Protein AF-0000000081667536 (afdb_homodimer)

Organism: Saccoglossus kowalevskii (NCBI:txid10224)

Radius of gyration: 44.02 Å; Cα contacts (8 Å, |Δi|>4): 2238; chains: 2; bounding box: 88×125×94 Å

Solvent-accessible surface area (backbone atoms only — not comparable to full-atom values): 63562 Å² total; per-residue (Å²): 134,80,81,70,77,72,70,76,77,69,68,44,78,45,67,49,85,60,40,32,53,51,50,34,49,43,52,42,49,29,34,76,68,69,47,84,53,66,33,30,41,26,23,58,91,81,54,55,73,44,61,37,42,57,60,62,45,29,66,65,14,62,49,44,28,52,44,48,64,68,76,38,79,58,46,75,41,50,68,45,79,49,79,97,45,54,47,68,55,50,51,53,52,52,48,22,75,40,64,27,43,47,81,41,31,88,85,44,34,63,56,46,33,51,49,20,59,69,35,52,27,64,70,55,34,50,50,37,46,50,51,50,66,74,67,57,44,61,77,42,23,59,53,50,25,52,51,19,58,76,69,68,35,62,70,55,24,54,50,27,47,51,54,43,27,60,42,33,77,59,26,62,73,32,67,50,52,58,65,49,53,68,72,58,45,51,57,57,59,56,45,85,40,33,36,92,47,52,55,59,56,51,52,49,53,51,51,40,29,64,75,41,45,87,77,39,51,80,45,41,58,62,49,57,65,44,45,65,58,53,61,34,54,71,69,53,49,54,48,50,58,68,31,80,83,34,62,49,67,70,41,39,49,54,50,48,50,24,54,51,54,63,69,45,49,73,72,50,54,74,68,46,84,70,73,94,71,75,79,58,56,48,66,59,34,37,35,36,36,22,37,43,77,79,49,104,79,45,75,47,59,42,26,29,41,32,33,79,86,78,65,45,76,41,81,46,62,50,70,91,63,58,91,89,54,39,84,68,32,48,24,29,43,40,59,23,38,37,35,32,31,68,80,38,47,28,37,34,36,34,67,91,73,51,42,78,43,82,51,59,45,60,84,63,62,39,40,75,37,42,43,30,38,50,96,67,28,37,32,38,42,36,3,24,29,76,97,71,36,73,28,34,48,28,32,35,51,37,78,91,72,51,39,54,41,80,74,50,68,50,92,66,54,40,46,50,80,31,41,27,57,37,42,54,93,66,23,39,38,36,41,48,62,36,60,88,69,79,84,70,66,32,52,24,43,32,36,33,63,87,73,69,42,78,46,74,64,55,62,55,92,66,82,52,41,53,30,42,52,45,59,55,96,70,23,36,38,37,41,18,38,48,99,82,37,46,49,38,37,35,35,34,66,87,74,64,43,77,42,84,52,70,54,68,92,65,58,52,40,78,55,27,55,43,60,50,91,84,27,42,35,39,42,36,20,34,26,76,41,82,60,70,39,76,40,79,37,33,42,26,38,33,36,38,76,89,74,56,43,68,42,83,72,43,63,55,82,75,51,47,73,49,47,54,46,31,41,32,44,52,66,70,66,77,70,70,80,56,76,82,77,83,123,135,80,82,72,79,74,70,76,75,68,66,45,79,46,69,48,83,60,42,31,52,50,50,35,48,43,52,40,50,28,34,76,68,67,45,84,52,66,32,29,40,27,21,57,90,82,54,54,73,44,62,36,43,59,59,62,44,30,66,66,13,62,50,45,28,52,45,48,64,69,74,38,78,58,46,74,41,50,67,46,80,50,80,96,46,54,45,66,54,48,52,54,51,52,49,22,75,41,66,29,44,48,80,40,32,89,86,45,33,64,56,46,34,52,48,20,57,69,37,52,27,64,72,54,35,50,51,38,47,50,50,49,65,74,66,56,44,61,77,45,22,56,53,50,25,52,50,20,59,78,68,66,34,61,68,54,22,52,50,27,49,51,54,43,28,61,42,34,78,60,27,62,74,32,68,49,54,59,65,49,53,68,70,59,44,51,58,57,58,54,45,85,39,33,35,92,47,53,55,61,55,51,52,49,52,50,51,41,29,65,77,41,45,86,77,37,52,81,46,40,58,61,50,55,65,45,44,64,58,53,62,34,54,72,70,53,50,53,48,48,59,69,32,79,84,34,62,48,70,70,44,39,51,53,49,47,49,24,54,51,55,65,70,44,48,72,72,51,55,74,70,46,84,69,74,92,72,76,79,58,56,46,67,61,34,36,34,36,37,23,38,42,78,80,50,105,81,45,74,47,60,43,25,28,41,32,32,80,88,78,65,43,76,42,81,47,62,50,69,92,63,58,93,90,52,39,84,68,31,48,24,29,42,40,61,22,38,37,34,32,31,68,81,37,48,30,36,35,36,35,67,91,72,50,44,76,43,82,50,59,46,59,86,65,61,40,42,76,37,42,42,29,39,49,95,67,30,37,33,39,40,37,4,26,30,75,97,70,36,73,27,33,49,28,30,37,50,38,77,92,72,51,40,54,41,80,73,50,68,50,94,67,54,40,46,51,82,32,41,28,55,36,41,53,93,67,23,40,37,35,42,48,58,37,60,88,69,79,85,69,66,30,51,25,42,31,38,33,62,88,72,68,43,79,45,73,64,56,60,54,93,65,82,51,41,53,31,42,51,45,59,53,96,71,25,37,38,35,41,18,41,48,97,82,38,47,50,39,37,33,35,34,66,84,75,65,43,78,42,84,50,69,54,68,90,65,57,54,40,78,56,27,57,44,61,51,90,84,26,42,34,40,40,36,20,34,27,76,40,85,60,70,40,75,39,78,36,32,41,26,39,33,35,38,76,88,72,58,42,70,39,82,72,43,64,55,83,73,50,46,72,48,46,54,43,32,42,34,44,50,66,70,67,77,68,68,80,55,72,81,76,84,124

Secondary structure (DSSP, 8-state):
-----------EEEE-TTHHHHHHHHHHHHHHHT-S--EEEEETTTTEEEEE-HHHHHHH-HHHHHHHHS--GGGT-SEEEE-S--HHHHHHHHHHHHHSEEEE-TTTHHHHHHHHHHTT-HHHHHHHHHHHHHT--TTTHHHHHHHHHHTT-HHHHHHHHHHHHHTHHHHTTSHHHHT--HHHHHHHHTS----S-HHHHHHHHHHHHHHTHHHHGGGHHHHHHHS-GGGS-HHHHHHHHH-GGG-SHHHHHHHHHHHHHHT--HHHHHH--S----------EEEEEEEEEEETTEEEEEEEEEETTTTEEEEEPPP---TT--EEEEEEETTEEEEEETTS-EEEEETTTTEEEEEPPPSS--BS-EEEEETTEEEEE--B-GGGPBP-EEEEEETTTTEEEEEEE-SS---STT-EEEEETTEEEEES---S-TTSPPEEEEEETTTTEEEEEEE-SS--EEEEEEEETTEEEEEEE-SSSEEEEEEETTTTEEEE-PPPSS--BS-EEEEETTEEEEE--EEE-GGG-EEEP--EEEEETTTTEEEEEE--TT--SS-EEEEE-------S-S-S---/-----------EEEE-TTHHHHHHHHHHHHHHHT-S--EEEEETTTTEEEEE-HHHHHHH-HHHHHHHHS--GGGT-SEEEE-S--HHHHHHHHHHHHHSEEEE-TTTHHHHHHHHHHTT-HHHHHHHHHHHHHT--TTTHHHHHHHHHHTT-HHHHHHHHHHHHHTHHHHTTSHHHHT--HHHHHHHHTS----S-HHHHHHHHHHHHHHTHHHHGGGHHHHHHHS-GGGS-HHHHHHHHH-GGG-SHHHHHHHHHHHHHHT--HHHHHH--S----------EEEEEEEEEEETTEEEEEEEEEETTTTEEEEEPPP---TT--EEEEEEETTEEEEEETTS-EEEEETTTTEEEEEPPPSS--BS-EEEEETTEEEEE--B-GGGPBP-EEEEEETTTTEEEEEEE-SS---STT-EEEEETTEEEEES---S-TTSPPEEEEEETTTTEEEEEEE-SS--EEEEEEEETTEEEEEEE-SSSEEEEEEETTTTEEEE-PPPSS--BS-EEEEETTEEEEE--EEE-GGG-EEEP--EEEEETTTTEEEEEE--TT--SS-EEEEE-----------S---

Foldseek 3Di:
DDPPPPPPPPDDDDDDPCVVQVVLLVQVVCQVVVHPFQAWEAEDDVGDTRTHHLVLLLVQFVQSVCQLPVPDPSVRDRYDYDPDADPVLVVQVVVCSSRVDHDDDPVCLLRVLVVCLVRVRVVSVVVSLVVCLVPDDLACLLVQLVSCVVSVVPVSNVSSLVVCQALVLSNLPYCSLLVDDPVVNLVSLLDLHQDLALVSSVVSVVVSCVSPVPVCLVCVLSSLLSRPLLRHDPVVLVVQLVDPSQVDPSSNVLSVLSVVQNVDAPVVVVVDPRDPDDTRYRAKWKKKWFWDDPDPAFIFIWIWIADLVVRDTDTFDGDPDDGPWDWQEWEAQAQWIWTATQVQWIWIAHVSVSDIDTFDGAPFRWGNWYWEDDPNKIKTAWGAGPPRDTAQWMWIADPVVRYIDTQDGHPATAYDLFKEWYDFPQKIWIADHPDPPPPDFDWIWIARPVVRDIDTLGTDPDDFGNWYWDDAPQKIWIWGDDPAFIFIWIARPVVSDIDGFDGDPDGFAQWEWEDGPRKIKIAWHWDQDDPRDTDTFGWMWIADPVVSDIDTSDRDPDDHHNIYMYMRDHPPPPCPVPPDDPD/DDPPPPPPPPDDDDDDPCVVQVVLLVQVVCQVVVHPFQAWEAEDDVGDTRTHHLVLLLVQFVQSVCQLPVPDPSVRDRYYYDPDADPVLVVQVVVCSSNVDHDDDPVCLLRVLVVCLVRVRVVSVVVSLVVCLVPDDLACLLVQLQSCVVSVVPVSNVSSLVVCQALVLSNLVYCSLLVDDPVVNLVSLLDLHQDLALVSVVVSLVVSCVSPVPVCLVCVLSSLLSRPLLRHDPVVLVVQLVDPSQVDPSSNVLSVLSVVQNVDAPVRVVVDPPDPDDTRFRAKWKKKWFWDDPDPAFIFIWIWIADLVVRDTDTFDGDPDDGPWDWQEWEAQAQWIWTATQVQWIWIAHVSVSDIDTFDGAPFRWGNWYWEDAPNKIKTAWGAGPPRDTAFWMWIADPVVRYIDTQDGHPATAYDLFKEWYDFPQKIWIADHPDPPPPDFDWIWIARPVVRDIDTLGTDPDDFGNWYWDDAPQWIWIWGDDPAFIFIWIARPVVSDIDGFDGDPDGFAQWEWDDGPRKIKIAWHWDQDDPRDTDTFGWMWIADPVVSDIDTSDRDPDDHPHIYMYMRDHPPPPCPVPHDDPD

Sequence (1166 aa):
MTNKNMEPIAVFKYKDASHPAFVLRGLNELRHQKKFTDVVLCAGEEEDEIICHRAVLALCSPYFNAMFSNGMQESRVETIMLKGIDPKSLGIIVEFLYTGCIDISEHNAQSILEAASLFQISSLESACSVFMKDHMDASNCLGILQFAYLHNLKELYEKAEMYSTVIFSEVTKYEEFLQLPGELLLKYLSKDLYTDNEEVVYEAAMQWVKYDIENRSKLMFDILNVLRLPFLSPTYLVEAGNNPLTSSEENLRLIEHAQKYQNMSFTELQKTSLFQCHPRNYKEAIIILGAESVDHMEIKHRTFMYDPQSKLKIQRQSPPFQKYEKVQTAASLGSNVMVRTNLGNAWLFLPHENTWTEVASPSQPRWHGKLVSCSNHVYLVGGYGLNRTILDKMEVYRPESDSWEIITTLPTPVVDWHHSVIACREKIFIFGSSSSDCDGIPDIQCYDILANEWSLQGHMRVRTQKIRAEALNGCIYTIGNMPYYNHIECFDVESSTWRTVKNLIESRHDFSTAVCNGKLYVFGGEKEGRYGSKCILNSVECYDPVEDRWNISDSSEHLLNMHTITILHPEFQPSHLTGPKQHMTNKNMEPIAVFKYKDASHPAFVLRGLNELRHQKKFTDVVLCAGEEEDEIICHRAVLALCSPYFNAMFSNGMQESRVETIMLKGIDPKSLGIIVEFLYTGCIDISEHNAQSILEAASLFQISSLESACSVFMKDHMDASNCLGILQFAYLHNLKELYEKAEMYSTVIFSEVTKYEEFLQLPGELLLKYLSKDLYTDNEEVVYEAAMQWVKYDIENRSKLMFDILNVLRLPFLSPTYLVEAGNNPLTSSEENLRLIEHAQKYQNMSFTELQKTSLFQCHPRNYKEAIIILGAESVDHMEIKHRTFMYDPQSKLKIQRQSPPFQKYEKVQTAASLGSNVMVRTNLGNAWLFLPHENTWTEVASPSQPRWHGKLVSCSNHVYLVGGYGLNRTILDKMEVYRPESDSWEIITTLPTPVVDWHHSVIACREKIFIFGSSSSDCDGIPDIQCYDILANEWSLQGHMRVRTQKIRAEALNGCIYTIGNMPYYNHIECFDVESSTWRTVKNLIESRHDFSTAVCNGKLYVFGGEKEGRYGSKCILNSVECYDPVEDRWNISDSSEHLLNMHTITILHPEFQPSHLTGPKQH

Structure (mmCIF, N/CA/C/O backbone):
data_AF-0000000081667536-model_v1
#
loop_
_entity.id
_entity.type
_entity.pdbx_description
1 polymer 'Kelch-like protein 24-like'
#
loop_
_atom_site.group_PDB
_atom_site.id
_atom_site.type_symbol
_atom_site.label_atom_id
_atom_site.label_alt_id
_atom_site.label_comp_id
_atom_site.label_asym_id
_atom_site.label_entity_id
_atom_site.label_seq_id
_atom_site.pdbx_PDB_ins_code
_atom_site.Cartn_x
_atom_site.Cartn_y
_atom_site.Cartn_z
_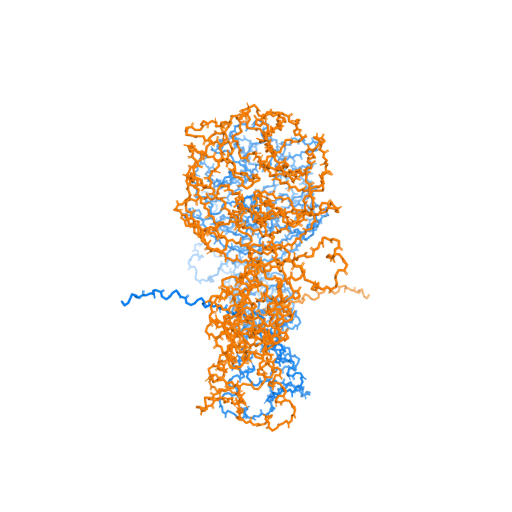atom_site.occupancy
_atom_site.B_iso_or_equiv
_atom_site.auth_seq_id
_atom_site.auth_comp_id
_atom_site.auth_asym_id
_atom_site.auth_atom_id
_atom_site.pdbx_PDB_model_num
ATOM 1 N N . MET A 1 1 ? 6.352 -48.031 17.672 1 23.02 1 MET A N 1
ATOM 2 C CA . MET A 1 1 ? 5.133 -47.219 17.734 1 23.02 1 MET A CA 1
ATOM 3 C C . MET A 1 1 ? 5.395 -45.812 17.266 1 23.02 1 MET A C 1
ATOM 5 O O . MET A 1 1 ? 5.43 -44.875 18.078 1 23.02 1 MET A O 1
ATOM 9 N N . THR A 1 2 ? 6.355 -45.531 16.406 1 27.39 2 THR A N 1
ATOM 10 C CA . THR A 1 2 ? 7.234 -44.406 16.109 1 27.39 2 THR A CA 1
ATOM 11 C C . THR A 1 2 ? 6.426 -43.219 15.641 1 27.39 2 THR A C 1
ATOM 13 O O . THR A 1 2 ? 5.516 -43.344 14.812 1 27.39 2 THR A O 1
ATOM 16 N N . ASN A 1 3 ? 6.266 -42.188 16.609 1 27.97 3 ASN A N 1
ATOM 17 C CA . ASN A 1 3 ? 5.676 -40.844 16.734 1 27.97 3 ASN A CA 1
ATOM 18 C C . ASN A 1 3 ? 5.91 -40 15.484 1 27.97 3 ASN A C 1
ATOM 20 O O . ASN A 1 3 ? 6.973 -39.406 15.328 1 27.97 3 ASN A O 1
ATOM 24 N N . LYS A 1 4 ? 5.656 -40.562 14.375 1 33.91 4 LYS A N 1
ATOM 25 C CA . LYS A 1 4 ? 5.777 -39.969 13.047 1 33.91 4 LYS A CA 1
ATOM 26 C C . LYS A 1 4 ? 5.273 -38.531 13.039 1 33.91 4 LYS A C 1
ATOM 28 O O . LYS A 1 4 ? 4.105 -38.25 13.336 1 33.91 4 LYS A O 1
ATOM 33 N N . ASN A 1 5 ? 6.098 -37.531 13.492 1 35.53 5 ASN A N 1
ATOM 34 C CA . ASN A 1 5 ? 5.988 -36.094 13.531 1 35.53 5 ASN A CA 1
ATOM 35 C C . ASN A 1 5 ? 5.051 -35.562 12.445 1 35.53 5 ASN A C 1
ATOM 37 O O . ASN A 1 5 ? 5.293 -35.781 11.258 1 35.53 5 ASN A O 1
ATOM 41 N N . MET A 1 6 ? 3.781 -35.406 12.672 1 38.78 6 MET A N 1
ATOM 42 C CA . MET A 1 6 ? 2.65 -34.875 11.922 1 38.78 6 MET A CA 1
ATOM 43 C C . MET A 1 6 ? 3.027 -33.562 11.234 1 38.78 6 MET A C 1
ATOM 45 O O . MET A 1 6 ? 3.291 -32.562 11.906 1 38.78 6 MET A O 1
ATOM 49 N N . GLU A 1 7 ? 3.736 -33.531 10.266 1 45.22 7 GLU A N 1
ATOM 50 C CA . GLU A 1 7 ? 4.027 -32.312 9.531 1 45.22 7 GLU A CA 1
ATOM 51 C C . GLU A 1 7 ? 2.844 -31.344 9.57 1 45.22 7 GLU A C 1
ATOM 53 O O . GLU A 1 7 ? 1.693 -31.766 9.422 1 45.22 7 GLU A O 1
ATOM 58 N N . PRO A 1 8 ? 2.934 -30.266 10.328 1 51.16 8 PRO A N 1
ATOM 59 C CA . PRO A 1 8 ? 1.864 -29.281 10.516 1 51.16 8 PRO A CA 1
ATOM 60 C C . PRO A 1 8 ? 1.036 -29.078 9.25 1 51.16 8 PRO A C 1
ATOM 62 O O . PRO A 1 8 ? 1.587 -29.016 8.148 1 51.16 8 PRO A O 1
ATOM 65 N N . ILE A 1 9 ? -0.177 -29.547 9.273 1 58.28 9 ILE A N 1
ATOM 66 C CA . ILE A 1 9 ? -1.165 -29.375 8.219 1 58.28 9 ILE A CA 1
ATOM 67 C C . ILE A 1 9 ? -1.134 -27.938 7.711 1 58.28 9 ILE A C 1
ATOM 69 O O . ILE A 1 9 ? -1.282 -27 8.492 1 58.28 9 ILE A O 1
ATOM 73 N N . ALA A 1 10 ? -0.492 -27.641 6.625 1 66.81 10 ALA A N 1
ATOM 74 C CA . ALA A 1 10 ? -0.412 -26.312 6.008 1 66.81 10 ALA A CA 1
ATOM 75 C C . ALA A 1 10 ? -1.791 -25.672 5.918 1 66.81 10 ALA A C 1
ATOM 77 O O . ALA A 1 10 ? -2.719 -26.234 5.344 1 66.81 10 ALA A O 1
ATOM 78 N N . VAL A 1 11 ? -2.129 -24.828 6.973 1 80.38 11 VAL A N 1
ATOM 79 C CA . VAL A 1 11 ? -3.369 -24.062 6.945 1 80.38 11 VAL A CA 1
ATOM 80 C C . VAL A 1 11 ? -3.162 -22.766 6.156 1 80.38 11 VAL A C 1
ATOM 82 O O . VAL A 1 11 ? -2.221 -22.016 6.418 1 80.38 11 VAL A O 1
ATOM 85 N N . PHE A 1 12 ? -3.898 -22.734 5.047 1 85.06 12 PHE A N 1
ATOM 86 C CA . PHE A 1 12 ? -3.9 -21.531 4.227 1 85.06 12 PHE A CA 1
ATOM 87 C C . PHE A 1 12 ? -4.984 -20.562 4.688 1 85.06 12 PHE A C 1
ATOM 89 O O . PHE A 1 12 ? -6.172 -20.891 4.652 1 85.06 12 PHE A O 1
ATOM 96 N N . LYS A 1 13 ? -4.496 -19.422 5.234 1 89.5 13 LYS A N 1
ATOM 97 C CA . LYS A 1 13 ? -5.438 -18.375 5.66 1 89.5 13 LYS A CA 1
ATOM 98 C C . LYS A 1 13 ? -5.809 -17.469 4.5 1 89.5 13 LYS A C 1
ATOM 100 O O . LYS A 1 13 ? -4.977 -16.672 4.035 1 89.5 13 LYS A O 1
ATOM 105 N N . TYR A 1 14 ? -7.066 -17.656 4.078 1 90.88 14 TYR A N 1
ATOM 106 C CA . TYR A 1 14 ? -7.547 -16.812 2.979 1 90.88 14 TYR A CA 1
ATOM 107 C C . TYR A 1 14 ? -8.352 -15.633 3.5 1 90.88 14 TYR A C 1
ATOM 109 O O . TYR A 1 14 ? -9.242 -15.805 4.34 1 90.88 14 TYR A O 1
ATOM 117 N N . LYS A 1 15 ? -7.914 -14.516 3.047 1 92.62 15 LYS A N 1
ATOM 118 C CA . LYS A 1 15 ? -8.656 -13.297 3.365 1 92.62 15 LYS A CA 1
ATOM 119 C C . LYS A 1 15 ? -9.055 -12.547 2.098 1 92.62 15 LYS A C 1
ATOM 121 O O . LYS A 1 15 ? -8.203 -12.203 1.279 1 92.62 15 LYS A O 1
ATOM 126 N N . ASP A 1 16 ? -10.32 -12.375 1.919 1 92.38 16 ASP A N 1
ATOM 127 C CA . ASP A 1 16 ? -10.82 -11.539 0.828 1 92.38 16 ASP A CA 1
ATOM 128 C C . ASP A 1 16 ? -10.867 -10.07 1.237 1 92.38 16 ASP A C 1
ATOM 130 O O . ASP A 1 16 ? -11.828 -9.633 1.869 1 92.38 16 ASP A O 1
ATOM 134 N N . ALA A 1 17 ? -9.859 -9.328 0.842 1 89.62 17 ALA A N 1
ATOM 135 C CA . ALA A 1 17 ? -9.695 -7.938 1.266 1 89.62 17 ALA A CA 1
ATOM 136 C C . ALA A 1 17 ? -10.836 -7.066 0.748 1 89.62 17 ALA A C 1
ATOM 138 O O . ALA A 1 17 ? -11.156 -6.031 1.339 1 89.62 17 ALA A O 1
ATOM 139 N N . SER A 1 18 ? -11.508 -7.445 -0.301 1 92.88 18 SER A N 1
ATOM 140 C CA . SER A 1 18 ? -12.555 -6.625 -0.909 1 92.88 18 SER A CA 1
ATOM 141 C C . SER A 1 18 ? -13.922 -6.965 -0.334 1 92.88 18 SER A C 1
ATOM 143 O O . SER A 1 18 ? -14.898 -6.25 -0.583 1 92.88 18 SER A O 1
ATOM 145 N N . HIS A 1 19 ? -13.992 -7.965 0.484 1 94.62 19 HIS A N 1
ATOM 146 C CA . HIS A 1 19 ? -15.273 -8.492 0.945 1 94.62 19 HIS A CA 1
ATOM 147 C C . HIS A 1 19 ? -16.016 -7.465 1.791 1 94.62 19 HIS A C 1
ATOM 149 O O . HIS A 1 19 ? -17.203 -7.219 1.572 1 94.62 19 HIS A O 1
ATOM 155 N N . PRO A 1 20 ? -15.352 -6.805 2.732 1 95.25 20 PRO A N 1
ATOM 156 C CA . PRO A 1 20 ? -16.078 -5.824 3.537 1 95.25 20 PRO A CA 1
ATOM 157 C C . PRO A 1 20 ? -16.672 -4.695 2.697 1 95.25 20 PRO A C 1
ATOM 159 O O . PRO A 1 20 ? -17.828 -4.32 2.891 1 95.25 20 PRO A O 1
ATOM 162 N N . ALA A 1 21 ? -15.867 -4.184 1.828 1 95.25 21 ALA A N 1
ATOM 163 C CA . ALA A 1 21 ? -16.344 -3.117 0.955 1 95.25 21 ALA A CA 1
ATOM 164 C C . ALA A 1 21 ? -17.516 -3.6 0.094 1 95.25 21 ALA A C 1
ATOM 166 O O . ALA A 1 21 ? -18.453 -2.848 -0.166 1 95.25 21 ALA A O 1
ATOM 167 N N . PHE A 1 22 ? -17.469 -4.824 -0.332 1 95.38 22 PHE A N 1
ATOM 168 C CA . PHE A 1 22 ? -18.531 -5.426 -1.143 1 95.38 22 PHE A CA 1
ATOM 169 C C . PHE A 1 22 ? -19.844 -5.484 -0.368 1 95.38 22 PHE A C 1
ATOM 171 O O . PHE A 1 22 ? -20.891 -5.125 -0.896 1 95.38 22 PHE A O 1
ATOM 178 N N . VAL A 1 23 ? -19.75 -5.879 0.882 1 96 23 VAL A N 1
ATOM 179 C CA . VAL A 1 23 ? -20.938 -6.016 1.704 1 96 23 VAL A CA 1
ATOM 180 C C . VAL A 1 23 ? -21.547 -4.641 1.968 1 96 23 VAL A C 1
ATOM 182 O O . VAL A 1 23 ? -22.766 -4.461 1.853 1 96 23 VAL A O 1
ATOM 185 N N . LEU A 1 24 ? -20.734 -3.705 2.301 1 96.69 24 LEU A N 1
ATOM 186 C CA . LEU A 1 24 ? -21.234 -2.363 2.578 1 96.69 24 LEU A CA 1
ATOM 187 C C . LEU A 1 24 ? -21.922 -1.775 1.353 1 96.69 24 LEU A C 1
ATOM 189 O O . LEU A 1 24 ? -23.016 -1.212 1.462 1 96.69 24 LEU A O 1
ATOM 193 N N . ARG A 1 25 ? -21.328 -1.911 0.217 1 95.88 25 ARG A N 1
ATOM 194 C CA . ARG A 1 25 ? -21.922 -1.443 -1.029 1 95.88 25 ARG A CA 1
ATOM 195 C C . ARG A 1 25 ? -23.25 -2.143 -1.298 1 95.88 25 ARG A C 1
ATOM 197 O O . ARG A 1 25 ? -24.219 -1.515 -1.754 1 95.88 25 ARG A O 1
ATOM 204 N N . GLY A 1 26 ? -23.234 -3.408 -1.011 1 96.12 26 GLY A N 1
ATOM 205 C CA . GLY A 1 26 ? -24.469 -4.164 -1.179 1 96.12 26 GLY A CA 1
ATOM 206 C C . GLY A 1 26 ? -25.594 -3.686 -0.28 1 96.12 26 GLY A C 1
ATOM 207 O O . GLY A 1 26 ? -26.734 -3.596 -0.711 1 96.12 26 GLY A O 1
ATOM 208 N N . LEU A 1 27 ? -25.234 -3.391 0.929 1 96.75 27 LEU A N 1
ATOM 209 C CA . LEU A 1 27 ? -26.234 -2.887 1.865 1 96.75 27 LEU A CA 1
ATOM 210 C C . LEU A 1 27 ? -26.812 -1.558 1.385 1 96.75 27 LEU A C 1
ATOM 212 O O . LEU A 1 27 ? -28.016 -1.311 1.516 1 96.75 27 LEU A O 1
ATOM 216 N N . ASN A 1 28 ? -25.953 -0.715 0.883 1 96.81 28 ASN A N 1
ATOM 217 C CA . ASN A 1 28 ? -26.406 0.564 0.353 1 96.81 28 ASN A CA 1
ATOM 218 C C . ASN A 1 28 ? -27.344 0.374 -0.837 1 96.81 28 ASN A C 1
ATOM 220 O O . ASN A 1 28 ? -28.328 1.1 -0.979 1 96.81 28 ASN A O 1
ATOM 224 N N . GLU A 1 29 ? -27.016 -0.598 -1.673 1 96.31 29 GLU A N 1
ATOM 225 C CA . GLU A 1 29 ? -27.875 -0.902 -2.809 1 96.31 29 GLU A CA 1
ATOM 226 C C . GLU A 1 29 ? -29.234 -1.416 -2.346 1 96.31 29 GLU A C 1
ATOM 228 O O . GLU A 1 29 ? -30.266 -1.035 -2.898 1 96.31 29 GLU A O 1
ATOM 233 N N . LEU A 1 30 ? -29.203 -2.273 -1.364 1 95.25 30 LEU A N 1
ATOM 234 C CA . LEU A 1 30 ? -30.453 -2.797 -0.814 1 95.25 30 LEU A CA 1
ATOM 235 C C . LEU A 1 30 ? -31.297 -1.672 -0.241 1 95.25 30 LEU A C 1
ATOM 237 O O . LEU A 1 30 ? -32.531 -1.679 -0.393 1 95.25 30 LEU A O 1
ATOM 241 N N . ARG A 1 31 ? -30.641 -0.707 0.389 1 95 31 ARG A N 1
ATOM 242 C CA . ARG A 1 31 ? -31.344 0.454 0.938 1 95 31 ARG A CA 1
ATOM 243 C C . ARG A 1 31 ? -32.062 1.229 -0.16 1 95 31 ARG A C 1
ATOM 245 O O . ARG A 1 31 ? -33.25 1.575 -0.012 1 95 31 ARG A O 1
ATOM 252 N N . HIS A 1 32 ? -31.406 1.4 -1.275 1 94.69 32 HIS A N 1
ATOM 253 C CA . HIS A 1 32 ? -31.984 2.156 -2.381 1 94.69 32 HIS A CA 1
ATOM 254 C C . HIS A 1 32 ? -33.125 1.382 -3.045 1 94.69 32 HIS A C 1
ATOM 256 O O . HIS A 1 32 ? -34.062 1.978 -3.539 1 94.69 32 HIS A O 1
ATOM 262 N N . GLN A 1 33 ? -33.031 0.016 -2.969 1 93.31 33 GLN A N 1
ATOM 263 C CA . GLN A 1 33 ? -34.062 -0.831 -3.555 1 93.31 33 GLN A CA 1
ATOM 264 C C . GLN A 1 33 ? -35.188 -1.101 -2.557 1 93.31 33 GLN A C 1
ATOM 266 O O . GLN A 1 33 ? -36.188 -1.748 -2.891 1 93.31 33 GLN A O 1
ATOM 271 N N . LYS A 1 34 ? -35.031 -0.592 -1.287 1 92.81 34 LYS A N 1
ATOM 272 C CA . LYS A 1 34 ? -36 -0.775 -0.211 1 92.81 34 LYS A CA 1
ATOM 273 C C . LYS A 1 34 ? -36.188 -2.256 0.093 1 92.81 34 LYS A C 1
ATOM 275 O O . LYS A 1 34 ? -37.344 -2.703 0.259 1 92.81 34 LYS A O 1
ATOM 280 N N . LYS A 1 35 ? -35 -3.01 0.014 1 91.69 35 LYS A N 1
ATOM 281 C CA . LYS A 1 35 ? -35.062 -4.441 0.3 1 91.69 35 LYS A CA 1
ATOM 282 C C . LYS A 1 35 ? -34.469 -4.754 1.669 1 91.69 35 LYS A C 1
ATOM 284 O O . LYS A 1 35 ? -33.406 -4.211 2.031 1 91.69 35 LYS A O 1
ATOM 289 N N . PHE A 1 36 ? -35.125 -5.516 2.439 1 91.25 36 PHE A N 1
ATOM 290 C CA . PHE A 1 36 ? -34.688 -6.031 3.732 1 91.25 36 PHE A CA 1
ATOM 291 C C . PHE A 1 36 ? -34.438 -4.891 4.715 1 91.25 36 PHE A C 1
ATOM 293 O O . PHE A 1 36 ? -33.531 -4.977 5.551 1 91.25 36 PHE A O 1
ATOM 300 N N . THR A 1 37 ? -35.062 -3.787 4.469 1 92.81 37 THR A N 1
ATOM 301 C CA . THR A 1 37 ? -34.906 -2.646 5.367 1 92.81 37 THR A CA 1
ATOM 302 C C . THR A 1 37 ? -35.969 -2.701 6.465 1 92.81 37 THR A C 1
ATOM 304 O O . THR A 1 37 ? -37.031 -3.352 6.301 1 92.81 37 THR A O 1
ATOM 307 N N . ASP A 1 38 ? -35.719 -1.974 7.629 1 91.81 38 ASP A N 1
ATOM 308 C CA . ASP A 1 38 ? -36.625 -2.131 8.742 1 91.81 38 ASP A CA 1
ATOM 309 C C . ASP A 1 38 ? -36.875 -0.799 9.453 1 91.81 38 ASP A C 1
ATOM 311 O O . ASP A 1 38 ? -37.531 -0.753 10.5 1 91.81 38 ASP A O 1
ATOM 315 N N . VAL A 1 39 ? -36.375 0.358 8.891 1 93.62 39 VAL A N 1
ATOM 316 C CA . VAL A 1 39 ? -36.625 1.637 9.547 1 93.62 39 VAL A CA 1
ATOM 317 C C . VAL A 1 39 ? -36.594 2.762 8.516 1 93.62 39 VAL A C 1
ATOM 319 O O . VAL A 1 39 ? -35.875 2.689 7.52 1 93.62 39 VAL A O 1
ATOM 322 N N . VAL A 1 40 ? -37.406 3.77 8.75 1 94.31 40 VAL A N 1
ATOM 323 C CA . VAL A 1 40 ? -37.469 4.965 7.914 1 94.31 40 VAL A CA 1
ATOM 324 C C . VAL A 1 40 ? -37.219 6.203 8.773 1 94.31 40 VAL A C 1
ATOM 326 O O . VAL A 1 40 ? -37.875 6.41 9.797 1 94.31 40 VAL A O 1
ATOM 329 N N . LEU A 1 41 ? -36.25 7.012 8.422 1 93.75 41 LEU A N 1
ATOM 330 C CA . LEU A 1 41 ? -35.906 8.242 9.125 1 93.75 41 LEU A CA 1
ATOM 331 C C . LEU A 1 41 ? -36.531 9.453 8.422 1 93.75 41 LEU A C 1
ATOM 333 O O . LEU A 1 41 ? -36.5 9.531 7.188 1 93.75 41 LEU A O 1
ATOM 337 N N . CYS A 1 42 ? -37.062 10.305 9.148 1 92.62 42 CYS A N 1
ATOM 338 C CA . CYS A 1 42 ? -37.656 11.531 8.625 1 92.62 42 CYS A CA 1
ATOM 339 C C . CYS A 1 42 ? -37.125 12.75 9.391 1 92.62 42 CYS A C 1
ATOM 341 O O . CYS A 1 42 ? -36.906 12.68 10.602 1 92.62 42 CYS A O 1
ATOM 343 N N . ALA A 1 43 ? -36.75 13.758 8.672 1 89.25 43 ALA A N 1
ATOM 344 C CA . ALA A 1 43 ? -36.312 15.008 9.297 1 89.25 43 ALA A CA 1
ATOM 345 C C . ALA A 1 43 ? -36.969 16.219 8.625 1 89.25 43 ALA A C 1
ATOM 347 O O . ALA A 1 43 ? -37.188 16.203 7.414 1 89.25 43 ALA A O 1
ATOM 348 N N . GLY A 1 44 ? -37.188 17.234 9.312 1 78.25 44 GLY A N 1
ATOM 349 C CA . GLY A 1 44 ? -37.688 18.5 8.805 1 78.25 44 GLY A CA 1
ATOM 350 C C . GLY A 1 44 ? -39.156 18.5 8.492 1 78.25 44 GLY A C 1
ATOM 351 O O . GLY A 1 44 ? -39.875 17.531 8.82 1 78.25 44 GLY A O 1
ATOM 352 N N . GLU A 1 45 ? -39.656 19.547 7.879 1 74.31 45 GLU A N 1
ATOM 353 C CA . GLU A 1 45 ? -41.062 19.766 7.566 1 74.31 45 GLU A CA 1
ATOM 354 C C . GLU A 1 45 ? -41.469 18.984 6.32 1 74.31 45 GLU A C 1
ATOM 356 O O . GLU A 1 45 ? -42.625 18.547 6.207 1 74.31 45 GLU A O 1
ATOM 361 N N . GLU A 1 46 ? -40.594 18.719 5.309 1 66.94 46 GLU A N 1
ATOM 362 C CA . GLU A 1 46 ? -40.938 18.094 4.043 1 66.94 46 GLU A CA 1
ATOM 363 C C . GLU A 1 46 ? -40.938 16.562 4.168 1 66.94 46 GLU A C 1
ATOM 365 O O . GLU A 1 46 ? -41.344 15.859 3.24 1 66.94 46 GLU A O 1
ATOM 370 N N . GLU A 1 47 ? -40.781 16.109 5.199 1 67.5 47 GLU A N 1
ATOM 371 C CA . GLU A 1 47 ? -40.875 14.703 5.59 1 67.5 47 GLU A CA 1
ATOM 372 C C . GLU A 1 47 ? -40.094 13.812 4.605 1 67.5 47 GLU A C 1
ATOM 374 O O . GLU A 1 47 ? -40.656 12.82 4.109 1 67.5 47 GLU A O 1
ATOM 379 N N . ASP A 1 48 ? -38.844 14.227 4.16 1 81 48 ASP A N 1
ATOM 380 C CA . ASP A 1 48 ? -38.062 13.336 3.328 1 81 48 ASP A CA 1
ATOM 381 C C . ASP A 1 48 ? -37.719 12.039 4.07 1 81 48 ASP A C 1
ATOM 383 O O . ASP A 1 48 ? -37.156 12.078 5.16 1 81 48 ASP A O 1
ATOM 387 N N . GLU A 1 49 ? -38.219 10.984 3.477 1 89.88 49 GLU A N 1
ATOM 388 C CA . GLU A 1 49 ? -38.031 9.68 4.105 1 89.88 49 GLU A CA 1
ATOM 389 C C . GLU A 1 49 ? -36.75 9.008 3.631 1 89.88 49 GLU A C 1
ATOM 391 O O . GLU A 1 49 ? -36.438 9.008 2.436 1 89.88 49 GLU A O 1
ATOM 396 N N . ILE A 1 50 ? -35.938 8.617 4.551 1 94 50 ILE A N 1
ATOM 397 C CA . ILE A 1 50 ? -34.719 7.863 4.234 1 94 50 ILE A CA 1
ATOM 398 C C . ILE A 1 50 ? -34.844 6.453 4.812 1 94 50 ILE A C 1
ATOM 400 O O . ILE A 1 50 ? -34.906 6.277 6.031 1 94 50 ILE A O 1
ATOM 404 N N . ILE A 1 51 ? -34.875 5.52 3.908 1 95.12 51 ILE A N 1
ATOM 405 C CA . ILE A 1 51 ? -35 4.117 4.297 1 95.12 51 ILE A CA 1
ATOM 406 C C . ILE A 1 51 ? -33.625 3.561 4.668 1 95.12 51 ILE A C 1
ATOM 408 O O . ILE A 1 51 ? -32.656 3.783 3.955 1 95.12 51 ILE A O 1
ATOM 412 N N . CYS A 1 52 ? -33.531 2.908 5.855 1 96.25 52 CYS A N 1
ATOM 413 C CA . CYS A 1 52 ? -32.25 2.42 6.34 1 96.25 52 CYS A CA 1
ATOM 414 C C . CYS A 1 52 ? -32.406 1.069 7.027 1 96.25 52 CYS A C 1
ATOM 416 O O . CYS A 1 52 ? -33.5 0.519 7.086 1 96.25 52 CYS A O 1
ATOM 418 N N . HIS A 1 53 ? -31.359 0.442 7.375 1 95.44 53 HIS A N 1
ATOM 419 C CA . HIS A 1 53 ? -31.297 -0.74 8.227 1 95.44 53 HIS A CA 1
ATOM 420 C C . HIS A 1 53 ? -30.984 -0.362 9.672 1 95.44 53 HIS A C 1
ATOM 422 O O . HIS A 1 53 ? -30.016 0.346 9.938 1 95.44 53 HIS A O 1
ATOM 428 N N . ARG A 1 54 ? -31.797 -0.824 10.625 1 94.25 54 ARG A N 1
ATOM 429 C CA . ARG A 1 54 ? -31.562 -0.542 12.039 1 94.25 54 ARG A CA 1
ATOM 430 C C . ARG A 1 54 ? -30.172 -1.001 12.461 1 94.25 54 ARG A C 1
ATOM 432 O O . ARG A 1 54 ? -29.484 -0.313 13.227 1 94.25 54 ARG A O 1
ATOM 439 N N . ALA A 1 55 ? -29.734 -2.164 11.906 1 94.25 55 ALA A N 1
ATOM 440 C CA . ALA A 1 55 ? -28.453 -2.746 12.266 1 94.25 55 ALA A CA 1
ATOM 441 C C . ALA A 1 55 ? -27.297 -1.816 11.883 1 94.25 55 ALA A C 1
ATOM 443 O O . ALA A 1 55 ? -26.406 -1.565 12.688 1 94.25 55 ALA A O 1
ATOM 444 N N . VAL A 1 56 ? -27.375 -1.237 10.656 1 96 56 VAL A N 1
ATOM 445 C CA . VAL A 1 56 ? -26.312 -0.377 10.156 1 96 56 VAL A CA 1
ATOM 446 C C . VAL A 1 56 ? -26.266 0.919 10.961 1 96 56 VAL A C 1
ATOM 448 O O . VAL A 1 56 ? -25.188 1.365 11.375 1 96 56 VAL A O 1
ATOM 451 N N . LEU A 1 57 ? -27.438 1.499 11.266 1 95.31 57 LEU A N 1
ATOM 452 C CA . LEU A 1 57 ? -27.516 2.746 12.016 1 95.31 57 LEU A CA 1
ATOM 453 C C . LEU A 1 57 ? -27.016 2.555 13.445 1 95.31 57 LEU A C 1
ATOM 455 O O . LEU A 1 57 ? -26.219 3.359 13.945 1 95.31 57 LEU A O 1
ATOM 459 N N . ALA A 1 58 ? -27.484 1.464 14.078 1 94 58 ALA A N 1
ATOM 460 C CA . ALA A 1 58 ? -27.141 1.194 15.469 1 94 58 ALA A CA 1
ATOM 461 C C . ALA A 1 58 ? -25.641 0.925 15.617 1 94 58 ALA A C 1
ATOM 463 O O . ALA A 1 58 ? -25.031 1.289 16.625 1 94 58 ALA A O 1
ATOM 464 N N . LEU A 1 59 ? -25.062 0.38 14.625 1 94.25 59 LEU A N 1
ATOM 465 C CA . LEU A 1 59 ? -23.641 0.041 14.656 1 94.25 59 LEU A CA 1
ATOM 466 C C . LEU A 1 59 ? -22.781 1.293 14.523 1 94.25 59 LEU A C 1
ATOM 468 O O . LEU A 1 59 ? -21.75 1.425 15.203 1 94.25 59 LEU A O 1
ATOM 472 N N . CYS A 1 60 ? -23.188 2.184 13.656 1 94.69 60 CYS A N 1
ATOM 473 C CA . CYS A 1 60 ? -22.328 3.299 13.258 1 94.69 60 CYS A CA 1
ATOM 474 C C . CYS A 1 60 ? -22.562 4.512 14.156 1 94.69 60 CYS A C 1
ATOM 476 O O . CYS A 1 60 ? -21.75 5.434 14.18 1 94.69 60 CYS A O 1
ATOM 478 N N . SER A 1 61 ? -23.672 4.559 14.953 1 94.56 61 SER A N 1
ATOM 479 C CA . SER A 1 61 ? -24.031 5.711 15.766 1 94.56 61 SER A CA 1
ATOM 480 C C . SER A 1 61 ? -24.547 5.285 17.141 1 94.56 61 SER A C 1
ATOM 482 O O . SER A 1 61 ? -25.609 4.676 17.234 1 94.56 61 SER A O 1
ATOM 484 N N . PRO A 1 62 ? -23.875 5.645 18.188 1 93.12 62 PRO A N 1
ATOM 485 C CA . PRO A 1 62 ? -24.375 5.363 19.531 1 93.12 62 PRO A CA 1
ATOM 486 C C . PRO A 1 62 ? -25.734 5.984 19.797 1 93.12 62 PRO A C 1
ATOM 488 O O . PRO A 1 62 ? -26.531 5.449 20.578 1 93.12 62 PRO A O 1
ATOM 491 N N . TYR A 1 63 ? -26.016 7.094 19.109 1 92 63 TYR A N 1
ATOM 492 C CA . TYR A 1 63 ? -27.312 7.734 19.203 1 92 63 TYR A CA 1
ATOM 493 C C . TYR A 1 63 ? -28.422 6.793 18.75 1 92 63 TYR A C 1
ATOM 495 O O . TYR A 1 63 ? -29.391 6.559 19.484 1 92 63 TYR A O 1
ATOM 503 N N . PHE A 1 64 ? -28.266 6.148 17.672 1 92.88 64 PHE A N 1
ATOM 504 C CA . PHE A 1 64 ? -29.266 5.23 17.125 1 92.88 64 PHE A CA 1
ATOM 505 C C . PHE A 1 64 ? -29.266 3.924 17.922 1 92.88 64 PHE A C 1
ATOM 507 O O . PHE A 1 64 ? -30.328 3.312 18.094 1 92.88 64 PHE A O 1
ATOM 514 N N . ASN A 1 65 ? -28.062 3.479 18.266 1 92.69 65 ASN A N 1
ATOM 515 C CA . ASN A 1 65 ? -28 2.268 19.078 1 92.69 65 ASN A CA 1
ATOM 516 C C . ASN A 1 65 ? -28.844 2.393 20.344 1 92.69 65 ASN A C 1
ATOM 518 O O . ASN A 1 65 ? -29.609 1.481 20.672 1 92.69 65 ASN A O 1
ATOM 522 N N . ALA A 1 66 ? -28.719 3.512 21.016 1 90.06 66 ALA A N 1
ATOM 523 C CA . ALA A 1 66 ? -29.516 3.766 22.219 1 90.06 66 ALA A CA 1
ATOM 524 C C . ALA A 1 66 ? -31 3.859 21.891 1 90.06 66 ALA A C 1
ATOM 526 O O . ALA A 1 66 ? -31.844 3.355 22.641 1 90.06 66 ALA A O 1
ATOM 527 N N . MET A 1 67 ? -31.312 4.391 20.781 1 89.19 67 MET A N 1
ATOM 528 C CA . MET A 1 67 ? -32.688 4.578 20.359 1 89.19 67 MET A CA 1
ATOM 529 C C . MET A 1 67 ? -33.375 3.236 20.094 1 89.19 67 MET A C 1
ATOM 531 O O . MET A 1 67 ? -34.531 3.031 20.469 1 89.19 67 MET A O 1
ATOM 535 N N . PHE A 1 68 ? -32.594 2.271 19.516 1 90 68 PHE A N 1
ATOM 536 C CA . PHE A 1 68 ? -33.188 1.011 19.078 1 90 68 PHE A CA 1
ATOM 537 C C . PHE A 1 68 ? -33.062 -0.037 20.188 1 90 68 PHE A C 1
ATOM 539 O O . PHE A 1 68 ? -33.781 -1.058 20.141 1 90 68 PHE A O 1
ATOM 546 N N . SER A 1 69 ? -32.125 0.04 21.094 1 80.69 69 SER A N 1
ATOM 547 C CA . SER A 1 69 ? -31.875 -0.992 22.094 1 80.69 69 SER A CA 1
ATOM 548 C C . SER A 1 69 ? -32.75 -0.774 23.328 1 80.69 69 SER A C 1
ATOM 550 O O . SER A 1 69 ? -33.031 -1.715 24.078 1 80.69 69 SER A O 1
ATOM 552 N N . ASN A 1 70 ? -33 0.421 23.891 1 69 70 ASN A N 1
ATOM 553 C CA . ASN A 1 70 ? -33.562 0.695 25.219 1 69 70 ASN A CA 1
ATOM 554 C C . ASN A 1 70 ? -35.062 0.441 25.234 1 69 70 ASN A C 1
ATOM 556 O O . ASN A 1 70 ? -35.75 0.889 26.156 1 69 70 ASN A O 1
ATOM 560 N N . GLY A 1 71 ? -35.562 -0.653 24.359 1 65.5 71 GLY A N 1
ATOM 561 C CA . GLY A 1 71 ? -36.969 -0.994 24.547 1 65.5 71 GLY A CA 1
ATOM 562 C C . GLY A 1 71 ? -37.906 0.193 24.375 1 65.5 71 GLY A C 1
ATOM 563 O O . GLY A 1 71 ? -39.062 0.138 24.781 1 65.5 71 GLY A O 1
ATOM 564 N N . MET A 1 72 ? -37.375 1.221 23.953 1 60.75 72 MET A N 1
ATOM 565 C CA . MET A 1 72 ? -38.219 2.395 23.75 1 60.75 72 MET A CA 1
ATOM 566 C C . MET A 1 72 ? -39.156 2.199 22.578 1 60.75 72 MET A C 1
ATOM 568 O O . MET A 1 72 ? -39.031 1.229 21.828 1 60.75 72 MET A O 1
ATOM 572 N N . GLN A 1 73 ? -40.188 2.979 22.516 1 59.81 73 GLN A N 1
ATOM 573 C CA . GLN A 1 73 ? -41.219 2.916 21.484 1 59.81 73 GLN A CA 1
ATOM 574 C C . GLN A 1 73 ? -40.594 2.875 20.094 1 59.81 73 GLN A C 1
ATOM 576 O O . GLN A 1 73 ? -41.156 2.215 19.188 1 59.81 73 GLN A O 1
ATOM 581 N N . GLU A 1 74 ? -39.344 3.375 19.953 1 61.47 74 GLU A N 1
ATOM 582 C CA . GLU A 1 74 ? -38.719 3.543 18.656 1 61.47 74 GLU A CA 1
ATOM 583 C C . GLU A 1 74 ? -38.062 2.244 18.188 1 61.47 74 GLU A C 1
ATOM 585 O O . GLU A 1 74 ? -37.781 2.086 17 1 61.47 74 GLU A O 1
ATOM 590 N N . SER A 1 75 ? -38 1.376 19.109 1 68.56 75 SER A N 1
ATOM 591 C CA . SER A 1 75 ? -37.344 0.109 18.766 1 68.56 75 SER A CA 1
ATOM 592 C C . SER A 1 75 ? -38.188 -0.697 17.797 1 68.56 75 SER A C 1
ATOM 594 O O . SER A 1 75 ? -37.688 -1.524 17.047 1 68.56 75 SER A O 1
ATOM 596 N N . ARG A 1 76 ? -39.5 -0.322 17.75 1 71.25 76 ARG A N 1
ATOM 597 C CA . ARG A 1 76 ? -40.375 -1.141 16.938 1 71.25 76 ARG A CA 1
ATOM 598 C C . ARG A 1 76 ? -41.094 -0.295 15.883 1 71.25 76 ARG A C 1
ATOM 600 O O . ARG A 1 76 ? -41.75 -0.832 14.984 1 71.25 76 ARG A O 1
ATOM 607 N N . VAL A 1 77 ? -40.781 1.048 16 1 81 77 VAL A N 1
ATOM 608 C CA . VAL A 1 77 ? -41.469 1.957 15.094 1 81 77 VAL A CA 1
ATOM 609 C C . VAL A 1 77 ? -40.781 1.953 13.727 1 81 77 VAL A C 1
ATOM 611 O O . VAL A 1 77 ? -39.562 1.908 13.648 1 81 77 VAL A O 1
ATOM 614 N N . GLU A 1 78 ? -41.594 1.942 12.773 1 87 78 GLU A N 1
ATOM 615 C CA . GLU A 1 78 ? -41.094 1.859 11.398 1 87 78 GLU A CA 1
ATOM 616 C C . GLU A 1 78 ? -40.594 3.211 10.914 1 87 78 GLU A C 1
ATOM 618 O O . GLU A 1 78 ? -39.625 3.277 10.156 1 87 78 GLU A O 1
ATOM 623 N N . THR A 1 79 ? -41.219 4.285 11.438 1 90.81 79 THR A N 1
ATOM 624 C CA . THR A 1 79 ? -40.844 5.617 11 1 90.81 79 THR A CA 1
ATOM 625 C C . THR A 1 79 ? -40.406 6.477 12.188 1 90.81 79 THR A C 1
ATOM 627 O O . THR A 1 79 ? -41.188 6.633 13.148 1 90.81 79 THR A O 1
ATOM 630 N N . ILE A 1 80 ? -39.25 7.051 12.164 1 90.88 80 ILE A N 1
ATOM 631 C CA . ILE A 1 80 ? -38.719 7.855 13.25 1 90.88 80 ILE A CA 1
ATOM 632 C C . ILE A 1 80 ? -38.531 9.297 12.789 1 90.88 80 ILE A C 1
ATOM 634 O O . ILE A 1 80 ? -37.875 9.547 11.773 1 90.88 80 ILE A O 1
ATOM 638 N N . MET A 1 81 ? -39.094 10.227 13.531 1 90.19 81 MET A N 1
ATOM 639 C CA . MET A 1 81 ? -38.906 11.648 13.25 1 90.19 81 MET A CA 1
ATOM 640 C C . MET A 1 81 ? -37.75 12.234 14.062 1 90.19 81 MET A C 1
ATOM 642 O O . MET A 1 81 ? -37.781 12.203 15.297 1 90.19 81 MET A O 1
ATOM 646 N N . LEU A 1 82 ? -36.781 12.719 13.422 1 90.12 82 LEU A N 1
ATOM 647 C CA . LEU A 1 82 ? -35.594 13.281 14.102 1 90.12 82 LEU A CA 1
ATOM 648 C C . LEU A 1 82 ? -35.719 14.805 14.203 1 90.12 82 LEU A C 1
ATOM 650 O O . LEU A 1 82 ? -36.094 15.469 13.234 1 90.12 82 LEU A O 1
ATOM 654 N N . LYS A 1 83 ? -35.375 15.32 15.328 1 85.94 83 LYS A N 1
ATOM 655 C CA . LYS A 1 83 ? -35.406 16.75 15.578 1 85.94 83 LYS A CA 1
ATOM 656 C C . LYS A 1 83 ? -34 17.344 15.617 1 85.94 83 LYS A C 1
ATOM 658 O O . LYS A 1 83 ? -33.062 16.656 15.984 1 85.94 83 LYS A O 1
ATOM 663 N N . GLY A 1 84 ? -33.844 18.625 15.141 1 80.75 84 GLY A N 1
ATOM 664 C CA . GLY A 1 84 ? -32.594 19.328 15.305 1 80.75 84 GLY A CA 1
ATOM 665 C C . GLY A 1 84 ? -31.641 19.125 14.141 1 80.75 84 GLY A C 1
ATOM 666 O O . GLY A 1 84 ? -30.453 19.453 14.234 1 80.75 84 GLY A O 1
ATOM 667 N N . ILE A 1 85 ? -32.188 18.375 13.141 1 88.31 85 ILE A N 1
ATOM 668 C CA . ILE A 1 85 ? -31.328 18.188 11.977 1 88.31 85 ILE A CA 1
ATOM 669 C C . ILE A 1 85 ? -32.125 18.453 10.703 1 88.31 85 ILE A C 1
ATOM 671 O O . ILE A 1 85 ? -33.281 18.109 10.602 1 88.31 85 ILE A O 1
ATOM 675 N N . ASP A 1 86 ? -31.422 19.156 9.812 1 88.69 86 ASP A N 1
ATOM 676 C CA . ASP A 1 86 ? -32.062 19.406 8.523 1 88.69 86 ASP A CA 1
ATOM 677 C C . ASP A 1 86 ? -31.984 18.172 7.625 1 88.69 86 ASP A C 1
ATOM 679 O O . ASP A 1 86 ? -31.062 17.359 7.746 1 88.69 86 ASP A O 1
ATOM 683 N N . PRO A 1 87 ? -32.938 17.984 6.742 1 90.31 87 PRO A N 1
ATOM 684 C CA . PRO A 1 87 ? -33.031 16.797 5.895 1 90.31 87 PRO A CA 1
ATOM 685 C C . PRO A 1 87 ? -31.797 16.594 5.031 1 90.31 87 PRO A C 1
ATOM 687 O O . PRO A 1 87 ? -31.375 15.453 4.805 1 90.31 87 PRO A O 1
ATOM 690 N N . LYS A 1 88 ? -31.203 17.688 4.562 1 89.69 88 LYS A N 1
ATOM 691 C CA . LYS A 1 88 ? -30.031 17.578 3.701 1 89.69 88 LYS A CA 1
ATOM 692 C C . LYS A 1 88 ? -28.844 17 4.461 1 89.69 88 LYS A C 1
ATOM 694 O O . LYS A 1 88 ? -28.172 16.094 3.971 1 89.69 88 LYS A O 1
ATOM 699 N N . SER A 1 89 ? -28.609 17.469 5.684 1 90.62 89 SER A N 1
ATOM 700 C CA . SER A 1 89 ? -27.516 16.984 6.512 1 90.62 89 SER A CA 1
ATOM 701 C C . SER A 1 89 ? -27.734 15.523 6.906 1 90.62 89 SER A C 1
ATOM 703 O O . SER A 1 89 ? -26.797 14.734 6.941 1 90.62 89 SER A O 1
ATOM 705 N N . LEU A 1 90 ? -29.031 15.211 7.141 1 93.19 90 LEU A N 1
ATOM 706 C CA . LEU A 1 90 ? -29.344 13.836 7.488 1 93.19 90 LEU A CA 1
ATOM 707 C C . LEU A 1 90 ? -29.016 12.891 6.332 1 93.19 90 LEU A C 1
ATOM 709 O O . LEU A 1 90 ? -28.422 11.828 6.539 1 93.19 90 LEU A O 1
ATOM 713 N N . GLY A 1 91 ? -29.422 13.328 5.156 1 93.12 91 GLY A N 1
ATOM 714 C CA . GLY A 1 91 ? -29.125 12.531 3.973 1 93.12 91 GLY A CA 1
ATOM 715 C C . GLY A 1 91 ? -27.641 12.297 3.768 1 93.12 91 GLY A C 1
ATOM 716 O O . GLY A 1 91 ? -27.219 11.18 3.469 1 93.12 91 GLY A O 1
ATOM 717 N N . ILE A 1 92 ? -26.875 13.352 4.004 1 93.19 92 ILE A N 1
ATOM 718 C CA . ILE A 1 92 ? -25.422 13.289 3.809 1 93.19 92 ILE A CA 1
ATOM 719 C C . ILE A 1 92 ? -24.812 12.336 4.832 1 93.19 92 ILE A C 1
ATOM 721 O O . ILE A 1 92 ? -23.938 11.523 4.492 1 93.19 92 ILE A O 1
ATOM 725 N N . ILE A 1 93 ? -25.281 12.406 6.059 1 94.88 93 ILE A N 1
ATOM 726 C CA . ILE A 1 93 ? -24.734 11.578 7.133 1 94.88 93 ILE A CA 1
ATOM 727 C C . ILE A 1 93 ? -25.062 10.109 6.871 1 94.88 93 ILE A C 1
ATOM 729 O O . ILE A 1 93 ? -24.203 9.242 6.996 1 94.88 93 ILE A O 1
ATOM 733 N N . VAL A 1 94 ? -26.312 9.836 6.473 1 95.81 94 VAL A N 1
ATOM 734 C CA . VAL A 1 94 ? -26.734 8.469 6.215 1 95.81 94 VAL A CA 1
ATOM 735 C C . VAL A 1 94 ? -25.938 7.887 5.051 1 95.81 94 VAL A C 1
ATOM 737 O O . VAL A 1 94 ? -25.5 6.734 5.102 1 95.81 94 VAL A O 1
ATOM 740 N N . GLU A 1 95 ? -25.781 8.688 4.055 1 95.12 95 GLU A N 1
ATOM 741 C CA . GLU A 1 95 ? -24.969 8.242 2.93 1 95.12 95 GLU A CA 1
ATOM 742 C C . GLU A 1 95 ? -23.562 7.871 3.381 1 95.12 95 GLU A C 1
ATOM 744 O O . GLU A 1 95 ? -23 6.883 2.918 1 95.12 95 GLU A O 1
ATOM 749 N N . PHE A 1 96 ? -23.047 8.625 4.25 1 96 96 PHE A N 1
ATOM 750 C CA . PHE A 1 96 ? -21.719 8.336 4.773 1 96 96 PHE A CA 1
ATOM 751 C C . PHE A 1 96 ? -21.703 7.012 5.527 1 96 96 PHE A C 1
ATOM 753 O O . PHE A 1 96 ? -20.766 6.23 5.41 1 96 96 PHE A O 1
ATOM 760 N N . LEU A 1 97 ? -22.719 6.77 6.273 1 96.62 97 LEU A N 1
ATOM 761 C CA . LEU A 1 97 ? -22.781 5.543 7.059 1 96.62 97 LEU A CA 1
ATOM 762 C C . LEU A 1 97 ? -22.781 4.316 6.152 1 96.62 97 LEU A C 1
ATOM 764 O O . LEU A 1 97 ? -22.281 3.26 6.531 1 96.62 97 LEU A O 1
ATOM 768 N N . TYR A 1 98 ? -23.312 4.48 4.902 1 97.31 98 TYR A N 1
ATOM 769 C CA . TYR A 1 98 ? -23.453 3.34 4.004 1 97.31 98 TYR A CA 1
ATOM 770 C C . TYR A 1 98 ? -22.312 3.295 2.996 1 97.31 98 TYR A C 1
ATOM 772 O O . TYR A 1 98 ? -22.188 2.336 2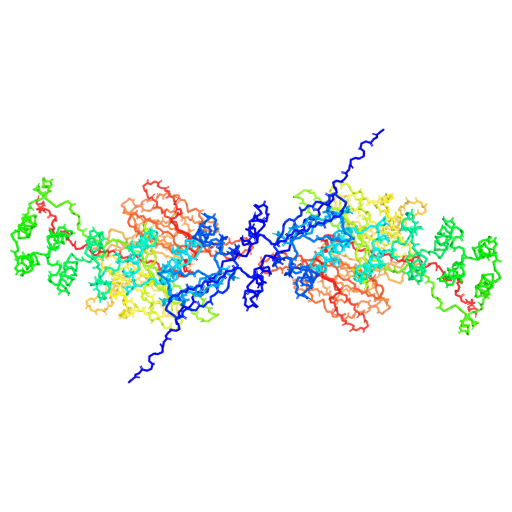.23 1 97.31 98 TYR A O 1
ATOM 780 N N . THR A 1 99 ? -21.484 4.289 2.939 1 95.19 99 THR A N 1
ATOM 781 C CA . THR A 1 99 ? -20.438 4.297 1.925 1 95.19 99 THR A CA 1
ATOM 782 C C . THR A 1 99 ? -19.078 4.512 2.562 1 95.19 99 THR A C 1
ATOM 784 O O . THR A 1 99 ? -18.047 4.09 2.012 1 95.19 99 THR A O 1
ATOM 787 N N . GLY A 1 100 ? -19.031 5.215 3.631 1 94.5 100 GLY A N 1
ATOM 788 C CA . GLY A 1 100 ? -17.766 5.59 4.242 1 94.5 100 GLY A CA 1
ATOM 789 C C . GLY A 1 100 ? -17.109 6.773 3.561 1 94.5 100 GLY A C 1
ATOM 790 O O . GLY A 1 100 ? -15.961 7.109 3.863 1 94.5 100 GLY A O 1
ATOM 791 N N . CYS A 1 101 ? -17.859 7.41 2.631 1 95.06 101 CYS A N 1
ATOM 792 C CA . CYS A 1 101 ? -17.312 8.539 1.879 1 95.06 101 CYS A CA 1
ATOM 793 C C . CYS A 1 101 ? -18.188 9.773 2.053 1 95.06 101 CYS A C 1
ATOM 795 O O . CYS A 1 101 ? -19.422 9.664 2.162 1 95.06 101 CYS A O 1
ATOM 797 N N . ILE A 1 102 ? -17.531 10.945 2.152 1 94.06 102 ILE A N 1
ATOM 798 C CA . ILE A 1 102 ? -18.281 12.188 2.273 1 94.06 102 ILE A CA 1
ATOM 799 C C . ILE A 1 102 ? -17.484 13.344 1.681 1 94.06 102 ILE A C 1
ATOM 801 O O . ILE A 1 102 ? -16.25 13.352 1.765 1 94.06 102 ILE A O 1
ATOM 805 N N . ASP A 1 103 ? -18.219 14.227 1.062 1 93.12 103 ASP A N 1
ATOM 806 C CA . ASP A 1 103 ? -17.609 15.453 0.556 1 93.12 103 ASP A CA 1
ATOM 807 C C . ASP A 1 103 ? -17.766 16.594 1.556 1 93.12 103 ASP A C 1
ATOM 809 O O . ASP A 1 103 ? -18.875 16.984 1.893 1 93.12 103 ASP A O 1
ATOM 813 N N . ILE A 1 104 ? -16.641 17.094 2.025 1 91.06 104 ILE A N 1
ATOM 814 C CA . ILE A 1 104 ? -16.656 18.188 2.988 1 91.06 104 ILE A CA 1
ATOM 815 C C . ILE A 1 104 ? -16.172 19.484 2.311 1 91.06 104 ILE A C 1
ATOM 817 O O . ILE A 1 104 ? -15.156 19.484 1.623 1 91.06 104 ILE A O 1
ATOM 821 N N . SER A 1 105 ? -16.938 20.484 2.371 1 88.69 105 SER A N 1
ATOM 822 C CA . SER A 1 105 ? -16.609 21.797 1.839 1 88.69 105 SER A CA 1
ATOM 823 C C . SER A 1 105 ? -16.797 22.891 2.896 1 88.69 105 SER A C 1
ATOM 825 O O . SER A 1 105 ? -17.266 22.609 4 1 88.69 105 SER A O 1
ATOM 827 N N . GLU A 1 106 ? -16.406 24.125 2.604 1 81.62 106 GLU A N 1
ATOM 828 C CA . GLU A 1 106 ? -16.531 25.25 3.525 1 81.62 106 GLU A CA 1
ATOM 829 C C . GLU A 1 106 ? -18 25.547 3.838 1 81.62 106 GLU A C 1
ATOM 831 O O . GLU A 1 106 ? -18.328 26.016 4.926 1 81.62 106 GLU A O 1
ATOM 836 N N . HIS A 1 107 ? -18.875 25.094 2.998 1 83.12 107 HIS A N 1
ATOM 837 C CA . HIS A 1 107 ? -20.297 25.438 3.125 1 83.12 107 HIS A CA 1
ATOM 838 C C . HIS A 1 107 ? -21.031 24.422 3.982 1 83.12 107 HIS A C 1
ATOM 840 O O . HIS A 1 107 ? -22.078 24.734 4.559 1 83.12 107 HIS A O 1
ATOM 846 N N . ASN A 1 108 ? -20.469 23.234 4.016 1 89.12 108 ASN A N 1
ATOM 847 C CA . ASN A 1 108 ? -21.234 22.203 4.715 1 89.12 108 ASN A CA 1
ATOM 848 C C . ASN A 1 108 ? -20.484 21.656 5.922 1 89.12 108 ASN A C 1
ATOM 850 O O . ASN A 1 108 ? -21.047 20.891 6.711 1 89.12 108 ASN A O 1
ATOM 854 N N . ALA A 1 109 ? -19.234 22.047 6.102 1 87.88 109 ALA A N 1
ATOM 855 C CA . ALA A 1 109 ? -18.391 21.5 7.145 1 87.88 109 ALA A CA 1
ATOM 856 C C . ALA A 1 109 ? -19.016 21.672 8.523 1 87.88 109 ALA A C 1
ATOM 858 O O . ALA A 1 109 ? -19.031 20.734 9.328 1 87.88 109 ALA A O 1
ATOM 859 N N . GLN A 1 110 ? -19.609 22.812 8.766 1 83.25 110 GLN A N 1
ATOM 860 C CA . GLN A 1 110 ? -20.188 23.078 10.078 1 83.25 110 GLN A CA 1
ATOM 861 C C . GLN A 1 110 ? -21.438 22.234 10.305 1 83.25 110 GLN A C 1
ATOM 863 O O . GLN A 1 110 ? -21.625 21.688 11.391 1 83.25 110 GLN A O 1
ATOM 868 N N . SER A 1 111 ? -22.266 22.156 9.289 1 88.69 111 SER A N 1
ATOM 869 C CA . SER A 1 111 ? -23.5 21.375 9.406 1 88.69 111 SER A CA 1
ATOM 870 C C . SER A 1 111 ? -23.188 19.891 9.617 1 88.69 111 SER A C 1
ATOM 872 O O . SER A 1 111 ? -23.844 19.219 10.406 1 88.69 111 SER A O 1
ATOM 874 N N . ILE A 1 112 ? -22.266 19.391 8.906 1 91.38 112 ILE A N 1
ATOM 875 C CA . ILE A 1 112 ? -21.859 17.984 9.039 1 91.38 112 ILE A CA 1
ATOM 876 C C . ILE A 1 112 ? -21.312 17.734 10.438 1 91.38 112 ILE A C 1
ATOM 878 O O . ILE A 1 112 ? -21.625 16.719 11.062 1 91.38 112 ILE A O 1
ATOM 882 N N . LEU A 1 113 ? -20.5 18.688 10.859 1 88.81 113 LEU A N 1
ATOM 883 C CA . LEU A 1 113 ? -19.906 18.547 12.18 1 88.81 113 LEU A CA 1
ATOM 884 C C . LEU A 1 113 ? -20.984 18.531 13.258 1 88.81 113 LEU A C 1
ATOM 886 O O . LEU A 1 113 ? -20.906 17.734 14.195 1 88.81 113 LEU A O 1
ATOM 890 N N . GLU A 1 114 ? -21.984 19.375 13.133 1 87 114 GLU A N 1
ATOM 891 C CA . GLU A 1 114 ? -23.094 19.406 14.07 1 87 114 GLU A CA 1
ATOM 892 C C . GLU A 1 114 ? -23.859 18.078 14.055 1 87 114 GLU A C 1
ATOM 894 O O . GLU A 1 114 ? -24.188 17.547 15.109 1 87 114 GLU A O 1
ATOM 899 N N . ALA A 1 115 ? -24.094 17.625 12.914 1 91.25 115 ALA A N 1
ATOM 900 C CA . ALA A 1 115 ? -24.812 16.359 12.773 1 91.25 115 ALA A CA 1
ATOM 901 C C . ALA A 1 115 ? -23.984 15.203 13.328 1 91.25 115 ALA A C 1
ATOM 903 O O . ALA A 1 115 ? -24.516 14.328 14.016 1 91.25 115 ALA A O 1
ATOM 904 N N . ALA A 1 116 ? -22.703 15.227 12.984 1 90.88 116 ALA A N 1
ATOM 905 C CA . ALA A 1 116 ? -21.797 14.188 13.469 1 90.88 116 ALA A CA 1
ATOM 906 C C . ALA A 1 116 ? -21.75 14.172 15 1 90.88 116 ALA A C 1
ATOM 908 O O . ALA A 1 116 ? -21.703 13.102 15.609 1 90.88 116 ALA A O 1
ATOM 909 N N . SER A 1 117 ? -21.781 15.352 15.586 1 86.5 117 SER A N 1
ATOM 910 C CA . SER A 1 117 ? -21.812 15.453 17.047 1 86.5 117 SER A CA 1
ATOM 911 C C . SER A 1 117 ? -23.125 14.953 17.609 1 86.5 117 SER A C 1
ATOM 913 O O . SER A 1 117 ? -23.141 14.242 18.625 1 86.5 117 SER A O 1
ATOM 915 N N . LEU A 1 118 ? -24.234 15.281 16.953 1 88.38 118 LEU A N 1
ATOM 916 C CA . LEU A 1 118 ? -25.547 14.828 17.391 1 88.38 118 LEU A CA 1
ATOM 917 C C . LEU A 1 118 ? -25.625 13.305 17.391 1 88.38 118 LEU A C 1
ATOM 919 O O . LEU A 1 118 ? -26.094 12.703 18.359 1 88.38 118 LEU A O 1
ATOM 923 N N . PHE A 1 119 ? -25.188 12.703 16.312 1 93.5 119 PHE A N 1
ATOM 924 C CA . PHE A 1 119 ? -25.297 11.258 16.141 1 93.5 119 PHE A CA 1
ATOM 925 C C . PHE A 1 119 ? -24.078 10.555 16.719 1 93.5 119 PHE A C 1
ATOM 927 O O . PHE A 1 119 ? -23.953 9.328 16.641 1 93.5 119 PHE A O 1
ATOM 934 N N . GLN A 1 120 ? -23.094 11.328 17.219 1 90.06 120 GLN A N 1
ATOM 935 C CA . GLN A 1 120 ? -21.906 10.828 17.906 1 90.06 120 GLN A CA 1
ATOM 936 C C . GLN A 1 120 ? -21.062 9.953 16.969 1 90.06 120 GLN A C 1
ATOM 938 O O . GLN A 1 120 ? -20.703 8.828 17.328 1 90.06 120 GLN A O 1
ATOM 943 N N . ILE A 1 121 ? -20.797 10.438 15.82 1 93.44 121 ILE A N 1
ATOM 944 C CA . ILE A 1 121 ? -19.922 9.773 14.859 1 93.44 121 ILE A CA 1
ATOM 945 C C . ILE A 1 121 ? -18.516 10.367 14.93 1 93.44 121 ILE A C 1
ATOM 947 O O . ILE A 1 121 ? -18.234 11.375 14.281 1 93.44 121 ILE A O 1
ATOM 951 N N . SER A 1 122 ? -17.609 9.742 15.594 1 88.44 122 SER A N 1
ATOM 952 C CA . SER A 1 122 ? -16.312 10.281 15.945 1 88.44 122 SER A CA 1
ATOM 953 C C . SER A 1 122 ? -15.43 10.445 14.711 1 88.44 122 SER A C 1
ATOM 955 O O . SER A 1 122 ? -14.672 11.414 14.602 1 88.44 122 SER A O 1
ATOM 957 N N . SER A 1 123 ? -15.5 9.477 13.766 1 90.44 123 SER A N 1
ATOM 958 C CA . SER A 1 123 ? -14.672 9.539 12.562 1 90.44 123 SER A CA 1
ATOM 959 C C . SER A 1 123 ? -15 10.766 11.727 1 90.44 123 SER A C 1
ATOM 961 O O . SER A 1 123 ? -14.094 11.438 11.219 1 90.44 123 SER A O 1
ATOM 963 N N . LEU A 1 124 ? -16.203 11.039 11.633 1 91.25 124 LEU A N 1
ATOM 964 C CA . LEU A 1 124 ? -16.641 12.188 10.852 1 91.25 124 LEU A CA 1
ATOM 965 C C . LEU A 1 124 ? -16.312 13.492 11.578 1 91.25 124 LEU A C 1
ATOM 967 O O . LEU A 1 124 ? -15.945 14.484 10.945 1 91.25 124 LEU A O 1
ATOM 971 N N . GLU A 1 125 ? -16.5 13.539 12.875 1 88.62 125 GLU A N 1
ATOM 972 C CA . GLU A 1 125 ? -16.125 14.711 13.672 1 88.62 125 GLU A CA 1
ATOM 973 C C . GLU A 1 125 ? -14.656 15.055 13.5 1 88.62 125 GLU A C 1
ATOM 975 O O . GLU A 1 125 ? -14.305 16.219 13.32 1 88.62 125 GLU A O 1
ATOM 980 N N . SER A 1 126 ? -13.945 14.016 13.547 1 88.12 126 SER A N 1
ATOM 981 C CA . SER A 1 126 ? -12.508 14.211 13.391 1 88.12 126 SER A CA 1
ATOM 982 C C . SER A 1 126 ? -12.164 14.711 11.992 1 88.12 126 SER A C 1
ATOM 984 O O . SER A 1 126 ? -11.344 15.625 11.836 1 88.12 126 SER A O 1
ATOM 986 N N . ALA A 1 127 ? -12.789 14.133 11 1 89.62 127 ALA A N 1
ATOM 987 C CA . ALA A 1 127 ? -12.531 14.531 9.617 1 89.62 127 ALA A CA 1
ATOM 988 C C . ALA A 1 127 ? -12.914 15.992 9.383 1 89.62 127 ALA A C 1
ATOM 990 O O . ALA A 1 127 ? -12.172 16.734 8.75 1 89.62 127 ALA A O 1
ATOM 991 N N . CYS A 1 128 ? -14.008 16.391 9.875 1 89.19 128 CYS A N 1
ATOM 992 C CA . CYS A 1 128 ? -14.469 17.766 9.727 1 89.19 128 CYS A CA 1
ATOM 993 C C . CYS A 1 128 ? -13.555 18.734 10.477 1 89.19 128 CYS A C 1
ATOM 995 O O . CYS A 1 128 ? -13.242 19.812 9.984 1 89.19 128 CYS A O 1
ATOM 997 N N . SER A 1 129 ? -13.156 18.312 11.648 1 86.44 129 SER A N 1
ATOM 998 C CA . SER A 1 129 ? -12.25 19.141 12.445 1 86.44 129 SER A CA 1
ATOM 999 C C . SER A 1 129 ? -10.93 19.359 11.727 1 86.44 129 SER A C 1
ATOM 1001 O O . SER A 1 129 ? -10.414 20.484 11.695 1 86.44 129 SER A O 1
ATOM 1003 N N . VAL A 1 130 ? -10.453 18.328 11.164 1 86.25 130 VAL A N 1
ATOM 1004 C CA . VAL A 1 130 ? -9.203 18.422 10.43 1 86.25 130 VAL A CA 1
ATOM 1005 C C . VAL A 1 130 ? -9.383 19.344 9.219 1 86.25 130 VAL A C 1
ATOM 1007 O O . VAL A 1 130 ? -8.516 20.172 8.922 1 86.25 130 VAL A O 1
ATOM 1010 N N . PHE A 1 131 ? -10.43 19.203 8.539 1 89.19 131 PHE A N 1
ATOM 1011 C CA . PHE A 1 131 ? -10.727 20.047 7.391 1 89.19 131 PHE A CA 1
ATOM 1012 C C . PHE A 1 131 ? -10.766 21.516 7.801 1 89.19 131 PHE A C 1
ATOM 1014 O O . PHE A 1 131 ? -10.18 22.375 7.129 1 89.19 131 PHE A O 1
ATOM 1021 N N . MET A 1 132 ? -11.406 21.734 8.859 1 86.5 132 MET A N 1
ATOM 1022 C CA . MET A 1 132 ? -11.547 23.109 9.344 1 86.5 132 MET A CA 1
ATOM 1023 C C . MET A 1 132 ? -10.195 23.672 9.781 1 86.5 132 MET A C 1
ATOM 1025 O O . MET A 1 132 ? -9.906 24.844 9.562 1 86.5 132 MET A O 1
ATOM 1029 N N . LYS A 1 133 ? -9.406 22.859 10.391 1 83.69 133 LYS A N 1
ATOM 1030 C CA . LYS A 1 133 ? -8.07 23.266 10.812 1 83.69 133 LYS A CA 1
ATOM 1031 C C . LYS A 1 133 ? -7.211 23.641 9.609 1 83.69 133 LYS A C 1
ATOM 1033 O O . LYS A 1 133 ? -6.441 24.609 9.664 1 83.69 133 LYS A O 1
ATOM 1038 N N . ASP A 1 134 ? -7.438 22.875 8.562 1 81.56 134 ASP A N 1
ATOM 1039 C CA . ASP A 1 134 ? -6.598 23.062 7.379 1 81.56 134 ASP A CA 1
ATOM 1040 C C . ASP A 1 134 ? -7.09 24.234 6.535 1 81.56 134 ASP A C 1
ATOM 1042 O O . ASP A 1 134 ? -6.355 24.75 5.691 1 81.56 134 ASP A O 1
ATOM 1046 N N . HIS A 1 135 ? -8.297 24.688 6.738 1 81.88 135 HIS A N 1
ATOM 1047 C CA . HIS A 1 135 ? -8.867 25.75 5.918 1 81.88 135 HIS A CA 1
ATOM 1048 C C . HIS A 1 135 ? -9.211 26.969 6.762 1 81.88 135 HIS A C 1
ATOM 1050 O O . HIS A 1 135 ? -10.164 27.703 6.453 1 81.88 135 HIS A O 1
ATOM 1056 N N . MET A 1 136 ? -8.445 27.094 7.762 1 84.88 136 MET A N 1
ATOM 1057 C CA . MET A 1 136 ? -8.625 28.25 8.641 1 84.88 136 MET A CA 1
ATOM 1058 C C . MET A 1 136 ? -7.949 29.484 8.062 1 84.88 136 MET A C 1
ATOM 1060 O O . MET A 1 136 ? -6.84 29.406 7.531 1 84.88 136 MET A O 1
ATOM 1064 N N . ASP A 1 137 ? -8.695 30.578 8.008 1 82.81 137 ASP A N 1
ATOM 1065 C CA . ASP A 1 137 ? -8.141 31.859 7.586 1 82.81 137 ASP A CA 1
ATOM 1066 C C . ASP A 1 137 ? -8.641 33 8.477 1 82.81 137 ASP A C 1
ATOM 1068 O O . ASP A 1 137 ? -9.359 32.75 9.453 1 82.81 137 ASP A O 1
ATOM 1072 N N . ALA A 1 138 ? -8.195 34.188 8.211 1 85.44 138 ALA A N 1
ATOM 1073 C CA . ALA A 1 138 ? -8.516 35.344 9.055 1 85.44 138 ALA A CA 1
ATOM 1074 C C . ALA A 1 138 ? -10.016 35.625 9.055 1 85.44 138 ALA A C 1
ATOM 1076 O O . ALA A 1 138 ? -10.562 36.125 10.039 1 85.44 138 ALA A O 1
ATOM 1077 N N . SER A 1 139 ? -10.711 35.219 8.047 1 86.25 139 SER A N 1
ATOM 1078 C CA . SER A 1 139 ? -12.125 35.562 7.895 1 86.25 139 SER A CA 1
ATOM 1079 C C . SER A 1 139 ? -13.008 34.562 8.617 1 86.25 139 SER A C 1
ATOM 1081 O O . SER A 1 139 ? -14.156 34.844 8.945 1 86.25 139 SER A O 1
ATOM 1083 N N . ASN A 1 140 ? -12.477 33.406 8.867 1 88.44 140 ASN A N 1
ATOM 1084 C CA . ASN A 1 140 ? -13.375 32.375 9.391 1 88.44 140 ASN A CA 1
ATOM 1085 C C . ASN A 1 140 ? -12.883 31.812 10.719 1 88.44 140 ASN A C 1
ATOM 1087 O O . ASN A 1 140 ? -13.602 31.094 11.406 1 88.44 140 ASN A O 1
ATOM 1091 N N . CYS A 1 141 ? -11.727 32.125 11.18 1 90.75 141 CYS A N 1
ATOM 1092 C CA . CYS A 1 141 ? -11.109 31.484 12.336 1 90.75 141 CYS A CA 1
ATOM 1093 C C . CYS A 1 141 ? -11.922 31.766 13.602 1 90.75 141 CYS A C 1
ATOM 1095 O O . CYS A 1 141 ? -12.07 30.875 14.453 1 90.75 141 CYS A O 1
ATOM 1097 N N . LEU A 1 142 ? -12.469 32.938 13.734 1 93.25 142 LEU A N 1
ATOM 1098 C CA . LEU A 1 142 ? -13.242 33.25 14.93 1 93.25 142 LEU A CA 1
ATOM 1099 C C . LEU A 1 142 ? -14.586 32.5 14.906 1 93.25 142 LEU A C 1
ATOM 1101 O O . LEU A 1 142 ? -15.109 32.125 15.953 1 93.25 142 LEU A O 1
ATOM 1105 N N . GLY A 1 143 ? -15.148 32.375 13.688 1 89.75 143 GLY A N 1
ATOM 1106 C CA . GLY A 1 143 ? -16.328 31.547 13.562 1 89.75 143 GLY A CA 1
ATOM 1107 C C . GLY A 1 143 ? -16.078 30.109 13.984 1 89.75 143 GLY A C 1
ATOM 1108 O O . GLY A 1 143 ? -16.906 29.516 14.68 1 89.75 143 GLY A O 1
ATOM 1109 N N . ILE A 1 144 ? -15.016 29.625 13.547 1 90.38 144 ILE A N 1
ATOM 1110 C CA . ILE A 1 144 ? -14.617 28.266 13.906 1 90.38 144 ILE A CA 1
ATOM 1111 C C . ILE A 1 144 ? -14.383 28.172 15.414 1 90.38 144 ILE A C 1
ATOM 1113 O O . ILE A 1 144 ? -14.781 27.203 16.047 1 90.38 144 ILE A O 1
ATOM 1117 N N . LEU A 1 145 ? -13.711 29.234 15.93 1 93.38 145 LEU A N 1
ATOM 1118 C CA . LEU A 1 145 ? -13.461 29.297 17.375 1 93.38 145 LEU A CA 1
ATOM 1119 C C . LEU A 1 145 ? -14.766 29.234 18.156 1 93.38 145 LEU A C 1
ATOM 1121 O O . LEU A 1 145 ? -14.891 28.469 19.109 1 93.38 145 LEU A O 1
ATOM 1125 N N . GLN A 1 146 ? -15.742 30 17.766 1 91.69 146 GLN A N 1
ATOM 1126 C CA . GLN A 1 146 ? -17.047 30.031 18.422 1 91.69 146 GLN A CA 1
ATOM 1127 C C . GLN A 1 146 ? -17.734 28.672 18.328 1 91.69 146 GLN A C 1
ATOM 1129 O O . GLN A 1 146 ? -18.297 28.188 19.312 1 91.69 146 GLN A O 1
ATOM 1134 N N . PHE A 1 147 ? -17.688 28.172 17.172 1 87.31 147 PHE A N 1
ATOM 1135 C CA . PHE A 1 147 ? -18.297 26.875 16.938 1 87.31 147 PHE A CA 1
ATOM 1136 C C . PHE A 1 147 ? -17.656 25.812 17.828 1 87.31 147 PHE A C 1
ATOM 1138 O O . PHE A 1 147 ? -18.359 25 18.438 1 87.31 147 PHE A O 1
ATOM 1145 N N . ALA A 1 148 ? -16.328 25.734 17.812 1 89.19 148 ALA A N 1
ATOM 1146 C CA . ALA A 1 148 ? -15.594 24.75 18.625 1 89.19 148 ALA A CA 1
ATOM 1147 C C . ALA A 1 148 ? -15.922 24.922 20.109 1 89.19 148 ALA A C 1
ATOM 1149 O O . ALA A 1 148 ? -16.047 23.922 20.828 1 89.19 148 ALA A O 1
ATOM 1150 N N . TYR A 1 149 ? -16.094 26.188 20.5 1 90.19 149 TYR A N 1
ATOM 1151 C CA . TYR A 1 149 ? -16.438 26.484 21.875 1 90.19 149 TYR A CA 1
ATOM 1152 C C . TYR A 1 149 ? -17.828 25.953 22.234 1 90.19 149 TYR A C 1
ATOM 1154 O O . TYR A 1 149 ? -18 25.312 23.266 1 90.19 149 TYR A O 1
ATOM 1162 N N . LEU A 1 150 ? -18.859 26.094 21.406 1 84.75 150 LEU A N 1
ATOM 1163 C CA . LEU A 1 150 ? -20.25 25.703 21.625 1 84.75 150 LEU A CA 1
ATOM 1164 C C . LEU A 1 150 ? -20.391 24.188 21.672 1 84.75 150 LEU A C 1
ATOM 1166 O O . LEU A 1 150 ? -21.219 23.656 22.422 1 84.75 150 LEU A O 1
ATOM 1170 N N . HIS A 1 151 ? -19.578 23.562 20.922 1 81.5 151 HIS A N 1
ATOM 1171 C CA . HIS A 1 151 ? -19.734 22.109 20.797 1 81.5 151 HIS A CA 1
ATOM 1172 C C . HIS A 1 151 ? -18.641 21.375 21.562 1 81.5 151 HIS A C 1
ATOM 1174 O O . HIS A 1 151 ? -18.484 20.156 21.422 1 81.5 151 HIS A O 1
ATOM 1180 N N . ASN A 1 152 ? -17.797 22.109 22.312 1 84.75 152 ASN A N 1
ATOM 1181 C CA . ASN A 1 152 ? -16.781 21.562 23.203 1 84.75 152 ASN A CA 1
ATOM 1182 C C . ASN A 1 152 ? -15.758 20.719 22.438 1 84.75 152 ASN A C 1
ATOM 1184 O O . ASN A 1 152 ? -15.453 19.594 22.828 1 84.75 152 ASN A O 1
ATOM 1188 N N . LEU A 1 153 ? -15.422 21.172 21.281 1 85.25 153 LEU A N 1
ATOM 1189 C CA . LEU A 1 153 ? -14.328 20.578 20.531 1 85.25 153 LEU A CA 1
ATOM 1190 C C . LEU A 1 153 ? -12.984 21.141 20.969 1 85.25 153 LEU A C 1
ATOM 1192 O O . LEU A 1 153 ? -12.523 22.141 20.422 1 85.25 153 LEU A O 1
ATOM 1196 N N . LYS A 1 154 ? -12.312 20.531 21.828 1 87.75 154 LYS A N 1
ATOM 1197 C CA . LYS A 1 154 ? -11.156 21.078 22.516 1 87.75 154 LYS A CA 1
ATOM 1198 C C . LYS A 1 154 ? -10 21.328 21.562 1 87.75 154 LYS A C 1
ATOM 1200 O O . LYS A 1 154 ? -9.422 22.422 21.547 1 87.75 154 LYS A O 1
ATOM 1205 N N . GLU A 1 155 ? -9.672 20.375 20.797 1 85.56 155 GLU A N 1
ATOM 1206 C CA . GLU A 1 155 ? -8.523 20.5 19.906 1 85.56 155 GLU A CA 1
ATOM 1207 C C . GLU A 1 155 ? -8.734 21.594 18.859 1 85.56 155 GLU A C 1
ATOM 1209 O O . GLU A 1 155 ? -7.832 22.375 18.578 1 85.56 155 GLU A O 1
ATOM 1214 N N . LEU A 1 156 ? -9.898 21.578 18.297 1 87.88 156 LEU A N 1
ATOM 1215 C CA . LEU A 1 156 ? -10.219 22.594 17.281 1 87.88 156 LEU A CA 1
ATOM 1216 C C . LEU A 1 156 ? -10.242 23.984 17.891 1 87.88 156 LEU A C 1
ATOM 1218 O O . LEU A 1 156 ? -9.789 24.953 17.266 1 87.88 156 LEU A O 1
ATOM 1222 N N . TYR A 1 157 ? -10.727 24.062 19.125 1 91.12 157 TYR A N 1
ATOM 1223 C CA . TYR A 1 157 ? -10.766 25.344 19.828 1 91.12 157 TYR A CA 1
ATOM 1224 C C . TYR A 1 157 ? -9.359 25.891 20.062 1 91.12 157 TYR A C 1
ATOM 1226 O O . TYR A 1 157 ? -9.094 27.062 19.781 1 91.12 157 TYR A O 1
ATOM 1234 N N . GLU A 1 158 ? -8.523 25.062 20.547 1 88.69 158 GLU A N 1
ATOM 1235 C CA . GLU A 1 158 ? -7.156 25.469 20.844 1 88.69 158 GLU A CA 1
ATOM 1236 C C . GLU A 1 158 ? -6.434 25.953 19.594 1 88.69 158 GLU A C 1
ATOM 1238 O O . GLU A 1 158 ? -5.719 26.953 19.625 1 88.69 158 GLU A O 1
ATOM 1243 N N . LYS A 1 159 ? -6.605 25.266 18.562 1 86.81 159 LYS A N 1
ATOM 1244 C CA . LYS A 1 159 ? -5.949 25.656 17.312 1 86.81 159 LYS A CA 1
ATOM 1245 C C . LYS A 1 159 ? -6.504 26.969 16.797 1 86.81 159 LYS A C 1
ATOM 1247 O O . LYS A 1 159 ? -5.742 27.828 16.344 1 86.81 159 LYS A O 1
ATOM 1252 N N . ALA A 1 160 ? -7.828 27.062 16.766 1 90.69 160 ALA A N 1
ATOM 1253 C CA . ALA A 1 160 ? -8.453 28.297 16.297 1 90.69 160 ALA A CA 1
ATOM 1254 C C . ALA A 1 160 ? -8.039 29.484 17.156 1 90.69 160 ALA A C 1
ATOM 1256 O O . ALA A 1 160 ? -7.828 30.594 16.656 1 90.69 160 ALA A O 1
ATOM 1257 N N . GLU A 1 161 ? -7.961 29.219 18.453 1 91 161 GLU A N 1
ATOM 1258 C CA . GLU A 1 161 ? -7.52 30.266 19.375 1 91 161 GLU A CA 1
ATOM 1259 C C . GLU A 1 161 ? -6.09 30.703 19.062 1 91 161 GLU A C 1
ATOM 1261 O O . GLU A 1 161 ? -5.801 31.891 18.984 1 91 161 GLU A O 1
ATOM 1266 N N . MET A 1 162 ? -5.266 29.75 18.938 1 85.31 162 MET A N 1
ATOM 1267 C CA . MET A 1 162 ? -3.873 30.062 18.641 1 85.31 162 MET A CA 1
ATOM 1268 C C . MET A 1 162 ? -3.758 30.797 17.312 1 85.31 162 MET A C 1
ATOM 1270 O O . MET A 1 162 ? -3.045 31.797 17.219 1 85.31 162 MET A O 1
ATOM 1274 N N . TYR A 1 163 ? -4.402 30.281 16.344 1 87.19 163 TYR A N 1
ATOM 1275 C CA . TYR A 1 163 ? -4.387 30.891 15.016 1 87.19 163 TYR A CA 1
ATOM 1276 C C . TYR A 1 163 ? -4.836 32.344 15.07 1 87.19 163 TYR A C 1
ATOM 1278 O O . TYR A 1 163 ? -4.184 33.219 14.516 1 87.19 163 TYR A O 1
ATOM 1286 N N . SER A 1 164 ? -5.945 32.594 15.688 1 89.38 164 SER A N 1
ATOM 1287 C CA . SER A 1 164 ? -6.512 33.938 15.75 1 89.38 164 SER A CA 1
ATOM 1288 C C . SER A 1 164 ? -5.633 34.875 16.562 1 89.38 164 SER A C 1
ATOM 1290 O O . SER A 1 164 ? -5.57 36.062 16.297 1 89.38 164 SER A O 1
ATOM 1292 N N . THR A 1 165 ? -4.953 34.312 17.609 1 86.19 165 THR A N 1
ATOM 1293 C CA . THR A 1 165 ? -4.086 35.125 18.453 1 86.19 165 THR A CA 1
ATOM 1294 C C . THR A 1 165 ? -2.871 35.594 17.672 1 86.19 165 THR A C 1
ATOM 1296 O O . THR A 1 165 ? -2.42 36.75 17.859 1 86.19 165 THR A O 1
ATOM 1299 N N . VAL A 1 166 ? -2.42 34.781 16.828 1 78.31 166 VAL A N 1
ATOM 1300 C CA . VAL A 1 166 ? -1.212 35.125 16.078 1 78.31 166 VAL A CA 1
ATOM 1301 C C . VAL A 1 166 ? -1.523 36.188 15.039 1 78.31 166 VAL A C 1
ATOM 1303 O O . VAL A 1 166 ? -0.714 37.094 14.805 1 78.31 166 VAL A O 1
ATOM 1306 N N . ILE A 1 167 ? -2.703 36.156 14.469 1 81.38 167 ILE A N 1
ATOM 1307 C CA . ILE A 1 167 ? -3.041 37.125 13.43 1 81.38 167 ILE A CA 1
ATOM 1308 C C . ILE A 1 167 ? -4.164 38.031 13.93 1 81.38 167 ILE A C 1
ATOM 1310 O O . ILE A 1 167 ? -5.105 38.344 13.188 1 81.38 167 ILE A O 1
ATOM 1314 N N . PHE A 1 168 ? -4.039 38.531 15.078 1 86.56 168 PHE A N 1
ATOM 1315 C CA . PHE A 1 168 ? -5.074 39.312 15.734 1 86.56 168 PHE A CA 1
ATOM 1316 C C . PHE A 1 168 ? -5.41 40.562 14.914 1 86.56 168 PHE A C 1
ATOM 1318 O O . PHE A 1 168 ? -6.586 40.875 14.727 1 86.56 168 PHE A O 1
ATOM 1325 N N . SER A 1 169 ? -4.402 41.188 14.383 1 81.12 169 SER A N 1
ATOM 1326 C CA . SER A 1 169 ? -4.602 42.469 13.68 1 81.12 169 SER A CA 1
ATOM 1327 C C . SER A 1 169 ? -5.457 42.25 12.43 1 81.12 169 SER A C 1
ATOM 1329 O O . SER A 1 169 ? -6.203 43.156 12.031 1 81.12 169 SER A O 1
ATOM 1331 N N . GLU A 1 170 ? -5.348 41.094 11.844 1 84.94 170 GLU A N 1
ATOM 1332 C CA . GLU A 1 170 ? -6.109 40.781 10.641 1 84.94 170 GLU A CA 1
ATOM 1333 C C . GLU A 1 170 ? -7.531 40.344 10.984 1 84.94 170 GLU A C 1
ATOM 1335 O O . GLU A 1 170 ? -8.484 40.719 10.305 1 84.94 170 GLU A O 1
ATOM 1340 N N . VAL A 1 171 ? -7.66 39.594 12.016 1 89.94 171 VAL A N 1
ATOM 1341 C CA . VAL A 1 171 ? -8.93 38.969 12.391 1 89.94 171 VAL A CA 1
ATOM 1342 C C . VAL A 1 171 ? -9.922 40.062 12.82 1 89.94 171 VAL A C 1
ATOM 1344 O O . VAL A 1 171 ? -11.125 39.938 12.586 1 89.94 171 VAL A O 1
ATOM 1347 N N . THR A 1 172 ? -9.484 41.188 13.398 1 90.38 172 THR A N 1
ATOM 1348 C CA . THR A 1 172 ? -10.344 42.219 13.938 1 90.38 172 THR A CA 1
ATOM 1349 C C . THR A 1 172 ? -11.023 43 12.805 1 90.38 172 THR A C 1
ATOM 1351 O O . THR A 1 172 ? -12 43.719 13.039 1 90.38 172 THR A O 1
ATOM 1354 N N . LYS A 1 173 ? -10.531 42.812 11.633 1 87.94 173 LYS A N 1
ATOM 1355 C CA . LYS A 1 173 ? -11.078 43.531 10.492 1 87.94 173 LYS A CA 1
ATOM 1356 C C . LYS A 1 173 ? -12.328 42.844 9.953 1 87.94 173 LYS A C 1
ATOM 1358 O O . LYS A 1 173 ? -13.086 43.438 9.188 1 87.94 173 LYS A O 1
ATOM 1363 N N . TYR A 1 174 ? -12.594 41.719 10.391 1 90.62 174 TYR A N 1
ATOM 1364 C CA . TYR A 1 174 ? -13.719 40.969 9.859 1 90.62 174 TYR A CA 1
ATOM 1365 C C . TYR A 1 174 ? -14.914 41.031 10.805 1 90.62 174 TYR A C 1
ATOM 1367 O O . TYR A 1 174 ? -14.75 41.25 12.008 1 90.62 174 TYR A O 1
ATOM 1375 N N . GLU A 1 175 ? -16.078 40.75 10.312 1 91.25 175 GLU A N 1
ATOM 1376 C CA . GLU A 1 175 ? -17.328 40.906 11.047 1 91.25 175 GLU A CA 1
ATOM 1377 C C . GLU A 1 175 ? -17.453 39.812 12.125 1 91.25 175 GLU A C 1
ATOM 1379 O O . GLU A 1 175 ? -18.156 40 13.117 1 91.25 175 GLU A O 1
ATOM 1384 N N . GLU A 1 176 ? -16.766 38.781 11.922 1 91.06 176 GLU A N 1
ATOM 1385 C CA . GLU A 1 176 ? -16.844 37.688 12.891 1 91.06 176 GLU A CA 1
ATOM 1386 C C . GLU A 1 176 ? -16.359 38.125 14.266 1 91.06 176 GLU A C 1
ATOM 1388 O O . GLU A 1 176 ? -16.844 37.625 15.289 1 91.06 176 GLU A O 1
ATOM 1393 N N . PHE A 1 177 ? -15.453 39.062 14.195 1 94.81 177 PHE A N 1
ATOM 1394 C CA . PHE A 1 177 ? -14.961 39.594 15.461 1 94.81 177 PHE A CA 1
ATOM 1395 C C . PHE A 1 177 ? -16.062 40.344 16.188 1 94.81 177 PHE A C 1
ATOM 1397 O O . PHE A 1 177 ? -16.234 40.219 17.391 1 94.81 177 PHE A O 1
ATOM 1404 N N . LEU A 1 178 ? -16.812 41.062 15.469 1 94.38 178 LEU A N 1
ATOM 1405 C CA . LEU A 1 178 ? -17.859 41.906 16.047 1 94.38 178 LEU A CA 1
ATOM 1406 C C . LEU A 1 178 ? -19.031 41.062 16.531 1 94.38 178 LEU A C 1
ATOM 1408 O O . LEU A 1 178 ? -19.797 41.5 17.391 1 94.38 178 LEU A O 1
ATOM 1412 N N . GLN A 1 179 ? -19.109 39.844 16.031 1 92.31 179 GLN A N 1
ATOM 1413 C CA . GLN A 1 179 ? -20.234 39 16.375 1 92.31 179 GLN A CA 1
ATOM 1414 C C . GLN A 1 179 ? -19.891 38.031 17.516 1 92.31 179 GLN A C 1
ATOM 1416 O O . GLN A 1 179 ? -20.75 37.281 17.984 1 92.31 179 GLN A O 1
ATOM 1421 N N . LEU A 1 180 ? -18.75 38.156 18.016 1 94.25 180 LEU A N 1
ATOM 1422 C CA . LEU A 1 180 ? -18.328 37.281 19.109 1 94.25 180 LEU A CA 1
ATOM 1423 C C . LEU A 1 180 ? -19.172 37.531 20.359 1 94.25 180 LEU A C 1
ATOM 1425 O O . LEU A 1 180 ? -19.438 38.688 20.688 1 94.25 180 LEU A O 1
ATOM 1429 N N . PRO A 1 181 ? -19.641 36.5 21 1 94.19 181 PRO A N 1
ATOM 1430 C CA . PRO A 1 181 ? -20.297 36.688 22.281 1 94.19 181 PRO A CA 1
ATOM 1431 C C . PRO A 1 181 ? -19.375 37.25 23.344 1 94.19 181 PRO A C 1
ATOM 1433 O O . PRO A 1 181 ? -18.156 37.062 23.281 1 94.19 181 PRO A O 1
ATOM 1436 N N . GLY A 1 182 ? -19.906 37.969 24.328 1 94.38 182 GLY A N 1
ATOM 1437 C CA . GLY A 1 182 ? -19.141 38.719 25.344 1 94.38 182 GLY A CA 1
ATOM 1438 C C . GLY A 1 182 ? -18.188 37.812 26.125 1 94.38 182 GLY A C 1
ATOM 1439 O O . GLY A 1 182 ? -17.031 38.188 26.312 1 94.38 182 GLY A O 1
ATOM 1440 N N . GLU A 1 183 ? -18.656 36.688 26.453 1 93.75 183 GLU A N 1
ATOM 1441 C CA . GLU A 1 183 ? -17.828 35.781 27.25 1 93.75 183 GLU A CA 1
ATOM 1442 C C . GLU A 1 183 ? -16.609 35.344 26.453 1 93.75 183 GLU A C 1
ATOM 1444 O O . GLU A 1 183 ? -15.5 35.25 26.984 1 93.75 183 GLU A O 1
ATOM 1449 N N . LEU A 1 184 ? -16.859 35 25.188 1 94.25 184 LEU A N 1
ATOM 1450 C CA . LEU A 1 184 ? -15.773 34.531 24.344 1 94.25 184 LEU A CA 1
ATOM 1451 C C . LEU A 1 184 ? -14.797 35.656 24.016 1 94.25 184 LEU A C 1
ATOM 1453 O O . LEU A 1 184 ? -13.594 35.438 23.906 1 94.25 184 LEU A O 1
ATOM 1457 N N . LEU A 1 185 ? -15.328 36.875 23.844 1 95.25 185 LEU A N 1
ATOM 1458 C CA . LEU A 1 185 ? -14.469 38.031 23.562 1 95.25 185 LEU A CA 1
ATOM 1459 C C 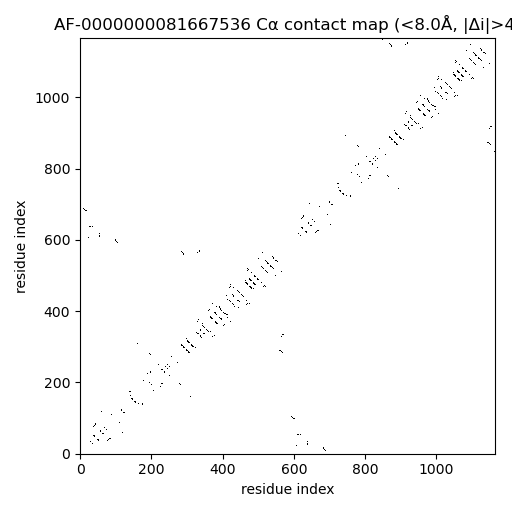. LEU A 1 185 ? -13.516 38.281 24.719 1 95.25 185 LEU A C 1
ATOM 1461 O O . LEU A 1 185 ? -12.32 38.531 24.516 1 95.25 185 LEU A O 1
ATOM 1465 N N . LEU A 1 186 ? -14.047 38.281 25.938 1 94.94 186 LEU A N 1
ATOM 1466 C CA . LEU A 1 186 ? -13.227 38.531 27.109 1 94.94 186 LEU A CA 1
ATOM 1467 C C . LEU A 1 186 ? -12.125 37.5 27.25 1 94.94 186 LEU A C 1
ATOM 1469 O O . LEU A 1 186 ? -10.977 37.812 27.547 1 94.94 186 LEU A O 1
ATOM 1473 N N . LYS A 1 187 ? -12.477 36.25 26.984 1 94 187 LYS A N 1
ATOM 1474 C CA . LYS A 1 187 ? -11.492 35.188 27.031 1 94 187 LYS A CA 1
ATOM 1475 C C . LYS A 1 187 ? -10.422 35.375 25.953 1 94 187 LYS A C 1
ATOM 1477 O O . LYS A 1 187 ? -9.234 35.156 26.203 1 94 187 LYS A O 1
ATOM 1482 N N . TYR A 1 188 ? -10.898 35.75 24.812 1 93.31 188 TYR A N 1
ATOM 1483 C CA . TYR A 1 188 ? -10.016 35.938 23.672 1 93.31 188 TYR A CA 1
ATOM 1484 C C . TYR A 1 188 ? -9.047 37.094 23.922 1 93.31 188 TYR A C 1
ATOM 1486 O O . TYR A 1 188 ? -7.848 36.969 23.672 1 93.31 188 TYR A O 1
ATOM 1494 N N . LEU A 1 189 ? -9.523 38.25 24.453 1 93 189 LEU A N 1
ATOM 1495 C CA . LEU A 1 189 ? -8.719 39.438 24.672 1 93 189 LEU A CA 1
ATOM 1496 C C . LEU A 1 189 ? -7.754 39.25 25.828 1 93 189 LEU A C 1
ATOM 1498 O O . LEU A 1 189 ? -6.762 39.969 25.953 1 93 189 LEU A O 1
ATOM 1502 N N . SER A 1 190 ? -8.047 38.344 26.688 1 90.5 190 SER A N 1
ATOM 1503 C CA . SER A 1 190 ? -7.184 38.094 27.844 1 90.5 190 SER A CA 1
ATOM 1504 C C . SER A 1 190 ? -5.926 37.344 27.438 1 90.5 190 SER A C 1
ATOM 1506 O O . SER A 1 190 ? -4.949 37.281 28.188 1 90.5 190 SER A O 1
ATOM 1508 N N . LYS A 1 191 ? -5.898 36.812 26.234 1 88.81 191 LYS A N 1
ATOM 1509 C CA . LYS A 1 191 ? -4.77 36 25.766 1 88.81 191 LYS A CA 1
ATOM 1510 C C . LYS A 1 191 ? -3.617 36.906 25.312 1 88.81 191 LYS A C 1
ATOM 1512 O O . LYS A 1 191 ? -3.777 38.125 25.203 1 88.81 191 LYS A O 1
ATOM 1517 N N . ASP A 1 192 ? -2.461 36.219 25.188 1 81.69 192 ASP A N 1
ATOM 1518 C CA . ASP A 1 192 ? -1.298 36.938 24.688 1 81.69 192 ASP A CA 1
ATOM 1519 C C . ASP A 1 192 ? -1.372 37.094 23.156 1 81.69 192 ASP A C 1
ATOM 1521 O O . ASP A 1 192 ? -0.797 36.312 22.422 1 81.69 192 ASP A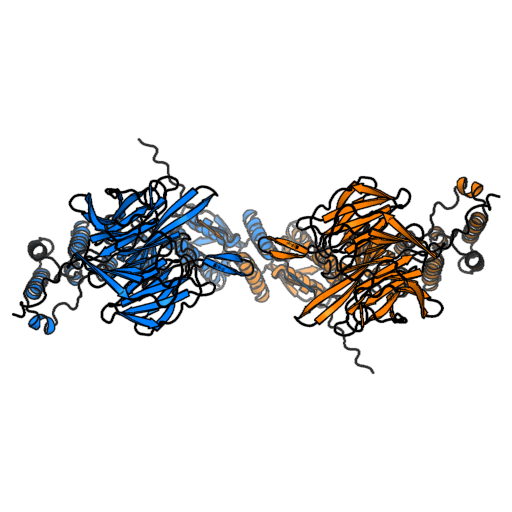 O 1
ATOM 1525 N N . LEU A 1 193 ? -2.055 38.188 22.781 1 85.12 193 LEU A N 1
ATOM 1526 C CA . LEU A 1 193 ? -2.285 38.469 21.359 1 85.12 193 LEU A CA 1
ATOM 1527 C C . LEU A 1 193 ? -1.026 39 20.703 1 85.12 193 LEU A C 1
ATOM 1529 O O . LEU A 1 193 ? -0.275 39.75 21.328 1 85.12 193 LEU A O 1
ATOM 1533 N N . TYR A 1 194 ? -0.873 38.562 19.531 1 75.75 194 TYR A N 1
ATOM 1534 C CA . TYR A 1 194 ? 0.256 39.094 18.781 1 75.75 194 TYR A CA 1
ATOM 1535 C C . TYR A 1 194 ? -0.088 40.438 18.156 1 75.75 194 TYR A C 1
ATOM 1537 O O . TYR A 1 194 ? -0.825 40.5 17.172 1 75.75 194 TYR A O 1
ATOM 1545 N N . THR A 1 195 ? 0.281 41.469 18.781 1 76.5 195 THR A N 1
ATOM 1546 C CA . THR A 1 195 ? 0.033 42.812 18.297 1 76.5 195 THR A CA 1
ATOM 1547 C C . THR A 1 195 ? 1.238 43.719 18.562 1 76.5 195 THR A C 1
ATOM 1549 O O . THR A 1 195 ? 2.045 43.438 19.453 1 76.5 195 THR A O 1
ATOM 1552 N N . ASP A 1 196 ? 1.378 44.719 17.703 1 68.12 196 ASP A N 1
ATOM 1553 C CA . ASP A 1 196 ? 2.482 45.656 17.844 1 68.12 196 ASP A CA 1
ATOM 1554 C C . ASP A 1 196 ? 2.312 46.531 19.094 1 68.12 196 ASP A C 1
ATOM 1556 O O . ASP A 1 196 ? 3.291 46.844 19.781 1 68.12 196 ASP A O 1
ATOM 1560 N N . ASN A 1 197 ? 1.1 46.906 19.281 1 76.81 197 ASN A N 1
ATOM 1561 C CA . ASN A 1 197 ? 0.784 47.812 20.391 1 76.81 197 ASN A CA 1
ATOM 1562 C C . ASN A 1 197 ? -0.571 47.5 21.016 1 76.81 197 ASN A C 1
ATOM 1564 O O . ASN A 1 197 ? -1.425 46.875 20.359 1 76.81 197 ASN A O 1
ATOM 1568 N N . GLU A 1 198 ? -0.614 47.812 22.266 1 87.19 198 GLU A N 1
ATOM 1569 C CA . GLU A 1 198 ? -1.854 47.562 22.984 1 87.19 198 GLU A CA 1
ATOM 1570 C C . GLU A 1 198 ? -2.994 48.406 22.453 1 87.19 198 GLU A C 1
ATOM 1572 O O . GLU A 1 198 ? -4.168 48.094 22.672 1 87.19 198 GLU A O 1
ATOM 1577 N N . GLU A 1 199 ? -2.627 49.406 21.75 1 88.44 199 GLU A N 1
ATOM 1578 C CA . GLU A 1 199 ? -3.633 50.312 21.203 1 88.44 199 GLU A CA 1
ATOM 1579 C C . GLU A 1 199 ? -4.527 49.594 20.188 1 88.44 199 GLU A C 1
ATOM 1581 O O . GLU A 1 199 ? -5.723 49.906 20.109 1 88.44 199 GLU A O 1
ATOM 1586 N N . VAL A 1 200 ? -3.908 48.719 19.531 1 88.5 200 VAL A N 1
ATOM 1587 C CA . VAL A 1 200 ? -4.664 47.969 18.531 1 88.5 200 VAL A CA 1
ATOM 1588 C C . VAL A 1 200 ? -5.754 47.125 19.203 1 88.5 200 VAL A C 1
ATOM 1590 O O . VAL A 1 200 ? -6.879 47.062 18.719 1 88.5 200 VAL A O 1
ATOM 1593 N N . VAL A 1 201 ? -5.441 46.625 20.344 1 92.25 201 VAL A N 1
ATOM 1594 C CA . VAL A 1 201 ? -6.387 45.781 21.109 1 92.25 201 VAL A CA 1
ATOM 1595 C C . VAL A 1 201 ? -7.484 46.688 21.688 1 92.25 201 VAL A C 1
ATOM 1597 O O . VAL A 1 201 ? -8.664 46.312 21.672 1 92.25 201 VAL A O 1
ATOM 1600 N N . TYR A 1 202 ? -7.074 47.812 22.188 1 92.69 202 TYR A N 1
ATOM 1601 C CA . TYR A 1 202 ? -8.039 48.781 22.734 1 92.69 202 TYR A CA 1
ATOM 1602 C C . TYR A 1 202 ? -9.039 49.188 21.672 1 92.69 202 TYR A C 1
ATOM 1604 O O . TYR A 1 202 ? -10.25 49.188 21.906 1 92.69 202 TYR A O 1
ATOM 1612 N N . GLU A 1 203 ? -8.523 49.531 20.578 1 92.69 203 GLU A N 1
ATOM 1613 C CA . GLU A 1 203 ? -9.391 49.969 19.5 1 92.69 203 GLU A CA 1
ATOM 1614 C C . GLU A 1 203 ? -10.344 48.875 19.062 1 92.69 203 GLU A C 1
ATOM 1616 O O . GLU A 1 203 ? -11.508 49.125 18.766 1 92.69 203 GLU A O 1
ATOM 1621 N N . ALA A 1 204 ? -9.836 47.719 18.969 1 94.38 204 ALA A N 1
ATOM 1622 C CA . ALA A 1 204 ? -10.664 46.594 18.578 1 94.38 204 ALA A CA 1
ATOM 1623 C C . ALA A 1 204 ? -11.781 46.344 19.594 1 94.38 204 ALA A C 1
ATOM 1625 O O . ALA A 1 204 ? -12.93 46.094 19.219 1 94.38 204 ALA A O 1
ATOM 1626 N N . ALA A 1 205 ? -11.453 46.438 20.875 1 94.69 205 ALA A N 1
ATOM 1627 C CA . ALA A 1 205 ? -12.438 46.25 21.938 1 94.69 205 ALA A CA 1
ATOM 1628 C C . ALA A 1 205 ? -13.516 47.344 21.875 1 94.69 205 ALA A C 1
ATOM 1630 O O . ALA A 1 205 ? -14.703 47.031 22.031 1 94.69 205 ALA A O 1
ATOM 1631 N N . MET A 1 206 ? -13.094 48.531 21.609 1 93.31 206 MET A N 1
ATOM 1632 C CA . MET A 1 206 ? -14.047 49.625 21.531 1 93.31 206 MET A CA 1
ATOM 1633 C C . MET A 1 206 ? -14.977 49.438 20.328 1 93.31 206 MET A C 1
ATOM 1635 O O . MET A 1 206 ? -16.172 49.75 20.406 1 93.31 206 MET A O 1
ATOM 1639 N N . GLN A 1 207 ? -14.422 49.031 19.281 1 94.56 207 GLN A N 1
ATOM 1640 C CA . GLN A 1 207 ? -15.242 48.781 18.109 1 94.56 207 GLN A CA 1
ATOM 1641 C C . GLN A 1 207 ? -16.281 47.688 18.375 1 94.56 207 GLN A C 1
ATOM 1643 O O . GLN A 1 207 ? -17.406 47.781 17.875 1 94.56 207 GLN A O 1
ATOM 1648 N N . TRP A 1 208 ? -15.836 46.688 19.062 1 96 208 TRP A N 1
ATOM 1649 C CA . TRP A 1 208 ? -16.766 45.625 19.438 1 96 208 TRP A CA 1
ATOM 1650 C C . TRP A 1 208 ? -17.906 46.156 20.266 1 96 208 TRP A C 1
ATOM 1652 O O . TRP A 1 208 ? -19.078 45.781 20.062 1 96 208 TRP A O 1
ATOM 1662 N N . VAL A 1 209 ? -17.719 47.062 21.219 1 95.06 209 VAL A N 1
ATOM 1663 C CA . VAL A 1 209 ? -18.734 47.656 22.078 1 95.06 209 VAL A CA 1
ATOM 1664 C C . VAL A 1 209 ? -19.641 48.562 21.266 1 95.06 209 VAL A C 1
ATOM 1666 O O . VAL A 1 209 ? -20.859 48.562 21.438 1 95.06 209 VAL A O 1
ATOM 1669 N N . LYS A 1 210 ? -19.047 49.281 20.359 1 93.88 210 LYS A N 1
ATOM 1670 C CA . LYS A 1 210 ? -19.797 50.219 19.531 1 93.88 210 LYS A CA 1
ATOM 1671 C C . LYS A 1 210 ? -20.766 49.5 18.609 1 93.88 210 LYS A C 1
ATOM 1673 O O . LYS A 1 210 ? -21.781 50.062 18.203 1 93.88 210 LYS A O 1
ATOM 1678 N N . TYR A 1 211 ? -20.484 48.312 18.219 1 94.25 211 TYR A N 1
ATOM 1679 C CA . TYR A 1 211 ? -21.344 47.5 17.344 1 94.25 211 TYR A CA 1
ATOM 1680 C C . TYR A 1 211 ? -22.703 47.25 17.984 1 94.25 211 TYR A C 1
ATOM 1682 O O . TYR A 1 211 ? -23.703 47.156 17.281 1 94.25 211 TYR A O 1
ATOM 1690 N N . ASP A 1 212 ? -22.75 47.156 19.281 1 93.56 212 ASP A N 1
ATOM 1691 C CA . ASP A 1 212 ? -23.984 47 20.047 1 93.56 212 ASP A CA 1
ATOM 1692 C C . ASP A 1 212 ? -23.844 47.625 21.438 1 93.56 212 ASP A C 1
ATOM 1694 O O . ASP A 1 212 ? -23.781 46.938 22.438 1 93.56 212 ASP A O 1
ATOM 1698 N N . ILE A 1 213 ? -23.984 48.875 21.484 1 92.12 213 ILE A N 1
ATOM 1699 C CA . ILE A 1 213 ? -23.703 49.656 22.688 1 92.12 213 ILE A CA 1
ATOM 1700 C C . ILE A 1 213 ? -24.719 49.344 23.766 1 92.12 213 ILE A C 1
ATOM 1702 O O . ILE A 1 213 ? -24.375 49.25 24.953 1 92.12 213 ILE A O 1
ATOM 1706 N N . GLU A 1 214 ? -25.859 49.156 23.406 1 91.88 214 GLU A N 1
ATOM 1707 C CA . GLU A 1 214 ? -26.953 48.938 24.344 1 91.88 214 GLU A CA 1
ATOM 1708 C C . GLU A 1 214 ? -26.703 47.688 25.188 1 91.88 214 GLU A C 1
ATOM 1710 O O . GLU A 1 214 ? -26.875 47.688 26.406 1 91.88 214 GLU A O 1
ATOM 1715 N N . ASN A 1 215 ? -26.281 46.688 24.547 1 92.5 215 ASN A N 1
ATOM 1716 C CA . ASN A 1 215 ? -26.156 45.406 25.25 1 92.5 215 ASN A CA 1
ATOM 1717 C C . ASN A 1 215 ? -24.734 45.188 25.75 1 92.5 215 ASN A C 1
ATOM 1719 O O . ASN A 1 215 ? -24.516 44.375 26.656 1 92.5 215 ASN A O 1
ATOM 1723 N N . ARG A 1 216 ? -23.719 45.812 25.141 1 94.19 216 ARG A N 1
ATOM 1724 C CA . ARG A 1 216 ? -22.328 45.438 25.406 1 94.19 216 ARG A CA 1
ATOM 1725 C C . ARG A 1 216 ? -21.656 46.469 26.297 1 94.19 216 ARG A C 1
ATOM 1727 O O . ARG A 1 216 ? -20.562 46.219 26.828 1 94.19 216 ARG A O 1
ATOM 1734 N N . SER A 1 217 ? -22.297 47.562 26.547 1 91.62 217 SER A N 1
ATOM 1735 C CA . SER A 1 217 ? -21.719 48.594 27.391 1 91.62 217 SER A CA 1
ATOM 1736 C C . SER A 1 217 ? -21.594 48.125 28.844 1 91.62 217 SER A C 1
ATOM 1738 O O . SER A 1 217 ? -20.719 48.594 29.578 1 91.62 217 SER A O 1
ATOM 1740 N N . LYS A 1 218 ? -22.422 47.188 29.188 1 90.56 218 LYS A N 1
ATOM 1741 C CA . LYS A 1 218 ? -22.406 46.656 30.547 1 90.56 218 LYS A CA 1
ATOM 1742 C C . LYS A 1 218 ? -21.125 45.875 30.812 1 90.56 218 LYS A C 1
ATOM 1744 O O . LYS A 1 218 ? -20.734 45.688 31.953 1 90.56 218 LYS A O 1
ATOM 1749 N N . LEU A 1 219 ? -20.484 45.5 29.766 1 93.81 219 LEU A N 1
ATOM 1750 C CA . LEU A 1 219 ? -19.297 44.656 29.906 1 93.81 219 LEU A CA 1
ATOM 1751 C C . LEU A 1 219 ? -18.031 45.5 29.844 1 93.81 219 LEU A C 1
ATOM 1753 O O . LEU A 1 219 ? -16.922 44.969 29.797 1 93.81 219 LEU A O 1
ATOM 1757 N N . MET A 1 220 ? -18.125 46.781 29.906 1 93.31 220 MET A N 1
ATOM 1758 C CA . MET A 1 220 ? -16.984 47.688 29.703 1 93.31 220 MET A CA 1
ATOM 1759 C C . MET A 1 220 ? -15.961 47.531 30.828 1 93.31 220 MET A C 1
ATOM 1761 O O . MET A 1 220 ? -14.758 47.531 30.562 1 93.31 220 MET A O 1
ATOM 1765 N N . PHE A 1 221 ? -16.453 47.375 31.984 1 93.06 221 PHE A N 1
ATOM 1766 C CA . PHE A 1 221 ? -15.539 47.188 33.125 1 93.06 221 PHE A CA 1
ATOM 1767 C C . PHE A 1 221 ? -14.672 45.969 32.906 1 93.06 221 PHE A C 1
ATOM 1769 O O . PHE A 1 221 ? -13.461 46 33.125 1 93.06 221 PHE A O 1
ATOM 1776 N N . ASP A 1 222 ? -15.336 44.938 32.531 1 94.31 222 ASP A N 1
ATOM 1777 C CA . ASP A 1 222 ? -14.633 43.656 32.312 1 94.31 222 ASP A CA 1
ATOM 1778 C C . ASP A 1 222 ? -13.648 43.781 31.141 1 94.31 222 ASP A C 1
ATOM 1780 O O . ASP A 1 222 ? -12.562 43.219 31.188 1 94.31 222 ASP A O 1
ATOM 1784 N N . ILE A 1 223 ? -14.039 44.469 30.125 1 94.88 223 ILE A N 1
ATOM 1785 C CA . ILE A 1 223 ? -13.188 44.688 28.953 1 94.88 223 ILE A CA 1
ATOM 1786 C C . ILE A 1 223 ? -11.938 45.469 29.359 1 94.88 223 ILE A C 1
ATOM 1788 O O . ILE A 1 223 ? -10.82 45.062 29 1 94.88 223 ILE A O 1
ATOM 1792 N N . LEU A 1 224 ? -12.133 46.5 30.125 1 92 224 LEU A N 1
ATOM 1793 C CA . LEU A 1 224 ? -11.008 47.312 30.547 1 92 224 LEU A CA 1
ATOM 1794 C C . LEU A 1 224 ? -10.078 46.531 31.469 1 92 224 LEU A C 1
ATOM 1796 O O . LEU A 1 224 ? -8.867 46.781 31.5 1 92 224 LEU A O 1
ATOM 1800 N N . ASN A 1 225 ? -10.641 45.594 32.156 1 90.12 225 ASN A N 1
ATOM 1801 C CA . ASN A 1 225 ? -9.844 44.781 33.062 1 90.12 225 ASN A CA 1
ATOM 1802 C C . ASN A 1 225 ? -8.961 43.812 32.281 1 90.12 225 ASN A C 1
ATOM 1804 O O . ASN A 1 225 ? -7.914 43.375 32.781 1 90.12 225 ASN A O 1
ATOM 1808 N N . VAL A 1 226 ? -9.375 43.375 31.156 1 91 226 VAL A N 1
ATOM 1809 C CA . VAL A 1 226 ? -8.617 42.375 30.375 1 91 226 VAL A CA 1
ATOM 1810 C C . VAL A 1 226 ? -7.594 43.094 29.5 1 91 226 VAL A C 1
ATOM 1812 O O . VAL A 1 226 ? -6.582 42.531 29.109 1 91 226 VAL A O 1
ATOM 1815 N N . LEU A 1 227 ? -7.898 44.375 29.266 1 91.31 227 LEU A N 1
ATOM 1816 C CA . LEU A 1 227 ? -6.941 45.188 28.516 1 91.31 227 LEU A CA 1
ATOM 1817 C C . LEU A 1 227 ? -5.727 45.531 29.359 1 91.31 227 LEU A C 1
ATOM 1819 O O . LEU A 1 227 ? -5.848 45.719 30.578 1 91.31 227 LEU A O 1
ATOM 1823 N N . ARG A 1 228 ? -4.66 45.531 28.781 1 88.81 228 ARG A N 1
ATOM 1824 C CA . ARG A 1 228 ? -3.441 45.938 29.5 1 88.81 228 ARG A CA 1
ATOM 1825 C C . ARG A 1 228 ? -3.213 47.438 29.406 1 88.81 228 ARG A C 1
ATOM 1827 O O . ARG A 1 228 ? -2.299 47.875 28.719 1 88.81 228 ARG A O 1
ATOM 1834 N N . LEU A 1 229 ? -3.961 48.156 30.203 1 88.62 229 LEU A N 1
ATOM 1835 C CA . LEU A 1 229 ? -4.137 49.625 30.141 1 88.62 229 LEU A CA 1
ATOM 1836 C C . LEU A 1 229 ? -2.82 50.344 30.422 1 88.62 229 LEU A C 1
ATOM 1838 O O . LEU A 1 229 ? -2.514 51.344 29.766 1 88.62 229 LEU A O 1
ATOM 1842 N N . PRO A 1 230 ? -2.057 49.781 31.328 1 85.38 230 PRO A N 1
ATOM 1843 C CA . PRO A 1 230 ? -0.82 50.5 31.641 1 85.38 230 PRO A CA 1
ATOM 1844 C C . PRO A 1 230 ? 0.141 50.562 30.453 1 85.38 230 PRO A C 1
ATOM 1846 O O . PRO A 1 230 ? 1.061 51.375 30.453 1 85.38 230 PRO A O 1
ATOM 1849 N N . PHE A 1 231 ? -0.079 49.75 29.531 1 85 231 PHE A N 1
ATOM 1850 C CA . PHE A 1 231 ? 0.868 49.688 28.422 1 85 231 PHE A CA 1
ATOM 1851 C C . PHE A 1 231 ? 0.332 50.406 27.203 1 85 231 PHE A C 1
ATOM 1853 O O . PHE A 1 231 ? 0.917 50.344 26.125 1 85 231 PHE A O 1
ATOM 1860 N N . LEU A 1 232 ? -0.742 51.094 27.422 1 87.38 232 LEU A N 1
ATOM 1861 C CA . LEU A 1 232 ? -1.206 52.062 26.406 1 87.38 232 LEU A CA 1
ATOM 1862 C C . LEU A 1 232 ? -0.355 53.312 26.422 1 87.38 232 LEU A C 1
ATOM 1864 O O . LEU A 1 232 ? 0.218 53.688 27.453 1 87.38 232 LEU A O 1
ATOM 1868 N N . SER A 1 233 ? -0.265 53.938 25.266 1 86.5 233 SER A N 1
ATOM 1869 C CA . SER A 1 233 ? 0.425 55.219 25.25 1 86.5 233 SER A CA 1
ATOM 1870 C C . SER A 1 233 ? -0.291 56.25 26.109 1 86.5 233 SER A C 1
ATOM 1872 O O . SER A 1 233 ? -1.503 56.156 26.328 1 86.5 233 SER A O 1
ATOM 1874 N N . PRO A 1 234 ? 0.442 57.188 26.641 1 86.38 234 PRO A N 1
ATOM 1875 C CA . PRO A 1 234 ? -0.191 58.188 27.5 1 86.38 234 PRO A CA 1
ATOM 1876 C C . PRO A 1 234 ? -1.313 58.938 26.781 1 86.38 234 PRO A C 1
ATOM 1878 O O . PRO A 1 234 ? -2.336 59.281 27.406 1 86.38 234 PRO A O 1
ATOM 1881 N N . THR A 1 235 ? -1.11 59.094 25.516 1 87.5 235 THR A N 1
ATOM 1882 C CA . THR A 1 235 ? -2.135 59.781 24.734 1 87.5 235 THR A CA 1
ATOM 1883 C C . THR A 1 235 ? -3.42 58.969 24.688 1 87.5 235 THR A C 1
ATOM 1885 O O . THR A 1 235 ? -4.516 59.5 24.844 1 87.5 235 THR A O 1
ATOM 1888 N N . TYR A 1 236 ? -3.246 57.719 24.578 1 88.12 236 TYR A N 1
ATOM 1889 C CA . TYR A 1 236 ? -4.406 56.844 24.469 1 88.12 236 TYR A CA 1
ATOM 1890 C C . TYR A 1 236 ? -5.082 56.656 25.812 1 88.12 236 TYR A C 1
ATOM 1892 O O . TYR A 1 236 ? -6.301 56.5 25.891 1 88.12 236 TYR A O 1
ATOM 1900 N N . LEU A 1 237 ? -4.332 56.688 26.859 1 89.44 237 LEU A N 1
ATOM 1901 C CA . LEU A 1 237 ? -4.914 56.562 28.188 1 89.44 237 LEU A CA 1
ATOM 1902 C C . LEU A 1 237 ? -5.809 57.75 28.5 1 89.44 237 LEU A C 1
ATOM 1904 O O . LEU A 1 237 ? -6.863 57.625 29.125 1 89.44 237 LEU A O 1
ATOM 1908 N N . VAL A 1 238 ? -5.328 58.938 28.078 1 87.75 238 VAL A N 1
ATOM 1909 C CA . VAL A 1 238 ? -6.129 60.125 28.266 1 87.75 238 VAL A CA 1
ATOM 1910 C C . VAL A 1 238 ? -7.402 60.031 27.422 1 87.75 238 VAL A C 1
ATOM 1912 O O . VAL A 1 238 ? -8.492 60.406 27.891 1 87.75 238 VAL A O 1
ATOM 1915 N N . GLU A 1 239 ? -7.219 59.594 26.297 1 87.69 239 GLU A N 1
ATOM 1916 C CA . GLU A 1 239 ? -8.367 59.406 25.406 1 87.69 239 GLU A CA 1
ATOM 1917 C C . GLU A 1 239 ? -9.367 58.406 25.984 1 87.69 239 GLU A C 1
ATOM 1919 O O . GLU A 1 239 ? -10.578 58.594 25.859 1 87.69 239 GLU A O 1
ATOM 1924 N N . ALA A 1 240 ? -8.844 57.375 26.531 1 89 240 ALA A N 1
ATOM 1925 C CA . ALA A 1 240 ? -9.703 56.375 27.141 1 89 240 ALA A CA 1
ATOM 1926 C C . ALA A 1 240 ? -10.508 56.938 28.297 1 89 240 ALA A C 1
ATOM 1928 O O . ALA A 1 240 ? -11.656 56.562 28.516 1 89 240 ALA A O 1
ATOM 1929 N N . GLY A 1 241 ? -9.906 57.812 29.047 1 88 241 GLY A N 1
ATOM 1930 C CA . GLY A 1 241 ? -10.594 58.469 30.156 1 88 241 GLY A CA 1
ATOM 1931 C C . GLY A 1 241 ? -11.68 59.438 29.703 1 88 241 GLY A C 1
ATOM 1932 O O . GLY A 1 241 ? -12.648 59.688 30.438 1 88 241 GLY A O 1
ATOM 1933 N N . ASN A 1 242 ? -11.523 59.969 28.484 1 89.06 242 ASN A N 1
ATOM 1934 C CA . ASN A 1 242 ? -12.469 60.938 27.969 1 89.06 242 ASN A CA 1
ATOM 1935 C C . ASN A 1 242 ? -13.523 60.281 27.078 1 89.06 242 ASN A C 1
ATOM 1937 O O . ASN A 1 242 ? -14.406 60.969 26.547 1 89.06 242 ASN A O 1
ATOM 1941 N N . ASN A 1 243 ? -13.414 59.031 26.875 1 89.56 243 ASN A N 1
ATOM 1942 C CA . ASN A 1 243 ? -14.375 58.312 26.047 1 89.56 243 ASN A CA 1
ATOM 1943 C C . ASN A 1 243 ? -15.719 58.156 26.75 1 89.56 243 ASN A C 1
ATOM 1945 O O . ASN A 1 243 ? -15.766 57.781 27.922 1 89.56 243 ASN A O 1
ATOM 1949 N N . PRO A 1 244 ? -16.766 58.5 26.141 1 89.25 244 PRO A N 1
ATOM 1950 C CA . PRO A 1 244 ? -18.094 58.406 26.75 1 89.25 244 PRO A CA 1
ATOM 1951 C C . PRO A 1 244 ? -18.453 56.969 27.172 1 89.25 244 PRO A C 1
ATOM 1953 O O . PRO A 1 244 ? -19.25 56.781 28.078 1 89.25 244 PRO A O 1
ATOM 1956 N N . LEU A 1 245 ? -17.828 56.031 26.578 1 89.75 245 LEU A N 1
ATOM 1957 C CA . LEU A 1 245 ? -18.125 54.625 26.875 1 89.75 245 LEU A CA 1
ATOM 1958 C C . LEU A 1 245 ? -17.531 54.219 28.203 1 89.75 245 LEU A C 1
ATOM 1960 O O . LEU A 1 245 ? -17.969 53.219 28.812 1 89.75 245 LEU A O 1
ATOM 1964 N N . THR A 1 246 ? -16.547 54.875 28.688 1 89 246 THR A N 1
ATOM 1965 C CA . THR A 1 246 ? -15.852 54.531 29.922 1 89 246 THR A CA 1
ATOM 1966 C C . THR A 1 246 ? -16.188 55.562 31.031 1 89 246 THR A C 1
ATOM 1968 O O . THR A 1 246 ? -15.43 55.688 31.984 1 89 246 THR A O 1
ATOM 1971 N N . SER A 1 247 ? -17.219 56.219 31.016 1 87.81 247 SER A N 1
ATOM 1972 C CA . SER A 1 247 ? -17.531 57.344 31.875 1 87.81 247 SER A CA 1
ATOM 1973 C C . SER A 1 247 ? -17.938 56.875 33.281 1 87.81 247 SER A C 1
ATOM 1975 O O . SER A 1 247 ? -17.984 57.688 34.219 1 87.81 247 SER A O 1
ATOM 1977 N N . SER A 1 248 ? -18.141 55.688 33.406 1 89.69 248 SER A N 1
ATOM 1978 C CA . SER A 1 248 ? -18.516 55.188 34.719 1 89.69 248 SER A CA 1
ATOM 1979 C C . SER A 1 248 ? -17.375 55.344 35.719 1 89.69 248 SER A C 1
ATOM 1981 O O . SER A 1 248 ? -16.203 55.375 35.344 1 89.69 248 SER A O 1
ATOM 1983 N N . GLU A 1 249 ? -17.734 55.5 36.969 1 90.38 249 GLU A N 1
ATOM 1984 C CA . GLU A 1 249 ? -16.766 55.75 38.031 1 90.38 249 GLU A CA 1
ATOM 1985 C C . GLU A 1 249 ? -15.773 54.594 38.156 1 90.38 249 GLU A C 1
ATOM 1987 O O . GLU A 1 249 ? -14.578 54.812 38.375 1 90.38 249 GLU A O 1
ATOM 1992 N N . GLU A 1 250 ? -16.281 53.5 38.094 1 91.56 250 GLU A N 1
ATOM 1993 C CA . GLU A 1 250 ? -15.422 52.312 38.219 1 91.56 250 GLU A CA 1
ATOM 1994 C C . GLU A 1 250 ? -14.414 52.25 37.062 1 91.56 250 GLU A C 1
ATOM 1996 O O . GLU A 1 250 ? -13.25 51.875 37.281 1 91.56 250 GLU A O 1
ATOM 2001 N N . ASN A 1 251 ? -14.859 52.5 35.875 1 92.12 251 ASN A N 1
ATOM 2002 C CA . ASN A 1 251 ? -13.977 52.469 34.719 1 92.12 251 ASN A CA 1
ATOM 2003 C C . ASN A 1 251 ? -12.898 53.562 34.844 1 92.12 251 ASN A C 1
ATOM 2005 O O . ASN A 1 251 ? -11.734 53.312 34.531 1 92.12 251 ASN A O 1
ATOM 2009 N N . LEU A 1 252 ? -13.359 54.688 35.281 1 91.81 252 LEU A N 1
ATOM 2010 C CA . LEU A 1 252 ? -12.43 55.812 35.406 1 91.81 252 LEU A CA 1
ATOM 2011 C C . LEU A 1 252 ? -11.375 55.531 36.469 1 91.81 252 LEU A C 1
ATOM 2013 O O . LEU A 1 252 ? -10.219 55.938 36.312 1 91.81 252 LEU A O 1
ATOM 2017 N N . ARG A 1 253 ? -11.789 54.875 37.469 1 91.06 253 ARG A N 1
ATOM 2018 C CA . ARG A 1 253 ? -10.836 54.469 38.5 1 91.06 253 ARG A CA 1
ATOM 2019 C C . ARG A 1 253 ? -9.758 53.562 37.938 1 91.06 253 ARG A C 1
ATOM 2021 O O . ARG A 1 253 ? -8.578 53.688 38.281 1 91.06 253 ARG A O 1
ATOM 2028 N N . LEU A 1 254 ? -10.148 52.656 37.125 1 90.31 254 LEU A N 1
ATOM 2029 C CA . LEU A 1 254 ? -9.195 51.75 36.5 1 90.31 254 LEU A CA 1
ATOM 2030 C C . LEU A 1 254 ? -8.203 52.5 35.625 1 90.31 254 LEU A C 1
ATOM 2032 O O . LEU A 1 254 ? -7.016 52.188 35.625 1 90.31 254 LEU A O 1
ATOM 2036 N N . ILE A 1 255 ? -8.695 53.438 34.875 1 91.38 255 ILE A N 1
ATOM 2037 C CA . ILE A 1 255 ? -7.859 54.219 33.969 1 91.38 255 ILE A CA 1
ATOM 2038 C C . ILE A 1 255 ? -6.895 55.094 34.781 1 91.38 255 ILE A C 1
ATOM 2040 O O . ILE A 1 255 ? -5.73 55.25 34.406 1 91.38 255 ILE A O 1
ATOM 2044 N N . GLU A 1 256 ? -7.402 55.562 35.875 1 88.88 256 GLU A N 1
ATOM 2045 C CA . GLU A 1 256 ? -6.551 56.375 36.75 1 88.88 256 GLU A CA 1
ATOM 2046 C C . GLU A 1 256 ? -5.434 55.531 37.344 1 88.88 256 GLU A C 1
ATOM 2048 O O . GLU A 1 256 ? -4.301 56 37.469 1 88.88 256 GLU A O 1
ATOM 2053 N N . HIS A 1 257 ? -5.82 54.406 37.719 1 87.5 257 HIS A N 1
ATOM 2054 C CA . HIS A 1 257 ? -4.812 53.5 38.25 1 87.5 257 HIS A CA 1
ATOM 2055 C C . HIS A 1 257 ? -3.736 53.219 37.188 1 87.5 257 HIS A C 1
ATOM 2057 O O . HIS A 1 257 ? -2.555 53.094 37.531 1 87.5 257 HIS A O 1
ATOM 2063 N N . ALA A 1 258 ? -4.125 53.031 35.969 1 89.38 258 ALA A N 1
ATOM 2064 C CA . ALA A 1 258 ? -3.176 52.781 34.906 1 89.38 258 ALA A CA 1
ATOM 2065 C C . ALA A 1 258 ? -2.256 53.969 34.656 1 89.38 258 ALA A C 1
ATOM 2067 O O . ALA A 1 258 ? -1.067 53.781 34.375 1 89.38 258 ALA A O 1
ATOM 2068 N N . GLN A 1 259 ? -2.832 55.125 34.781 1 86.44 259 GLN A N 1
ATOM 2069 C CA . GLN A 1 259 ? -2.039 56.344 34.656 1 86.44 259 GLN A CA 1
ATOM 2070 C C . GLN A 1 259 ? -0.997 56.438 35.75 1 86.44 259 GLN A C 1
ATOM 2072 O O . GLN A 1 259 ? 0.145 56.844 35.5 1 86.44 259 GLN A O 1
ATOM 2077 N N . LYS A 1 260 ? -1.466 56.125 36.969 1 83.75 260 LYS A N 1
ATOM 2078 C CA . LYS A 1 260 ? -0.547 56.125 38.094 1 83.75 260 LYS A CA 1
ATOM 2079 C C . LYS A 1 260 ? 0.578 55.125 37.906 1 83.75 260 LYS A C 1
ATOM 2081 O O . LYS A 1 260 ? 1.729 55.375 38.25 1 83.75 260 LYS A O 1
ATOM 2086 N N . TYR A 1 261 ? 0.217 54 37.375 1 85.5 261 TYR A N 1
ATOM 2087 C CA . TYR A 1 261 ? 1.184 52.969 37.125 1 85.5 261 TYR A CA 1
ATOM 2088 C C . TYR A 1 261 ? 2.262 53.438 36.156 1 85.5 261 TYR A C 1
ATOM 2090 O O . TYR A 1 261 ? 3.443 53.125 36.344 1 85.5 261 TYR A O 1
ATOM 2098 N N . GLN A 1 262 ? 1.938 54.062 35.094 1 82.44 262 GLN A N 1
ATOM 2099 C CA . GLN A 1 262 ? 2.873 54.531 34.062 1 82.44 262 GLN A CA 1
ATOM 2100 C C . GLN A 1 262 ? 3.852 55.562 34.656 1 82.44 262 GLN A C 1
ATOM 2102 O O . GLN A 1 262 ? 4.957 55.719 34.125 1 82.44 262 GLN A O 1
ATOM 2107 N N . ASN A 1 263 ? 3.404 56.281 35.688 1 79 263 ASN A N 1
ATOM 2108 C CA . ASN A 1 263 ? 4.215 57.344 36.25 1 79 263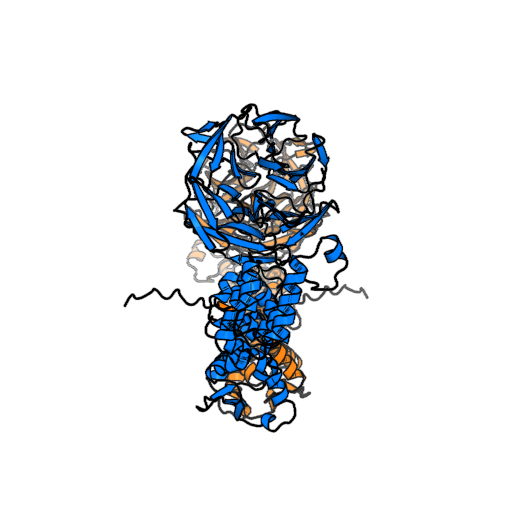 ASN A CA 1
ATOM 2109 C C . ASN A 1 263 ? 5.016 56.844 37.469 1 79 263 ASN A C 1
ATOM 2111 O O . ASN A 1 263 ? 5.766 57.594 38.062 1 79 263 ASN A O 1
ATOM 2115 N N . MET A 1 264 ? 4.816 55.594 37.781 1 77.31 264 MET A N 1
ATOM 2116 C CA . MET A 1 264 ? 5.523 55.031 38.906 1 77.31 264 MET A CA 1
ATOM 2117 C C . MET A 1 264 ? 6.992 54.781 38.594 1 77.31 264 MET A C 1
ATOM 2119 O O . MET A 1 264 ? 7.34 54.5 37.438 1 77.31 264 MET A O 1
ATOM 2123 N N . SER A 1 265 ? 7.746 55 39.594 1 66.94 265 SER A N 1
ATOM 2124 C CA . SER A 1 265 ? 9.172 54.719 39.469 1 66.94 265 SER A CA 1
ATOM 2125 C C . SER A 1 265 ? 9.438 53.219 39.469 1 66.94 265 SER A C 1
ATOM 2127 O O . SER A 1 265 ? 8.547 52.438 39.781 1 66.94 265 SER A O 1
ATOM 2129 N N . PHE A 1 266 ? 10.602 52.812 39 1 63.91 266 PHE A N 1
ATOM 2130 C CA . PHE A 1 266 ? 10.992 51.406 38.938 1 63.91 266 PHE A CA 1
ATOM 2131 C C . PHE A 1 266 ? 10.828 50.75 40.281 1 63.91 266 PHE A C 1
ATOM 2133 O O . PHE A 1 266 ? 10.359 49.594 40.375 1 63.91 266 PHE A O 1
ATOM 2140 N N . THR A 1 267 ? 11.25 51.438 41.219 1 64.88 267 THR A N 1
ATOM 2141 C CA . THR A 1 267 ? 11.18 50.938 42.594 1 64.88 267 THR A CA 1
ATOM 2142 C C . THR A 1 267 ? 9.727 50.75 43.031 1 64.88 267 THR A C 1
ATOM 2144 O O . THR A 1 267 ? 9.391 49.781 43.688 1 64.88 267 THR A O 1
ATOM 2147 N N . GLU A 1 268 ? 8.922 51.656 42.625 1 69.12 268 GLU A N 1
ATOM 2148 C CA . GLU A 1 268 ? 7.508 51.594 42.969 1 69.12 268 GLU A CA 1
ATOM 2149 C C . GLU A 1 268 ? 6.824 50.438 42.219 1 69.12 268 GLU A C 1
ATOM 2151 O O . GLU A 1 268 ? 5.941 49.781 42.781 1 69.12 268 GLU A O 1
ATOM 2156 N N . LEU A 1 269 ? 7.266 50.281 41 1 72.5 269 LEU A N 1
ATOM 2157 C CA . LEU A 1 269 ? 6.68 49.219 40.188 1 72.5 269 LEU A CA 1
ATOM 2158 C C . LEU A 1 269 ? 6.961 47.844 40.781 1 72.5 269 LEU A C 1
ATOM 2160 O O . LEU A 1 269 ? 6.133 46.938 40.656 1 72.5 269 LEU A O 1
ATOM 2164 N N . GLN A 1 270 ? 8.047 47.656 41.344 1 64.12 270 GLN A N 1
ATOM 2165 C CA . GLN A 1 270 ? 8.406 46.375 41.969 1 64.12 270 GLN A CA 1
ATOM 2166 C C . GLN A 1 270 ? 7.535 46.062 43.188 1 64.12 270 GLN A C 1
ATOM 2168 O O . GLN A 1 270 ? 7.293 44.906 43.5 1 64.12 270 GLN A O 1
ATOM 2173 N N . LYS A 1 271 ? 7.098 47.094 43.719 1 64.38 271 LYS A N 1
ATOM 2174 C CA . LYS A 1 271 ? 6.363 46.938 44.969 1 64.38 271 LYS A CA 1
ATOM 2175 C C . LYS A 1 271 ? 4.855 46.938 44.719 1 64.38 271 LYS A C 1
ATOM 2177 O O . LYS A 1 271 ? 4.086 46.438 45.562 1 64.38 271 LYS A O 1
ATOM 2182 N N . THR A 1 272 ? 4.523 47.375 43.5 1 67.31 272 THR A N 1
ATOM 2183 C CA . THR A 1 272 ? 3.092 47.562 43.281 1 67.31 272 THR A CA 1
ATOM 2184 C C . THR A 1 272 ? 2.43 46.25 42.906 1 67.31 272 THR A C 1
ATOM 2186 O O . THR A 1 272 ? 3.023 45.406 42.219 1 67.31 272 THR A O 1
ATOM 2189 N N . SER A 1 273 ? 1.312 46 43.531 1 67.19 273 SER A N 1
ATOM 2190 C CA . SER A 1 273 ? 0.483 44.844 43.188 1 67.19 273 SER A CA 1
ATOM 2191 C C . SER A 1 273 ? -0.584 45.25 42.156 1 67.19 273 SER A C 1
ATOM 2193 O O . SER A 1 273 ? -1.453 44.438 41.844 1 67.19 273 SER A O 1
ATOM 2195 N N . LEU A 1 274 ? -0.272 46.5 41.688 1 65.06 274 LEU A N 1
ATOM 2196 C CA . LEU A 1 274 ? -1.23 47 40.719 1 65.06 274 LEU A CA 1
ATOM 2197 C C . LEU A 1 274 ? -0.925 46.438 39.312 1 65.06 274 LEU A C 1
ATOM 2199 O O . LEU A 1 274 ? 0.233 46.406 38.906 1 65.06 274 LEU A O 1
ATOM 2203 N N . PHE A 1 275 ? -1.782 45.75 38.594 1 67.75 275 PHE A N 1
ATOM 2204 C CA . PHE A 1 275 ? -1.805 45.188 37.25 1 67.75 275 PHE A CA 1
ATOM 2205 C C . PHE A 1 275 ? -0.75 44.094 37.125 1 67.75 275 PHE A C 1
ATOM 2207 O O . PHE A 1 275 ? 0.445 44.344 37.25 1 67.75 275 PHE A O 1
ATOM 2214 N N . GLN A 1 276 ? -0.994 42.969 37.281 1 65.44 276 GLN A N 1
ATOM 2215 C CA . GLN A 1 276 ? -0.097 41.844 37.125 1 65.44 276 GLN A CA 1
ATOM 2216 C C . GLN A 1 276 ? -0.041 41.344 35.688 1 65.44 276 GLN A C 1
ATOM 2218 O O . GLN A 1 276 ? -0.271 40.156 35.438 1 65.44 276 GLN A O 1
ATOM 2223 N N . CYS A 1 277 ? 0.095 42.438 34.781 1 69.25 277 CYS A N 1
ATOM 2224 C CA . CYS A 1 277 ? 0.14 42 33.406 1 69.25 277 CYS A CA 1
ATOM 2225 C C . CYS A 1 277 ? 1.438 42.406 32.719 1 69.25 277 CYS A C 1
ATOM 2227 O O . CYS A 1 277 ? 2.146 43.281 33.219 1 69.25 277 CYS A O 1
ATOM 2229 N N . HIS A 1 278 ? 1.937 41.656 31.797 1 71.25 278 HIS A N 1
ATOM 2230 C CA . HIS A 1 278 ? 3.104 41.969 30.984 1 71.25 278 HIS A CA 1
ATOM 2231 C C . HIS A 1 278 ? 2.693 42.469 29.609 1 71.25 278 HIS A C 1
ATOM 2233 O O . HIS A 1 278 ? 1.584 42.219 29.141 1 71.25 278 HIS A O 1
ATOM 2239 N N . PRO A 1 279 ? 3.531 43.438 29.078 1 70.12 279 PRO A N 1
ATOM 2240 C CA . PRO A 1 279 ? 3.197 43.938 27.734 1 70.12 279 PRO A CA 1
ATOM 2241 C C . PRO A 1 279 ? 3.068 42.812 26.703 1 70.12 279 PRO A C 1
ATOM 2243 O O . PRO A 1 279 ? 3.771 41.781 26.797 1 70.12 279 PRO A O 1
ATOM 2246 N N . ARG A 1 280 ? 2.111 43.062 25.891 1 72.25 280 ARG A N 1
ATOM 2247 C CA . ARG A 1 280 ? 1.931 42.094 24.812 1 72.25 280 ARG A CA 1
ATOM 2248 C C . ARG A 1 280 ? 2.973 42.281 23.719 1 72.25 280 ARG A C 1
ATOM 2250 O O . ARG A 1 280 ? 3.277 43.406 23.344 1 72.25 280 ARG A O 1
ATOM 2257 N N . ASN A 1 281 ? 4.168 41.562 23.625 1 56.09 281 ASN A N 1
ATOM 2258 C CA . ASN A 1 281 ? 5.191 41.719 22.594 1 56.09 281 ASN A CA 1
ATOM 2259 C C . ASN A 1 281 ? 5.07 40.625 21.531 1 56.09 281 ASN A C 1
ATOM 2261 O O . ASN A 1 281 ? 4.543 39.531 21.797 1 56.09 281 ASN A O 1
ATOM 2265 N N . TYR A 1 282 ? 5.242 41.281 20.312 1 55.47 282 TYR A N 1
ATOM 2266 C CA . TYR A 1 282 ? 5.367 40.281 19.234 1 55.47 282 TYR A CA 1
ATOM 2267 C C . TYR A 1 282 ? 6.34 39.188 19.625 1 55.47 282 TYR A C 1
ATOM 2269 O O . TYR A 1 282 ? 7.457 39.469 20.078 1 55.47 282 TYR A O 1
ATOM 2277 N N . LYS A 1 283 ? 5.871 38.062 19.891 1 60.62 283 LYS A N 1
ATOM 2278 C CA . LYS A 1 283 ? 6.742 36.875 20.062 1 60.62 283 LYS A CA 1
ATOM 2279 C C . LYS A 1 283 ? 7.504 36.594 18.766 1 60.62 283 LYS A C 1
ATOM 2281 O O . LYS A 1 283 ? 7.047 36.938 17.672 1 60.62 283 LYS A O 1
ATOM 2286 N N . GLU A 1 284 ? 8.898 36.344 18.812 1 68.31 284 GLU A N 1
ATOM 2287 C CA . GLU A 1 284 ? 9.719 35.906 17.672 1 68.31 284 GLU A CA 1
ATOM 2288 C C . GLU A 1 284 ? 9.039 34.781 16.906 1 68.31 284 GLU A C 1
ATOM 2290 O O . GLU A 1 284 ? 8.383 33.938 17.5 1 68.31 284 GLU A O 1
ATOM 2295 N N . ALA A 1 285 ? 8.797 35.125 15.617 1 75.56 285 ALA A N 1
ATOM 2296 C CA . ALA A 1 285 ? 8.281 34.062 14.758 1 75.56 285 ALA A CA 1
ATOM 2297 C C . ALA A 1 285 ? 9.227 33.781 13.602 1 75.56 285 ALA A C 1
ATOM 2299 O O . ALA A 1 285 ? 10.039 34.625 13.234 1 75.56 285 ALA A O 1
ATOM 2300 N N . ILE A 1 286 ? 9.219 32.562 13.164 1 80.31 286 ILE A N 1
ATOM 2301 C CA . ILE A 1 286 ? 10.062 32.156 12.047 1 80.31 286 ILE A CA 1
ATOM 2302 C C . ILE A 1 286 ? 9.273 32.25 10.742 1 80.31 286 ILE A C 1
ATOM 2304 O O . ILE A 1 286 ? 8.125 31.797 10.664 1 80.31 286 ILE A O 1
ATOM 2308 N N . ILE A 1 287 ? 9.852 32.938 9.789 1 82.38 287 ILE A N 1
ATOM 2309 C CA . ILE A 1 287 ? 9.258 32.969 8.461 1 82.38 287 ILE A CA 1
ATOM 2310 C C . ILE A 1 287 ? 9.93 31.953 7.555 1 82.38 287 ILE A C 1
ATOM 2312 O O . ILE A 1 287 ? 11.156 31.953 7.41 1 82.38 287 ILE A O 1
ATOM 2316 N N . ILE A 1 288 ? 9.18 31.094 7.012 1 81 288 ILE A N 1
ATOM 2317 C CA . ILE A 1 288 ? 9.68 30.047 6.129 1 81 288 ILE A CA 1
ATOM 2318 C C . ILE A 1 288 ? 9.273 30.344 4.688 1 81 288 ILE A C 1
ATOM 2320 O O . ILE A 1 288 ? 8.094 30.516 4.391 1 81 288 ILE A O 1
ATOM 2324 N N . LEU A 1 289 ? 10.297 30.484 3.887 1 81.19 289 LEU A N 1
ATOM 2325 C CA . LEU A 1 289 ? 10.047 30.641 2.459 1 81.19 289 LEU A CA 1
ATOM 2326 C C . LEU A 1 289 ? 10.359 29.344 1.707 1 81.19 289 LEU A C 1
ATOM 2328 O O . LEU A 1 289 ? 11.516 28.922 1.65 1 81.19 289 LEU A O 1
ATOM 2332 N N . GLY A 1 290 ? 9.336 28.688 1.228 1 73.62 290 GLY A N 1
ATOM 2333 C CA . GLY A 1 290 ? 9.531 27.406 0.559 1 73.62 290 GLY A CA 1
ATOM 2334 C C . GLY A 1 290 ? 9.008 27.391 -0.866 1 73.62 290 GLY A C 1
ATOM 2335 O O . GLY A 1 290 ? 8.352 28.344 -1.3 1 73.62 290 GLY A O 1
ATOM 2336 N N . ALA A 1 291 ? 9.617 26.312 -1.692 1 69.12 291 ALA A N 1
ATOM 2337 C CA . ALA A 1 291 ? 9.148 26.109 -3.061 1 69.12 291 ALA A CA 1
ATOM 2338 C C . ALA A 1 291 ? 8.727 24.672 -3.283 1 69.12 291 ALA A C 1
ATOM 2340 O O . ALA A 1 291 ? 9.289 23.75 -2.689 1 69.12 291 ALA A O 1
ATOM 2341 N N . GLU A 1 292 ? 7.555 24.453 -3.863 1 63.75 292 GLU A N 1
ATOM 2342 C CA . GLU A 1 292 ? 7.062 23.125 -4.234 1 63.75 292 GLU A CA 1
ATOM 2343 C C . GLU A 1 292 ? 7.035 22.953 -5.75 1 63.75 292 GLU A C 1
ATOM 2345 O O . GLU A 1 292 ? 6.645 23.875 -6.477 1 63.75 292 GLU A O 1
ATOM 2350 N N . SER A 1 293 ? 7.75 21.75 -6.078 1 57 293 SER A N 1
ATOM 2351 C CA . SER A 1 293 ? 7.691 21.453 -7.508 1 57 293 SER A CA 1
ATOM 2352 C C . SER A 1 293 ? 6.367 20.797 -7.887 1 57 293 SER A C 1
ATOM 2354 O O . SER A 1 293 ? 5.988 19.781 -7.316 1 57 293 SER A O 1
ATOM 2356 N N . VAL A 1 294 ? 5.387 21.375 -8.477 1 54.34 294 VAL A N 1
ATOM 2357 C CA . VAL A 1 294 ? 4.102 20.812 -8.891 1 54.34 294 VAL A CA 1
ATOM 2358 C C . VAL A 1 294 ? 4.285 19.984 -10.148 1 54.34 294 VAL A C 1
ATOM 2360 O O . VAL A 1 294 ? 3.791 18.859 -10.227 1 54.34 294 VAL A O 1
ATOM 2363 N N . ASP A 1 295 ? 4.762 20.562 -11.203 1 53.72 295 ASP A N 1
ATOM 2364 C CA . ASP A 1 295 ? 5.051 19.891 -12.469 1 53.72 295 ASP A CA 1
ATOM 2365 C C . ASP A 1 295 ? 6.512 20.078 -12.867 1 53.72 295 ASP A C 1
ATOM 2367 O O . ASP A 1 295 ? 7.238 20.859 -12.242 1 53.72 295 ASP A O 1
ATOM 2371 N N . HIS A 1 296 ? 7.133 19.234 -13.75 1 54.31 296 HIS A N 1
ATOM 2372 C CA . HIS A 1 296 ? 8.508 19.266 -14.234 1 54.31 296 HIS A CA 1
ATOM 2373 C C . HIS A 1 296 ? 8.953 20.688 -14.555 1 54.31 296 HIS A C 1
ATOM 2375 O O . HIS A 1 296 ? 10.148 20.953 -14.688 1 54.31 296 HIS A O 1
ATOM 2381 N N . MET A 1 297 ? 7.977 21.688 -14.445 1 56.25 297 MET A N 1
ATOM 2382 C CA . MET A 1 297 ? 8.445 22.953 -14.992 1 56.25 297 MET A CA 1
ATOM 2383 C C . MET A 1 297 ? 8.047 24.109 -14.086 1 56.25 297 MET A C 1
ATOM 2385 O O . MET A 1 297 ? 8.57 25.219 -14.219 1 56.25 297 MET A O 1
ATOM 2389 N N . GLU A 1 298 ? 7.078 23.844 -13.156 1 61.25 298 GLU A N 1
ATOM 2390 C CA . GLU A 1 298 ? 6.613 25.031 -12.438 1 61.25 298 GLU A CA 1
ATOM 2391 C C . GLU A 1 298 ? 6.855 24.891 -10.938 1 61.25 298 GLU A C 1
ATOM 2393 O O . GLU A 1 298 ? 6.605 23.828 -10.359 1 61.25 298 GLU A O 1
ATOM 2398 N N . ILE A 1 299 ? 7.641 25.938 -10.492 1 66.19 299 ILE A N 1
ATOM 2399 C CA . ILE A 1 299 ? 7.91 26.016 -9.055 1 66.19 299 ILE A CA 1
ATOM 2400 C C . ILE A 1 299 ? 6.965 27.016 -8.406 1 66.19 299 ILE A C 1
ATOM 2402 O O . ILE A 1 299 ? 6.828 28.156 -8.875 1 66.19 299 ILE A O 1
ATOM 2406 N N . LYS A 1 300 ? 6.137 26.516 -7.457 1 72.44 300 LYS A N 1
ATOM 2407 C CA . LYS A 1 300 ? 5.277 27.391 -6.664 1 72.44 300 LYS A CA 1
ATOM 2408 C C . LYS A 1 300 ? 5.906 27.703 -5.309 1 72.44 300 LYS A C 1
ATOM 2410 O O . LYS A 1 300 ? 6.277 26.797 -4.57 1 72.44 300 LYS A O 1
ATOM 2415 N N . HIS A 1 301 ? 6.066 29.141 -5.125 1 77.94 301 HIS A N 1
ATOM 2416 C CA . HIS A 1 301 ? 6.652 29.578 -3.857 1 77.94 301 HIS A CA 1
ATOM 2417 C C . HIS A 1 301 ? 5.578 29.812 -2.805 1 77.94 301 HIS A C 1
ATOM 2419 O O . HIS A 1 301 ? 4.48 30.281 -3.129 1 77.94 301 HIS A O 1
ATOM 2425 N N . ARG A 1 302 ? 5.871 29.422 -1.563 1 78.88 302 ARG A N 1
ATOM 2426 C CA . ARG A 1 302 ? 4.969 29.625 -0.436 1 78.88 302 ARG A CA 1
ATOM 2427 C C . ARG A 1 302 ? 5.707 30.219 0.754 1 78.88 302 ARG A C 1
ATOM 2429 O O . ARG A 1 302 ? 6.898 29.984 0.941 1 78.88 302 ARG A O 1
ATOM 2436 N N . THR A 1 303 ? 4.98 31.094 1.456 1 81.44 303 THR A N 1
ATOM 2437 C CA . THR A 1 303 ? 5.496 31.703 2.674 1 81.44 303 THR A CA 1
ATOM 2438 C C . THR A 1 303 ? 4.707 31.234 3.893 1 81.44 303 THR A C 1
ATOM 2440 O O . THR A 1 303 ? 3.477 31.234 3.875 1 81.44 303 THR A O 1
ATOM 2443 N N . PHE A 1 304 ? 5.449 30.891 4.914 1 80.44 304 PHE A N 1
ATOM 2444 C CA . PHE A 1 304 ? 4.801 30.453 6.145 1 80.44 304 PHE A CA 1
ATOM 2445 C C . PHE A 1 304 ? 5.383 31.172 7.352 1 80.44 304 PHE A C 1
ATOM 2447 O O . PHE A 1 304 ? 6.582 31.453 7.395 1 80.44 304 PHE A O 1
ATOM 2454 N N . MET A 1 305 ? 4.527 31.547 8.148 1 80.06 305 MET A N 1
ATOM 2455 C CA . MET A 1 305 ? 4.938 31.953 9.492 1 80.06 305 MET A CA 1
ATOM 2456 C C . MET A 1 305 ? 4.852 30.781 10.461 1 80.06 305 MET A C 1
ATOM 2458 O O . MET A 1 305 ? 3.826 30.094 10.539 1 80.06 305 MET A O 1
ATOM 2462 N N . TYR A 1 306 ? 5.945 30.547 11.109 1 79.44 306 TYR A N 1
ATOM 2463 C CA . TYR A 1 306 ? 6.027 29.375 11.969 1 79.44 306 TYR A CA 1
ATOM 2464 C C . TYR A 1 306 ? 6.414 29.75 13.391 1 79.44 306 TYR A C 1
ATOM 2466 O O . TYR A 1 306 ? 7.371 30.5 13.602 1 79.44 306 TYR A O 1
ATOM 2474 N N . ASP A 1 307 ? 5.566 29.281 14.266 1 75.38 307 ASP A N 1
ATOM 2475 C CA . ASP A 1 307 ? 5.887 29.406 15.688 1 75.38 307 ASP A CA 1
ATOM 2476 C C . ASP A 1 307 ? 6.336 28.062 16.266 1 75.38 307 ASP A C 1
ATOM 2478 O O . ASP A 1 307 ? 5.52 27.172 16.469 1 75.38 307 ASP A O 1
ATOM 2482 N N . PRO A 1 308 ? 7.582 27.953 16.516 1 73.94 308 PRO A N 1
ATOM 2483 C CA . PRO A 1 308 ? 8.086 26.656 16.969 1 73.94 308 PRO A CA 1
ATOM 2484 C C . PRO A 1 308 ? 7.508 26.234 18.312 1 73.94 308 PRO A C 1
ATOM 2486 O O . PRO A 1 308 ? 7.477 25.047 18.625 1 73.94 308 PRO A O 1
ATOM 2489 N N . GLN A 1 309 ? 7.133 27.172 19.109 1 69.94 309 GLN A N 1
ATOM 2490 C CA . GLN A 1 309 ? 6.598 26.812 20.422 1 69.94 309 GLN A CA 1
ATOM 2491 C C . GLN A 1 309 ? 5.215 26.172 20.297 1 69.94 309 GLN A C 1
ATOM 2493 O O . GLN A 1 309 ? 4.949 25.141 20.891 1 69.94 309 GLN A O 1
ATOM 2498 N N . SER A 1 310 ? 4.48 26.828 19.516 1 68.19 310 SER A N 1
ATOM 2499 C CA . SER A 1 310 ? 3.127 26.312 19.344 1 68.19 310 SER A CA 1
ATOM 2500 C C . SER A 1 310 ? 3.051 25.344 18.172 1 68.19 310 SER A C 1
ATOM 2502 O O . SER A 1 310 ? 2.062 24.625 18.016 1 68.19 310 SER A O 1
ATOM 2504 N N . LYS A 1 311 ? 4.105 25.266 17.391 1 74.31 311 LYS A N 1
ATOM 2505 C CA . LYS A 1 311 ? 4.18 24.422 16.203 1 74.31 311 LYS A CA 1
ATOM 2506 C C . LYS A 1 311 ? 3.115 24.828 15.188 1 74.31 311 LYS A C 1
ATOM 2508 O O . LYS A 1 311 ? 2.645 23.984 14.414 1 74.31 311 LYS A O 1
ATOM 2513 N N . LEU A 1 312 ? 2.682 26.016 15.297 1 74.38 312 LEU A N 1
ATOM 2514 C CA . LEU A 1 312 ? 1.666 26.5 14.367 1 74.38 312 LEU A CA 1
ATOM 2515 C C . LEU A 1 312 ? 2.309 27.062 13.102 1 74.38 312 LEU A C 1
ATOM 2517 O O . LEU A 1 312 ? 3.27 27.828 13.172 1 74.38 312 LEU A O 1
ATOM 2521 N N . LYS A 1 313 ? 1.853 26.516 12.023 1 76.75 313 LYS A N 1
ATOM 2522 C CA . LYS A 1 313 ? 2.281 26.984 10.711 1 76.75 313 LYS A CA 1
ATOM 2523 C C . LYS A 1 313 ? 1.144 27.703 9.977 1 76.75 313 LYS A C 1
ATOM 2525 O O . LYS A 1 313 ? 0.085 27.109 9.75 1 76.75 313 LYS A O 1
ATOM 2530 N N . ILE A 1 314 ? 1.365 29.016 9.719 1 76.88 314 ILE A N 1
ATOM 2531 C CA . ILE A 1 314 ? 0.331 29.812 9.062 1 76.88 314 ILE A CA 1
ATOM 2532 C C . ILE A 1 314 ? 0.804 30.234 7.676 1 76.88 314 ILE A C 1
ATOM 2534 O O . ILE A 1 314 ? 1.893 30.797 7.527 1 76.88 314 ILE A O 1
ATOM 2538 N N . GLN A 1 315 ? 0.003 29.891 6.742 1 78.31 315 GLN A N 1
ATOM 2539 C CA . GLN A 1 315 ? 0.345 30.312 5.391 1 78.31 315 GLN A CA 1
ATOM 2540 C C . GLN A 1 315 ? 0.132 31.812 5.211 1 78.31 315 GLN A C 1
ATOM 2542 O O . GLN A 1 315 ? -0.87 32.375 5.676 1 78.31 315 GLN A O 1
ATOM 2547 N N . ARG A 1 316 ? 1.145 32.438 4.719 1 79.44 316 ARG A N 1
ATOM 2548 C CA . ARG A 1 316 ? 1.083 33.844 4.41 1 79.44 316 ARG A CA 1
ATOM 2549 C C . ARG A 1 316 ? 1.078 34.094 2.902 1 79.44 316 ARG A C 1
ATOM 2551 O O . ARG A 1 316 ? 1.073 33.125 2.121 1 79.44 316 ARG A O 1
ATOM 2558 N N . GLN A 1 317 ? 0.995 35.344 2.592 1 83.12 317 GLN A N 1
ATOM 2559 C CA . GLN A 1 317 ? 0.951 35.688 1.168 1 83.12 317 GLN A CA 1
ATOM 2560 C C . GLN A 1 317 ? 2.209 35.188 0.456 1 83.12 317 GLN A C 1
ATOM 2562 O O . GLN A 1 317 ? 3.322 35.375 0.947 1 83.12 317 GLN A O 1
ATOM 2567 N N . SER A 1 318 ? 1.959 34.531 -0.665 1 83.88 318 SER A N 1
ATOM 2568 C CA . SER A 1 318 ? 3.082 34.062 -1.462 1 83.88 318 SER A CA 1
ATOM 2569 C C . SER A 1 318 ? 3.779 35.188 -2.188 1 83.88 318 SER A C 1
ATOM 2571 O O . SER A 1 318 ? 3.139 36.188 -2.574 1 83.88 318 SER A O 1
ATOM 2573 N N . PRO A 1 319 ? 5.105 35.031 -2.318 1 85.75 319 PRO A N 1
ATOM 2574 C CA . PRO A 1 319 ? 5.828 36.094 -3.029 1 85.75 319 PRO A CA 1
ATOM 2575 C C . PRO A 1 319 ? 5.465 36.156 -4.512 1 85.75 319 PRO A C 1
ATOM 2577 O O . PRO A 1 319 ? 5.234 35.125 -5.145 1 85.75 319 PRO A O 1
ATOM 2580 N N . PRO A 1 320 ? 5.344 37.406 -4.957 1 85.94 320 PRO A N 1
ATOM 2581 C CA . PRO A 1 320 ? 5.023 37.594 -6.375 1 85.94 320 PRO A CA 1
ATOM 2582 C C . PRO A 1 320 ? 6.238 37.406 -7.281 1 85.94 320 PRO A C 1
ATOM 2584 O O . PRO A 1 320 ? 6.621 38.312 -8.008 1 85.94 320 PRO A O 1
ATOM 2587 N N . PHE A 1 321 ? 6.809 36.25 -7.328 1 83.12 321 PHE A N 1
ATOM 2588 C CA . PHE A 1 321 ? 8.008 35.969 -8.109 1 83.12 321 PHE A CA 1
ATOM 2589 C C . PHE A 1 321 ? 7.652 35.656 -9.555 1 83.12 321 PHE A C 1
ATOM 2591 O O . PHE A 1 321 ? 6.574 35.125 -9.828 1 83.12 321 PHE A O 1
ATOM 2598 N N . GLN A 1 322 ? 8.523 36.031 -10.398 1 77.5 322 GLN A N 1
ATOM 2599 C CA . GLN A 1 322 ? 8.383 35.656 -11.805 1 77.5 322 GLN A CA 1
ATOM 2600 C C . GLN A 1 322 ? 8.742 34.188 -12.023 1 77.5 322 GLN A C 1
ATOM 2602 O O . GLN A 1 322 ? 9.164 33.5 -11.102 1 77.5 322 GLN A O 1
ATOM 2607 N N . LYS A 1 323 ? 8.523 33.906 -13.289 1 75 323 LYS A N 1
ATOM 2608 C CA . LYS A 1 323 ? 8.844 32.531 -13.672 1 75 323 LYS A CA 1
ATOM 2609 C C . LYS A 1 323 ? 10.336 32.25 -13.492 1 75 323 LYS A C 1
ATOM 2611 O O . LYS A 1 323 ? 11.172 33.062 -13.875 1 75 323 LYS A O 1
ATOM 2616 N N . TYR A 1 324 ? 10.797 31.312 -12.773 1 66.19 324 TYR A N 1
ATOM 2617 C CA . TYR A 1 324 ? 12.148 30.797 -12.57 1 66.19 324 TYR A CA 1
ATOM 2618 C C . TYR A 1 324 ? 12.852 31.562 -11.453 1 66.19 324 TYR A C 1
ATOM 2620 O O . TYR A 1 324 ? 14.023 31.312 -11.164 1 66.19 324 TYR A O 1
ATOM 2628 N N . GLU A 1 325 ? 12.086 32.562 -10.914 1 76.75 325 GLU A N 1
ATOM 2629 C CA . GLU A 1 325 ? 12.68 33.281 -9.789 1 76.75 325 GLU A CA 1
ATOM 2630 C C . GLU A 1 325 ? 12.656 32.438 -8.523 1 76.75 325 GLU A C 1
ATOM 2632 O O . GLU A 1 325 ? 11.617 31.875 -8.164 1 76.75 325 GLU A O 1
ATOM 2637 N N . LYS A 1 326 ? 13.836 32.344 -7.977 1 76.5 326 LYS A N 1
ATOM 2638 C CA . LYS A 1 326 ? 13.969 31.531 -6.762 1 76.5 326 LYS A CA 1
ATOM 2639 C C . LYS A 1 326 ? 14.641 32.344 -5.652 1 76.5 326 LYS A C 1
ATOM 2641 O O . LYS A 1 326 ? 15.477 33.188 -5.918 1 76.5 326 LYS A O 1
ATOM 2646 N N . VAL A 1 327 ? 14.203 31.984 -4.477 1 77.06 327 VAL A N 1
ATOM 2647 C CA . VAL A 1 327 ? 14.789 32.625 -3.312 1 77.06 327 VAL A CA 1
ATOM 2648 C C . VAL A 1 327 ? 16.234 32.156 -3.131 1 77.06 327 VAL A C 1
ATOM 2650 O O . VAL A 1 327 ? 16.516 30.969 -3.193 1 77.06 327 VAL A O 1
ATOM 2653 N N . GLN A 1 328 ? 17.078 33.156 -2.928 1 74.94 328 GLN A N 1
ATOM 2654 C CA . GLN A 1 328 ? 18.484 32.812 -2.684 1 74.94 328 GLN A CA 1
ATOM 2655 C C . GLN A 1 328 ? 18.859 33.062 -1.229 1 74.94 328 GLN A C 1
ATOM 2657 O O . GLN A 1 328 ? 19.547 32.25 -0.608 1 74.94 328 GLN A O 1
ATOM 2662 N N . THR A 1 329 ? 18.469 34.188 -0.757 1 82.56 329 THR A N 1
ATOM 2663 C CA . THR A 1 329 ? 18.828 34.562 0.605 1 82.56 329 THR A CA 1
ATOM 2664 C C . THR A 1 329 ? 17.75 35.469 1.219 1 82.56 329 THR A C 1
ATOM 2666 O O . THR A 1 329 ? 16.984 36.094 0.499 1 82.56 329 THR A O 1
ATOM 2669 N N . ALA A 1 330 ? 17.75 35.406 2.557 1 86.31 330 ALA A N 1
ATOM 2670 C CA . ALA A 1 330 ? 16.781 36.219 3.283 1 86.31 330 ALA A CA 1
ATOM 2671 C C . ALA A 1 330 ? 17.359 36.75 4.598 1 86.31 330 ALA A C 1
ATOM 2673 O O . ALA A 1 330 ? 18.266 36.125 5.172 1 86.31 330 ALA A O 1
ATOM 2674 N N . ALA A 1 331 ? 16.938 37.906 5.027 1 86.56 331 ALA A N 1
ATOM 2675 C CA . ALA A 1 331 ? 17.359 38.5 6.297 1 86.56 331 ALA A CA 1
ATOM 2676 C C . ALA A 1 331 ? 16.25 39.375 6.879 1 86.56 331 ALA A C 1
ATOM 2678 O O . ALA A 1 331 ? 15.438 39.938 6.137 1 86.56 331 ALA A O 1
ATOM 2679 N N . SER A 1 332 ? 16.344 39.531 8.141 1 83.81 332 SER A N 1
ATOM 2680 C CA . SER A 1 332 ? 15.344 40.344 8.82 1 83.81 332 SER A CA 1
ATOM 2681 C C . SER A 1 332 ? 15.719 41.844 8.781 1 83.81 332 SER A C 1
ATOM 2683 O O . SER A 1 332 ? 16.891 42.188 8.906 1 83.81 332 SER A O 1
ATOM 2685 N N . LEU A 1 333 ? 14.812 42.656 8.484 1 82.25 333 LEU A N 1
ATOM 2686 C CA . LEU A 1 333 ? 14.914 44.125 8.586 1 82.25 333 LEU A CA 1
ATOM 2687 C C . LEU A 1 333 ? 13.867 44.656 9.547 1 82.25 333 LEU A C 1
ATOM 2689 O O . LEU A 1 333 ? 12.742 44.969 9.141 1 82.25 333 LEU A O 1
ATOM 2693 N N . GLY A 1 334 ? 14.297 44.719 10.789 1 72.06 334 GLY A N 1
ATOM 2694 C CA . GLY A 1 334 ? 13.281 45.062 11.781 1 72.06 334 GLY A CA 1
ATOM 2695 C C . GLY A 1 334 ? 12.203 44 11.898 1 72.06 334 GLY A C 1
ATOM 2696 O O . GLY A 1 334 ? 12.508 42.812 12.117 1 72.06 334 GLY A O 1
ATOM 2697 N N . SER A 1 335 ? 11.023 44.438 11.68 1 72.5 335 SER A N 1
ATOM 2698 C CA . SER A 1 335 ? 9.898 43.5 11.734 1 72.5 335 SER A CA 1
ATOM 2699 C C . SER A 1 335 ? 9.57 42.938 10.352 1 72.5 335 SER A C 1
ATOM 2701 O O . SER A 1 335 ? 8.609 42.188 10.188 1 72.5 335 SER A O 1
ATOM 2703 N N . ASN A 1 336 ? 10.445 43.312 9.438 1 80.75 336 ASN A N 1
ATOM 2704 C CA . ASN A 1 336 ? 10.227 42.875 8.062 1 80.75 336 ASN A CA 1
ATOM 2705 C C . ASN A 1 336 ? 11.289 41.875 7.621 1 80.75 336 ASN A C 1
ATOM 2707 O O . ASN A 1 336 ? 12.258 41.625 8.336 1 80.75 336 ASN A O 1
ATOM 2711 N N . VAL A 1 337 ? 10.969 41.281 6.5 1 86.25 337 VAL A N 1
ATOM 2712 C CA . VAL A 1 337 ? 11.906 40.312 5.965 1 86.25 337 VAL A CA 1
ATOM 2713 C C . VAL A 1 337 ? 12.312 40.688 4.547 1 86.25 337 VAL A C 1
ATOM 2715 O O . VAL A 1 337 ? 11.453 40.906 3.688 1 86.25 337 VAL A O 1
ATOM 2718 N N . MET A 1 338 ? 13.609 40.812 4.367 1 89 338 MET A N 1
ATOM 2719 C CA . MET A 1 338 ? 14.133 41.094 3.031 1 89 338 MET A CA 1
ATOM 2720 C C . MET A 1 338 ? 14.578 39.812 2.346 1 89 338 MET A C 1
ATOM 2722 O O . MET A 1 338 ? 15.227 38.969 2.963 1 89 338 MET A O 1
ATOM 2726 N N . VAL A 1 339 ? 14.164 39.719 1.1 1 88.44 339 VAL A N 1
ATOM 2727 C CA . VAL A 1 339 ? 14.508 38.5 0.332 1 88.44 339 VAL A CA 1
ATOM 2728 C C . VAL A 1 339 ? 15.172 38.906 -0.984 1 88.44 339 VAL A C 1
ATOM 2730 O O . VAL A 1 339 ? 14.734 39.875 -1.638 1 88.44 339 VAL A O 1
ATOM 2733 N N . ARG A 1 340 ? 16.219 38.156 -1.296 1 87.25 340 ARG A N 1
ATOM 2734 C CA . ARG A 1 340 ? 16.859 38.312 -2.596 1 87.25 340 ARG A CA 1
ATOM 2735 C C . ARG A 1 340 ? 16.688 37.062 -3.457 1 87.25 340 ARG A C 1
ATOM 2737 O O . ARG A 1 340 ? 16.766 35.969 -2.951 1 87.25 340 ARG A O 1
ATOM 2744 N N . THR A 1 341 ? 16.516 37.344 -4.699 1 82.88 341 THR A N 1
ATOM 2745 C CA . THR A 1 341 ? 16.281 36.25 -5.617 1 82.88 341 THR A CA 1
ATOM 2746 C C . THR A 1 341 ? 17.469 36.031 -6.543 1 82.88 341 THR A C 1
ATOM 2748 O O . THR A 1 341 ? 18.406 36.844 -6.543 1 82.88 341 THR A O 1
ATOM 2751 N N . ASN A 1 342 ? 17.422 34.969 -7.348 1 75.81 342 ASN A N 1
ATOM 2752 C CA . ASN A 1 342 ? 18.484 34.594 -8.289 1 75.81 342 ASN A CA 1
ATOM 2753 C C . ASN A 1 342 ? 18.531 35.594 -9.461 1 75.81 342 ASN A C 1
ATOM 2755 O O . ASN A 1 342 ? 19.562 35.688 -10.141 1 75.81 342 ASN A O 1
ATOM 2759 N N . LEU A 1 343 ? 17.469 36.281 -9.656 1 74.56 343 LEU A N 1
ATOM 2760 C CA . LEU A 1 343 ? 17.438 37.219 -10.766 1 74.56 343 LEU A CA 1
ATOM 2761 C C . LEU A 1 343 ? 17.953 38.594 -10.328 1 74.56 343 LEU A C 1
ATOM 2763 O O . LEU A 1 343 ? 17.953 39.531 -11.117 1 74.56 343 LEU A O 1
ATOM 2767 N N . GLY A 1 344 ? 18.297 38.688 -9.125 1 78.81 344 GLY A N 1
ATOM 2768 C CA . GLY A 1 344 ? 18.875 39.938 -8.641 1 78.81 344 GLY A CA 1
ATOM 2769 C C . GLY A 1 344 ? 17.859 40.875 -8.016 1 78.81 344 GLY A C 1
ATOM 2770 O O . GLY A 1 344 ? 18.203 41.969 -7.551 1 78.81 344 GLY A O 1
ATOM 2771 N N . ASN A 1 345 ? 16.688 40.438 -7.93 1 85.81 345 ASN A N 1
ATOM 2772 C CA . ASN A 1 345 ? 15.633 41.25 -7.34 1 85.81 345 ASN A CA 1
ATOM 2773 C C . ASN A 1 345 ? 15.617 41.156 -5.816 1 85.81 345 ASN A C 1
ATOM 2775 O O . ASN A 1 345 ? 16.125 40.188 -5.258 1 85.81 345 ASN A O 1
ATOM 2779 N N . ALA A 1 346 ? 15.164 42.25 -5.215 1 89.62 346 ALA A N 1
ATOM 2780 C CA . ALA A 1 346 ? 14.992 42.25 -3.764 1 89.62 346 ALA A CA 1
ATOM 2781 C C . ALA A 1 346 ? 13.539 42.562 -3.389 1 89.62 346 ALA A C 1
ATOM 2783 O O . ALA A 1 346 ? 12.898 43.406 -3.998 1 89.62 346 ALA A O 1
ATOM 2784 N N . TRP A 1 347 ? 13.07 41.812 -2.518 1 90.44 347 TRP A N 1
ATOM 2785 C CA . TRP A 1 347 ? 11.695 41.938 -2.045 1 90.44 347 TRP A CA 1
ATOM 2786 C C . TRP A 1 347 ? 11.648 42.094 -0.531 1 90.44 347 TRP A C 1
ATOM 2788 O O . TRP A 1 347 ? 12.516 41.594 0.181 1 90.44 347 TRP A O 1
ATOM 2798 N N . LEU A 1 348 ? 10.68 42.906 -0.113 1 89.19 348 LEU A N 1
ATOM 2799 C CA . LEU A 1 348 ? 10.414 43.062 1.312 1 89.19 348 LEU A CA 1
ATOM 2800 C C . LEU A 1 348 ? 9.047 42.469 1.679 1 89.19 348 LEU A C 1
ATOM 2802 O O . LEU A 1 348 ? 8.031 42.844 1.076 1 89.19 348 LEU A O 1
ATOM 2806 N N . PHE A 1 349 ? 9.055 41.625 2.604 1 88.5 349 PHE A N 1
ATOM 2807 C CA . PHE A 1 349 ? 7.816 41.062 3.127 1 88.5 349 PHE A CA 1
ATOM 2808 C C . PHE A 1 349 ? 7.426 41.75 4.434 1 88.5 349 PHE A C 1
ATOM 2810 O O . PHE A 1 349 ? 8.227 41.812 5.371 1 88.5 349 PHE A O 1
ATOM 2817 N N . LEU A 1 350 ? 6.207 42.219 4.465 1 80.75 350 LEU A N 1
ATOM 2818 C CA . LEU A 1 350 ? 5.645 42.844 5.656 1 80.75 350 LEU A CA 1
ATOM 2819 C C . LEU A 1 350 ? 4.641 41.906 6.332 1 80.75 350 LEU A C 1
ATOM 2821 O O . LEU A 1 350 ? 3.473 41.875 5.941 1 80.75 350 LEU A O 1
ATOM 2825 N N . PRO A 1 351 ? 5.062 41.25 7.355 1 75.75 351 PRO A N 1
ATOM 2826 C CA . PRO A 1 351 ? 4.18 40.25 7.969 1 75.75 351 PRO A CA 1
ATOM 2827 C C . PRO A 1 351 ? 2.906 40.875 8.547 1 75.75 351 PRO A C 1
ATOM 2829 O O . PRO A 1 351 ? 1.849 40.25 8.531 1 75.75 351 PRO A O 1
ATOM 2832 N N . HIS A 1 352 ? 2.994 42.094 9.078 1 67.12 352 HIS A N 1
ATOM 2833 C CA . HIS A 1 352 ? 1.835 42.75 9.68 1 67.12 352 HIS A CA 1
ATOM 2834 C C . HIS A 1 352 ? 0.759 43.031 8.641 1 67.12 352 HIS A C 1
ATOM 2836 O O . HIS A 1 352 ? -0.435 42.938 8.938 1 67.12 352 HIS A O 1
ATOM 2842 N N . GLU A 1 353 ? 1.236 43.312 7.527 1 70 353 GLU A N 1
ATOM 2843 C CA . GLU A 1 353 ? 0.304 43.625 6.449 1 70 353 GLU A CA 1
ATOM 2844 C C . GLU A 1 353 ? 0.124 42.438 5.512 1 70 353 GLU A C 1
ATOM 2846 O O . GLU A 1 353 ? -0.787 42.406 4.68 1 70 353 GLU A O 1
ATOM 2851 N N . ASN A 1 354 ? 0.889 41.438 5.762 1 80.06 354 ASN A N 1
ATOM 2852 C CA . ASN A 1 354 ? 0.869 40.25 4.902 1 80.06 354 ASN A CA 1
ATOM 2853 C C . ASN A 1 354 ? 0.983 40.625 3.43 1 80.06 354 ASN A C 1
ATOM 2855 O O . ASN A 1 354 ? 0.172 40.188 2.609 1 80.06 354 ASN A O 1
ATOM 2859 N N . THR A 1 355 ? 1.908 41.438 3.139 1 85.75 355 THR A N 1
ATOM 2860 C CA . THR A 1 355 ? 2.107 41.875 1.766 1 85.75 355 THR A CA 1
ATOM 2861 C C . THR A 1 355 ? 3.59 41.906 1.408 1 85.75 355 THR A C 1
ATOM 2863 O O . THR A 1 355 ? 4.445 41.906 2.295 1 85.75 355 THR A O 1
ATOM 2866 N N . TRP A 1 356 ? 3.846 41.844 0.064 1 89.62 356 TRP A N 1
ATOM 2867 C CA . TRP A 1 356 ? 5.195 41.906 -0.482 1 89.62 356 TRP A CA 1
ATOM 2868 C C . TRP A 1 356 ? 5.402 43.219 -1.246 1 89.62 356 TRP A C 1
ATOM 2870 O O . TRP A 1 356 ? 4.52 43.656 -1.985 1 89.62 356 TRP A O 1
ATOM 2880 N N . THR A 1 357 ? 6.492 43.844 -0.931 1 91.31 357 THR A N 1
ATOM 2881 C CA . THR A 1 357 ? 6.844 45.062 -1.647 1 91.31 357 THR A CA 1
ATOM 2882 C C . THR A 1 357 ? 8.227 44.938 -2.283 1 91.31 357 THR A C 1
ATOM 2884 O O . THR A 1 357 ? 9.164 44.469 -1.644 1 91.31 357 THR A O 1
ATOM 2887 N N . GLU A 1 358 ? 8.305 45.312 -3.594 1 91.88 358 GLU A N 1
ATOM 2888 C CA . GLU A 1 358 ? 9.602 45.281 -4.258 1 91.88 358 GLU A CA 1
ATOM 2889 C C . GLU A 1 358 ? 10.453 46.5 -3.844 1 91.88 358 GLU A C 1
ATOM 2891 O O . GLU A 1 358 ? 9.945 47.625 -3.752 1 91.88 358 GLU A O 1
ATOM 2896 N N . VAL A 1 359 ? 11.648 46.219 -3.502 1 92.5 359 VAL A N 1
ATOM 2897 C CA . VAL A 1 359 ? 12.555 47.281 -3.109 1 92.5 359 VAL A CA 1
ATOM 2898 C C . VAL A 1 359 ? 13.711 47.375 -4.102 1 92.5 359 VAL A C 1
ATOM 2900 O O . VAL A 1 359 ? 13.773 46.594 -5.062 1 92.5 359 VAL A O 1
ATOM 2903 N N . ALA A 1 360 ? 14.586 48.375 -3.873 1 92.31 360 ALA A N 1
ATOM 2904 C CA . ALA A 1 360 ? 15.703 48.594 -4.785 1 92.31 360 ALA A CA 1
ATOM 2905 C C . ALA A 1 360 ? 16.656 47.406 -4.805 1 92.31 360 ALA A C 1
ATOM 2907 O O . ALA A 1 360 ? 16.906 46.781 -3.768 1 92.31 360 ALA A O 1
ATOM 2908 N N . SER A 1 361 ? 17.172 47.125 -6.035 1 89.12 361 SER A N 1
ATOM 2909 C CA . SER A 1 361 ? 18.172 46.062 -6.176 1 89.12 361 SER A CA 1
ATOM 2910 C C . SER A 1 361 ? 19.562 46.594 -5.855 1 89.12 361 SER A C 1
ATOM 2912 O O . SER A 1 361 ? 19.828 47.812 -5.969 1 89.12 361 SER A O 1
ATOM 2914 N N . PRO A 1 362 ? 20.359 45.625 -5.492 1 85.94 362 PRO A N 1
ATOM 2915 C CA . PRO A 1 362 ? 21.719 46.062 -5.195 1 85.94 362 PRO A CA 1
ATOM 2916 C C . PRO A 1 362 ? 22.406 46.719 -6.395 1 85.94 362 PRO A C 1
ATOM 2918 O O . PRO A 1 362 ? 21.984 46.531 -7.539 1 85.94 362 PRO A O 1
ATOM 2921 N N . SER A 1 363 ? 23.422 47.5 -6.07 1 80.69 363 SER A N 1
ATOM 2922 C CA . SER A 1 363 ? 24.125 48.281 -7.086 1 80.69 363 SER A CA 1
ATOM 2923 C C . SER A 1 363 ? 24.781 47.375 -8.117 1 80.69 363 SER A C 1
ATOM 2925 O O . SER A 1 363 ? 24.766 47.688 -9.312 1 80.69 363 SER A O 1
ATOM 2927 N N . GLN A 1 364 ? 25.344 46.281 -7.625 1 77.06 364 GLN A N 1
ATOM 2928 C CA . GLN A 1 364 ? 25.938 45.312 -8.523 1 77.06 364 GLN A CA 1
ATOM 2929 C C . GLN A 1 364 ? 25.156 44 -8.531 1 77.06 364 GLN A C 1
ATOM 2931 O O . GLN A 1 364 ? 24.906 43.406 -7.477 1 77.06 364 GLN A O 1
ATOM 2936 N N . PRO A 1 365 ? 24.797 43.625 -9.711 1 77.19 365 PRO A N 1
ATOM 2937 C CA . PRO A 1 365 ? 24.125 42.344 -9.766 1 77.19 365 PRO A CA 1
ATOM 2938 C C . PRO A 1 365 ? 25.031 41.188 -9.352 1 77.19 365 PRO A C 1
ATOM 2940 O O . PRO A 1 365 ? 26.203 41.156 -9.734 1 77.19 365 PRO A O 1
ATOM 2943 N N . ARG A 1 366 ? 24.609 40.375 -8.438 1 78.44 366 ARG A N 1
ATOM 2944 C CA . ARG A 1 366 ? 25.438 39.281 -7.969 1 78.44 366 ARG A CA 1
ATOM 2945 C C . ARG A 1 366 ? 24.594 38.031 -7.691 1 78.44 366 ARG A C 1
ATOM 2947 O O . ARG A 1 366 ? 23.422 38.125 -7.328 1 78.44 366 ARG A O 1
ATOM 2954 N N . TRP A 1 367 ? 25.312 36.969 -7.945 1 76.75 367 TRP A N 1
ATOM 2955 C CA . TRP A 1 367 ? 24.719 35.656 -7.645 1 76.75 367 TRP A CA 1
ATOM 2956 C C . TRP A 1 367 ? 25.344 35.062 -6.395 1 76.75 367 TRP A C 1
ATOM 2958 O O . TRP A 1 367 ? 26.562 35.156 -6.191 1 76.75 367 TRP A O 1
ATOM 2968 N N . HIS A 1 368 ? 24.484 34.531 -5.512 1 76.44 368 HIS A N 1
ATOM 2969 C CA . HIS A 1 368 ? 24.891 33.781 -4.324 1 76.44 368 HIS A CA 1
ATOM 2970 C C . HIS A 1 368 ? 25.453 34.719 -3.258 1 76.44 368 HIS A C 1
ATOM 2972 O O . HIS A 1 368 ? 26.281 34.312 -2.449 1 76.44 368 HIS A O 1
ATOM 2978 N N . GLY A 1 369 ? 25.109 35.938 -3.424 1 80.5 369 GLY A N 1
ATOM 2979 C CA . GLY A 1 369 ? 25.391 36.812 -2.295 1 80.5 369 GLY A CA 1
ATOM 2980 C C . GLY A 1 369 ? 24.562 36.469 -1.065 1 80.5 369 GLY A C 1
ATOM 2981 O O . GLY A 1 369 ? 23.484 35.906 -1.177 1 80.5 369 GLY A O 1
ATOM 2982 N N . LYS A 1 370 ? 25.094 36.844 0.087 1 87.25 370 LYS A N 1
ATOM 2983 C CA . LYS A 1 370 ? 24.391 36.5 1.319 1 87.25 370 LYS A CA 1
ATOM 2984 C C . LYS A 1 370 ? 23.953 37.781 2.061 1 87.25 370 LYS A C 1
ATOM 2986 O O . LYS A 1 370 ? 24.719 38.75 2.127 1 87.25 370 LYS A O 1
ATOM 2991 N N . LEU A 1 371 ? 22.75 37.719 2.533 1 88.44 371 LEU A N 1
ATOM 2992 C CA . LEU A 1 371 ? 22.219 38.812 3.326 1 88.44 371 LEU A CA 1
ATOM 2993 C C . LEU A 1 371 ? 22.422 38.562 4.816 1 88.44 371 LEU A C 1
ATOM 2995 O O . LEU A 1 371 ? 22.297 37.406 5.277 1 88.44 371 LEU A O 1
ATOM 2999 N N . VAL A 1 372 ? 22.656 39.594 5.504 1 89.62 372 VAL A N 1
ATOM 3000 C CA . VAL A 1 372 ? 22.781 39.5 6.953 1 89.62 372 VAL A CA 1
ATOM 3001 C C . VAL A 1 372 ? 22.203 40.719 7.621 1 89.62 372 VAL A C 1
ATOM 3003 O O . VAL A 1 372 ? 22.344 41.844 7.117 1 89.62 372 VAL A O 1
ATOM 3006 N N . SER A 1 373 ? 21.516 40.469 8.625 1 88.31 373 SER A N 1
ATOM 3007 C CA . SER A 1 373 ? 20.906 41.531 9.391 1 88.31 373 SER A CA 1
ATOM 3008 C C . SER A 1 373 ? 21.766 41.938 10.586 1 88.31 373 SER A C 1
ATOM 3010 O O . SER A 1 373 ? 22.281 41.062 11.297 1 88.31 373 SER A O 1
ATOM 3012 N N . CYS A 1 374 ? 22.062 43.25 10.75 1 85.56 374 CYS A N 1
ATOM 3013 C CA . CYS A 1 374 ? 22.766 43.75 11.914 1 85.56 374 CYS A CA 1
ATOM 3014 C C . CYS A 1 374 ? 22.203 45.094 12.352 1 85.56 374 CYS A C 1
ATOM 3016 O O . CYS A 1 374 ? 22.266 46.062 11.602 1 85.56 374 CYS A O 1
ATOM 3018 N N . SER A 1 375 ? 21.734 45.188 13.609 1 77.56 375 SER A N 1
ATOM 3019 C CA . SER A 1 375 ? 21.219 46.406 14.219 1 77.56 375 SER A CA 1
ATOM 3020 C C . SER A 1 375 ? 20.203 47.062 13.305 1 77.56 375 SER A C 1
ATOM 3022 O O . SER A 1 375 ? 20.312 48.281 13.023 1 77.56 375 SER A O 1
ATOM 3024 N N . ASN A 1 376 ? 19.312 46.469 12.711 1 76.56 376 ASN A N 1
ATOM 3025 C CA . ASN A 1 376 ? 18.188 46.938 11.914 1 76.56 376 ASN A CA 1
ATOM 3026 C C . ASN A 1 376 ? 18.625 47.344 10.516 1 76.56 376 ASN A C 1
ATOM 3028 O O . ASN A 1 376 ? 17.938 48.125 9.859 1 76.56 376 ASN A O 1
ATOM 3032 N N . HIS A 1 377 ? 19.828 47 10.18 1 86.19 377 HIS A N 1
ATOM 3033 C CA . HIS A 1 377 ? 20.297 47.156 8.812 1 86.19 377 HIS A CA 1
ATOM 3034 C C . HIS A 1 377 ? 20.562 45.812 8.148 1 86.19 377 HIS A C 1
ATOM 3036 O O . HIS A 1 377 ? 20.828 44.812 8.836 1 86.19 377 HIS A O 1
ATOM 3042 N N . VAL A 1 378 ? 20.422 45.875 6.855 1 91.5 378 VAL A N 1
ATOM 3043 C CA . VAL A 1 378 ? 20.703 44.625 6.109 1 91.5 378 VAL A CA 1
ATOM 3044 C C . VAL A 1 378 ? 21.922 44.844 5.207 1 91.5 378 VAL A C 1
ATOM 3046 O O . VAL A 1 378 ? 22.016 45.844 4.496 1 91.5 378 VAL A O 1
ATOM 3049 N N . TYR A 1 379 ? 22.828 43.906 5.293 1 92 379 TYR A N 1
ATOM 3050 C CA . TYR A 1 379 ? 24.062 43.938 4.512 1 92 379 TYR A CA 1
ATOM 3051 C C . TYR A 1 379 ? 24.094 42.812 3.482 1 92 379 TYR A C 1
ATOM 3053 O O . TYR A 1 379 ? 23.578 41.719 3.736 1 92 379 TYR A O 1
ATOM 3061 N N . LEU A 1 380 ? 24.594 43.094 2.387 1 90.88 380 LEU A N 1
ATOM 3062 C CA . LEU A 1 380 ? 24.828 42.094 1.344 1 90.88 380 LEU A CA 1
ATOM 3063 C C . LEU A 1 380 ? 26.312 41.844 1.148 1 90.88 380 LEU A C 1
ATOM 3065 O O . LEU A 1 380 ? 27.078 42.781 0.911 1 90.88 380 LEU A O 1
ATOM 3069 N N . VAL A 1 381 ? 26.625 40.594 1.269 1 88.69 381 VAL A N 1
ATOM 3070 C CA . VAL A 1 381 ? 28.047 40.25 1.27 1 88.69 381 VAL A CA 1
ATOM 3071 C C . VAL A 1 381 ? 28.359 39.281 0.132 1 88.69 381 VAL A C 1
ATOM 3073 O O . VAL A 1 381 ? 27.703 38.25 -0.015 1 88.69 381 VAL A O 1
ATOM 3076 N N . GLY A 1 382 ? 29.391 39.625 -0.668 1 81.44 382 GLY A N 1
ATOM 3077 C CA . GLY A 1 382 ? 29.984 38.75 -1.651 1 81.44 382 GLY A CA 1
ATOM 3078 C C . GLY A 1 382 ? 29.062 38.438 -2.809 1 81.44 382 GLY A C 1
ATOM 3079 O O . GLY A 1 382 ? 28.188 39.219 -3.146 1 81.44 382 GLY A O 1
ATOM 3080 N N . GLY A 1 383 ? 29.438 37.188 -3.562 1 78.44 383 GLY A N 1
ATOM 3081 C CA . GLY A 1 383 ? 28.688 36.719 -4.711 1 78.44 383 GLY A CA 1
ATOM 3082 C C . GLY A 1 383 ? 29.469 36.781 -6.008 1 78.44 383 GLY A C 1
ATOM 3083 O O . GLY A 1 383 ? 30.656 37.156 -6.012 1 78.44 383 GLY A O 1
ATOM 3084 N N . TYR A 1 384 ? 28.719 36.312 -6.973 1 77.69 384 TYR A N 1
ATOM 3085 C CA . TYR A 1 384 ? 29.281 36.312 -8.32 1 77.69 384 TYR A CA 1
ATOM 3086 C C . TYR A 1 384 ? 28.641 37.438 -9.148 1 77.69 384 TYR A C 1
ATOM 3088 O O . TYR A 1 384 ? 27.422 37.594 -9.141 1 77.69 384 TYR A O 1
ATOM 3096 N N . GLY A 1 385 ? 29.578 38.188 -9.625 1 74.81 385 GLY A N 1
ATOM 3097 C CA . GLY A 1 385 ? 29.062 39.188 -10.523 1 74.81 385 GLY A CA 1
ATOM 3098 C C . GLY A 1 385 ? 28.844 38.688 -11.938 1 74.81 385 GLY A C 1
ATOM 3099 O O . GLY A 1 385 ? 28.734 37.5 -12.164 1 74.81 385 GLY A O 1
ATOM 3100 N N . LEU A 1 386 ? 28.719 39.719 -12.742 1 69.75 386 LEU A N 1
ATOM 3101 C CA . LEU A 1 386 ? 28.578 39.406 -14.156 1 69.75 386 LEU A CA 1
ATOM 3102 C C . LEU A 1 386 ? 29.828 38.688 -14.68 1 69.75 386 LEU A C 1
ATOM 3104 O O . LEU A 1 386 ? 30.953 39.031 -14.273 1 69.75 386 LEU A O 1
ATOM 3108 N N . ASN A 1 387 ? 29.656 37.625 -15.609 1 66.06 387 ASN A N 1
ATOM 3109 C CA . ASN A 1 387 ? 30.75 36.875 -16.219 1 66.06 387 ASN A CA 1
ATOM 3110 C C . ASN A 1 387 ? 31.484 36.031 -15.195 1 66.06 387 ASN A C 1
ATOM 3112 O O . ASN A 1 387 ? 32.719 35.844 -15.297 1 66.06 387 ASN A O 1
ATOM 3116 N N . ARG A 1 388 ? 31 35.812 -13.93 1 67.5 388 ARG A N 1
ATOM 3117 C CA . ARG A 1 388 ? 31.484 34.906 -12.898 1 67.5 388 ARG A CA 1
ATOM 3118 C C . ARG A 1 388 ? 32.656 35.531 -12.148 1 67.5 388 ARG A C 1
ATOM 3120 O O . ARG A 1 388 ? 33.562 34.812 -11.703 1 67.5 388 ARG A O 1
ATOM 3127 N N . THR A 1 389 ? 32.688 36.844 -12.25 1 73.94 389 THR A N 1
ATOM 3128 C CA . THR A 1 389 ? 33.688 37.531 -11.445 1 73.94 389 THR A CA 1
ATOM 3129 C C . THR A 1 389 ? 33.312 37.469 -9.961 1 73.94 389 THR A C 1
ATOM 3131 O O . THR A 1 389 ? 32.156 37.562 -9.602 1 73.94 389 THR A O 1
ATOM 3134 N N . ILE A 1 390 ? 34.375 37.156 -9.18 1 77.06 390 ILE A N 1
ATOM 3135 C CA . ILE A 1 390 ? 34.188 37.125 -7.734 1 77.06 390 ILE A CA 1
ATOM 3136 C C . ILE A 1 390 ? 34.094 38.531 -7.176 1 77.06 390 ILE A C 1
ATOM 3138 O O . ILE A 1 390 ? 34.969 39.344 -7.398 1 77.06 390 ILE A O 1
ATOM 3142 N N . LEU A 1 391 ? 33 38.781 -6.547 1 78.25 391 LEU A N 1
ATOM 3143 C CA . LEU A 1 391 ? 32.781 40.125 -5.992 1 78.25 391 LEU A CA 1
ATOM 3144 C C . LEU A 1 391 ? 33.25 40.188 -4.539 1 78.25 391 LEU A C 1
ATOM 3146 O O . LEU A 1 391 ? 33.031 39.25 -3.768 1 78.25 391 LEU A O 1
ATOM 3150 N N . ASP A 1 392 ? 33.938 41.281 -4.172 1 81.56 392 ASP A N 1
ATOM 3151 C CA . ASP A 1 392 ? 34.469 41.469 -2.818 1 81.56 392 ASP A CA 1
ATOM 3152 C C . ASP A 1 392 ? 33.812 42.688 -2.15 1 81.56 392 ASP A C 1
ATOM 3154 O O . ASP A 1 392 ? 34.312 43.188 -1.148 1 81.56 392 ASP A O 1
ATOM 3158 N N . LYS A 1 393 ? 32.719 43.094 -2.639 1 85.81 393 LYS A N 1
ATOM 3159 C CA . LYS A 1 393 ? 32.094 44.281 -2.08 1 85.81 393 LYS A CA 1
ATOM 3160 C C . LYS A 1 393 ? 30.953 43.938 -1.135 1 85.81 393 LYS A C 1
ATOM 3162 O O . LYS A 1 393 ? 30.25 42.938 -1.352 1 85.81 393 LYS A O 1
ATOM 3167 N N . MET A 1 394 ? 30.844 44.75 -0.132 1 90.56 394 MET A N 1
ATOM 3168 C CA . MET A 1 394 ? 29.719 44.688 0.795 1 90.56 394 MET A CA 1
ATOM 3169 C C . MET A 1 394 ? 28.828 45.906 0.675 1 90.56 394 MET A C 1
ATOM 3171 O O . MET A 1 394 ? 29.312 47.031 0.638 1 90.56 394 MET A O 1
ATOM 3175 N N . GLU A 1 395 ? 27.578 45.656 0.562 1 92.44 395 GLU A N 1
ATOM 3176 C CA . GLU A 1 395 ? 26.594 46.719 0.423 1 92.44 395 GLU A CA 1
ATOM 3177 C C . GLU A 1 395 ? 25.609 46.719 1.576 1 92.44 395 GLU A C 1
ATOM 3179 O O . GLU A 1 395 ? 25.344 45.688 2.174 1 92.44 395 GLU A O 1
ATOM 3184 N N . VAL A 1 396 ? 25.188 47.875 1.944 1 93.12 396 VAL A N 1
ATOM 3185 C CA . VAL A 1 396 ? 24.156 48.031 2.977 1 93.12 396 VAL A CA 1
ATOM 3186 C C . VAL A 1 396 ? 22.906 48.656 2.371 1 93.12 396 VAL A C 1
ATOM 3188 O O . VAL A 1 396 ? 23 49.562 1.525 1 93.12 396 VAL A O 1
ATOM 3191 N N . TYR A 1 397 ? 21.781 48.188 2.785 1 92.62 397 TYR A N 1
ATOM 3192 C CA . TYR A 1 397 ? 20.5 48.719 2.316 1 92.62 397 TYR A CA 1
ATOM 3193 C C . TYR A 1 397 ? 20 49.844 3.23 1 92.62 397 TYR A C 1
ATOM 3195 O O . TYR A 1 397 ? 19.969 49.656 4.453 1 92.62 397 TYR A O 1
ATOM 3203 N N . ARG A 1 398 ? 19.625 50.906 2.701 1 88.06 398 ARG A N 1
ATOM 3204 C CA . ARG A 1 398 ? 19.031 52.031 3.42 1 88.06 398 ARG A CA 1
ATOM 3205 C C . ARG A 1 398 ? 17.547 52.156 3.131 1 88.06 398 ARG A C 1
ATOM 3207 O O . ARG A 1 398 ? 17.141 52.625 2.066 1 88.06 398 ARG A O 1
ATOM 3214 N N . PRO A 1 399 ? 16.812 51.781 4.082 1 85.69 399 PRO A N 1
ATOM 3215 C CA . PRO A 1 399 ? 15.359 51.75 3.842 1 85.69 399 PRO A CA 1
ATOM 3216 C C . PRO A 1 399 ? 14.789 53.156 3.584 1 85.69 399 PRO A C 1
ATOM 3218 O O . PRO A 1 399 ? 13.812 53.281 2.846 1 85.69 399 PRO A O 1
ATOM 3221 N N . GLU A 1 400 ? 15.352 54.156 4.199 1 83.25 400 GLU A N 1
ATOM 3222 C CA . GLU A 1 400 ? 14.844 55.531 4.055 1 83.25 400 GLU A CA 1
ATOM 3223 C C . GLU A 1 400 ? 14.938 56 2.609 1 83.25 400 GLU A C 1
ATOM 3225 O O . GLU A 1 400 ? 14.031 56.656 2.107 1 83.25 400 GLU A O 1
ATOM 3230 N N . SER A 1 401 ? 15.977 55.656 2.006 1 87.94 401 SER A N 1
ATOM 3231 C CA . SER A 1 401 ? 16.188 56.094 0.63 1 87.94 401 SER A CA 1
ATOM 3232 C C . SER A 1 401 ? 15.969 54.938 -0.352 1 87.94 401 SER A C 1
ATOM 3234 O O . SER A 1 401 ? 16.062 55.125 -1.566 1 87.94 401 SER A O 1
ATOM 3236 N N . ASP A 1 402 ? 15.594 53.875 0.096 1 90.31 402 ASP A N 1
ATOM 3237 C CA . ASP A 1 402 ? 15.438 52.688 -0.739 1 90.31 402 ASP A CA 1
ATOM 3238 C C . ASP A 1 402 ? 16.609 52.531 -1.713 1 90.31 402 ASP A C 1
ATOM 3240 O O . ASP A 1 402 ? 16.406 52.469 -2.926 1 90.31 402 ASP A O 1
ATOM 3244 N N . SER A 1 403 ? 17.703 52.469 -1.155 1 91.88 403 SER A N 1
ATOM 3245 C CA . SER A 1 403 ? 18.906 52.375 -1.965 1 91.88 403 SER A CA 1
ATOM 3246 C C . SER A 1 403 ? 19.969 51.531 -1.263 1 91.88 403 SER A C 1
ATOM 3248 O O . SER A 1 403 ? 19.906 51.312 -0.053 1 91.88 403 SER A O 1
ATOM 3250 N N . TRP A 1 404 ? 20.875 51.094 -2.105 1 92.56 404 TRP A N 1
ATOM 3251 C CA . TRP A 1 404 ? 22 50.312 -1.589 1 92.56 404 TRP A CA 1
ATOM 3252 C C . TRP A 1 404 ? 23.297 51.156 -1.674 1 92.56 404 TRP A C 1
ATOM 3254 O O . TRP A 1 404 ? 23.516 51.844 -2.656 1 92.56 404 TRP A O 1
ATOM 3264 N N . GLU A 1 405 ? 24.062 50.969 -0.668 1 91.81 405 GLU A N 1
ATOM 3265 C CA . GLU A 1 405 ? 25.328 51.719 -0.603 1 91.81 405 GLU A CA 1
ATOM 3266 C C . GLU A 1 405 ? 26.5 50.75 -0.354 1 91.81 405 GLU A C 1
ATOM 3268 O O . GLU A 1 405 ? 26.422 49.875 0.509 1 91.81 405 GLU A O 1
ATOM 3273 N N . ILE A 1 406 ? 27.594 50.938 -1.161 1 90.88 406 ILE A N 1
ATOM 3274 C CA . ILE A 1 406 ? 28.797 50.156 -0.938 1 90.88 406 ILE A CA 1
ATOM 3275 C C . ILE A 1 406 ? 29.562 50.688 0.267 1 90.88 406 ILE A C 1
ATOM 3277 O O . ILE A 1 406 ? 29.906 51.875 0.3 1 90.88 406 ILE A O 1
ATOM 3281 N N . ILE A 1 407 ? 29.859 49.844 1.144 1 88.38 407 ILE A N 1
ATOM 3282 C CA . ILE A 1 407 ? 30.453 50.375 2.369 1 88.38 407 ILE A CA 1
ATOM 3283 C C . ILE A 1 407 ? 31.906 49.906 2.484 1 88.38 407 ILE A C 1
ATOM 3285 O O . ILE A 1 407 ? 32.75 50.594 3.068 1 88.38 407 ILE A O 1
ATOM 3289 N N . THR A 1 408 ? 32.188 48.75 2.064 1 88.94 408 THR A N 1
ATOM 3290 C CA . THR A 1 408 ? 33.562 48.25 2.23 1 88.94 408 THR A CA 1
ATOM 3291 C C . THR A 1 408 ? 33.844 47.156 1.227 1 88.94 408 THR A C 1
ATOM 3293 O O . THR A 1 408 ? 32.969 46.719 0.484 1 88.94 408 THR A O 1
ATOM 3296 N N . THR A 1 409 ? 35.156 46.812 1.151 1 88.62 409 THR A N 1
ATOM 3297 C CA . THR A 1 409 ? 35.656 45.688 0.344 1 88.62 409 THR A CA 1
ATOM 3298 C C . THR A 1 409 ? 36.219 44.594 1.23 1 88.62 409 THR A C 1
ATOM 3300 O O . THR A 1 409 ? 36.969 44.844 2.162 1 88.62 409 THR A O 1
ATOM 3303 N N . LEU A 1 410 ? 35.781 43.438 0.917 1 87.25 410 LEU A N 1
ATOM 3304 C CA . LEU A 1 410 ? 36.219 42.281 1.704 1 87.25 410 LEU A CA 1
ATOM 3305 C C . LEU A 1 410 ? 37.719 42.062 1.501 1 87.25 410 LEU A C 1
ATOM 3307 O O . LEU A 1 410 ? 38.25 42.188 0.387 1 87.25 410 LEU A O 1
ATOM 3311 N N . PRO A 1 411 ? 38.406 41.656 2.578 1 83.12 411 PRO A N 1
ATOM 3312 C CA . PRO A 1 411 ? 39.812 41.344 2.422 1 83.12 411 PRO A CA 1
ATOM 3313 C C . PRO A 1 411 ? 40.062 40.125 1.511 1 83.12 411 PRO A C 1
ATOM 3315 O O . PRO A 1 411 ? 40.969 40.125 0.69 1 83.12 411 PRO A O 1
ATOM 3318 N N . THR A 1 412 ? 39.25 39.156 1.73 1 81.12 412 THR A N 1
ATOM 3319 C CA . THR A 1 412 ? 39.281 37.969 0.869 1 81.12 412 THR A CA 1
ATOM 3320 C C . THR A 1 412 ? 37.906 37.719 0.254 1 81.12 412 THR A C 1
ATOM 3322 O O . THR A 1 412 ? 36.906 37.625 0.973 1 81.12 412 THR A O 1
ATOM 3325 N N . PRO A 1 413 ? 37.906 37.594 -1.024 1 77.5 413 PRO A N 1
ATOM 3326 C CA . PRO A 1 413 ? 36.594 37.375 -1.657 1 77.5 413 PRO A CA 1
ATOM 3327 C C . PRO A 1 413 ? 36 36 -1.312 1 77.5 413 PRO A C 1
ATOM 3329 O O . PRO A 1 413 ? 36.75 35.031 -1.093 1 77.5 413 PRO A O 1
ATOM 3332 N N . VAL A 1 414 ? 34.75 35.938 -1.223 1 73.44 414 VAL A N 1
ATOM 3333 C CA . VAL A 1 414 ? 34.031 34.688 -0.88 1 73.44 414 VAL A CA 1
ATOM 3334 C C . VAL A 1 414 ? 33.031 34.375 -1.962 1 73.44 414 VAL A C 1
ATOM 3336 O O . VAL A 1 414 ? 32.312 35.25 -2.441 1 73.44 414 VAL A O 1
ATOM 3339 N N . VAL A 1 415 ? 33.156 33.281 -2.736 1 59.91 415 VAL A N 1
ATOM 3340 C CA . VAL A 1 415 ? 32.312 33.125 -3.922 1 59.91 415 VAL A CA 1
ATOM 3341 C C . VAL A 1 415 ? 31.297 32 -3.686 1 59.91 415 VAL A C 1
ATOM 3343 O O . VAL A 1 415 ? 30.25 31.953 -4.324 1 59.91 415 VAL A O 1
ATOM 3346 N N . ASP A 1 416 ? 31.594 30.875 -3.021 1 59.09 416 ASP A N 1
ATOM 3347 C CA . ASP A 1 416 ? 30.844 29.672 -3.336 1 59.09 416 ASP A CA 1
ATOM 3348 C C . ASP A 1 416 ? 29.75 29.406 -2.293 1 59.09 416 ASP A C 1
ATOM 3350 O O . ASP A 1 416 ? 29.578 30.203 -1.369 1 59.09 416 ASP A O 1
ATOM 3354 N N . TRP A 1 417 ? 28.922 28.484 -2.645 1 62.75 417 TRP A N 1
ATOM 3355 C CA . TRP A 1 417 ? 27.812 27.984 -1.838 1 62.75 417 TRP A CA 1
ATOM 3356 C C . TRP A 1 417 ? 28.297 27.453 -0.499 1 62.75 417 TRP A C 1
ATOM 3358 O O . TRP A 1 417 ? 27.5 27.078 0.36 1 62.75 417 TRP A O 1
ATOM 3368 N N . HIS A 1 418 ? 29.484 27.812 -0.229 1 70.31 418 HIS A N 1
ATOM 3369 C CA . HIS A 1 418 ? 30 27.078 0.92 1 70.31 418 HIS A CA 1
ATOM 3370 C C . HIS A 1 418 ? 30.25 28 2.104 1 70.31 418 HIS A C 1
ATOM 3372 O O . HIS A 1 418 ? 30.625 27.547 3.184 1 70.31 418 HIS A O 1
ATOM 3378 N N . HIS A 1 419 ? 29.938 29.344 1.88 1 78 419 HIS A N 1
ATOM 3379 C CA . HIS A 1 419 ? 30.203 30.266 2.984 1 78 419 HIS A CA 1
ATOM 3380 C C . HIS A 1 419 ? 28.922 30.656 3.695 1 78 419 HIS A C 1
ATOM 3382 O O . HIS A 1 419 ? 27.812 30.422 3.184 1 78 419 HIS A O 1
ATOM 3388 N N . SER A 1 420 ? 29.109 31.203 4.879 1 86.69 420 SER A N 1
ATOM 3389 C CA . SER A 1 420 ? 28 31.734 5.66 1 86.69 420 SER A CA 1
ATOM 3390 C C . SER A 1 420 ? 28.359 33.062 6.305 1 86.69 420 SER A C 1
ATOM 3392 O O . SER A 1 420 ? 29.531 33.312 6.641 1 86.69 420 SER A O 1
ATOM 3394 N N . VAL A 1 421 ? 27.391 33.875 6.363 1 88.88 421 VAL A N 1
ATOM 3395 C CA . VAL A 1 421 ? 27.578 35.188 6.961 1 88.88 421 VAL A CA 1
ATOM 3396 C C . VAL A 1 421 ? 26.562 35.406 8.094 1 88.88 421 VAL A C 1
ATOM 3398 O O . VAL A 1 421 ? 25.391 35.062 7.945 1 88.88 421 VAL A O 1
ATOM 3401 N N . ILE A 1 422 ? 27.109 35.906 9.234 1 91.06 422 ILE A N 1
ATOM 3402 C CA . ILE A 1 422 ? 26.219 36.125 10.367 1 91.06 422 ILE A CA 1
ATOM 3403 C C . ILE A 1 422 ? 26.703 37.312 11.18 1 91.06 422 ILE A C 1
ATOM 3405 O O . ILE A 1 422 ? 27.891 37.625 11.188 1 91.06 422 ILE A O 1
ATOM 3409 N N . ALA A 1 423 ? 25.766 37.938 11.727 1 91.44 423 ALA A N 1
ATOM 3410 C CA . ALA A 1 423 ? 26.094 39.094 12.586 1 91.44 423 ALA A CA 1
ATOM 3411 C C . ALA A 1 423 ? 25.969 38.719 14.055 1 91.44 423 ALA A C 1
ATOM 3413 O O . ALA A 1 423 ? 25.047 38 14.445 1 91.44 423 ALA A O 1
ATOM 3414 N N . CYS A 1 424 ? 26.953 39.156 14.836 1 90.12 424 CYS A N 1
ATOM 3415 C CA . CYS A 1 424 ? 26.953 38.938 16.281 1 90.12 424 CYS A CA 1
ATOM 3416 C C . CYS A 1 424 ? 27.625 40.125 16.984 1 90.12 424 CYS A C 1
ATOM 3418 O O . CYS A 1 424 ? 28.781 40.438 16.688 1 90.12 424 CYS A O 1
ATOM 3420 N N . ARG A 1 425 ? 26.969 40.75 17.906 1 86.12 425 ARG A N 1
ATOM 3421 C CA . ARG A 1 425 ? 27.5 41.844 18.703 1 86.12 425 ARG A CA 1
ATOM 3422 C C . ARG A 1 425 ? 28.031 42.969 17.828 1 86.12 425 ARG A C 1
ATOM 3424 O O . ARG A 1 425 ? 29.172 43.406 17.984 1 86.12 425 ARG A O 1
ATOM 3431 N N . GLU A 1 426 ? 27.297 43.375 16.844 1 87.5 426 GLU A N 1
ATOM 3432 C CA . GLU A 1 426 ? 27.531 44.5 15.938 1 87.5 426 GLU A CA 1
ATOM 3433 C C . GLU A 1 426 ? 28.75 44.25 15.047 1 87.5 426 GLU A C 1
ATOM 3435 O O . GLU A 1 426 ? 29.422 45.188 14.633 1 87.5 426 GLU A O 1
ATOM 3440 N N . LYS A 1 427 ? 29.047 43 14.945 1 92.38 427 LYS A N 1
ATOM 3441 C CA . LYS A 1 427 ? 30.094 42.562 14.023 1 92.38 427 LYS A CA 1
ATOM 3442 C C . LYS A 1 427 ? 29.547 41.562 13.016 1 92.38 427 LYS A C 1
ATOM 3444 O O . LYS A 1 427 ? 28.609 40.812 13.32 1 92.38 427 LYS A O 1
ATOM 3449 N N . ILE A 1 428 ? 30.125 41.594 11.859 1 93.44 428 ILE A N 1
ATOM 3450 C CA . ILE A 1 428 ? 29.734 40.625 10.828 1 93.44 428 ILE A CA 1
ATOM 3451 C C . ILE A 1 428 ? 30.859 39.625 10.625 1 93.44 428 ILE A C 1
ATOM 3453 O O . ILE A 1 428 ? 32 40 10.406 1 93.44 428 ILE A O 1
ATOM 3457 N N . PHE A 1 429 ? 30.516 38.375 10.742 1 92.06 429 PHE A N 1
ATOM 3458 C CA . PHE A 1 429 ? 31.469 37.281 10.602 1 92.06 429 PHE A CA 1
ATOM 3459 C C . PHE A 1 429 ? 31.219 36.531 9.305 1 92.06 429 PHE A C 1
ATOM 3461 O O . PHE A 1 429 ? 30.078 36.25 8.945 1 92.06 429 PHE A O 1
ATOM 3468 N N . ILE A 1 430 ? 32.219 36.188 8.602 1 89.88 430 ILE A N 1
ATOM 3469 C CA . ILE A 1 430 ? 32.156 35.375 7.398 1 89.88 430 ILE A CA 1
ATOM 3470 C C . ILE A 1 430 ? 32.906 34.062 7.617 1 89.88 430 ILE A C 1
ATOM 3472 O O . ILE A 1 430 ? 34.094 34.094 7.93 1 89.88 430 ILE A O 1
ATOM 3476 N N . PHE A 1 431 ? 32.094 33.031 7.523 1 86.06 431 PHE A N 1
ATOM 3477 C CA . PHE A 1 431 ? 32.688 31.703 7.672 1 86.06 431 PHE A CA 1
ATOM 3478 C C . PHE A 1 431 ? 32.781 31 6.32 1 86.06 431 PHE A C 1
ATOM 3480 O O . PHE A 1 431 ? 31.844 31.016 5.539 1 86.06 431 PHE A O 1
ATOM 3487 N N . GLY A 1 432 ? 33.906 30.266 6.062 1 73.56 432 GLY A N 1
ATOM 3488 C CA . GLY A 1 432 ? 34.062 29.469 4.867 1 73.56 432 GLY A CA 1
ATOM 3489 C C . GLY A 1 432 ? 34.844 30.172 3.768 1 73.56 432 GLY A C 1
ATOM 3490 O O . GLY A 1 432 ? 35.156 31.344 3.9 1 73.56 432 GLY A O 1
ATOM 3491 N N . SER A 1 433 ? 35.781 29.625 2.916 1 58.66 433 SER A N 1
ATOM 3492 C CA . SER A 1 433 ? 36.656 30.328 1.994 1 58.66 433 SER A CA 1
ATOM 3493 C C . SER A 1 433 ? 36.438 29.875 0.555 1 58.66 433 SER A C 1
ATOM 3495 O O . SER A 1 433 ? 35.969 28.766 0.314 1 58.66 433 SER A O 1
ATOM 3497 N N . SER A 1 434 ? 36.094 30.75 -0.409 1 52 434 SER A N 1
ATOM 3498 C CA . SER A 1 434 ? 36.062 30.609 -1.86 1 52 434 SER A CA 1
ATOM 3499 C C . SER A 1 434 ? 37.375 30.016 -2.383 1 52 434 SER A C 1
ATOM 3501 O O . SER A 1 434 ? 37.562 29.906 -3.594 1 52 434 SER A O 1
ATOM 3503 N N . SER A 1 435 ? 38.531 30.422 -1.823 1 47.16 435 SER A N 1
ATOM 3504 C CA . SER A 1 435 ? 39.562 30.594 -2.84 1 47.16 435 SER A CA 1
ATOM 3505 C C . SER A 1 435 ? 39.75 29.312 -3.648 1 47.16 435 SER A C 1
ATOM 3507 O O . SER A 1 435 ? 39.406 28.219 -3.189 1 47.16 435 SER A O 1
ATOM 3509 N N . SER A 1 436 ? 40.062 29.484 -4.934 1 43.25 436 SER A N 1
ATOM 3510 C CA . SER A 1 436 ? 40.625 28.547 -5.895 1 43.25 436 SER A CA 1
ATOM 3511 C C . SER A 1 436 ? 41.438 27.469 -5.195 1 43.25 436 SER A C 1
ATOM 3513 O O . SER A 1 436 ? 41.812 26.469 -5.816 1 43.25 436 SER A O 1
ATOM 3515 N N . ASP A 1 437 ? 42.188 27.828 -4.191 1 44.78 437 ASP A N 1
ATOM 3516 C CA . ASP A 1 437 ? 43.188 26.859 -3.711 1 44.78 437 ASP A CA 1
ATOM 3517 C C . ASP A 1 437 ? 42.531 25.859 -2.762 1 44.78 437 ASP A C 1
ATOM 3519 O O . ASP A 1 437 ? 42.094 26.219 -1.662 1 44.78 437 ASP A O 1
ATOM 3523 N N . CYS A 1 438 ? 41.875 24.891 -3.17 1 46.44 438 CYS A N 1
ATOM 3524 C CA . CYS A 1 438 ? 41.125 23.703 -2.754 1 46.44 438 CYS A CA 1
ATOM 3525 C C . CYS A 1 438 ? 41.531 23.266 -1.359 1 46.44 438 CYS A C 1
ATOM 3527 O O . CYS A 1 438 ? 40.844 22.469 -0.722 1 46.44 438 CYS A O 1
ATOM 3529 N N . ASP A 1 439 ? 42.812 23.234 -0.959 1 50.81 439 ASP A N 1
ATOM 3530 C CA . ASP A 1 439 ? 43.25 22.281 0.052 1 50.81 439 ASP A CA 1
ATOM 3531 C C . ASP A 1 439 ? 43.188 22.891 1.448 1 50.81 439 ASP A C 1
ATOM 3533 O O . ASP A 1 439 ? 43.438 22.203 2.445 1 50.81 439 ASP A O 1
ATOM 3537 N N . GLY A 1 440 ? 42.969 24.297 1.773 1 56.97 440 GLY A N 1
ATOM 3538 C CA . GLY A 1 440 ? 43.25 24.688 3.143 1 56.97 440 GLY A CA 1
ATOM 3539 C C . GLY A 1 440 ? 42 25 3.951 1 56.97 440 GLY A C 1
ATOM 3540 O O . GLY A 1 440 ? 40.875 24.969 3.42 1 56.97 440 GLY A O 1
ATOM 3541 N N . ILE A 1 441 ? 42.125 25.094 5.371 1 64.19 441 ILE A N 1
ATOM 3542 C CA . ILE A 1 441 ? 41.094 25.5 6.352 1 64.19 441 ILE A CA 1
ATOM 3543 C C . ILE A 1 441 ? 40.812 26.984 6.199 1 64.19 441 ILE A C 1
ATOM 3545 O O . ILE A 1 441 ? 41.719 27.812 6.246 1 64.19 441 ILE A O 1
ATOM 3549 N N . PRO A 1 442 ? 39.594 27.438 5.938 1 71.75 442 PRO A N 1
ATOM 3550 C CA . PRO A 1 442 ? 39.25 28.844 5.664 1 71.75 442 PRO A CA 1
ATOM 3551 C C . PRO A 1 442 ? 39.375 29.734 6.895 1 71.75 442 PRO A C 1
ATOM 3553 O O . PRO A 1 442 ? 39.125 29.281 8.016 1 71.75 442 PRO A O 1
ATOM 3556 N N . ASP A 1 443 ? 39.812 31.031 6.699 1 77.81 443 ASP A N 1
ATOM 3557 C CA . ASP A 1 443 ? 39.906 32.062 7.742 1 77.81 443 ASP A CA 1
ATOM 3558 C C . ASP A 1 443 ? 38.531 32.656 8.039 1 77.81 443 ASP A C 1
ATOM 3560 O O . ASP A 1 443 ? 37.625 32.594 7.195 1 77.81 443 ASP A O 1
ATOM 3564 N N . ILE A 1 444 ? 38.469 33.156 9.25 1 88.44 444 ILE A N 1
ATOM 3565 C CA . ILE A 1 444 ? 37.25 33.875 9.664 1 88.44 444 ILE A CA 1
ATOM 3566 C C . ILE A 1 444 ? 37.438 35.375 9.5 1 88.44 444 ILE A C 1
ATOM 3568 O O . ILE A 1 444 ? 38.281 35.969 10.18 1 88.44 444 ILE A O 1
ATOM 3572 N N . GLN A 1 445 ? 36.688 35.938 8.594 1 89.88 445 GLN A N 1
ATOM 3573 C CA . GLN A 1 445 ? 36.75 37.375 8.406 1 89.88 445 GLN A CA 1
ATOM 3574 C C . GLN A 1 445 ? 35.688 38.062 9.273 1 89.88 445 GLN A C 1
ATOM 3576 O O . GLN A 1 445 ? 34.562 37.594 9.422 1 89.88 445 GLN A O 1
ATOM 3581 N N . CYS A 1 446 ? 36.156 39.062 9.938 1 92.62 446 CYS A N 1
ATOM 3582 C CA . CYS A 1 446 ? 35.281 39.812 10.812 1 92.62 446 CYS A CA 1
ATOM 3583 C C . CYS A 1 446 ? 35.281 41.281 10.469 1 92.62 446 CYS A C 1
ATOM 3585 O O . CYS A 1 446 ? 36.344 41.906 10.336 1 92.62 446 CYS A O 1
ATOM 3587 N N . TYR A 1 447 ? 34.094 41.812 10.289 1 93.19 447 TYR A N 1
ATOM 3588 C CA . TYR A 1 447 ? 33.938 43.25 10.031 1 93.19 447 TYR A CA 1
ATOM 3589 C C . TYR A 1 447 ? 33.281 43.938 11.211 1 93.19 447 TYR A C 1
ATOM 3591 O O . TYR A 1 447 ? 32.125 43.625 11.562 1 93.19 447 TYR A O 1
ATOM 3599 N N . ASP A 1 448 ? 33.969 44.844 11.82 1 92.5 448 ASP A N 1
ATOM 3600 C CA . ASP A 1 448 ? 33.375 45.656 12.883 1 92.5 448 ASP A CA 1
ATOM 3601 C C . ASP A 1 448 ? 32.656 46.875 12.312 1 92.5 448 ASP A C 1
ATOM 3603 O O . ASP A 1 448 ? 33.281 47.812 11.805 1 92.5 448 ASP A O 1
ATOM 3607 N N . ILE A 1 449 ? 31.484 46.938 12.422 1 87.81 449 ILE A N 1
ATOM 3608 C CA . ILE A 1 449 ? 30.656 47.969 11.797 1 87.81 449 ILE A CA 1
ATOM 3609 C C . ILE A 1 449 ? 30.938 49.312 12.422 1 87.81 449 ILE A C 1
ATOM 3611 O O . ILE A 1 449 ? 31.016 50.344 11.711 1 87.81 449 ILE A O 1
ATOM 3615 N N . LEU A 1 450 ? 31.078 49.344 13.711 1 86.75 450 LEU A N 1
ATOM 3616 C CA . LEU A 1 450 ? 31.312 50.594 14.398 1 86.75 450 LEU A CA 1
ATOM 3617 C C . LEU A 1 450 ? 32.688 51.156 14.07 1 86.75 450 LEU A C 1
ATOM 3619 O O . LEU A 1 450 ? 32.875 52.344 13.812 1 86.75 450 LEU A O 1
ATOM 3623 N N . ALA A 1 451 ? 33.625 50.25 13.984 1 89.31 451 ALA A N 1
ATOM 3624 C CA . ALA A 1 451 ? 35 50.656 13.711 1 89.31 451 ALA A CA 1
ATOM 3625 C C . ALA A 1 451 ? 35.25 50.719 12.211 1 89.31 451 ALA A C 1
ATOM 3627 O O . ALA A 1 451 ? 36.281 51.281 11.773 1 89.31 451 ALA A O 1
ATOM 3628 N N . ASN A 1 452 ? 34.375 50.25 11.453 1 89.38 452 ASN A N 1
ATOM 3629 C CA . ASN A 1 452 ? 34.562 50.125 10.008 1 89.38 452 ASN A CA 1
ATOM 3630 C C . ASN A 1 452 ? 35.906 49.531 9.641 1 89.38 452 ASN A C 1
ATOM 3632 O O . ASN A 1 452 ? 36.656 50.125 8.852 1 89.38 452 ASN A O 1
ATOM 3636 N N . GLU A 1 453 ? 36.188 48.5 10.273 1 92.75 453 GLU A N 1
ATOM 3637 C CA . GLU A 1 453 ? 37.469 47.844 10.062 1 92.75 453 GLU A CA 1
ATOM 3638 C C . GLU A 1 453 ? 37.281 46.312 9.953 1 92.75 453 GLU A C 1
ATOM 3640 O O . GLU A 1 453 ? 36.406 45.75 10.609 1 92.75 453 GLU A O 1
ATOM 3645 N N . TRP A 1 454 ? 38.156 45.75 9.117 1 91.81 454 TRP A N 1
ATOM 3646 C CA . TRP A 1 454 ? 38.188 44.312 8.977 1 91.81 454 TRP A CA 1
ATOM 3647 C C . TRP A 1 454 ? 39.281 43.688 9.852 1 91.81 454 TRP A C 1
ATOM 3649 O O . TRP A 1 454 ? 40.344 44.281 10.047 1 91.81 454 TRP A O 1
ATOM 3659 N N . SER A 1 455 ? 38.969 42.531 10.367 1 90.25 455 SER A N 1
ATOM 3660 C CA . SER A 1 455 ? 39.969 41.781 11.109 1 90.25 455 SER A CA 1
ATOM 3661 C C . SER A 1 455 ? 39.781 40.281 10.867 1 90.25 455 SER A C 1
ATOM 3663 O O . SER A 1 455 ? 38.75 39.844 10.414 1 90.25 455 SER A O 1
ATOM 3665 N N . LEU A 1 456 ? 40.875 39.562 11.023 1 87.62 456 LEU A N 1
ATOM 3666 C CA . LEU A 1 456 ? 40.812 38.125 10.984 1 87.62 456 LEU A CA 1
ATOM 3667 C C . LEU A 1 456 ? 40.719 37.531 12.391 1 87.62 456 LEU A C 1
ATOM 3669 O O . LEU A 1 456 ? 41.562 37.812 13.242 1 87.62 456 LEU A O 1
ATOM 3673 N N . GLN A 1 457 ? 39.625 36.844 12.594 1 86.44 457 GLN A N 1
ATOM 3674 C CA . GLN A 1 457 ? 39.406 36.281 13.914 1 86.44 457 GLN A CA 1
ATOM 3675 C C . GLN A 1 457 ? 39.688 34.812 13.945 1 86.44 457 GLN A C 1
ATOM 3677 O O . GLN A 1 457 ? 38.812 34 14.258 1 86.44 457 GLN A O 1
ATOM 3682 N N . GLY A 1 458 ? 40.844 34.344 13.469 1 81.94 458 GLY A N 1
ATOM 3683 C CA . GLY A 1 458 ? 41.25 32.938 13.516 1 81.94 458 GLY A CA 1
ATOM 3684 C C . GLY A 1 458 ? 40.844 32.156 12.281 1 81.94 458 GLY A C 1
ATOM 3685 O O . GLY A 1 458 ? 40.656 32.75 11.211 1 81.94 458 GLY A O 1
ATOM 3686 N N . HIS A 1 459 ? 40.812 30.75 12.516 1 82.69 459 HIS A N 1
ATOM 3687 C CA . HIS A 1 459 ? 40.469 29.844 11.438 1 82.69 459 HIS A CA 1
ATOM 3688 C C . HIS A 1 459 ? 39.469 28.781 11.906 1 82.69 459 HIS A C 1
ATOM 3690 O O . HIS A 1 459 ? 39.375 28.5 13.102 1 82.69 459 HIS A O 1
ATOM 3696 N N . MET A 1 460 ? 38.781 28.359 10.969 1 82.44 460 MET A N 1
ATOM 3697 C CA . MET A 1 460 ? 37.906 27.234 11.297 1 82.44 460 MET A CA 1
ATOM 3698 C C . MET A 1 460 ? 38.719 26 11.688 1 82.44 460 MET A C 1
ATOM 3700 O O . MET A 1 460 ? 39.906 25.922 11.359 1 82.44 460 MET A O 1
ATOM 3704 N N . ARG A 1 461 ? 38.125 24.906 12.344 1 78.94 461 ARG A N 1
ATOM 3705 C CA . ARG A 1 461 ? 38.844 23.719 12.797 1 78.94 461 ARG A CA 1
ATOM 3706 C C . ARG A 1 461 ? 38.75 22.594 11.773 1 78.94 461 ARG A C 1
ATOM 3708 O O . ARG A 1 461 ? 39.656 21.781 11.641 1 78.94 461 ARG A O 1
ATOM 3715 N N . VAL A 1 462 ? 37.562 22.719 11.164 1 76.69 462 VAL A N 1
ATOM 3716 C CA . VAL A 1 462 ? 37.281 21.672 10.203 1 76.69 462 VAL A CA 1
ATOM 3717 C C . VAL A 1 462 ? 36.75 22.266 8.906 1 76.69 462 VAL A C 1
ATOM 3719 O O . VAL A 1 462 ? 36.031 23.25 8.93 1 76.69 462 VAL A O 1
ATOM 3722 N N . ARG A 1 463 ? 37.25 21.672 7.809 1 74.75 463 ARG A N 1
ATOM 3723 C CA . ARG A 1 463 ? 36.688 22.094 6.52 1 74.75 463 ARG A CA 1
ATOM 3724 C C . ARG A 1 463 ? 35.375 21.391 6.223 1 74.75 463 ARG A C 1
ATOM 3726 O O . ARG A 1 463 ? 35.312 20.172 6.211 1 74.75 463 ARG A O 1
ATOM 3733 N N . THR A 1 464 ? 34.406 22.266 6.207 1 76.62 464 THR A N 1
ATOM 3734 C CA . THR A 1 464 ? 33.094 21.734 5.895 1 76.62 464 THR A CA 1
ATOM 3735 C C . THR A 1 464 ? 32.5 22.438 4.664 1 76.62 464 THR A C 1
ATOM 3737 O O . THR A 1 464 ? 33.062 23.406 4.172 1 76.62 464 THR A O 1
ATOM 3740 N N . GLN A 1 465 ? 31.547 21.75 4.129 1 75.44 465 GLN A N 1
ATOM 3741 C CA . GLN A 1 465 ? 30.859 22.328 2.973 1 75.44 465 GLN A CA 1
ATOM 3742 C C . GLN A 1 465 ? 29.469 22.812 3.332 1 75.44 465 GLN A C 1
ATOM 3744 O O . GLN A 1 465 ? 28.859 22.312 4.289 1 75.44 465 GLN A O 1
ATOM 3749 N N . LYS A 1 466 ? 29.016 23.906 2.553 1 80.31 466 LYS A N 1
ATOM 3750 C CA . LYS A 1 466 ? 27.656 24.438 2.693 1 80.31 466 LYS A CA 1
ATOM 3751 C C . LYS A 1 466 ? 27.359 24.781 4.148 1 80.31 466 LYS A C 1
ATOM 3753 O O . LYS A 1 466 ? 26.359 24.312 4.703 1 80.31 466 LYS A O 1
ATOM 3758 N N . ILE A 1 467 ? 28.078 25.688 4.684 1 82.62 467 ILE A N 1
ATOM 3759 C CA . ILE A 1 467 ? 28.016 26.047 6.098 1 82.62 467 ILE A CA 1
ATOM 3760 C C . ILE A 1 467 ? 26.844 26.984 6.348 1 82.62 467 ILE A C 1
ATOM 3762 O O . ILE A 1 467 ? 26.562 27.875 5.547 1 82.62 467 ILE A O 1
ATOM 3766 N N . ARG A 1 468 ? 26.203 26.688 7.426 1 86.75 468 ARG A N 1
ATOM 3767 C CA . ARG A 1 468 ? 25.203 27.609 7.965 1 86.75 468 ARG A CA 1
ATOM 3768 C C . ARG A 1 468 ? 25.594 28.078 9.359 1 86.75 468 ARG A C 1
ATOM 3770 O O . ARG A 1 468 ? 26.109 27.297 10.164 1 86.75 468 ARG A O 1
ATOM 3777 N N . ALA A 1 469 ? 25.422 29.359 9.547 1 89.81 469 ALA A N 1
ATOM 3778 C CA . ALA A 1 469 ? 25.797 29.938 10.844 1 89.81 469 ALA A CA 1
ATOM 3779 C C . ALA A 1 469 ? 24.641 30.719 11.445 1 89.81 469 ALA A C 1
ATOM 3781 O O . ALA A 1 469 ? 23.906 31.406 10.727 1 89.81 469 ALA A O 1
ATOM 3782 N N . GLU A 1 470 ? 24.516 30.594 12.742 1 90.19 470 GLU A N 1
ATOM 3783 C CA . GLU A 1 470 ? 23.516 31.344 13.484 1 90.19 470 GLU A CA 1
ATOM 3784 C C . GLU A 1 470 ? 24.094 31.906 14.781 1 90.19 470 GLU A C 1
ATOM 3786 O O . GLU A 1 470 ? 24.922 31.25 15.43 1 90.19 470 GLU A O 1
ATOM 3791 N N . ALA A 1 471 ? 23.656 33.031 15.086 1 90.81 471 ALA A N 1
ATOM 3792 C CA . ALA A 1 471 ? 24.109 33.688 16.328 1 90.81 471 ALA A CA 1
ATOM 3793 C C . ALA A 1 471 ? 23.109 33.438 17.453 1 90.81 471 ALA A C 1
ATOM 3795 O O . ALA A 1 471 ? 21.906 33.625 17.281 1 90.81 471 ALA A O 1
ATOM 3796 N N . LEU A 1 472 ? 23.641 32.969 18.562 1 88.12 472 LEU A N 1
ATOM 3797 C CA . LEU A 1 472 ? 22.828 32.688 19.734 1 88.12 472 LEU A CA 1
ATOM 3798 C C . LEU A 1 472 ? 23.578 33 21.016 1 88.12 472 LEU A C 1
ATOM 3800 O O . LEU A 1 472 ? 24.641 32.438 21.266 1 88.12 472 LEU A O 1
ATOM 3804 N N . ASN A 1 473 ? 23.047 33.875 21.828 1 84.06 473 ASN A N 1
ATOM 3805 C CA . ASN A 1 473 ? 23.578 34.25 23.141 1 84.06 473 ASN A CA 1
ATOM 3806 C C . ASN A 1 473 ? 25.047 34.625 23.078 1 84.06 473 ASN A C 1
ATOM 3808 O O . ASN A 1 473 ? 25.859 34.156 23.859 1 84.06 473 ASN A O 1
ATOM 3812 N N . GLY A 1 474 ? 25.406 35.344 22.062 1 87.06 474 GLY A N 1
ATOM 3813 C CA . GLY A 1 474 ? 26.75 35.844 21.953 1 87.06 474 GLY A CA 1
ATOM 3814 C C . GLY A 1 474 ? 27.719 34.875 21.312 1 87.06 474 GLY A C 1
ATOM 3815 O O . GLY A 1 474 ? 28.922 35.156 21.219 1 87.06 474 GLY A O 1
ATOM 3816 N N . CYS A 1 475 ? 27.219 33.812 20.938 1 91.44 475 CYS A N 1
ATOM 3817 C CA . CYS A 1 475 ? 28.016 32.812 20.25 1 91.44 475 CYS A CA 1
ATOM 3818 C C . CYS A 1 475 ? 27.484 32.531 18.844 1 91.44 475 CYS A C 1
ATOM 3820 O O . CYS A 1 475 ? 26.328 32.844 18.547 1 91.44 475 CYS A O 1
ATOM 3822 N N . ILE A 1 476 ? 28.406 32.031 18.016 1 93.19 476 ILE A N 1
ATOM 3823 C CA . ILE A 1 476 ? 28 31.672 16.656 1 93.19 476 ILE A CA 1
ATOM 3824 C C . ILE A 1 476 ? 28.094 30.156 16.484 1 93.19 476 ILE A C 1
ATOM 3826 O O . ILE A 1 476 ? 29.156 29.562 16.719 1 93.19 476 ILE A O 1
ATOM 3830 N N . TYR A 1 477 ? 27.016 29.625 16.094 1 92.19 477 TYR A N 1
ATOM 3831 C CA . TYR A 1 477 ? 26.969 28.188 15.82 1 92.19 477 TYR A CA 1
ATOM 3832 C C . TYR A 1 477 ? 27.094 27.922 14.328 1 92.19 477 TYR A C 1
ATOM 3834 O O . TYR A 1 477 ? 26.312 28.453 13.523 1 92.19 477 TYR A O 1
ATOM 3842 N N . THR A 1 478 ? 28.078 27.109 13.945 1 90.44 478 THR A N 1
ATOM 3843 C CA . THR A 1 478 ? 28.25 26.75 12.539 1 90.44 478 THR A CA 1
ATOM 3844 C C . THR A 1 478 ? 27.891 25.281 12.312 1 90.44 478 THR A C 1
ATOM 3846 O O . THR A 1 478 ? 28.281 24.406 13.086 1 90.44 478 THR A O 1
ATOM 3849 N N . ILE A 1 479 ? 27.109 25.125 11.328 1 89.06 479 ILE A N 1
ATOM 3850 C CA . ILE A 1 479 ? 26.703 23.766 10.93 1 89.06 479 ILE A CA 1
ATOM 3851 C C . ILE A 1 479 ? 27.188 23.484 9.508 1 89.06 479 ILE A C 1
ATOM 3853 O O . ILE A 1 479 ? 26.734 24.141 8.555 1 89.06 479 ILE A O 1
ATOM 3857 N N . GLY A 1 480 ? 28.078 22.547 9.344 1 83.25 480 GLY A N 1
ATOM 3858 C CA . GLY A 1 480 ? 28.625 22.219 8.039 1 83.25 480 GLY A CA 1
ATOM 3859 C C . GLY A 1 480 ? 28.422 20.75 7.656 1 83.25 480 GLY A C 1
ATOM 3860 O O . GLY A 1 480 ? 28.156 19.922 8.516 1 83.25 480 GLY A O 1
ATOM 3861 N N . ASN A 1 481 ? 28.469 20.594 6.371 1 78.31 481 ASN A N 1
ATOM 3862 C CA . ASN A 1 481 ? 28.281 19.25 5.844 1 78.31 481 ASN A CA 1
ATOM 3863 C C . ASN A 1 481 ? 29.594 18.5 5.719 1 78.31 481 ASN A C 1
ATOM 3865 O O . ASN A 1 481 ? 30.578 19.047 5.203 1 78.31 481 ASN A O 1
ATOM 3869 N N . MET A 1 482 ? 29.578 17.266 6.258 1 66.56 482 MET A N 1
ATOM 3870 C CA . MET A 1 482 ? 30.594 16.234 6.02 1 66.56 482 MET A CA 1
ATOM 3871 C C . MET A 1 482 ? 29.984 15.055 5.27 1 66.56 482 MET A C 1
ATOM 3873 O O . MET A 1 482 ? 28.766 14.953 5.133 1 66.56 482 MET A O 1
ATOM 3877 N N . PRO A 1 483 ? 30.797 14.281 4.633 1 58.84 483 PRO A N 1
ATOM 3878 C CA . PRO A 1 483 ? 30.25 13.195 3.816 1 58.84 483 PRO A CA 1
ATOM 3879 C C . PRO A 1 483 ? 29.188 12.383 4.555 1 58.84 483 PRO A C 1
ATOM 3881 O O . PRO A 1 483 ? 28.172 11.992 3.961 1 58.84 483 PRO A O 1
ATOM 3884 N N . TYR A 1 484 ? 29.375 12.242 5.863 1 61.41 484 TYR A N 1
ATOM 3885 C CA . TYR A 1 484 ? 28.438 11.328 6.496 1 61.41 484 TYR A CA 1
ATOM 3886 C C . TYR A 1 484 ? 27.75 11.984 7.684 1 61.41 484 TYR A C 1
ATOM 3888 O O . TYR A 1 484 ? 26.875 11.383 8.312 1 61.41 484 TYR A O 1
ATOM 3896 N N . TYR A 1 485 ? 28.047 13.133 7.961 1 70.69 485 TYR A N 1
ATOM 3897 C CA . TYR A 1 485 ? 27.406 13.773 9.109 1 70.69 485 TYR A CA 1
ATOM 3898 C C . TYR A 1 485 ? 27.547 15.289 9.039 1 70.69 485 TYR A C 1
ATOM 3900 O O . TYR A 1 485 ? 28.266 15.812 8.18 1 70.69 485 TYR A O 1
ATOM 3908 N N . ASN A 1 486 ? 26.766 15.914 9.898 1 81 486 ASN A N 1
ATOM 3909 C CA . ASN A 1 486 ? 26.906 17.359 10.055 1 81 486 ASN A CA 1
ATOM 3910 C C . ASN A 1 486 ? 27.828 17.703 11.227 1 81 486 ASN A C 1
ATOM 3912 O O . ASN A 1 486 ? 27.719 17.109 12.297 1 81 486 ASN A O 1
ATOM 3916 N N . HIS A 1 487 ? 28.75 18.547 10.945 1 82.5 487 HIS A N 1
ATOM 3917 C CA . HIS A 1 487 ? 29.641 19.047 11.984 1 82.5 487 HIS A CA 1
ATOM 3918 C C . HIS A 1 487 ? 29.156 20.375 12.531 1 82.5 487 HIS A C 1
ATOM 3920 O O . HIS A 1 487 ? 28.953 21.328 11.773 1 82.5 487 HIS A O 1
ATOM 3926 N N . ILE A 1 488 ? 28.953 20.391 13.883 1 89.25 488 ILE A N 1
ATOM 3927 C CA . ILE A 1 488 ? 28.484 21.609 14.508 1 89.25 488 ILE A CA 1
ATOM 3928 C C . ILE A 1 488 ? 29.5 22.109 15.531 1 89.25 488 ILE A C 1
ATOM 3930 O O . ILE A 1 488 ? 30 21.328 16.344 1 89.25 488 ILE A O 1
ATOM 3934 N N . GLU A 1 489 ? 29.859 23.344 15.453 1 90.81 489 GLU A N 1
ATOM 3935 C CA . GLU A 1 489 ? 30.766 23.984 16.406 1 90.81 489 GLU A CA 1
ATOM 3936 C C . GLU A 1 489 ? 30.234 25.328 16.859 1 90.81 489 GLU A C 1
ATOM 3938 O O . GLU A 1 489 ? 29.438 25.969 16.156 1 90.81 489 GLU A O 1
ATOM 3943 N N . CYS A 1 490 ? 30.625 25.641 18 1 93 490 CYS A N 1
ATOM 3944 C CA . CYS A 1 490 ? 30.25 26.922 18.594 1 93 490 CYS A CA 1
ATOM 3945 C C . CYS A 1 490 ? 31.469 27.828 18.734 1 93 490 CYS A C 1
ATOM 3947 O O . CYS A 1 490 ? 32.469 27.438 19.312 1 93 490 CYS A O 1
ATOM 3949 N N . PHE A 1 491 ? 31.375 28.984 18.156 1 92.69 491 PHE A N 1
ATOM 3950 C CA . PHE A 1 491 ? 32.438 30 18.203 1 92.69 491 PHE A CA 1
ATOM 3951 C C . PHE A 1 491 ? 32.062 31.109 19.172 1 92.69 491 PHE A C 1
ATOM 3953 O O . PHE A 1 491 ? 31.062 31.812 18.984 1 92.69 491 PHE A O 1
ATOM 3960 N N . ASP A 1 492 ? 32.844 31.266 20.172 1 91.75 492 ASP A N 1
ATOM 3961 C CA . ASP A 1 492 ? 32.625 32.375 21.094 1 91.75 492 ASP A CA 1
ATOM 3962 C C . ASP A 1 492 ? 33.281 33.656 20.562 1 91.75 492 ASP A C 1
ATOM 3964 O O . ASP A 1 492 ? 34.5 33.75 20.406 1 91.75 492 ASP A O 1
ATOM 3968 N N . VAL A 1 493 ? 32.531 34.625 20.328 1 88.69 493 VAL A N 1
ATOM 3969 C CA . VAL A 1 493 ? 32.938 35.844 19.641 1 88.69 493 VAL A CA 1
ATOM 3970 C C . VAL A 1 493 ? 33.875 36.656 20.547 1 88.69 493 VAL A C 1
ATOM 3972 O O . VAL A 1 493 ? 34.781 37.312 20.047 1 88.69 493 VAL A O 1
ATOM 3975 N N . GLU A 1 494 ? 33.719 36.594 21.781 1 86.19 494 GLU A N 1
ATOM 3976 C CA . GLU A 1 494 ? 34.531 37.375 22.688 1 86.19 494 GLU A CA 1
ATOM 3977 C C . GLU A 1 494 ? 35.938 36.75 22.859 1 86.19 494 GLU A C 1
ATOM 3979 O O . GLU A 1 494 ? 36.938 37.438 22.781 1 86.19 494 GLU A O 1
ATOM 3984 N N . SER A 1 495 ? 36 35.5 23 1 87.56 495 SER A N 1
ATOM 3985 C CA . SER A 1 495 ? 37.25 34.812 23.25 1 87.56 495 SER A CA 1
ATOM 3986 C C . SER A 1 495 ? 37.875 34.281 21.969 1 87.56 495 SER A C 1
ATOM 3988 O O . SER A 1 495 ? 39.031 33.875 21.953 1 87.56 495 SER A O 1
ATOM 3990 N N . SER A 1 496 ? 37.188 34.344 20.891 1 86.88 496 SER A N 1
ATOM 3991 C CA . SER A 1 496 ? 37.625 33.812 19.609 1 86.88 496 SER A CA 1
ATOM 3992 C C . SER A 1 496 ? 38.062 32.344 19.75 1 86.88 496 SER A C 1
ATOM 3994 O O . SER A 1 496 ? 39.125 31.969 19.25 1 86.88 496 SER A O 1
ATOM 3996 N N . THR A 1 497 ? 37.281 31.641 20.531 1 90.56 497 THR A N 1
ATOM 3997 C CA . THR A 1 497 ? 37.562 30.234 20.734 1 90.56 497 THR A CA 1
ATOM 3998 C C . THR A 1 497 ? 36.406 29.359 20.25 1 90.56 497 THR A C 1
ATOM 4000 O O . THR A 1 497 ? 35.281 29.812 20.188 1 90.56 497 THR A O 1
ATOM 4003 N N . TRP A 1 498 ? 36.812 28.125 19.891 1 90.94 498 TRP A N 1
ATOM 4004 C CA . TRP A 1 498 ? 35.812 27.172 19.406 1 90.94 498 TRP A CA 1
ATOM 4005 C C . TRP A 1 498 ? 35.469 26.141 20.484 1 90.94 498 TRP A C 1
ATOM 4007 O O . TRP A 1 498 ? 36.344 25.75 21.266 1 90.94 498 TRP A O 1
ATOM 4017 N N . ARG A 1 499 ? 34.25 25.766 20.469 1 89.5 499 ARG A N 1
ATOM 4018 C CA . ARG A 1 499 ? 33.812 24.641 21.297 1 89.5 499 ARG A CA 1
ATOM 4019 C C . ARG A 1 499 ? 32.969 23.656 20.484 1 89.5 499 ARG A C 1
ATOM 4021 O O . ARG A 1 499 ? 32.188 24.078 19.609 1 89.5 499 ARG A O 1
ATOM 4028 N N . THR A 1 500 ? 33.188 22.375 20.828 1 86.56 500 THR A N 1
ATOM 4029 C CA . THR A 1 500 ? 32.406 21.359 20.156 1 86.56 500 THR A CA 1
ATOM 4030 C C . THR A 1 500 ? 31.047 21.203 20.812 1 86.56 500 THR A C 1
ATOM 4032 O O . THR A 1 500 ? 30.938 21.234 22.047 1 86.56 500 THR A O 1
ATOM 4035 N N . VAL A 1 501 ? 30.047 21.125 19.984 1 88.69 501 VAL A N 1
ATOM 4036 C CA . VAL A 1 501 ? 28.672 20.922 20.469 1 88.69 501 VAL A CA 1
ATOM 4037 C C . VAL A 1 501 ? 28.125 19.594 19.922 1 88.69 501 VAL A C 1
ATOM 4039 O O . VAL A 1 501 ? 28.703 19.016 18.984 1 88.69 501 VAL A O 1
ATOM 4042 N N . LYS A 1 502 ? 27.047 19.141 20.516 1 88.25 502 LYS A N 1
ATOM 4043 C CA . LYS A 1 502 ? 26.438 17.875 20.109 1 88.25 502 LYS A CA 1
ATOM 4044 C C . LYS A 1 502 ? 25.984 17.938 18.656 1 88.25 502 LYS A C 1
ATOM 4046 O O . LYS A 1 502 ? 25.516 18.969 18.188 1 88.25 502 LYS A O 1
ATOM 4051 N N . ASN A 1 503 ? 26.094 16.781 18 1 85.56 503 ASN A N 1
ATOM 4052 C CA . ASN A 1 503 ? 25.688 16.688 16.609 1 85.56 503 ASN A CA 1
ATOM 4053 C C . ASN A 1 503 ? 24.172 16.516 16.484 1 85.56 503 ASN A C 1
ATOM 4055 O O . ASN A 1 503 ? 23.5 16.156 17.453 1 85.56 503 ASN A O 1
ATOM 4059 N N . LEU A 1 504 ? 23.766 16.797 15.281 1 87.38 504 LEU A N 1
ATOM 4060 C CA . LEU A 1 504 ? 22.344 16.625 14.969 1 87.38 504 LEU A CA 1
ATOM 4061 C C . LEU A 1 504 ? 21.922 15.18 15.172 1 87.38 504 LEU A C 1
ATOM 4063 O O . LEU A 1 504 ? 22.75 14.266 15.117 1 87.38 504 LEU A O 1
ATOM 4067 N N . ILE A 1 505 ? 20.672 14.961 15.383 1 84.88 505 ILE A N 1
ATOM 4068 C CA . ILE A 1 505 ? 20.109 13.617 15.539 1 84.88 505 ILE A CA 1
ATOM 4069 C C . ILE A 1 505 ? 20.125 12.898 14.188 1 84.88 505 ILE A C 1
ATOM 4071 O O . ILE A 1 505 ? 20.516 11.734 14.102 1 84.88 505 ILE A O 1
ATOM 4075 N N . GLU A 1 506 ? 19.719 13.586 13.141 1 81.62 506 GLU A N 1
ATOM 4076 C CA . GLU A 1 506 ? 19.719 13.055 11.781 1 81.62 506 GLU A CA 1
ATOM 4077 C C . GLU A 1 506 ? 20.594 13.906 10.867 1 81.62 506 GLU A C 1
ATOM 4079 O O . GLU A 1 506 ? 20.453 15.125 10.812 1 81.62 506 GLU A O 1
ATOM 4084 N N . SER A 1 507 ? 21.484 13.18 10.18 1 81.75 507 SER A N 1
ATOM 4085 C CA . SER A 1 507 ? 22.297 13.898 9.203 1 81.75 507 SER A CA 1
ATOM 4086 C C . SER A 1 507 ? 21.438 14.414 8.055 1 81.75 507 SER A C 1
ATOM 4088 O O . SER A 1 507 ? 20.531 13.727 7.574 1 81.75 507 SER A O 1
ATOM 4090 N N . ARG A 1 508 ? 21.766 15.727 7.68 1 82.19 508 ARG A N 1
ATOM 4091 C CA . ARG A 1 508 ? 20.953 16.344 6.633 1 82.19 508 ARG A CA 1
ATOM 4092 C C . ARG A 1 508 ? 21.812 17.25 5.75 1 82.19 508 ARG A C 1
ATOM 4094 O O . ARG A 1 508 ? 22.766 17.875 6.227 1 82.19 508 ARG A O 1
ATOM 4101 N N . HIS A 1 509 ? 21.328 17.203 4.504 1 78.19 509 HIS A N 1
ATOM 4102 C CA . HIS A 1 509 ? 21.891 18.141 3.541 1 78.19 509 HIS A CA 1
ATOM 4103 C C . HIS A 1 509 ? 20.828 19.141 3.068 1 78.19 509 HIS A C 1
ATOM 4105 O O . HIS A 1 509 ? 19.625 18.875 3.152 1 78.19 509 HIS A O 1
ATOM 4111 N N . ASP A 1 510 ? 21.328 20.422 2.729 1 78.62 510 ASP A N 1
ATOM 4112 C CA . ASP A 1 510 ? 20.453 21.469 2.189 1 78.62 510 ASP A CA 1
ATOM 4113 C C . ASP A 1 510 ? 19.359 21.828 3.184 1 78.62 510 ASP A C 1
ATOM 4115 O O . ASP A 1 510 ? 18.188 21.859 2.826 1 78.62 510 ASP A O 1
ATOM 4119 N N . PHE A 1 511 ? 19.75 22.062 4.387 1 81.25 511 PHE A N 1
ATOM 4120 C CA . PHE A 1 511 ? 18.859 22.438 5.465 1 81.25 511 PHE A CA 1
ATOM 4121 C C . PHE A 1 511 ? 18.875 23.953 5.688 1 81.25 511 PHE A C 1
ATOM 4123 O O . PHE A 1 511 ? 19.719 24.656 5.129 1 81.25 511 PHE A O 1
ATOM 4130 N N . SER A 1 512 ? 17.891 24.391 6.445 1 82.81 512 SER A N 1
ATOM 4131 C CA . SER A 1 512 ? 17.844 25.781 6.859 1 82.81 512 SER A CA 1
ATOM 4132 C C . SER A 1 512 ? 17.859 25.906 8.375 1 82.81 512 SER A C 1
ATOM 4134 O O . SER A 1 512 ? 17.516 24.969 9.086 1 82.81 512 SER A O 1
ATOM 4136 N N . THR A 1 513 ? 18.359 27.094 8.812 1 85.94 513 THR A N 1
ATOM 4137 C CA . THR A 1 513 ? 18.484 27.281 10.258 1 85.94 513 THR A CA 1
ATOM 4138 C C . THR A 1 513 ? 17.859 28.609 10.672 1 85.94 513 THR A C 1
ATOM 4140 O O . THR A 1 513 ? 17.766 29.547 9.859 1 85.94 513 THR A O 1
ATOM 4143 N N . ALA A 1 514 ? 17.406 28.625 11.93 1 84.75 514 ALA A N 1
ATOM 4144 C CA . ALA A 1 514 ? 16.859 29.859 12.508 1 84.75 514 ALA A CA 1
ATOM 4145 C C . ALA A 1 514 ? 16.953 29.828 14.031 1 84.75 514 ALA A C 1
ATOM 4147 O O . ALA A 1 514 ? 16.938 28.766 14.641 1 84.75 514 ALA A O 1
ATOM 4148 N N . VAL A 1 515 ? 17.141 31 14.555 1 85.38 515 VAL A N 1
ATOM 4149 C CA . VAL A 1 515 ? 17.125 31.141 16 1 85.38 515 VAL A CA 1
ATOM 4150 C C . VAL A 1 515 ? 15.828 31.812 16.453 1 85.38 515 VAL A C 1
ATOM 4152 O O . VAL A 1 515 ? 15.445 32.844 15.883 1 85.38 515 VAL A O 1
ATOM 4155 N N . CYS A 1 516 ? 15.156 31.172 17.312 1 79.62 516 CYS A N 1
ATOM 4156 C CA . CYS A 1 516 ? 13.914 31.703 17.844 1 79.62 516 CYS A CA 1
ATOM 4157 C C . CYS A 1 516 ? 13.805 31.438 19.344 1 79.62 516 CYS A C 1
ATOM 4159 O O . CYS A 1 516 ? 13.969 30.297 19.781 1 79.62 516 CYS A O 1
ATOM 4161 N N . ASN A 1 517 ? 13.5 32.438 20.125 1 76.5 517 ASN A N 1
ATOM 4162 C CA . ASN A 1 517 ? 13.297 32.312 21.562 1 76.5 517 ASN A CA 1
ATOM 4163 C C . ASN A 1 517 ? 14.477 31.641 22.25 1 76.5 517 ASN A C 1
ATOM 4165 O O . ASN A 1 517 ? 14.281 30.734 23.062 1 76.5 517 ASN A O 1
ATOM 4169 N N . GLY A 1 518 ? 15.586 31.922 21.812 1 79.31 518 GLY A N 1
ATOM 4170 C CA . GLY A 1 518 ? 16.797 31.469 22.484 1 79.31 518 GLY A CA 1
ATOM 4171 C C . GLY A 1 518 ? 17.188 30.047 22.109 1 79.31 518 GLY A C 1
ATOM 4172 O O . GLY A 1 518 ? 18.016 29.422 22.766 1 79.31 518 GLY A O 1
ATOM 4173 N N . LYS A 1 519 ? 16.594 29.594 21.109 1 86.88 519 LYS A N 1
ATOM 4174 C CA . LYS A 1 519 ? 16.922 28.25 20.656 1 86.88 519 LYS A CA 1
ATOM 4175 C C . LYS A 1 519 ? 17.266 28.219 19.172 1 86.88 519 LYS A C 1
ATOM 4177 O O . LYS A 1 519 ? 16.859 29.125 18.422 1 86.88 519 LYS A O 1
ATOM 4182 N N . LEU A 1 520 ? 18.062 27.219 18.844 1 89.38 520 LEU A N 1
ATOM 4183 C CA . LEU A 1 520 ? 18.469 27.047 17.453 1 89.38 520 LEU A CA 1
ATOM 4184 C C . LEU A 1 520 ? 17.656 25.938 16.797 1 89.38 520 LEU A C 1
ATOM 4186 O O . LEU A 1 520 ? 17.547 24.828 17.328 1 89.38 520 LEU A O 1
ATOM 4190 N N . TYR A 1 521 ? 17.125 26.297 15.648 1 87.44 521 TYR A N 1
ATOM 4191 C CA . TYR A 1 521 ? 16.297 25.328 14.93 1 87.44 521 TYR A CA 1
ATOM 4192 C C . TYR A 1 521 ? 16.906 24.984 13.578 1 87.44 521 TYR A C 1
ATOM 4194 O O . TYR A 1 521 ? 17.438 25.859 12.883 1 87.44 521 TYR A O 1
ATOM 4202 N N . VAL A 1 522 ? 16.859 23.703 13.219 1 86.31 522 VAL A N 1
ATOM 4203 C CA . VAL A 1 522 ? 17.266 23.219 11.906 1 86.31 522 VAL A CA 1
ATOM 4204 C C . VAL A 1 522 ? 16.062 22.609 11.188 1 86.31 522 VAL A C 1
ATOM 4206 O O . VAL A 1 522 ? 15.398 21.719 11.727 1 86.31 522 VAL A O 1
ATOM 4209 N N . PHE A 1 523 ? 15.859 23.156 10 1 83.06 523 PHE A N 1
ATOM 4210 C CA . PHE A 1 523 ? 14.648 22.781 9.281 1 83.06 523 PHE A CA 1
ATOM 4211 C C . PHE A 1 523 ? 15 21.938 8.055 1 83.06 523 PHE A C 1
ATOM 4213 O O . PHE A 1 523 ? 15.812 22.344 7.227 1 83.06 523 PHE A O 1
ATOM 4220 N N . GLY A 1 524 ? 14.305 20.75 7.973 1 79.31 524 GLY A N 1
ATOM 4221 C CA . GLY A 1 524 ? 14.266 19.953 6.75 1 79.31 524 GLY A CA 1
ATOM 4222 C C . GLY A 1 524 ? 15.633 19.438 6.324 1 79.31 524 GLY A C 1
ATOM 4223 O O . GLY A 1 524 ? 16.438 19.062 7.168 1 79.31 524 GLY A O 1
ATOM 4224 N N . GLY A 1 525 ? 15.781 19.391 4.949 1 76.12 525 GLY A N 1
ATOM 4225 C CA . GLY A 1 525 ? 16.984 18.844 4.34 1 76.12 525 GLY A CA 1
ATOM 4226 C C . GLY A 1 525 ? 16.766 17.484 3.697 1 76.12 525 GLY A C 1
ATOM 4227 O O . GLY A 1 525 ? 15.633 17.062 3.496 1 76.12 525 GLY A O 1
ATOM 4228 N N . GLU A 1 526 ? 17.812 17.047 3.137 1 76 526 GLU A N 1
ATOM 4229 C CA . GLU A 1 526 ? 17.766 15.758 2.465 1 76 526 GLU A CA 1
ATOM 4230 C C . GLU A 1 526 ? 18.797 14.797 3.057 1 76 526 GLU A C 1
ATOM 4232 O O . GLU A 1 526 ? 19.828 15.227 3.562 1 76 526 GLU A O 1
ATOM 4237 N N . LYS A 1 527 ? 18.25 13.562 3.08 1 73.38 527 LYS A N 1
ATOM 4238 C CA . LYS A 1 527 ? 19.156 12.508 3.512 1 73.38 527 LYS A CA 1
ATOM 4239 C C . LYS A 1 527 ? 19.422 11.516 2.387 1 73.38 527 LYS A C 1
ATOM 4241 O O . LYS A 1 527 ? 18.531 11.203 1.605 1 73.38 527 LYS A O 1
ATOM 4246 N N . GLU A 1 528 ? 20.625 11.297 2.311 1 62.66 528 GLU A N 1
ATOM 4247 C CA . GLU A 1 528 ? 20.969 10.281 1.313 1 62.66 528 GLU A CA 1
ATOM 4248 C C . GLU A 1 528 ? 20.625 8.883 1.808 1 62.66 528 GLU A C 1
ATOM 4250 O O . GLU A 1 528 ? 21 8.5 2.916 1 62.66 528 GLU A O 1
ATOM 4255 N N . GLY A 1 529 ? 19.578 8.352 1.226 1 51.75 529 GLY A N 1
ATOM 4256 C CA . GLY A 1 529 ? 19.219 6.988 1.589 1 51.75 529 GLY A CA 1
ATOM 4257 C C . GLY A 1 529 ? 20.219 5.961 1.077 1 51.75 529 GLY A C 1
ATOM 4258 O O . GLY A 1 529 ? 21.266 6.32 0.524 1 51.75 529 GLY A O 1
ATOM 4259 N N . ARG A 1 530 ? 19.688 4.816 1.396 1 45.56 530 ARG A N 1
ATOM 4260 C CA . ARG A 1 530 ? 20.438 3.684 0.862 1 45.56 530 ARG A CA 1
ATOM 4261 C C . ARG A 1 530 ? 20.359 3.645 -0.66 1 45.56 530 ARG A C 1
ATOM 4263 O O . ARG A 1 530 ? 19.328 3.973 -1.242 1 45.56 530 ARG A O 1
ATOM 4270 N N . TYR A 1 531 ? 21.609 3.473 -1.457 1 40.34 531 TYR A N 1
ATOM 4271 C CA . TYR A 1 531 ? 21.828 3.357 -2.895 1 40.34 531 TYR A CA 1
ATOM 4272 C C . TYR A 1 531 ? 21.672 4.711 -3.578 1 40.34 531 TYR A C 1
ATOM 4274 O O . TYR A 1 531 ? 21.203 4.789 -4.719 1 40.34 531 TYR A O 1
ATOM 4282 N N . GLY A 1 532 ? 21.75 5.816 -2.754 1 51.5 532 GLY A N 1
ATOM 4283 C CA . GLY A 1 532 ? 21.781 7.129 -3.377 1 51.5 532 GLY A CA 1
ATOM 4284 C C . GLY A 1 532 ? 20.422 7.793 -3.451 1 51.5 532 GLY A C 1
ATOM 4285 O O . GLY A 1 532 ? 20.266 8.828 -4.098 1 51.5 532 GLY A O 1
ATOM 4286 N N . SER A 1 533 ? 19.391 7.062 -2.922 1 52.72 533 SER A N 1
ATOM 4287 C CA . SER A 1 533 ? 18.078 7.699 -2.953 1 52.72 533 SER A CA 1
ATOM 4288 C C . SER A 1 533 ? 18.016 8.859 -1.964 1 52.72 533 SER A C 1
ATOM 4290 O O . SER A 1 533 ? 18.656 8.828 -0.917 1 52.72 533 SER A O 1
ATOM 4292 N N . LYS A 1 534 ? 17.578 9.969 -2.555 1 59.81 534 LYS A N 1
ATOM 4293 C CA . LYS A 1 534 ? 17.406 11.156 -1.724 1 59.81 534 LYS A CA 1
ATOM 4294 C C . LYS A 1 534 ? 16.047 11.148 -1.026 1 59.81 534 LYS A C 1
ATOM 4296 O O . LYS A 1 534 ? 15.016 10.898 -1.66 1 59.81 534 LYS A O 1
ATOM 4301 N N . CYS A 1 535 ? 16.156 11.016 0.277 1 65.31 535 CYS A N 1
ATOM 4302 C CA . CYS A 1 535 ? 14.93 11.086 1.071 1 65.31 535 CYS A CA 1
ATOM 4303 C C . CYS A 1 535 ? 14.758 12.477 1.673 1 65.31 535 CYS A C 1
ATOM 4305 O O . CYS A 1 535 ? 15.68 13.008 2.295 1 65.31 535 CYS A O 1
ATOM 4307 N N . ILE A 1 536 ? 13.656 13.102 1.417 1 68.88 536 ILE A N 1
ATOM 4308 C CA . ILE A 1 536 ? 13.344 14.414 1.977 1 68.88 536 ILE A CA 1
ATOM 4309 C C . ILE A 1 536 ? 12.984 14.273 3.453 1 68.88 536 ILE A C 1
ATOM 4311 O O . ILE A 1 536 ? 12.195 13.398 3.824 1 68.88 536 ILE A O 1
ATOM 4315 N N . LEU A 1 537 ? 13.695 15.039 4.242 1 72.75 537 LEU A N 1
ATOM 4316 C CA . LEU A 1 537 ? 13.43 15.039 5.676 1 72.75 537 LEU A CA 1
ATOM 4317 C C . LEU A 1 537 ? 12.445 16.141 6.043 1 72.75 537 LEU A C 1
ATOM 4319 O O . LEU A 1 537 ? 12.633 17.297 5.668 1 72.75 537 LEU A O 1
ATOM 4323 N N . ASN A 1 538 ? 11.391 15.758 6.805 1 72.88 538 ASN A N 1
ATOM 4324 C CA . ASN A 1 538 ? 10.398 16.734 7.23 1 72.88 538 ASN A CA 1
ATOM 4325 C C . ASN A 1 538 ? 10.523 17.047 8.719 1 72.88 538 ASN A C 1
ATOM 4327 O O . ASN A 1 538 ? 9.695 17.781 9.273 1 72.88 538 ASN A O 1
ATOM 4331 N N . SER A 1 539 ? 11.609 16.703 9.281 1 79.56 539 SER A N 1
ATOM 4332 C CA . SER A 1 539 ? 11.742 16.906 10.719 1 79.56 539 SER A CA 1
ATOM 4333 C C . SER A 1 539 ? 12.414 18.234 11.031 1 79.56 539 SER A C 1
ATOM 4335 O O . SER A 1 539 ? 13.188 18.75 10.219 1 79.56 539 SER A O 1
ATOM 4337 N N . VAL A 1 540 ? 12.047 18.781 12.18 1 83 540 VAL A N 1
ATOM 4338 C CA . VAL A 1 540 ? 12.68 19.984 12.727 1 83 540 VAL A CA 1
ATOM 4339 C C . VAL A 1 540 ? 13.398 19.625 14.031 1 83 540 VAL A C 1
ATOM 4341 O O . VAL A 1 540 ? 12.789 19.078 14.945 1 83 540 VAL A O 1
ATOM 4344 N N . GLU A 1 541 ? 14.672 19.969 14.023 1 88.19 541 GLU A N 1
ATOM 4345 C CA . GLU A 1 541 ? 15.445 19.719 15.234 1 88.19 541 GLU A CA 1
ATOM 4346 C C . GLU A 1 541 ? 15.727 21.031 15.977 1 88.19 541 GLU A C 1
ATOM 4348 O O . GLU A 1 541 ? 15.977 22.062 15.352 1 88.19 541 GLU A O 1
ATOM 4353 N N . CYS A 1 542 ? 15.578 20.969 17.234 1 89.94 542 CYS A N 1
ATOM 4354 C CA . CYS A 1 542 ? 15.789 22.125 18.109 1 89.94 542 CYS A CA 1
ATOM 4355 C C . CYS A 1 542 ? 16.953 21.875 19.062 1 89.94 542 CYS A C 1
ATOM 4357 O O . CYS A 1 542 ? 17 20.828 19.719 1 89.94 542 CYS A O 1
ATOM 4359 N N . TYR A 1 543 ? 17.859 22.859 19.094 1 91.5 543 TYR A N 1
ATOM 4360 C CA . TYR A 1 543 ? 19.016 22.781 19.984 1 91.5 543 TYR A CA 1
ATOM 4361 C C . TYR A 1 543 ? 18.828 23.688 21.188 1 91.5 543 TYR A C 1
ATOM 4363 O O . TYR A 1 543 ? 18.547 24.875 21.047 1 91.5 543 TYR A O 1
ATOM 4371 N N . ASP A 1 544 ? 18.984 23.094 22.344 1 88 544 ASP A N 1
ATOM 4372 C CA . ASP A 1 544 ? 19 23.844 23.578 1 88 544 ASP A CA 1
ATOM 4373 C C . ASP A 1 544 ? 20.438 24.094 24.062 1 88 544 ASP A C 1
ATOM 4375 O O . ASP A 1 544 ? 21.109 23.172 24.5 1 88 544 ASP A O 1
ATOM 4379 N N . PRO A 1 545 ? 20.844 25.328 23.969 1 87.25 545 PRO A N 1
ATOM 4380 C CA . PRO A 1 545 ? 22.219 25.625 24.328 1 87.25 545 PRO A CA 1
ATOM 4381 C C . PRO A 1 545 ? 22.516 25.391 25.797 1 87.25 545 PRO A C 1
ATOM 4383 O O . PRO A 1 545 ? 23.672 25.188 26.188 1 87.25 545 PRO A O 1
ATOM 4386 N N . VAL A 1 546 ? 21.484 25.453 26.562 1 85.81 546 VAL A N 1
ATOM 4387 C CA . VAL A 1 546 ? 21.688 25.25 28 1 85.81 546 VAL A CA 1
ATOM 4388 C C . VAL A 1 546 ? 21.953 23.781 28.281 1 85.81 546 VAL A C 1
ATOM 4390 O O . VAL A 1 546 ? 22.891 23.438 29 1 85.81 546 VAL A O 1
ATOM 4393 N N . GLU A 1 547 ? 21.328 22.922 27.656 1 88.56 547 GLU A N 1
ATOM 4394 C CA . GLU A 1 547 ? 21.453 21.484 27.906 1 88.56 547 GLU A CA 1
ATOM 4395 C C . GLU A 1 547 ? 22.375 20.844 26.875 1 88.56 547 GLU A C 1
ATOM 4397 O O . GLU A 1 547 ? 22.766 19.672 27.031 1 88.56 547 GLU A O 1
ATOM 4402 N N . ASP A 1 548 ? 22.812 21.562 25.984 1 88.06 548 ASP A N 1
ATOM 4403 C CA . ASP A 1 548 ? 23.609 21.031 24.875 1 88.06 548 ASP A CA 1
ATOM 4404 C C . ASP A 1 548 ? 22.984 19.75 24.328 1 88.06 548 ASP A C 1
ATOM 4406 O O . ASP A 1 548 ? 23.656 18.719 24.266 1 88.06 548 ASP A O 1
ATOM 4410 N N . ARG A 1 549 ? 21.781 19.922 23.953 1 91.75 549 ARG A N 1
ATOM 4411 C CA . ARG A 1 549 ? 21.047 18.766 23.453 1 91.75 549 ARG A CA 1
ATOM 4412 C C . ARG A 1 549 ? 20.109 19.156 22.312 1 91.75 549 ARG A C 1
ATOM 4414 O O . ARG A 1 549 ? 19.547 20.25 22.297 1 91.75 549 ARG A O 1
ATOM 4421 N N . TRP A 1 550 ? 20.062 18.172 21.344 1 90.81 550 TRP A N 1
ATOM 4422 C CA . TRP A 1 550 ? 19.125 18.328 20.234 1 90.81 550 TRP A CA 1
ATOM 4423 C C . TRP A 1 550 ? 17.859 17.516 20.484 1 90.81 550 TRP A C 1
ATOM 4425 O O . TRP A 1 550 ? 17.922 16.391 20.984 1 90.81 550 TRP A O 1
ATOM 4435 N N . ASN A 1 551 ? 16.734 18.078 20.141 1 89.75 551 ASN A N 1
ATOM 4436 C CA . ASN A 1 551 ? 15.445 17.375 20.188 1 89.75 551 ASN A CA 1
ATOM 4437 C C . ASN A 1 551 ? 14.656 17.562 18.891 1 89.75 551 ASN A C 1
ATOM 4439 O O . ASN A 1 551 ? 14.797 18.578 18.219 1 89.75 551 ASN A O 1
ATOM 4443 N N . ILE A 1 552 ? 13.914 16.453 18.578 1 85 552 ILE A N 1
ATOM 4444 C CA . ILE A 1 552 ? 13.008 16.609 17.453 1 85 552 ILE A CA 1
ATOM 4445 C C . ILE A 1 552 ? 11.789 17.422 17.859 1 85 552 ILE A C 1
ATOM 4447 O O . ILE A 1 552 ? 11.023 17.016 18.75 1 85 552 ILE A O 1
ATOM 4451 N N . SER A 1 553 ? 11.688 18.578 17.359 1 79 553 SER A N 1
ATOM 4452 C CA . SER A 1 553 ? 10.633 19.516 17.766 1 79 553 SER A CA 1
ATOM 4453 C C . SER A 1 553 ? 9.367 19.312 16.953 1 79 553 SER A C 1
ATOM 4455 O O . SER A 1 553 ? 8.258 19.516 17.438 1 79 553 SER A O 1
ATOM 4457 N N . ASP A 1 554 ? 9.492 19.109 15.695 1 75.88 554 ASP A N 1
ATOM 4458 C CA . ASP A 1 554 ? 8.328 18.984 14.828 1 75.88 554 ASP A CA 1
ATOM 4459 C C . ASP A 1 554 ? 8.609 18 13.688 1 75.88 554 ASP A C 1
ATOM 4461 O O . ASP A 1 554 ? 9.758 17.812 13.289 1 75.88 554 ASP A O 1
ATOM 4465 N N . SER A 1 555 ? 7.68 17.188 13.258 1 65.75 555 SER A N 1
ATOM 4466 C CA . SER A 1 555 ? 7.816 16.281 12.117 1 65.75 555 SER A CA 1
ATOM 4467 C C . SER A 1 555 ? 6.699 16.484 11.109 1 65.75 555 SER A C 1
ATOM 4469 O O . SER A 1 555 ? 6.34 15.562 10.367 1 65.75 555 SER A O 1
ATOM 4471 N N . SER A 1 556 ? 6.379 17.625 11 1 58.34 556 SER A N 1
ATOM 4472 C CA . SER A 1 556 ? 5.195 17.797 10.156 1 58.34 556 SER A CA 1
ATOM 4473 C C . SER A 1 556 ? 5.535 17.594 8.688 1 58.34 556 SER A C 1
ATOM 4475 O O . SER A 1 556 ? 6.645 17.891 8.25 1 58.34 556 SER A O 1
ATOM 4477 N N . GLU A 1 557 ? 4.91 16.719 7.898 1 55.31 557 GLU A N 1
ATOM 4478 C CA . GLU A 1 557 ? 5.02 16.188 6.543 1 55.31 557 GLU A CA 1
ATOM 4479 C C . GLU A 1 557 ? 5.312 17.297 5.535 1 55.31 557 GLU A C 1
ATOM 4481 O O . GLU A 1 557 ? 5.867 17.031 4.465 1 55.31 557 GLU A O 1
ATOM 4486 N N . HIS A 1 558 ? 5.074 18.484 5.828 1 52.16 558 HIS A N 1
ATOM 4487 C CA . HIS A 1 558 ? 5.086 19.344 4.652 1 52.16 558 HIS A CA 1
ATOM 4488 C C . HIS A 1 558 ? 6.156 20.422 4.773 1 52.16 558 HIS A C 1
ATOM 4490 O O . HIS A 1 558 ? 5.918 21.578 4.434 1 52.16 558 HIS A O 1
ATOM 4496 N N . LEU A 1 559 ? 7.254 19.953 5.375 1 51.81 559 LEU A N 1
ATOM 4497 C CA . LEU A 1 559 ? 8.219 21.047 5.305 1 51.81 559 LEU A CA 1
ATOM 4498 C C . LEU A 1 559 ? 8.805 21.156 3.898 1 51.81 559 LEU A C 1
ATOM 4500 O O . LEU A 1 559 ? 8.984 20.156 3.211 1 51.81 559 LEU A O 1
ATOM 4504 N N . LEU A 1 560 ? 8.609 22.266 3.236 1 52.06 560 LEU A N 1
ATOM 4505 C CA . LEU A 1 560 ? 8.945 22.641 1.869 1 52.06 560 LEU A CA 1
ATOM 4506 C C . LEU A 1 560 ? 10.391 22.281 1.537 1 52.06 560 LEU A C 1
ATOM 4508 O O . LEU A 1 560 ? 11.242 22.219 2.426 1 52.06 560 LEU A O 1
ATOM 4512 N N . ASN A 1 561 ? 10.648 21.562 0.445 1 46.97 561 ASN A N 1
ATOM 4513 C CA . ASN A 1 561 ? 11.969 21.203 -0.068 1 46.97 561 ASN A CA 1
ATOM 4514 C C . ASN A 1 561 ? 12.953 22.359 0.066 1 46.97 561 ASN A C 1
ATOM 4516 O O . ASN A 1 561 ? 14.125 22.156 0.379 1 46.97 561 ASN A O 1
ATOM 4520 N N . MET A 1 562 ? 12.641 23.562 -0.613 1 47.12 562 MET A N 1
ATOM 4521 C CA . MET A 1 562 ? 13.594 24.672 -0.708 1 47.12 562 MET A CA 1
ATOM 4522 C C . MET A 1 562 ? 13.195 25.812 0.23 1 47.12 562 MET A C 1
ATOM 4524 O O . MET A 1 562 ? 12.164 26.453 0.034 1 47.12 562 MET A O 1
ATOM 4528 N N . HIS A 1 563 ? 13.734 25.656 1.585 1 55.16 563 HIS A N 1
ATOM 4529 C CA . HIS A 1 563 ? 13.227 26.641 2.521 1 55.16 563 HIS A CA 1
ATOM 4530 C C . HIS A 1 563 ? 14.336 27.594 2.98 1 55.16 563 HIS A C 1
ATOM 4532 O O . HIS A 1 563 ? 15.5 27.203 3.053 1 55.16 563 HIS A O 1
ATOM 4538 N N . THR A 1 564 ? 14.195 28.891 2.594 1 46.97 564 THR A N 1
ATOM 4539 C CA . THR A 1 564 ? 14.945 29.922 3.301 1 46.97 564 THR A CA 1
ATOM 4540 C C . THR A 1 564 ? 14.164 30.438 4.504 1 46.97 564 THR A C 1
ATOM 4542 O O . THR A 1 564 ? 12.961 30.672 4.406 1 46.97 564 THR A O 1
ATOM 4545 N N . ILE A 1 565 ? 14.727 30.266 5.742 1 54.66 565 ILE A N 1
ATOM 4546 C CA . ILE A 1 565 ? 14.039 30.609 6.984 1 54.66 565 ILE A CA 1
ATOM 4547 C C . ILE A 1 565 ? 14.633 31.891 7.574 1 54.66 565 ILE A C 1
ATOM 4549 O O . ILE A 1 565 ? 15.844 32.094 7.484 1 54.66 565 ILE A O 1
ATOM 4553 N N . THR A 1 566 ? 13.867 32.969 7.699 1 51 566 THR A N 1
ATOM 4554 C CA . THR A 1 566 ? 14.336 34.125 8.43 1 51 566 THR A CA 1
ATOM 4555 C C . THR A 1 566 ? 13.445 34.406 9.641 1 51 566 THR A C 1
ATOM 4557 O O . THR A 1 566 ? 12.32 33.906 9.711 1 51 566 THR A O 1
ATOM 4560 N N . ILE A 1 567 ? 14.094 34.969 10.719 1 51.59 567 ILE A N 1
ATOM 4561 C CA . ILE A 1 567 ? 13.438 35.25 11.984 1 51.59 567 ILE A CA 1
ATOM 4562 C C . ILE A 1 567 ? 12.914 36.688 11.977 1 51.59 567 ILE A C 1
ATOM 4564 O O . ILE A 1 567 ? 13.547 37.594 11.422 1 51.59 567 ILE A O 1
ATOM 4568 N N . LEU A 1 568 ? 11.664 36.875 12.305 1 45.53 568 LEU A N 1
ATOM 4569 C CA . LEU A 1 568 ? 11.117 38.188 12.594 1 45.53 568 LEU A CA 1
ATOM 4570 C C . LEU A 1 568 ? 11.406 38.594 14.039 1 45.53 568 LEU A C 1
ATOM 4572 O O . LEU A 1 568 ? 11.148 37.812 14.961 1 45.53 568 LEU A O 1
ATOM 4576 N N . HIS A 1 569 ? 12.352 39.594 14.25 1 42.34 569 HIS A N 1
ATOM 4577 C CA . HIS A 1 569 ? 12.531 40.156 15.578 1 42.34 569 HIS A CA 1
ATOM 4578 C C . HIS A 1 569 ? 11.539 41.281 15.844 1 42.34 569 HIS A C 1
ATOM 4580 O O . HIS A 1 569 ? 11.297 42.125 14.977 1 42.34 569 HIS A O 1
ATOM 4586 N N . PRO A 1 570 ? 10.68 41.156 16.719 1 40.44 570 PRO A N 1
ATOM 4587 C CA . PRO A 1 570 ? 9.883 42.344 17.094 1 40.44 570 PRO A CA 1
ATOM 4588 C C . PRO A 1 570 ? 10.75 43.562 17.375 1 40.44 570 PRO A C 1
ATOM 4590 O O . PRO A 1 570 ? 11.898 43.438 17.812 1 40.44 570 PRO A O 1
ATOM 4593 N N . GLU A 1 571 ? 10.578 44.594 16.734 1 35.28 571 GLU A N 1
ATOM 4594 C CA . GLU A 1 571 ? 11.234 45.844 17.141 1 35.28 571 GLU A CA 1
ATOM 4595 C C . GLU A 1 571 ? 11.164 46.062 18.641 1 35.28 571 GLU A C 1
ATOM 4597 O O . GLU A 1 571 ? 10.078 46.031 19.234 1 35.28 571 GLU A O 1
ATOM 4602 N N . PHE A 1 572 ? 12.125 45.625 19.312 1 30.66 572 PHE A N 1
ATOM 4603 C CA . PHE A 1 572 ? 12.219 46.25 20.625 1 30.66 572 PHE A CA 1
ATOM 4604 C C . PHE A 1 572 ? 12.148 47.781 20.5 1 30.66 572 PHE A C 1
ATOM 4606 O O . PHE A 1 572 ? 12.93 48.375 19.766 1 30.66 572 PHE A O 1
ATOM 4613 N N . GLN A 1 573 ? 11.086 48.375 20.484 1 29.95 573 GLN A N 1
ATOM 4614 C CA . GLN A 1 573 ? 11.242 49.781 20.875 1 29.95 573 GLN A CA 1
ATOM 4615 C C . GLN A 1 573 ? 12.25 49.938 22 1 29.95 573 GLN A C 1
ATOM 4617 O O . GLN A 1 573 ? 12.336 49.062 22.891 1 29.95 573 GLN A O 1
ATOM 4622 N N . PRO A 1 574 ? 13.312 50.75 21.812 1 27.16 574 PRO A N 1
ATOM 4623 C CA . PRO A 1 574 ? 14.164 51.094 22.953 1 27.16 574 PRO A CA 1
ATOM 4624 C C . PRO A 1 574 ? 13.398 51.156 24.266 1 27.16 574 PRO A C 1
ATOM 4626 O O . PRO A 1 574 ? 12.242 51.594 24.297 1 27.16 574 PRO A O 1
ATOM 4629 N N . SER A 1 575 ? 13.711 50.312 25.203 1 28.41 575 SER A N 1
ATOM 4630 C CA . SER A 1 575 ? 13.516 50.594 26.609 1 28.41 575 SER A CA 1
ATOM 4631 C C . SER A 1 575 ? 13.789 52.094 26.906 1 28.41 575 SER A C 1
ATOM 4633 O O . SER A 1 575 ? 14.938 52.5 26.906 1 28.41 575 SER A O 1
ATOM 4635 N N . HIS A 1 576 ? 13.273 53.031 26.359 1 27.39 576 HIS A N 1
ATOM 4636 C CA . HIS A 1 576 ? 13.367 54.25 27.172 1 27.39 576 HIS A CA 1
ATOM 4637 C C . HIS A 1 576 ? 13.18 53.938 28.656 1 27.39 576 HIS A C 1
ATOM 4639 O O . HIS A 1 576 ? 13.383 54.812 29.5 1 27.39 576 HIS A O 1
ATOM 4645 N N . LEU A 1 577 ? 12.32 53.125 29.047 1 26.95 577 LEU A N 1
ATOM 4646 C CA . LEU A 1 577 ? 12.18 53.156 30.5 1 26.95 577 LEU A CA 1
ATOM 4647 C C . LEU A 1 577 ? 13.344 52.469 31.188 1 26.95 577 LEU A C 1
ATOM 4649 O O . LEU A 1 577 ? 13.18 51.406 31.766 1 26.95 577 LEU A O 1
ATOM 4653 N N . THR A 1 578 ? 14.602 52.188 30.547 1 25.81 578 THR A N 1
ATOM 4654 C CA . THR A 1 578 ? 15.633 52.031 31.562 1 25.81 578 THR A CA 1
ATOM 4655 C C . THR A 1 578 ? 15.586 53.188 32.562 1 25.81 578 THR A C 1
ATOM 4657 O O . THR A 1 578 ? 15.211 54.312 32.219 1 25.81 578 THR A O 1
ATOM 4660 N N . GLY A 1 579 ? 15.453 52.938 33.906 1 25.72 579 GLY A N 1
ATOM 4661 C CA . GLY A 1 579 ? 15.773 53.906 34.906 1 25.72 579 GLY A CA 1
ATOM 4662 C C . GLY A 1 579 ? 16.875 54.875 34.5 1 25.72 579 GLY A C 1
ATOM 4663 O O . GLY A 1 579 ? 17.438 54.75 33.406 1 25.72 579 GLY A O 1
ATOM 4664 N N . PRO A 1 580 ? 17.328 55.875 35.469 1 23.91 580 PRO A N 1
ATOM 4665 C CA . PRO A 1 580 ? 18.328 56.969 35.344 1 23.91 580 PRO A CA 1
ATOM 4666 C C . PRO A 1 580 ? 19.609 56.469 34.656 1 23.91 580 PRO A C 1
ATOM 4668 O O . PRO A 1 580 ? 19.891 55.281 34.625 1 23.91 580 PRO A O 1
ATOM 4671 N N . LYS A 1 581 ? 20.281 57.375 33.844 1 25.97 581 LYS A N 1
ATOM 4672 C CA . LYS A 1 581 ? 21.672 57.562 33.469 1 25.97 581 LYS A CA 1
ATOM 4673 C C . LYS A 1 581 ? 22.609 57.062 34.562 1 25.97 581 LYS A C 1
ATOM 4675 O O . LYS A 1 581 ? 22.562 57.531 35.688 1 25.97 581 LYS A O 1
ATOM 4680 N N . GLN A 1 582 ? 22.891 55.844 34.906 1 19.7 582 GLN A N 1
ATOM 4681 C CA . GLN A 1 582 ? 24.094 55.875 35.719 1 19.7 582 GLN A CA 1
ATOM 4682 C C . GLN A 1 582 ? 25.172 56.75 35.062 1 19.7 582 GLN A C 1
ATOM 4684 O O . GLN A 1 582 ? 25.625 56.469 33.969 1 19.7 582 GLN A O 1
ATOM 4689 N N . HIS A 1 583 ? 25.156 58.125 35.438 1 18.77 583 HIS A N 1
ATOM 4690 C CA . HIS A 1 583 ? 26.422 58.812 35.688 1 18.77 583 HIS A CA 1
ATOM 4691 C C . HIS A 1 583 ? 27.328 57.938 36.562 1 18.77 583 HIS A C 1
ATOM 4693 O O . HIS A 1 583 ? 26.859 57.25 37.469 1 18.77 583 HIS A O 1
ATOM 4699 N N . MET B 1 1 ? -19.844 44.656 -13.766 1 22.64 1 MET B N 1
ATOM 4700 C CA . MET B 1 1 ? -20.609 43.531 -13.234 1 22.64 1 MET B CA 1
ATOM 4701 C C . MET B 1 1 ? -19.719 42.281 -13.062 1 22.64 1 MET B C 1
ATOM 4703 O O . MET B 1 1 ? -20 41.219 -13.633 1 22.64 1 MET B O 1
ATOM 4707 N N . THR B 1 2 ? -18.422 42.375 -12.922 1 27.48 2 THR B N 1
ATOM 4708 C CA . THR B 1 2 ? -17.234 41.625 -13.328 1 27.48 2 THR B CA 1
ATOM 4709 C C . THR B 1 2 ? -17.188 40.281 -12.641 1 27.48 2 THR B C 1
ATOM 4711 O O . THR B 1 2 ? -17.469 40.156 -11.445 1 27.48 2 THR B O 1
ATOM 4714 N N . ASN B 1 3 ? -17.469 39.125 -13.445 1 28.06 3 ASN B N 1
ATOM 4715 C CA . ASN B 1 3 ? -17.609 37.688 -13.398 1 28.06 3 ASN B CA 1
ATOM 4716 C C . ASN B 1 3 ? -16.5 37.031 -12.578 1 28.06 3 ASN B C 1
ATOM 4718 O O . ASN B 1 3 ? -15.398 36.812 -13.094 1 28.06 3 ASN B O 1
ATOM 4722 N N . LYS B 1 4 ? -16.172 37.594 -11.5 1 34.16 4 LYS B N 1
ATOM 4723 C CA . LYS B 1 4 ? -15.102 37.25 -10.562 1 34.16 4 LYS B CA 1
ATOM 4724 C C . LYS B 1 4 ? -15 35.75 -10.367 1 34.16 4 LYS B C 1
ATOM 4726 O O . LYS B 1 4 ? -15.977 35.094 -9.992 1 34.16 4 LYS B O 1
ATOM 4731 N N . ASN B 1 5 ? -14.227 34.969 -11.18 1 35.16 5 ASN B N 1
ATOM 4732 C CA . ASN B 1 5 ? -13.797 33.594 -11.289 1 35.16 5 ASN B CA 1
ATOM 4733 C C . ASN B 1 5 ? -13.797 32.906 -9.93 1 35.16 5 ASN B C 1
ATOM 4735 O O . ASN B 1 5 ? -13.07 33.312 -9.016 1 35.16 5 ASN B O 1
ATOM 4739 N N . MET B 1 6 ? -14.859 32.312 -9.461 1 37.47 6 ME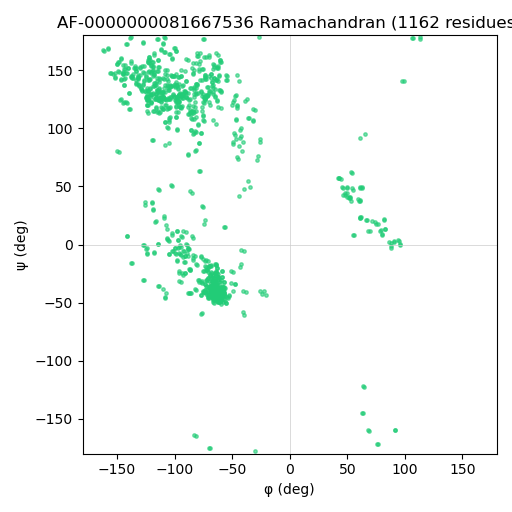T B N 1
ATOM 4740 C CA . MET B 1 6 ? -15.203 31.547 -8.273 1 37.47 6 MET B CA 1
ATOM 4741 C C . MET B 1 6 ? -14.133 30.516 -7.969 1 37.47 6 MET B C 1
ATOM 4743 O O . MET B 1 6 ? -13.922 29.578 -8.758 1 37.47 6 MET B O 1
ATOM 4747 N N . GLU B 1 7 ? -13.078 30.812 -7.496 1 44.06 7 GLU B N 1
ATOM 4748 C CA . GLU B 1 7 ? -12.07 29.828 -7.102 1 44.06 7 GLU B CA 1
ATOM 4749 C C . GLU B 1 7 ? -12.719 28.531 -6.617 1 44.06 7 GLU B C 1
ATOM 4751 O O . GLU B 1 7 ? -13.719 28.578 -5.887 1 44.06 7 GLU B O 1
ATOM 4756 N N . PRO B 1 8 ? -12.656 27.484 -7.402 1 50.12 8 PRO B N 1
ATOM 4757 C CA . PRO B 1 8 ? -13.297 26.203 -7.117 1 50.12 8 PRO B CA 1
ATOM 4758 C C . PRO B 1 8 ? -13.273 25.859 -5.633 1 50.12 8 PRO B C 1
ATOM 4760 O O . PRO B 1 8 ? -12.25 26.047 -4.969 1 50.12 8 PRO B O 1
ATOM 4763 N N . ILE B 1 9 ? -14.445 25.938 -5.039 1 58.62 9 ILE B N 1
ATOM 4764 C CA . ILE B 1 9 ? -14.68 25.562 -3.65 1 58.62 9 ILE B CA 1
ATOM 4765 C C . ILE B 1 9 ? -13.938 24.266 -3.328 1 58.62 9 ILE B C 1
ATOM 4767 O O . ILE B 1 9 ? -14.141 23.25 -3.994 1 58.62 9 ILE B O 1
ATOM 4771 N N . ALA B 1 10 ? -12.82 24.375 -2.703 1 65.81 10 ALA B N 1
ATOM 4772 C CA . ALA B 1 10 ? -12.016 23.234 -2.312 1 65.81 10 ALA B CA 1
ATOM 4773 C C . ALA B 1 10 ? -12.867 22.172 -1.607 1 65.81 10 ALA B C 1
ATOM 4775 O O . ALA B 1 10 ? -13.508 22.469 -0.593 1 65.81 10 ALA B O 1
ATOM 4776 N N . VAL B 1 11 ? -13.336 21.125 -2.438 1 80.62 11 VAL B N 1
ATOM 4777 C CA . VAL B 1 11 ? -14.062 20 -1.87 1 80.62 11 VAL B CA 1
ATOM 4778 C C . VAL B 1 11 ? -13.07 18.922 -1.404 1 80.62 11 VAL B C 1
ATOM 4780 O O . VAL B 1 11 ? -12.188 18.516 -2.16 1 80.62 11 VAL B O 1
ATOM 4783 N N . PHE B 1 12 ? -13.094 18.781 -0.09 1 84.88 12 PHE B N 1
ATOM 4784 C CA . PHE B 1 12 ? -12.281 17.719 0.507 1 84.88 12 PHE B CA 1
ATOM 4785 C C . PHE B 1 12 ? -13.047 16.406 0.56 1 84.88 12 PHE B C 1
ATOM 4787 O O . PHE B 1 12 ? -14.086 16.312 1.211 1 84.88 12 PHE B O 1
ATOM 4794 N N . LYS B 1 13 ? -12.531 15.43 -0.272 1 89.44 13 LYS B N 1
ATOM 4795 C CA . LYS B 1 13 ? -13.148 14.109 -0.267 1 89.44 13 LYS B CA 1
ATOM 4796 C C . LYS B 1 13 ? -12.562 13.234 0.839 1 89.44 13 LYS B C 1
ATOM 4798 O O . LYS B 1 13 ? -11.398 12.828 0.77 1 89.44 13 LYS B O 1
ATOM 4803 N N . TYR B 1 14 ? -13.43 13.039 1.837 1 90.81 14 TYR B N 1
ATOM 4804 C CA . TYR B 1 14 ? -12.992 12.211 2.951 1 90.81 14 TYR B CA 1
ATOM 4805 C C . TYR B 1 14 ? -13.5 10.781 2.791 1 90.81 14 TYR B C 1
ATOM 4807 O O . TYR B 1 14 ? -14.68 10.555 2.52 1 90.81 14 TYR B O 1
ATOM 4815 N N . LYS B 1 15 ? -12.547 9.914 2.875 1 92.69 15 LYS B N 1
ATOM 4816 C CA . LYS B 1 15 ? -12.883 8.5 2.85 1 92.69 15 LYS B CA 1
ATOM 4817 C C . LYS B 1 15 ? -12.336 7.777 4.078 1 92.69 15 LYS B C 1
ATOM 4819 O O . LYS B 1 15 ? -11.133 7.82 4.34 1 92.69 15 LYS B O 1
ATOM 4824 N N . ASP B 1 16 ? -13.203 7.207 4.828 1 92.38 16 ASP B N 1
ATOM 4825 C CA . ASP B 1 16 ? -12.789 6.363 5.941 1 92.38 16 ASP B CA 1
ATOM 4826 C C . ASP B 1 16 ? -12.531 4.93 5.48 1 92.38 16 ASP B C 1
ATOM 4828 O O . ASP B 1 16 ? -13.461 4.133 5.363 1 92.38 16 ASP B O 1
ATOM 4832 N N . ALA B 1 17 ? -11.273 4.598 5.258 1 89.62 17 ALA B N 1
ATOM 4833 C CA . ALA B 1 17 ? -10.875 3.314 4.68 1 89.62 17 ALA B CA 1
ATOM 4834 C C . ALA B 1 17 ? -11.242 2.16 5.609 1 89.62 17 ALA B C 1
ATOM 4836 O O . ALA B 1 17 ? -11.438 1.03 5.156 1 89.62 17 ALA B O 1
ATOM 4837 N N . SER B 1 18 ? -11.398 2.395 6.875 1 93 18 SER B N 1
ATOM 4838 C CA . SER B 1 18 ? -11.664 1.33 7.836 1 93 18 SER B CA 1
ATOM 4839 C C . SER B 1 18 ? -13.164 1.132 8.047 1 93 18 SER B C 1
ATOM 4841 O O . SER B 1 18 ? -13.586 0.161 8.68 1 93 18 SER B O 1
ATOM 4843 N N . HIS B 1 19 ? -13.953 1.973 7.461 1 94.75 19 HIS B N 1
ATOM 4844 C CA . HIS B 1 19 ? -15.383 1.993 7.734 1 94.75 19 HIS B CA 1
ATOM 4845 C C . HIS B 1 19 ? -16.047 0.702 7.273 1 94.75 19 HIS B C 1
ATOM 4847 O O . HIS B 1 19 ? -16.812 0.091 8.023 1 94.75 19 HIS B O 1
ATOM 4853 N N . PRO B 1 20 ? -15.766 0.225 6.07 1 95.31 20 PRO B N 1
ATOM 4854 C CA . PRO B 1 20 ? -16.422 -1.015 5.645 1 95.31 20 PRO B CA 1
ATOM 4855 C C . PRO B 1 20 ? -16.094 -2.195 6.559 1 95.31 20 PRO B C 1
ATOM 4857 O O . PRO B 1 20 ? -17 -2.957 6.922 1 95.31 20 PRO B O 1
ATOM 4860 N N . ALA B 1 21 ? -14.852 -2.332 6.863 1 95.31 21 ALA B N 1
ATOM 4861 C CA . ALA B 1 21 ? -14.453 -3.414 7.762 1 95.31 21 ALA B CA 1
ATOM 4862 C C . ALA B 1 21 ? -15.133 -3.277 9.125 1 95.31 21 ALA B C 1
ATOM 4864 O O . ALA B 1 21 ? -15.508 -4.277 9.734 1 95.31 21 ALA B O 1
ATOM 4865 N N . PHE B 1 22 ? -15.305 -2.061 9.578 1 95.38 22 PHE B N 1
ATOM 4866 C CA . PHE B 1 22 ? -15.961 -1.78 10.852 1 95.38 22 PHE B CA 1
ATOM 4867 C C . PHE B 1 22 ? -17.406 -2.24 10.82 1 95.38 22 PHE B C 1
ATOM 4869 O O . PHE B 1 22 ? -17.875 -2.885 11.766 1 95.38 22 PHE B O 1
ATOM 4876 N N . VAL B 1 23 ? -18.078 -1.974 9.734 1 96 23 VAL B N 1
ATOM 4877 C CA . VAL B 1 23 ? -19.484 -2.322 9.617 1 96 23 VAL B CA 1
ATOM 4878 C C . VAL B 1 23 ? -19.641 -3.84 9.562 1 96 23 VAL B C 1
ATOM 4880 O O . VAL B 1 23 ? -20.5 -4.41 10.234 1 96 23 VAL B O 1
ATOM 4883 N N . LEU B 1 24 ? -18.844 -4.477 8.797 1 96.75 24 LEU B N 1
ATOM 4884 C CA . LEU B 1 24 ? -18.922 -5.926 8.672 1 96.75 24 LEU B CA 1
ATOM 4885 C C . LEU B 1 24 ? -18.688 -6.598 10.023 1 96.75 24 LEU B C 1
ATOM 4887 O O . LEU B 1 24 ? -19.422 -7.504 10.406 1 96.75 24 LEU B O 1
ATOM 4891 N N . ARG B 1 25 ? -17.688 -6.172 10.727 1 95.94 25 ARG B N 1
ATOM 4892 C CA . ARG B 1 25 ? -17.406 -6.699 12.055 1 95.94 25 ARG B CA 1
ATOM 4893 C C . ARG B 1 25 ? -18.578 -6.465 13 1 95.94 25 ARG B C 1
ATOM 4895 O O . ARG B 1 25 ? -18.922 -7.336 13.805 1 95.94 25 ARG B O 1
ATOM 4902 N N . GLY B 1 26 ? -19.125 -5.293 12.859 1 96.19 26 GLY B N 1
ATOM 4903 C CA . GLY B 1 26 ? -20.297 -4.984 13.672 1 96.19 26 GLY B CA 1
ATOM 4904 C C . GLY B 1 26 ? -21.469 -5.895 13.398 1 96.19 26 GLY B C 1
ATOM 4905 O O . GLY B 1 26 ? -22.156 -6.332 14.32 1 96.19 26 GLY B O 1
ATOM 4906 N N . LEU B 1 27 ? -21.688 -6.168 12.148 1 96.75 27 LEU B N 1
ATOM 4907 C CA . LEU B 1 27 ? -22.781 -7.062 11.773 1 96.75 27 LEU B CA 1
ATOM 4908 C C . LEU B 1 27 ? -22.562 -8.461 12.352 1 96.75 27 LEU B C 1
ATOM 4910 O O . LEU B 1 27 ? -23.5 -9.109 12.797 1 96.75 27 LEU B O 1
ATOM 4914 N N . ASN B 1 28 ? -21.344 -8.914 12.297 1 96.88 28 ASN B N 1
ATOM 4915 C CA . ASN B 1 28 ? -21.016 -10.219 12.859 1 96.88 28 ASN B CA 1
ATOM 4916 C C . ASN B 1 28 ? -21.25 -10.25 14.367 1 96.88 28 ASN B C 1
ATOM 4918 O O . ASN B 1 28 ? -21.734 -11.25 14.906 1 96.88 28 ASN B O 1
ATOM 4922 N N . GLU B 1 29 ? -20.906 -9.148 15.016 1 96.31 29 GLU B N 1
ATOM 4923 C CA . GLU B 1 29 ? -21.141 -9.055 16.453 1 96.31 29 GLU B CA 1
ATOM 4924 C C . GLU B 1 29 ? -22.641 -9.07 16.766 1 96.31 29 GLU B C 1
ATOM 4926 O O . GLU B 1 29 ? -23.078 -9.734 17.703 1 96.31 29 GLU B O 1
ATOM 4931 N N . LEU B 1 30 ? -23.375 -8.352 15.969 1 95.25 30 LEU B N 1
ATOM 4932 C CA . LEU B 1 30 ? -24.828 -8.328 16.156 1 95.25 30 LEU B CA 1
ATOM 4933 C C . LEU B 1 30 ? -25.422 -9.719 15.969 1 95.25 30 LEU B C 1
ATOM 4935 O O . LEU B 1 30 ? -26.328 -10.117 16.703 1 95.25 30 LEU B O 1
ATOM 4939 N N . ARG B 1 31 ? -24.875 -10.469 15.016 1 95 31 ARG B N 1
ATOM 4940 C CA . ARG B 1 31 ? -25.312 -11.836 14.773 1 95 31 ARG B CA 1
ATOM 4941 C C . ARG B 1 31 ? -25.094 -12.703 16 1 95 31 ARG B C 1
ATOM 4943 O O . ARG B 1 31 ? -25.984 -13.445 16.422 1 95 31 ARG B O 1
ATOM 4950 N N . HIS B 1 32 ? -23.953 -12.539 16.625 1 94.69 32 HIS B N 1
ATOM 4951 C CA . HIS B 1 32 ? -23.625 -13.344 17.797 1 94.69 32 HIS B CA 1
ATOM 4952 C C . HIS B 1 32 ? -24.484 -12.945 19 1 94.69 32 HIS B C 1
ATOM 4954 O O . HIS B 1 32 ? -24.812 -13.781 19.844 1 94.69 32 HIS B O 1
ATOM 4960 N N . GLN B 1 33 ? -24.906 -11.641 19.031 1 93.38 33 GLN B N 1
ATOM 4961 C CA . GLN B 1 33 ? -25.75 -11.141 20.125 1 93.38 33 GLN B CA 1
ATOM 4962 C C . GLN B 1 33 ? -27.219 -11.359 19.828 1 93.38 33 GLN B C 1
ATOM 4964 O O . GLN B 1 33 ? -28.078 -11.047 20.656 1 93.38 33 GLN B O 1
ATOM 4969 N N . LYS B 1 34 ? -27.531 -11.898 18.594 1 92.81 34 LYS B N 1
ATOM 4970 C CA . LYS B 1 34 ? -28.906 -12.148 18.141 1 92.81 34 LYS B CA 1
ATOM 4971 C C . LYS B 1 34 ? -29.719 -10.859 18.125 1 92.81 34 LYS B C 1
ATOM 4973 O O . LYS B 1 34 ? -30.875 -10.836 18.562 1 92.81 34 LYS B O 1
ATOM 4978 N N . LYS B 1 35 ? -28.969 -9.742 17.672 1 91.75 35 LYS B N 1
ATOM 4979 C CA . LYS B 1 35 ? -29.641 -8.453 17.578 1 91.75 35 LYS B CA 1
ATOM 4980 C C . LYS B 1 35 ? -29.938 -8.078 16.141 1 91.75 35 LYS B C 1
ATOM 4982 O O . LYS B 1 35 ? -29.094 -8.273 15.258 1 91.75 35 LYS B O 1
ATOM 4987 N N . PHE B 1 36 ? -31.094 -7.652 15.859 1 91.38 36 PHE B N 1
ATOM 4988 C CA . PHE B 1 36 ? -31.562 -7.145 14.57 1 91.38 36 PHE B CA 1
ATOM 4989 C C . PHE B 1 36 ? -31.453 -8.211 13.492 1 91.38 36 PHE B C 1
ATOM 4991 O O . PHE B 1 36 ? -31.156 -7.91 12.336 1 91.38 36 PHE B O 1
ATOM 4998 N N . THR B 1 37 ? -31.453 -9.43 13.891 1 92.81 37 THR B N 1
ATOM 4999 C CA . THR B 1 37 ? -31.406 -10.539 12.945 1 92.81 37 THR B CA 1
ATOM 5000 C C . THR B 1 37 ? -32.812 -10.945 12.516 1 92.81 37 THR B C 1
ATOM 5002 O O . THR B 1 37 ? -33.781 -10.672 13.219 1 92.81 37 THR B O 1
ATOM 5005 N N . ASP B 1 38 ? -32.906 -11.648 11.312 1 91.81 38 ASP B N 1
ATOM 5006 C CA . ASP B 1 38 ? -34.25 -11.914 10.805 1 91.81 38 ASP B CA 1
ATOM 5007 C C . ASP B 1 38 ? -34.344 -13.305 10.18 1 91.81 38 ASP B C 1
ATOM 5009 O O . ASP B 1 38 ? -35.344 -13.664 9.586 1 91.81 38 ASP B O 1
ATOM 5013 N N . VAL B 1 39 ? -33.25 -14.172 10.312 1 93.44 39 VAL B N 1
ATOM 5014 C CA . VAL B 1 39 ? -33.344 -15.508 9.742 1 93.44 39 VAL B CA 1
ATOM 5015 C C . VAL B 1 39 ? -32.469 -16.469 10.531 1 93.44 39 VAL B C 1
ATOM 5017 O O . VAL B 1 39 ? -31.406 -16.062 11.047 1 93.44 39 VAL B O 1
ATOM 5020 N N . VAL B 1 40 ? -32.875 -17.688 10.625 1 94.31 40 VAL B N 1
ATOM 5021 C CA . VAL B 1 40 ? -32.125 -18.766 11.273 1 94.31 40 VAL B CA 1
ATOM 5022 C C . VAL B 1 40 ? -31.906 -19.906 10.297 1 94.31 40 VAL B C 1
ATOM 5024 O O . VAL B 1 40 ? -32.875 -20.422 9.703 1 94.31 40 VAL B O 1
ATOM 5027 N N . LEU B 1 41 ? -30.688 -20.312 10.062 1 93.69 41 LEU B N 1
ATOM 5028 C CA . LEU B 1 41 ? -30.359 -21.422 9.172 1 93.69 41 LEU B CA 1
ATOM 5029 C C . LEU B 1 41 ? -30.094 -22.688 9.977 1 93.69 41 LEU B C 1
ATOM 5031 O O . LEU B 1 41 ? -29.453 -22.641 11.031 1 93.69 41 LEU B O 1
ATOM 5035 N N . CYS B 1 42 ? -30.609 -23.734 9.523 1 92.56 42 CYS B N 1
ATOM 5036 C CA . CYS B 1 42 ? -30.391 -25.031 10.148 1 92.56 42 CYS B CA 1
ATOM 5037 C C . CYS B 1 42 ? -29.938 -26.062 9.125 1 92.56 42 CYS B C 1
ATOM 5039 O O . CYS B 1 42 ? -30.391 -26.047 7.98 1 92.56 42 CYS B O 1
ATOM 5041 N N . ALA B 1 43 ? -28.938 -26.828 9.477 1 89.25 43 ALA B N 1
ATOM 5042 C CA . ALA B 1 43 ? -28.469 -27.906 8.609 1 89.25 43 ALA B CA 1
ATOM 5043 C C . ALA B 1 43 ? -28.266 -29.188 9.398 1 89.25 43 ALA B C 1
ATOM 5045 O O . ALA B 1 43 ? -27.859 -29.156 10.562 1 89.25 43 ALA B O 1
ATOM 5046 N N . GLY B 1 44 ? -28.438 -30.281 8.812 1 78.38 44 GLY B N 1
ATOM 5047 C CA . GLY B 1 44 ? -28.141 -31.594 9.367 1 78.38 44 GLY B CA 1
ATOM 5048 C C . GLY B 1 44 ? -29.188 -32.062 10.367 1 78.38 44 GLY B C 1
ATOM 5049 O O . GLY B 1 44 ? -30.234 -31.422 10.523 1 78.38 44 GLY B O 1
ATOM 5050 N N . GLU B 1 45 ? -28.938 -33.156 11.047 1 74.44 45 GLU B N 1
ATOM 5051 C CA . GLU B 1 45 ? -29.844 -33.812 11.992 1 74.44 45 GLU B CA 1
ATOM 5052 C C . GLU B 1 45 ? -29.844 -33.094 13.344 1 74.44 45 GLU B C 1
ATOM 5054 O O . GLU B 1 45 ? -30.859 -33.062 14.039 1 74.44 45 GLU B O 1
ATOM 5059 N N . GLU B 1 46 ? -28.719 -32.469 13.82 1 67 46 GLU B N 1
ATOM 5060 C CA . GLU B 1 46 ? -28.609 -31.891 15.148 1 67 46 GLU B CA 1
ATOM 5061 C C . GLU B 1 46 ? -29.172 -30.469 15.164 1 67 46 GLU B C 1
ATOM 5063 O O . GLU B 1 46 ? -29.281 -29.859 16.234 1 67 46 GLU B O 1
ATOM 5068 N N . GLU B 1 47 ? -29.703 -30.078 14.227 1 67.81 47 GLU B N 1
ATOM 5069 C CA . GLU B 1 47 ? -30.422 -28.828 14.047 1 67.81 47 GLU B CA 1
ATOM 5070 C C . GLU B 1 47 ? -29.641 -27.641 14.617 1 67.81 47 GLU B C 1
ATOM 5072 O O . GLU B 1 47 ? -30.172 -26.859 15.406 1 67.81 47 GLU B O 1
ATOM 5077 N N . ASP B 1 48 ? -28.266 -27.578 14.375 1 81.06 48 ASP B N 1
ATOM 5078 C CA . ASP B 1 48 ? -27.516 -26.391 14.781 1 81.06 48 ASP B CA 1
ATOM 5079 C C . ASP B 1 48 ? -28.047 -25.141 14.094 1 81.06 48 ASP B C 1
ATOM 5081 O O . ASP B 1 48 ? -28.109 -25.078 12.867 1 81.06 48 ASP B O 1
ATOM 5085 N N . GLU B 1 49 ? -28.516 -24.266 14.953 1 89.88 49 GLU B N 1
ATOM 5086 C CA . GLU B 1 49 ? -29.125 -23.031 14.445 1 89.88 49 GLU B CA 1
ATOM 5087 C C . GLU B 1 49 ? -28.078 -21.922 14.281 1 89.88 49 GLU B C 1
ATOM 5089 O O . GLU B 1 49 ? -27.25 -21.719 15.18 1 89.88 49 GLU B O 1
ATOM 5094 N N . ILE B 1 50 ? -28.016 -21.375 13.117 1 94 50 ILE B N 1
ATOM 5095 C CA . ILE B 1 50 ? -27.125 -20.234 12.867 1 94 50 ILE B CA 1
ATOM 5096 C C . ILE B 1 50 ? -27.969 -19 12.539 1 94 50 ILE B C 1
ATOM 5098 O O . ILE B 1 50 ? -28.688 -18.969 11.539 1 94 50 ILE B O 1
ATOM 5102 N N . ILE B 1 51 ? -27.891 -18.047 13.438 1 95.12 51 ILE B N 1
ATOM 5103 C CA . ILE B 1 51 ? -28.641 -16.812 13.289 1 95.12 51 ILE B CA 1
ATOM 5104 C C . ILE B 1 51 ? -27.906 -15.867 12.352 1 95.12 51 ILE B C 1
ATOM 5106 O O . ILE B 1 51 ? -26.703 -15.68 12.469 1 95.12 51 ILE B O 1
ATOM 5110 N N . CYS B 1 52 ? -28.641 -15.328 11.336 1 96.25 52 CYS B N 1
ATOM 5111 C CA . CYS B 1 52 ? -28 -14.477 10.336 1 96.25 52 CYS B CA 1
ATOM 5112 C C . CYS B 1 52 ? -28.922 -13.328 9.93 1 96.25 52 CYS B C 1
ATOM 5114 O O . CYS B 1 52 ? -30.016 -13.188 10.469 1 96.25 52 CYS B O 1
ATOM 5116 N N . HIS B 1 53 ? -28.469 -12.43 9.188 1 95.38 53 HIS B N 1
ATOM 5117 C CA . HIS B 1 53 ? -29.234 -11.375 8.531 1 95.38 53 HIS B CA 1
ATOM 5118 C C . HIS B 1 53 ? -29.562 -11.758 7.09 1 95.38 53 HIS B C 1
ATOM 5120 O O . HIS B 1 53 ? -28.672 -12.117 6.316 1 95.38 53 HIS B O 1
ATOM 5126 N N . ARG B 1 54 ? -30.828 -11.68 6.699 1 94.25 54 ARG B N 1
ATOM 5127 C CA . ARG B 1 54 ? -31.219 -11.992 5.332 1 94.25 54 ARG B CA 1
ATOM 5128 C C . ARG B 1 54 ? -30.469 -11.125 4.324 1 94.25 54 ARG B C 1
ATOM 5130 O O . ARG B 1 54 ? -30.062 -11.609 3.266 1 94.25 54 ARG B O 1
ATOM 5137 N N . ALA B 1 55 ? -30.266 -9.852 4.699 1 94.25 55 ALA B N 1
ATOM 5138 C CA . ALA B 1 55 ? -29.594 -8.898 3.812 1 94.25 55 ALA B CA 1
ATOM 5139 C C . ALA B 1 55 ? -28.172 -9.352 3.502 1 94.25 55 ALA B C 1
ATOM 5141 O O . ALA B 1 55 ? -27.75 -9.359 2.342 1 94.25 55 ALA B O 1
ATOM 5142 N N . VAL B 1 56 ? -27.422 -9.797 4.547 1 96 56 VAL B N 1
ATOM 5143 C CA . VAL B 1 56 ? -26.031 -10.195 4.387 1 96 56 VAL B CA 1
ATOM 5144 C C . VAL B 1 56 ? -25.953 -11.469 3.549 1 96 56 VAL B C 1
ATOM 5146 O O . VAL B 1 56 ? -25.141 -11.562 2.625 1 96 56 VAL B O 1
ATOM 5149 N N . LEU B 1 57 ? -26.844 -12.43 3.795 1 95.38 57 LEU B N 1
ATOM 5150 C CA . LEU B 1 57 ? -26.859 -13.695 3.068 1 95.38 57 LEU B CA 1
ATOM 5151 C C . LEU B 1 57 ? -27.219 -13.477 1.603 1 95.38 57 LEU B C 1
ATOM 5153 O O . LEU B 1 57 ? -26.547 -14.008 0.71 1 95.38 57 LEU B O 1
ATOM 5157 N N . ALA B 1 58 ? -28.281 -12.672 1.393 1 94 58 ALA B N 1
ATOM 5158 C CA . ALA B 1 58 ? -28.766 -12.43 0.037 1 94 58 ALA B CA 1
ATOM 5159 C C . ALA B 1 58 ? -27.719 -11.688 -0.793 1 94 58 ALA B C 1
ATOM 5161 O O . ALA B 1 58 ? -27.594 -11.914 -1.999 1 94 58 ALA B O 1
ATOM 5162 N N . LEU B 1 59 ? -26.953 -10.891 -0.169 1 94.25 59 LEU B N 1
ATOM 5163 C CA . LEU B 1 59 ? -25.938 -10.094 -0.854 1 94.25 59 LEU B CA 1
ATOM 5164 C C . LEU B 1 59 ? -24.75 -10.961 -1.275 1 94.25 59 LEU B C 1
ATOM 5166 O O . LEU B 1 59 ? -24.219 -10.797 -2.373 1 94.25 59 LEU B O 1
ATOM 5170 N N . CYS B 1 60 ? -24.359 -11.859 -0.414 1 94.62 60 CYS B N 1
ATOM 5171 C CA . CYS B 1 60 ? -23.109 -12.578 -0.591 1 94.62 60 CYS B CA 1
ATOM 5172 C C . CYS B 1 60 ? -23.328 -13.875 -1.362 1 94.62 60 CYS B C 1
ATOM 5174 O O . CYS B 1 60 ? -22.375 -14.469 -1.87 1 94.62 60 CYS B O 1
ATOM 5176 N N . SER B 1 61 ? -24.578 -14.359 -1.511 1 94.62 61 SER B N 1
ATOM 5177 C CA . SER B 1 61 ? -24.875 -15.641 -2.145 1 94.62 61 SER B CA 1
ATOM 5178 C C . SER B 1 61 ? -26.109 -15.539 -3.041 1 94.62 61 SER B C 1
ATOM 5180 O O . SER B 1 61 ? -27.219 -15.328 -2.557 1 94.62 61 SER B O 1
ATOM 5182 N N . PRO B 1 62 ? -25.969 -15.742 -4.312 1 93.12 62 PRO B N 1
ATOM 5183 C CA . PRO B 1 62 ? -27.109 -15.766 -5.219 1 93.12 62 PRO B CA 1
ATOM 5184 C C . PRO B 1 62 ? -28.141 -16.844 -4.84 1 93.12 62 PRO B C 1
ATOM 5186 O O . PRO B 1 62 ? -29.328 -16.672 -5.09 1 93.12 62 PRO B O 1
ATOM 5189 N N . TYR B 1 63 ? -27.641 -17.906 -4.207 1 92 63 TYR B N 1
ATOM 5190 C CA . TYR B 1 63 ? -28.531 -18.953 -3.719 1 92 63 TYR B CA 1
ATOM 5191 C C . TYR B 1 63 ? -29.516 -18.406 -2.697 1 92 63 TYR B C 1
ATOM 5193 O O . TYR B 1 63 ? -30.719 -18.578 -2.84 1 92 63 TYR B O 1
ATOM 5201 N N . PHE B 1 64 ? -29.078 -17.656 -1.779 1 92.88 64 PHE B N 1
ATOM 5202 C CA . PHE B 1 64 ? -29.922 -17.094 -0.743 1 92.88 64 PHE B CA 1
ATOM 5203 C C . PHE B 1 64 ? -30.75 -15.938 -1.299 1 92.88 64 PHE B C 1
ATOM 5205 O O . PHE B 1 64 ? -31.906 -15.734 -0.89 1 92.88 64 PHE B O 1
ATOM 5212 N N . ASN B 1 65 ? -30.094 -15.141 -2.152 1 92.69 65 ASN B N 1
ATOM 5213 C CA . ASN B 1 65 ? -30.844 -14.055 -2.777 1 92.69 65 ASN B CA 1
ATOM 5214 C C . ASN B 1 65 ? -32.094 -14.57 -3.471 1 92.69 65 ASN B C 1
ATOM 5216 O O . ASN B 1 65 ? -33.188 -14 -3.305 1 92.69 65 ASN B O 1
ATOM 5220 N N . ALA B 1 66 ? -31.953 -15.633 -4.211 1 90.06 66 ALA B N 1
ATOM 5221 C CA . ALA B 1 66 ? -33.094 -16.25 -4.898 1 90.06 66 ALA B CA 1
ATOM 5222 C C . ALA B 1 66 ? -34.094 -16.797 -3.898 1 90.06 66 ALA B C 1
ATOM 5224 O O . ALA B 1 66 ? -35.312 -16.688 -4.094 1 90.06 66 ALA B O 1
ATOM 5225 N N . MET B 1 67 ? -33.625 -17.312 -2.846 1 89.19 67 MET B N 1
ATOM 5226 C CA . MET B 1 67 ? -34.469 -17.922 -1.82 1 89.19 67 MET B CA 1
ATOM 5227 C C . MET B 1 67 ? -35.344 -16.875 -1.136 1 89.19 67 MET B C 1
ATOM 5229 O O . MET B 1 67 ? -36.531 -17.109 -0.884 1 89.19 67 MET B O 1
ATOM 5233 N N . PHE B 1 68 ? -34.75 -15.656 -0.924 1 90 68 PHE B N 1
ATOM 5234 C CA . PHE B 1 68 ? -35.438 -14.641 -0.146 1 90 68 PHE B CA 1
ATOM 5235 C C . PHE B 1 68 ? -36.25 -13.727 -1.055 1 90 68 PHE B C 1
ATOM 5237 O O . PHE B 1 68 ? -37.125 -12.992 -0.586 1 90 68 PHE B O 1
ATOM 5244 N N . SER B 1 69 ? -35.906 -13.539 -2.33 1 80.75 69 SER B N 1
ATOM 5245 C CA . SER B 1 69 ? -36.531 -12.578 -3.223 1 80.75 69 SER B CA 1
ATOM 5246 C C . SER B 1 69 ? -37.781 -13.188 -3.877 1 80.75 69 SER B C 1
ATOM 5248 O O . SER B 1 69 ? -38.688 -12.469 -4.312 1 80.75 69 SER B O 1
ATOM 5250 N N . ASN B 1 70 ? -37.875 -14.445 -4.359 1 68.75 70 ASN B N 1
ATOM 5251 C CA . ASN B 1 70 ? -38.875 -15.016 -5.246 1 68.75 70 ASN B CA 1
ATOM 5252 C C . ASN B 1 70 ? -40.188 -15.273 -4.512 1 68.75 70 ASN B C 1
ATOM 5254 O O . ASN B 1 70 ? -41.062 -16 -5.012 1 68.75 70 ASN B O 1
ATOM 5258 N N . GLY B 1 71 ? -40.531 -14.336 -3.416 1 65.38 71 GLY B N 1
ATOM 5259 C CA . GLY B 1 71 ? -41.844 -14.5 -2.865 1 65.38 71 GLY B CA 1
ATOM 5260 C C . GLY B 1 71 ? -42.125 -15.906 -2.371 1 65.38 71 GLY B C 1
ATOM 5261 O O . GLY B 1 71 ? -43.281 -16.281 -2.141 1 65.38 71 GLY B O 1
ATOM 5262 N N . MET B 1 72 ? -41.156 -16.672 -2.359 1 60.53 72 MET B N 1
ATOM 5263 C CA . MET B 1 72 ? -41.344 -18.031 -1.891 1 60.53 72 MET B CA 1
ATOM 5264 C C . MET B 1 72 ? -41.594 -18.062 -0.385 1 60.53 72 MET B C 1
ATOM 5266 O O . MET B 1 72 ? -41.438 -17.047 0.292 1 60.53 72 MET B O 1
ATOM 5270 N N . GLN B 1 73 ? -42.094 -19.125 0.099 1 59.78 73 GLN B N 1
ATOM 5271 C CA . GLN B 1 73 ? -42.438 -19.328 1.499 1 59.78 73 GLN B CA 1
ATOM 5272 C C . GLN B 1 73 ? -41.281 -18.969 2.42 1 59.78 73 GLN B C 1
ATOM 5274 O O . GLN B 1 73 ? -41.5 -18.453 3.521 1 59.78 73 GLN B O 1
ATOM 5279 N N . GLU B 1 74 ? -40.031 -19 1.862 1 61.25 74 GLU B N 1
ATOM 5280 C CA . GLU B 1 74 ? -38.844 -18.828 2.67 1 61.25 74 GLU B CA 1
ATOM 5281 C C . GLU B 1 74 ? -38.531 -17.344 2.885 1 61.25 74 GLU B C 1
ATOM 5283 O O . GLU B 1 74 ? -37.781 -17 3.797 1 61.25 74 GLU B O 1
ATOM 5288 N N . SER B 1 75 ? -39.188 -16.578 2.117 1 68.25 75 SER B N 1
ATOM 5289 C CA . SER B 1 75 ? -38.938 -15.148 2.221 1 68.25 75 SER B CA 1
ATOM 5290 C C . SER B 1 75 ? -39.438 -14.594 3.555 1 68.25 75 SER B C 1
ATOM 5292 O O . SER B 1 75 ? -38.938 -13.578 4.035 1 68.25 75 SER B O 1
ATOM 5294 N N . ARG B 1 76 ? -40.312 -15.375 4.188 1 71.12 76 ARG B N 1
ATOM 5295 C CA . ARG B 1 76 ? -40.906 -14.836 5.402 1 71.12 76 ARG B CA 1
ATOM 5296 C C . ARG B 1 76 ? -40.688 -15.773 6.586 1 71.12 76 ARG B C 1
ATOM 5298 O O . ARG B 1 76 ? -40.938 -15.406 7.734 1 71.12 76 ARG B O 1
ATOM 5305 N N . VAL B 1 77 ? -40.062 -16.938 6.227 1 80.88 77 VAL B N 1
ATOM 5306 C CA . VAL B 1 77 ? -39.875 -17.953 7.266 1 80.88 77 VAL B CA 1
ATOM 5307 C C . VAL B 1 77 ? -38.656 -17.594 8.117 1 80.88 77 VAL B C 1
ATOM 5309 O O . VAL B 1 77 ? -37.625 -17.125 7.602 1 80.88 77 VAL B O 1
ATOM 5312 N N . GLU B 1 78 ? -38.844 -17.766 9.344 1 86.88 78 GLU B N 1
ATOM 5313 C CA . GLU B 1 78 ? -37.812 -17.406 10.305 1 86.88 78 GLU B CA 1
ATOM 5314 C C . GLU B 1 78 ? -36.688 -18.453 10.352 1 86.88 78 GLU B C 1
ATOM 5316 O O . GLU B 1 78 ? -35.531 -18.109 10.539 1 86.88 78 GLU B O 1
ATOM 5321 N N . THR B 1 79 ? -37.094 -19.719 10.109 1 90.75 79 THR B N 1
ATOM 5322 C CA . THR B 1 79 ? -36.125 -20.797 10.18 1 90.75 79 THR B CA 1
ATOM 5323 C C . THR B 1 79 ? -36.062 -21.578 8.867 1 90.75 79 THR B C 1
ATOM 5325 O O . THR B 1 79 ? -37.094 -22.078 8.391 1 90.75 79 THR B O 1
ATOM 5328 N N . ILE B 1 80 ? -34.938 -21.719 8.281 1 90.75 80 ILE B N 1
ATOM 5329 C CA . ILE B 1 80 ? -34.75 -22.391 6.996 1 90.75 80 ILE B CA 1
ATOM 5330 C C . ILE B 1 80 ? -33.875 -23.641 7.18 1 90.75 80 ILE B C 1
ATOM 5332 O O . ILE B 1 80 ? -32.781 -23.547 7.707 1 90.75 80 ILE B O 1
ATOM 5336 N N . MET B 1 81 ? -34.375 -24.75 6.723 1 90.06 81 MET B N 1
ATOM 5337 C CA . MET B 1 81 ? -33.625 -26 6.754 1 90.06 81 MET B CA 1
ATOM 5338 C C . MET B 1 81 ? -32.906 -26.234 5.434 1 90.06 81 MET B C 1
ATOM 5340 O O . MET B 1 81 ? -33.531 -26.344 4.383 1 90.06 81 MET B O 1
ATOM 5344 N N . LEU B 1 82 ? -31.625 -26.297 5.457 1 90.06 82 LEU B N 1
ATOM 5345 C CA . LEU B 1 82 ? -30.828 -26.5 4.254 1 90.06 82 LEU B CA 1
ATOM 5346 C C . LEU B 1 82 ? -30.469 -27.969 4.086 1 90.06 82 LEU B C 1
ATOM 5348 O O . LEU B 1 82 ? -30.062 -28.625 5.047 1 90.06 82 LEU B O 1
ATOM 5352 N N . LYS B 1 83 ? -30.547 -28.438 2.889 1 85.88 83 LYS B N 1
ATOM 5353 C CA . LYS B 1 83 ? -30.219 -29.812 2.561 1 85.88 83 LYS B CA 1
ATOM 5354 C C . LYS B 1 83 ? -28.906 -29.906 1.785 1 85.88 83 LYS B C 1
ATOM 5356 O O . LYS B 1 83 ? -28.547 -28.969 1.065 1 85.88 83 LYS B O 1
ATOM 5361 N N . GLY B 1 84 ? -28.125 -31.016 2.006 1 80.69 84 GLY B N 1
ATOM 5362 C CA . GLY B 1 84 ? -26.953 -31.266 1.186 1 80.69 84 GLY B CA 1
ATOM 5363 C C . GLY B 1 84 ? -25.672 -30.656 1.749 1 80.69 84 GLY B C 1
ATOM 5364 O O . GLY B 1 84 ? -24.656 -30.562 1.057 1 80.69 84 GLY B O 1
ATOM 5365 N N . ILE B 1 85 ? -25.875 -30.031 2.945 1 88.25 85 ILE B N 1
ATOM 5366 C CA . ILE B 1 85 ? -24.688 -29.453 3.549 1 88.25 85 ILE B CA 1
ATOM 5367 C C . ILE B 1 85 ? -24.609 -29.859 5.02 1 88.25 85 ILE B C 1
ATOM 5369 O O . ILE B 1 85 ? -25.625 -29.922 5.711 1 88.25 85 ILE B O 1
ATOM 5373 N N . ASP B 1 86 ? -23.359 -30.188 5.383 1 88.62 86 ASP B N 1
ATOM 5374 C CA . ASP B 1 86 ? -23.156 -30.516 6.789 1 88.62 86 ASP B CA 1
ATOM 5375 C C . ASP B 1 86 ? -23.078 -29.266 7.648 1 88.62 86 ASP B C 1
ATOM 5377 O O . ASP B 1 86 ? -22.672 -28.203 7.168 1 88.62 86 ASP B O 1
ATOM 5381 N N . PRO B 1 87 ? -23.5 -29.312 8.898 1 90.31 87 PRO B N 1
ATOM 5382 C CA . PRO B 1 87 ? -23.562 -28.156 9.789 1 90.31 87 PRO B CA 1
ATOM 5383 C C . PRO B 1 87 ? -22.203 -27.469 9.953 1 90.31 87 PRO B C 1
ATOM 5385 O O . PRO B 1 87 ? -22.141 -26.234 10.047 1 90.31 87 PRO B O 1
ATOM 5388 N N . LYS B 1 88 ? -21.141 -28.25 9.977 1 89.75 88 LYS B N 1
ATOM 5389 C CA . LYS B 1 88 ? -19.812 -27.672 10.164 1 89.75 88 LYS B CA 1
ATOM 5390 C C . LYS B 1 88 ? -19.422 -26.812 8.977 1 89.75 88 LYS B C 1
ATOM 5392 O O . LYS B 1 88 ? -18.938 -25.688 9.156 1 89.75 88 LYS B O 1
ATOM 5397 N N . SER B 1 89 ? -19.672 -27.297 7.762 1 90.62 89 SER B N 1
ATOM 5398 C CA . SER B 1 89 ? -19.359 -26.531 6.555 1 90.62 89 SER B CA 1
ATOM 5399 C C . SER B 1 89 ? -20.219 -25.281 6.453 1 90.62 89 SER B C 1
ATOM 5401 O O . SER B 1 89 ? -19.75 -24.219 6.031 1 90.62 89 SER B O 1
ATOM 5403 N N . LEU B 1 90 ? -21.484 -25.453 6.906 1 93.19 90 LEU B N 1
ATOM 5404 C CA . LEU B 1 90 ? -22.375 -24.297 6.891 1 93.19 90 LEU B CA 1
ATOM 5405 C C . LEU B 1 90 ? -21.859 -23.203 7.82 1 93.19 90 LEU B C 1
ATOM 5407 O O . LEU B 1 90 ? -21.844 -22.016 7.449 1 93.19 90 LEU B O 1
ATOM 5411 N N . GLY B 1 91 ? -21.469 -23.625 8.992 1 93.12 91 GLY B N 1
ATOM 5412 C CA . GLY B 1 91 ? -20.906 -22.672 9.945 1 93.12 91 GLY B CA 1
ATOM 5413 C C . GLY B 1 91 ? -19.703 -21.938 9.422 1 93.12 91 GLY B C 1
ATOM 5414 O O . GLY B 1 91 ? -19.594 -20.719 9.578 1 93.12 91 GLY B O 1
ATOM 5415 N N . ILE B 1 92 ? -18.844 -22.688 8.742 1 93.12 92 ILE B N 1
ATOM 5416 C CA . ILE B 1 92 ? -17.609 -22.109 8.211 1 93.12 92 ILE B CA 1
ATOM 5417 C C . ILE B 1 92 ? -17.922 -21.109 7.105 1 93.12 92 ILE B C 1
ATOM 5419 O O . ILE B 1 92 ? -17.344 -20.031 7.059 1 93.12 92 ILE B O 1
ATOM 5423 N N . ILE B 1 93 ? -18.875 -21.453 6.262 1 94.81 93 ILE B N 1
ATOM 5424 C CA . ILE B 1 93 ? -19.25 -20.594 5.141 1 94.81 93 ILE B CA 1
ATOM 5425 C C . ILE B 1 93 ? -19.891 -19.312 5.664 1 94.81 93 ILE B C 1
ATOM 5427 O O . ILE B 1 93 ? -19.547 -18.203 5.215 1 94.81 93 ILE B O 1
ATOM 5431 N N . VAL B 1 94 ? -20.781 -19.438 6.652 1 95.81 94 VAL B N 1
ATOM 5432 C CA . VAL B 1 94 ? -21.469 -18.266 7.207 1 95.81 94 VAL B CA 1
ATOM 5433 C C . VAL B 1 94 ? -20.438 -17.344 7.879 1 95.81 94 VAL B C 1
ATOM 5435 O O . VAL B 1 94 ? -20.5 -16.125 7.727 1 95.81 94 VAL B O 1
ATOM 5438 N N . GLU B 1 95 ? -19.562 -17.969 8.586 1 95.12 95 GLU B N 1
ATOM 5439 C CA . GLU B 1 95 ? -18.516 -17.172 9.211 1 95.12 95 GLU B CA 1
ATOM 5440 C C . GLU B 1 95 ? -17.719 -16.391 8.164 1 95.12 95 GLU B C 1
ATOM 5442 O O . GLU B 1 95 ? -17.375 -15.227 8.375 1 95.12 95 GLU B O 1
ATOM 5447 N N . PHE B 1 96 ? -17.484 -17 7.09 1 96.06 96 PHE B N 1
ATOM 5448 C CA . PHE B 1 96 ? -16.781 -16.328 6.012 1 96.06 96 PHE B CA 1
ATOM 5449 C C . PHE B 1 96 ? -17.594 -15.148 5.48 1 96.06 96 PHE B C 1
ATOM 5451 O O . PHE B 1 96 ? -17.031 -14.086 5.203 1 96.06 96 PHE B O 1
ATOM 5458 N N . LEU B 1 97 ? -18.844 -15.328 5.348 1 96.62 97 LEU B N 1
ATOM 5459 C CA . LEU B 1 97 ? -19.688 -14.273 4.816 1 96.62 97 LEU B CA 1
ATOM 5460 C C . LEU B 1 97 ? -19.656 -13.039 5.719 1 96.62 97 LEU B C 1
ATOM 5462 O O . LEU B 1 97 ? -19.781 -11.914 5.238 1 96.62 97 LEU B O 1
ATOM 5466 N N . TYR B 1 98 ? -19.406 -13.258 7.043 1 97.25 98 TYR B N 1
ATOM 5467 C CA . TYR B 1 98 ? -19.469 -12.156 7.996 1 97.25 98 TYR B CA 1
ATOM 5468 C C . TYR B 1 98 ? -18.078 -11.641 8.32 1 97.25 98 TYR B C 1
ATOM 5470 O O . TYR B 1 98 ? -17.922 -10.633 9.016 1 97.25 98 TYR B O 1
ATOM 5478 N N . THR B 1 99 ? -17.047 -12.289 7.871 1 95.19 99 THR B N 1
ATOM 5479 C CA . THR B 1 99 ? -15.703 -11.844 8.242 1 95.19 99 THR B CA 1
ATOM 5480 C C . THR B 1 99 ? -14.836 -11.641 7 1 95.19 99 THR B C 1
ATOM 5482 O O . THR B 1 99 ? -13.891 -10.852 7.02 1 95.19 99 THR B O 1
ATOM 5485 N N . GLY B 1 100 ? -15.102 -12.391 5.988 1 94.5 100 GLY B N 1
ATOM 5486 C CA . GLY B 1 100 ? -14.25 -12.367 4.809 1 94.5 100 GLY B CA 1
ATOM 5487 C C . GLY B 1 100 ? -12.984 -13.188 4.969 1 94.5 100 GLY B C 1
ATOM 5488 O O . GLY B 1 100 ? -12.102 -13.141 4.117 1 94.5 100 GLY B O 1
ATOM 5489 N N . CYS B 1 101 ? -12.906 -13.938 6.074 1 95.12 101 CYS B N 1
ATOM 5490 C CA . CYS B 1 101 ? -11.727 -14.742 6.359 1 95.12 101 CYS B CA 1
ATOM 5491 C C . CYS B 1 101 ? -12.102 -16.219 6.52 1 95.12 101 CYS B C 1
ATOM 5493 O O . CYS B 1 101 ? -13.18 -16.531 7.027 1 95.12 101 CYS B O 1
ATOM 5495 N N . ILE B 1 102 ? -11.219 -17.094 6.012 1 94.06 102 ILE B N 1
ATOM 5496 C CA . ILE B 1 102 ? -11.461 -18.531 6.156 1 94.06 102 ILE B CA 1
ATOM 5497 C C . ILE B 1 102 ? -10.133 -19.281 6.168 1 94.06 102 ILE B C 1
ATOM 5499 O O . ILE B 1 102 ? -9.18 -18.875 5.492 1 94.06 102 ILE B O 1
ATOM 5503 N N . ASP B 1 103 ? -10.125 -20.312 6.977 1 93.19 103 ASP B N 1
ATOM 5504 C CA . ASP B 1 103 ? -8.969 -21.219 7 1 93.19 103 ASP B CA 1
ATOM 5505 C C . ASP B 1 103 ? -9.195 -22.422 6.102 1 93.19 103 ASP B C 1
ATOM 5507 O O . ASP B 1 103 ? -10.133 -23.203 6.316 1 93.19 103 ASP B O 1
ATOM 5511 N N . ILE B 1 104 ? -8.359 -22.547 5.109 1 91.06 104 ILE B N 1
ATOM 5512 C CA . ILE B 1 104 ? -8.469 -23.656 4.172 1 91.06 104 ILE B CA 1
ATOM 5513 C C . ILE B 1 104 ? -7.324 -24.641 4.41 1 91.06 104 ILE B C 1
ATOM 5515 O O . ILE B 1 104 ? -6.16 -24.234 4.504 1 91.06 104 ILE B O 1
ATOM 5519 N N . SER B 1 105 ? -7.629 -25.859 4.629 1 88.69 105 SER B N 1
ATOM 5520 C CA . SER B 1 105 ? -6.66 -26.922 4.801 1 88.69 105 SER B CA 1
ATOM 5521 C C . SER B 1 105 ? -6.957 -28.094 3.873 1 88.69 105 SER B C 1
ATOM 5523 O O . SER B 1 105 ? -7.973 -28.109 3.174 1 88.69 105 SER B O 1
ATOM 5525 N N . GLU B 1 106 ? -6.09 -29.109 3.826 1 82 106 GLU B N 1
ATOM 5526 C CA . GLU B 1 106 ? -6.27 -30.297 2.984 1 82 106 GLU B CA 1
ATOM 5527 C C . GLU B 1 106 ? -7.504 -31.078 3.402 1 82 106 GLU B C 1
ATOM 5529 O O . GLU B 1 106 ? -8.141 -31.734 2.572 1 82 106 GLU B O 1
ATOM 5534 N N . HIS B 1 107 ? -7.953 -30.875 4.598 1 83.31 107 HIS B N 1
ATOM 5535 C CA . HIS B 1 107 ? -9.039 -31.688 5.145 1 83.31 107 HIS B CA 1
ATOM 5536 C C . HIS B 1 107 ? -10.398 -31.062 4.859 1 83.31 107 HIS B C 1
ATOM 5538 O O . HIS B 1 107 ? -11.414 -31.766 4.836 1 83.31 107 HIS B O 1
ATOM 5544 N N . ASN B 1 108 ? -10.359 -29.766 4.676 1 89.19 108 ASN B N 1
ATOM 5545 C CA . ASN B 1 108 ? -11.672 -29.125 4.547 1 89.19 108 ASN B CA 1
ATOM 5546 C C . ASN B 1 108 ? -11.844 -28.469 3.184 1 89.19 108 ASN B C 1
ATOM 5548 O O . ASN B 1 108 ? -12.93 -28 2.846 1 89.19 108 ASN B O 1
ATOM 5552 N N . ALA B 1 109 ? -10.789 -28.438 2.383 1 88.06 109 ALA B N 1
ATOM 5553 C CA . ALA B 1 109 ? -10.797 -27.719 1.109 1 88.06 109 ALA B CA 1
ATOM 5554 C C . ALA B 1 109 ? -11.93 -28.219 0.209 1 88.06 109 ALA B C 1
ATOM 5556 O O . ALA B 1 109 ? -12.648 -27.422 -0.389 1 88.06 109 ALA B O 1
ATOM 5557 N N . GLN B 1 110 ? -12.141 -29.516 0.174 1 83.5 110 GLN B N 1
ATOM 5558 C CA . GLN B 1 110 ? -13.164 -30.078 -0.703 1 83.5 110 GLN B CA 1
ATOM 5559 C C . GLN B 1 110 ? -14.562 -29.734 -0.211 1 83.5 110 GLN B C 1
ATOM 5561 O O . GLN B 1 110 ? -15.438 -29.375 -1.006 1 83.5 110 GLN B O 1
ATOM 5566 N N . SER B 1 111 ? -14.758 -29.859 1.086 1 88.75 111 SER B N 1
ATOM 5567 C CA . SER B 1 111 ? -16.062 -29.547 1.657 1 88.75 111 SER B CA 1
ATOM 5568 C C . SER B 1 111 ? -16.406 -28.078 1.46 1 88.75 111 SER B C 1
ATOM 5570 O O . SER B 1 111 ? -17.562 -27.734 1.155 1 88.75 111 SER B O 1
ATOM 5572 N N . ILE B 1 112 ? -15.492 -27.219 1.675 1 91.44 112 ILE B N 1
ATOM 5573 C CA . ILE B 1 112 ? -15.703 -25.781 1.497 1 91.44 112 ILE B CA 1
ATOM 5574 C C . ILE B 1 112 ? -16.031 -25.484 0.033 1 91.44 112 ILE B C 1
ATOM 5576 O O . ILE B 1 112 ? -16.922 -24.703 -0.266 1 91.44 112 ILE B O 1
ATOM 5580 N N . LEU B 1 113 ? -15.258 -26.141 -0.826 1 88.94 113 LEU B N 1
ATOM 5581 C CA . LEU B 1 113 ? -15.484 -25.922 -2.25 1 88.94 113 LEU B CA 1
ATOM 5582 C C . LEU B 1 113 ? -16.891 -26.375 -2.654 1 88.94 113 LEU B C 1
ATOM 5584 O O . LEU B 1 113 ? -17.562 -25.688 -3.43 1 88.94 113 LEU B O 1
ATOM 5588 N N . GLU B 1 114 ? -17.328 -27.5 -2.131 1 87 114 GLU B N 1
ATOM 5589 C CA . GLU B 1 114 ? -18.688 -27.984 -2.402 1 87 114 GLU B CA 1
ATOM 5590 C C . GLU B 1 114 ? -19.734 -27.016 -1.893 1 87 114 GLU B C 1
ATOM 5592 O O . GLU B 1 114 ? -20.703 -26.703 -2.594 1 87 114 GLU B O 1
ATOM 5597 N N . ALA B 1 115 ? -19.531 -26.562 -0.742 1 91.19 115 ALA B N 1
ATOM 5598 C CA . ALA B 1 115 ? -20.453 -25.594 -0.15 1 91.19 115 ALA B CA 1
ATOM 5599 C C . ALA B 1 115 ? -20.453 -24.281 -0.93 1 91.19 115 ALA B C 1
ATOM 5601 O O . ALA B 1 115 ? -21.516 -23.703 -1.182 1 91.19 115 ALA B O 1
ATOM 5602 N N . ALA B 1 116 ? -19.25 -23.844 -1.261 1 90.88 116 ALA B N 1
ATOM 5603 C CA . ALA B 1 116 ? -19.109 -22.609 -2.027 1 90.88 116 ALA B CA 1
ATOM 5604 C C . ALA B 1 116 ? -19.828 -22.719 -3.369 1 90.88 116 ALA B C 1
ATOM 5606 O O . ALA B 1 116 ? -20.438 -21.75 -3.826 1 90.88 116 ALA B O 1
ATOM 5607 N N . SER B 1 117 ? -19.75 -23.891 -3.969 1 86.5 117 SER B N 1
ATOM 5608 C CA . SER B 1 117 ? -20.438 -24.125 -5.23 1 86.5 117 SER B CA 1
ATOM 5609 C C . SER B 1 117 ? -21.953 -24.141 -5.039 1 86.5 117 SER B C 1
ATOM 5611 O O . SER B 1 117 ? -22.688 -23.578 -5.84 1 86.5 117 SER B O 1
ATOM 5613 N N . LEU B 1 118 ? -22.391 -24.766 -3.963 1 88.44 118 LEU B N 1
ATOM 5614 C CA . LEU B 1 118 ? -23.812 -24.828 -3.654 1 88.44 118 LEU B CA 1
ATOM 5615 C C . LEU B 1 118 ? -24.391 -23.438 -3.467 1 88.44 118 LEU B C 1
ATOM 5617 O O . LEU B 1 118 ? -25.453 -23.109 -4.023 1 88.44 118 LEU B O 1
ATOM 5621 N N . PHE B 1 119 ? -23.719 -22.625 -2.697 1 93.44 119 PHE B N 1
ATOM 5622 C CA . PHE B 1 119 ? -24.203 -21.297 -2.367 1 93.44 119 PHE B CA 1
ATOM 5623 C C . PHE B 1 119 ? -23.75 -20.266 -3.402 1 93.44 119 PHE B C 1
ATOM 5625 O O . PHE B 1 119 ? -24.031 -19.078 -3.273 1 93.44 119 PHE B O 1
ATOM 5632 N N . GLN B 1 120 ? -22.938 -20.719 -4.383 1 90.12 120 GLN B N 1
ATOM 5633 C CA . GLN B 1 120 ? -22.5 -19.906 -5.512 1 90.12 120 GLN B CA 1
ATOM 5634 C C . GLN B 1 120 ? -21.656 -18.719 -5.035 1 90.12 120 GLN B C 1
ATOM 5636 O O . GLN B 1 120 ? -21.922 -17.578 -5.418 1 90.12 120 GLN B O 1
ATOM 5641 N N . ILE B 1 121 ? -20.703 -18.969 -4.199 1 93.44 121 ILE B N 1
ATOM 5642 C CA . ILE B 1 121 ? -19.766 -17.969 -3.727 1 93.44 121 ILE B CA 1
ATOM 5643 C C . ILE B 1 121 ? -18.469 -18.047 -4.531 1 93.44 121 ILE B C 1
ATOM 5645 O O . ILE B 1 121 ? -17.578 -18.844 -4.195 1 93.44 121 ILE B O 1
ATOM 5649 N N . SER B 1 122 ? -18.281 -17.219 -5.5 1 88.5 122 SER B N 1
ATOM 5650 C CA . SER B 1 122 ? -17.203 -17.328 -6.492 1 88.5 122 SER B CA 1
ATOM 5651 C C . SER B 1 122 ? -15.844 -17.062 -5.863 1 88.5 122 SER B C 1
ATOM 5653 O O . SER B 1 122 ? -14.859 -17.703 -6.23 1 88.5 122 SER B O 1
ATOM 5655 N N . SER B 1 123 ? -15.773 -16.094 -4.914 1 90.44 123 SER B N 1
ATOM 5656 C CA . SER B 1 123 ? -14.492 -15.758 -4.289 1 90.44 123 SER B CA 1
ATOM 5657 C C . SER B 1 123 ? -13.93 -16.953 -3.516 1 90.44 123 SER B C 1
ATOM 5659 O O . SER B 1 123 ? -12.734 -17.234 -3.584 1 90.44 123 SER B O 1
ATOM 5661 N N . LEU B 1 124 ? -14.773 -17.594 -2.873 1 91.25 124 LEU B N 1
ATOM 5662 C CA . LEU B 1 124 ? -14.352 -18.75 -2.088 1 91.25 124 LEU B CA 1
ATOM 5663 C C . LEU B 1 124 ? -14 -19.922 -2.996 1 91.25 124 LEU B C 1
ATOM 5665 O O . LEU B 1 124 ? -13.062 -20.672 -2.721 1 91.25 124 LEU B O 1
ATOM 5669 N N . GLU B 1 125 ? -14.766 -20.141 -4.031 1 88.69 125 GLU B N 1
ATOM 5670 C CA . GLU B 1 125 ? -14.469 -21.188 -5.008 1 88.69 125 GLU B CA 1
ATOM 5671 C C . GLU B 1 125 ? -13.086 -21 -5.609 1 88.69 125 GLU B C 1
ATOM 5673 O O . GLU B 1 125 ? -12.312 -21.953 -5.727 1 88.69 125 GLU B O 1
ATOM 5678 N N . SER B 1 126 ? -12.875 -19.797 -5.898 1 88.25 126 SER B N 1
ATOM 5679 C CA . SER B 1 126 ? -11.578 -19.469 -6.48 1 88.25 126 SER B CA 1
ATOM 5680 C C . SER B 1 126 ? -10.453 -19.703 -5.484 1 88.25 126 SER B C 1
ATOM 5682 O O . SER B 1 126 ? -9.414 -20.266 -5.828 1 88.25 126 SER B O 1
ATOM 5684 N N . ALA B 1 127 ? -10.664 -19.281 -4.258 1 89.75 127 ALA B N 1
ATOM 5685 C CA . ALA B 1 127 ? -9.641 -19.438 -3.225 1 89.75 127 ALA B CA 1
ATOM 5686 C C . ALA B 1 127 ? -9.344 -20.922 -2.973 1 89.75 127 ALA B C 1
ATOM 5688 O O . ALA B 1 127 ? -8.18 -21.312 -2.867 1 89.75 127 ALA B O 1
ATOM 5689 N N . CYS B 1 128 ? -10.336 -21.703 -2.908 1 89.25 128 CYS B N 1
ATOM 5690 C CA . CYS B 1 128 ? -10.156 -23.125 -2.684 1 89.25 128 CYS B CA 1
ATOM 5691 C C . CYS B 1 128 ? -9.469 -23.797 -3.873 1 89.25 128 CYS B C 1
ATOM 5693 O O . CYS B 1 128 ? -8.609 -24.656 -3.695 1 89.25 128 CYS B O 1
ATOM 5695 N N . SER B 1 129 ? -9.867 -23.375 -5.047 1 86.5 129 SER B N 1
ATOM 5696 C CA . SER B 1 129 ? -9.258 -23.922 -6.254 1 86.5 129 SER B CA 1
ATOM 5697 C C . SER B 1 129 ? -7.762 -23.609 -6.301 1 86.5 129 SER B C 1
ATOM 5699 O O . SER B 1 129 ? -6.957 -24.484 -6.629 1 86.5 129 SER B O 1
ATOM 5701 N N . VAL B 1 130 ? -7.453 -22.422 -5.945 1 86.44 130 VAL B N 1
ATOM 5702 C CA . VAL B 1 130 ? -6.051 -22.031 -5.93 1 86.44 130 VAL B CA 1
ATOM 5703 C C . VAL B 1 130 ? -5.293 -22.828 -4.879 1 86.44 130 VAL B C 1
ATOM 5705 O O . VAL B 1 130 ? -4.18 -23.297 -5.129 1 86.44 130 VAL B O 1
ATOM 5708 N N . PHE B 1 131 ? -5.844 -23.016 -3.762 1 89.25 131 PHE B N 1
ATOM 5709 C CA . PHE B 1 131 ? -5.23 -23.797 -2.705 1 89.25 131 PHE B CA 1
ATOM 5710 C C . PHE B 1 131 ? -4.969 -25.234 -3.182 1 89.25 131 PHE B C 1
ATOM 5712 O O . PHE B 1 131 ? -3.877 -25.766 -2.98 1 89.25 131 PHE B O 1
ATOM 5719 N N . MET B 1 132 ? -5.938 -25.75 -3.809 1 86.56 132 MET B N 1
ATOM 5720 C CA . MET B 1 132 ? -5.824 -27.125 -4.285 1 86.56 132 MET B CA 1
ATOM 5721 C C . MET B 1 132 ? -4.766 -27.234 -5.379 1 86.56 132 MET B C 1
ATOM 5723 O O . MET B 1 132 ? -4.031 -28.219 -5.441 1 86.56 132 MET B O 1
ATOM 5727 N N . LYS B 1 133 ? -4.707 -26.25 -6.215 1 83.69 133 LYS B N 1
ATOM 5728 C CA . LYS B 1 133 ? -3.701 -26.219 -7.27 1 83.69 133 LYS B CA 1
ATOM 5729 C C . LYS B 1 133 ? -2.291 -26.172 -6.688 1 83.69 133 LYS B C 1
ATOM 5731 O O . LYS B 1 133 ? -1.377 -26.812 -7.195 1 83.69 133 LYS B O 1
ATOM 5736 N N . ASP B 1 134 ? -2.205 -25.422 -5.602 1 81.62 134 ASP B N 1
ATOM 5737 C CA . ASP B 1 134 ? -0.891 -25.203 -5.004 1 81.62 134 ASP B CA 1
ATOM 5738 C C . ASP B 1 134 ? -0.474 -26.406 -4.145 1 81.62 134 ASP B C 1
ATOM 5740 O O . ASP B 1 134 ? 0.708 -26.562 -3.832 1 81.62 134 ASP B O 1
ATOM 5744 N N . HIS B 1 135 ? -1.389 -27.25 -3.773 1 81.94 135 HIS B N 1
ATOM 5745 C CA . HIS B 1 135 ? -1.082 -28.375 -2.883 1 81.94 135 HIS B CA 1
ATOM 5746 C C . HIS B 1 135 ? -1.36 -29.703 -3.559 1 81.94 135 HIS B C 1
ATOM 5748 O O . HIS B 1 135 ? -1.707 -30.688 -2.891 1 81.94 135 HIS B O 1
ATOM 5754 N N . MET B 1 136 ? -1.212 -29.641 -4.812 1 84.88 136 MET B N 1
ATOM 5755 C CA . MET B 1 136 ? -1.396 -30.859 -5.594 1 84.88 136 MET B CA 1
ATOM 5756 C C . MET B 1 136 ? -0.152 -31.75 -5.531 1 84.88 136 MET B C 1
ATOM 5758 O O . MET B 1 136 ? 0.972 -31.25 -5.605 1 84.88 136 MET B O 1
ATOM 5762 N N . ASP B 1 137 ? -0.362 -33 -5.246 1 82.94 137 ASP B N 1
ATOM 5763 C CA . ASP B 1 137 ? 0.722 -34 -5.262 1 82.94 137 ASP B CA 1
ATOM 5764 C C . ASP B 1 137 ? 0.269 -35.312 -5.895 1 82.94 137 ASP B C 1
ATOM 5766 O O . ASP B 1 137 ? -0.86 -35.406 -6.379 1 82.94 137 ASP B O 1
ATOM 5770 N N . ALA B 1 138 ? 1.171 -36.25 -5.992 1 85.5 138 ALA B N 1
ATOM 5771 C CA . ALA B 1 138 ? 0.891 -37.531 -6.676 1 85.5 138 ALA B CA 1
ATOM 5772 C C . ALA B 1 138 ? -0.217 -38.281 -5.969 1 85.5 138 ALA B C 1
ATOM 5774 O O . ALA B 1 138 ? -0.972 -39.031 -6.609 1 85.5 138 ALA B O 1
ATOM 5775 N N . SER B 1 139 ? -0.424 -38.062 -4.715 1 86.38 139 SER B N 1
ATOM 5776 C CA . SER B 1 139 ? -1.375 -38.844 -3.926 1 86.38 139 SER B CA 1
ATOM 5777 C C . SER B 1 139 ? -2.781 -38.25 -4.027 1 86.38 139 SER B C 1
ATOM 5779 O O . SER B 1 139 ? -3.768 -38.969 -3.797 1 86.38 139 SER B O 1
ATOM 5781 N N . ASN B 1 140 ? -2.873 -37 -4.379 1 88.5 140 ASN B N 1
ATOM 5782 C CA . ASN B 1 140 ? -4.195 -36.406 -4.297 1 88.5 140 ASN B CA 1
ATOM 5783 C C . ASN B 1 140 ? -4.637 -35.812 -5.641 1 88.5 140 ASN B C 1
ATOM 5785 O O . ASN B 1 140 ? -5.793 -35.438 -5.809 1 88.5 140 ASN B O 1
ATOM 5789 N N . CYS B 1 141 ? -3.826 -35.75 -6.641 1 90.75 141 CYS B N 1
ATOM 5790 C CA . CYS B 1 141 ? -4.113 -35.062 -7.891 1 90.75 141 CYS B CA 1
ATOM 5791 C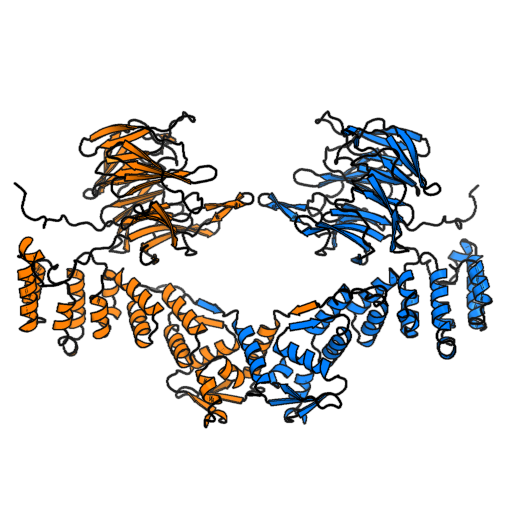 C . CYS B 1 141 ? -5.289 -35.719 -8.617 1 90.75 141 CYS B C 1
ATOM 5793 O O . CYS B 1 141 ? -6.121 -35.031 -9.195 1 90.75 141 CYS B O 1
ATOM 5795 N N . LEU B 1 142 ? -5.395 -37.031 -8.57 1 93.31 142 LEU B N 1
ATOM 5796 C CA . LEU B 1 142 ? -6.504 -37.656 -9.258 1 93.31 142 LEU B CA 1
ATOM 5797 C C . LEU B 1 142 ? -7.816 -37.438 -8.516 1 93.31 142 LEU B C 1
ATOM 5799 O O . LEU B 1 142 ? -8.883 -37.344 -9.133 1 93.31 142 LEU B O 1
ATOM 5803 N N . GLY B 1 143 ? -7.719 -37.406 -7.156 1 89.81 143 GLY B N 1
ATOM 5804 C CA . GLY B 1 143 ? -8.891 -37 -6.398 1 89.81 143 GLY B CA 1
ATOM 5805 C C . GLY B 1 143 ? -9.383 -35.625 -6.742 1 89.81 143 GLY B C 1
ATOM 5806 O O . GLY B 1 143 ? -10.586 -35.406 -6.887 1 89.81 143 GLY B O 1
ATOM 5807 N N . ILE B 1 144 ? -8.477 -34.75 -6.852 1 90.5 144 ILE B N 1
ATOM 5808 C CA . ILE B 1 144 ? -8.789 -33.375 -7.227 1 90.5 144 ILE B CA 1
ATOM 5809 C C . ILE B 1 144 ? -9.367 -33.344 -8.641 1 90.5 144 ILE B C 1
ATOM 5811 O O . ILE B 1 144 ? -10.336 -32.625 -8.914 1 90.5 144 ILE B O 1
ATOM 5815 N N . LEU B 1 145 ? -8.727 -34.156 -9.516 1 93.38 145 LEU B N 1
ATOM 5816 C CA . LEU B 1 145 ? -9.211 -34.281 -10.891 1 93.38 145 LEU B CA 1
ATOM 5817 C C . LEU B 1 145 ? -10.664 -34.719 -10.922 1 93.38 145 LEU B C 1
ATOM 5819 O O . LEU B 1 145 ? -11.492 -34.125 -11.609 1 93.38 145 LEU B O 1
ATOM 5823 N N . GLN B 1 146 ? -10.992 -35.75 -10.18 1 91.69 146 GLN B N 1
ATOM 5824 C CA . GLN B 1 146 ? -12.352 -36.281 -10.117 1 91.69 146 GLN B CA 1
ATOM 5825 C C . GLN B 1 146 ? -13.32 -35.25 -9.57 1 91.69 146 GLN B C 1
ATOM 5827 O O . GLN B 1 146 ? -14.422 -35.062 -10.094 1 91.69 146 GLN B O 1
ATOM 5832 N N . PHE B 1 147 ? -12.883 -34.656 -8.539 1 87.56 147 PHE B N 1
ATOM 5833 C CA . PHE B 1 147 ? -13.703 -33.625 -7.918 1 87.56 147 PHE B CA 1
ATOM 5834 C C . PHE B 1 147 ? -13.984 -32.469 -8.898 1 87.56 147 PHE B C 1
ATOM 5836 O O . PHE B 1 147 ? -15.125 -32.031 -9.023 1 87.56 147 PHE B O 1
ATOM 5843 N N . ALA B 1 148 ? -12.945 -31.953 -9.539 1 89.12 148 ALA B N 1
ATOM 5844 C CA . ALA B 1 148 ? -13.078 -30.875 -10.508 1 89.12 148 ALA B CA 1
ATOM 5845 C C . ALA B 1 148 ? -14.016 -31.266 -11.648 1 89.12 148 ALA B C 1
ATOM 5847 O O . ALA B 1 148 ? -14.805 -30.438 -12.125 1 89.12 148 ALA B O 1
ATOM 5848 N N . TYR B 1 149 ? -13.914 -32.562 -12.016 1 90.19 149 TYR B N 1
ATOM 5849 C CA . TYR B 1 149 ? -14.766 -33.062 -13.086 1 90.19 149 TYR B CA 1
ATOM 5850 C C . TYR B 1 149 ? -16.234 -33.062 -12.656 1 90.19 149 TYR B C 1
ATOM 5852 O O . TYR B 1 149 ? -17.109 -32.625 -13.406 1 90.19 149 TYR B O 1
ATOM 5860 N N . LEU B 1 150 ? -16.609 -33.5 -11.445 1 85.06 150 LEU B N 1
ATOM 5861 C CA . LEU B 1 150 ? -17.969 -33.625 -10.922 1 85.06 150 LEU B CA 1
ATOM 5862 C C . LEU B 1 150 ? -18.625 -32.25 -10.75 1 85.06 150 LEU B C 1
ATOM 5864 O O . LEU B 1 150 ? -19.828 -32.094 -10.961 1 85.06 150 LEU B O 1
ATOM 5868 N N . HIS B 1 151 ? -17.812 -31.312 -10.445 1 81.56 151 HIS B N 1
ATOM 5869 C CA . HIS B 1 151 ? -18.359 -30 -10.125 1 81.56 151 HIS B CA 1
ATOM 5870 C C . HIS B 1 151 ? -18.109 -29.016 -11.258 1 81.56 151 HIS B C 1
ATOM 5872 O O . HIS B 1 151 ? -18.328 -27.812 -11.094 1 81.56 151 HIS B O 1
ATOM 5878 N N . ASN B 1 152 ? -17.547 -29.484 -12.391 1 84.75 152 ASN B N 1
ATOM 5879 C CA . ASN B 1 152 ? -17.344 -28.703 -13.609 1 84.75 152 ASN B CA 1
ATOM 5880 C C . ASN B 1 152 ? -16.438 -27.516 -13.375 1 84.75 152 ASN B C 1
ATOM 5882 O O . ASN B 1 152 ? -16.766 -26.391 -13.766 1 84.75 152 ASN B O 1
ATOM 5886 N N . LEU B 1 153 ? -15.445 -27.703 -12.562 1 85.31 153 LEU B N 1
ATOM 5887 C CA . LEU B 1 153 ? -14.406 -26.703 -12.383 1 85.31 153 LEU B CA 1
ATOM 5888 C C . LEU B 1 153 ? -13.344 -26.828 -13.477 1 85.31 153 LEU B C 1
ATOM 5890 O O . LEU B 1 153 ? -12.367 -27.578 -13.32 1 85.31 153 LEU B O 1
ATOM 5894 N N . LYS B 1 154 ? -13.438 -26.094 -14.492 1 87.75 154 LYS B N 1
ATOM 5895 C CA . LYS B 1 154 ? -12.664 -26.281 -15.719 1 87.75 154 LYS B CA 1
ATOM 5896 C C . LYS B 1 154 ? -11.18 -26.031 -15.469 1 87.75 154 LYS B C 1
ATOM 5898 O O . LYS B 1 154 ? -10.336 -26.859 -15.836 1 87.75 154 LYS B O 1
ATOM 5903 N N . GLU B 1 155 ? -10.859 -24.953 -14.867 1 85.56 155 GLU B N 1
ATOM 5904 C CA . GLU B 1 155 ? -9.453 -24.594 -14.68 1 85.56 155 GLU B CA 1
ATOM 5905 C C . GLU B 1 155 ? -8.75 -25.594 -13.766 1 85.56 155 GLU B C 1
ATOM 5907 O O . GLU B 1 155 ? -7.625 -26.016 -14.047 1 85.56 155 GLU B O 1
ATOM 5912 N N . LEU B 1 156 ? -9.406 -25.938 -12.711 1 87.88 156 LEU B N 1
ATOM 5913 C CA . LEU B 1 156 ? -8.828 -26.906 -11.773 1 87.88 156 LEU B CA 1
ATOM 5914 C C . LEU B 1 156 ? -8.672 -28.266 -12.43 1 87.88 156 LEU B C 1
ATOM 5916 O O . LEU B 1 156 ? -7.672 -28.953 -12.203 1 87.88 156 LEU B O 1
ATOM 5920 N N . TYR B 1 157 ? -9.641 -28.625 -13.25 1 91.12 157 TYR B N 1
ATOM 5921 C CA . TYR B 1 157 ? -9.586 -29.891 -13.961 1 91.12 157 TYR B CA 1
ATOM 5922 C C . TYR B 1 157 ? -8.383 -29.938 -14.898 1 91.12 157 TYR B C 1
ATOM 5924 O O . TYR B 1 157 ? -7.637 -30.922 -14.906 1 91.12 157 TYR B O 1
ATOM 5932 N N . GLU B 1 158 ? -8.219 -28.938 -15.664 1 88.62 158 GLU B N 1
ATOM 5933 C CA . GLU B 1 158 ? -7.133 -28.875 -16.625 1 88.62 158 GLU B CA 1
ATOM 5934 C C . GLU B 1 158 ? -5.773 -28.969 -15.945 1 88.62 158 GLU B C 1
ATOM 5936 O O . GLU B 1 158 ? -4.883 -29.672 -16.406 1 88.62 158 GLU B O 1
ATOM 5941 N N . LYS B 1 159 ? -5.648 -28.281 -14.906 1 86.88 159 LYS B N 1
ATOM 5942 C CA . LYS B 1 159 ? -4.379 -28.312 -14.18 1 86.88 159 LYS B CA 1
ATOM 5943 C C . LYS B 1 159 ? -4.117 -29.688 -13.578 1 86.88 159 LYS B C 1
ATOM 5945 O O . LYS B 1 159 ? -3 -30.203 -13.656 1 86.88 159 LYS B O 1
ATOM 5950 N N . ALA B 1 160 ? -5.137 -30.219 -12.914 1 90.69 160 ALA B N 1
ATOM 5951 C CA . ALA B 1 160 ? -4.988 -31.547 -12.32 1 90.69 160 ALA B CA 1
ATOM 5952 C C . ALA B 1 160 ? -4.68 -32.594 -13.383 1 90.69 160 ALA B C 1
ATOM 5954 O O . ALA B 1 160 ? -3.883 -33.5 -13.156 1 90.69 160 ALA B O 1
ATOM 5955 N N . GLU B 1 161 ? -5.355 -32.438 -14.508 1 90.88 161 GLU B N 1
ATOM 5956 C CA . GLU B 1 161 ? -5.102 -33.344 -15.625 1 90.88 161 GLU B CA 1
ATOM 5957 C C . GLU B 1 161 ? -3.658 -33.25 -16.109 1 90.88 161 GLU B C 1
ATOM 5959 O O . GLU B 1 161 ? -2.98 -34.25 -16.281 1 90.88 161 GLU B O 1
ATOM 5964 N N . MET B 1 162 ? -3.242 -32.062 -16.312 1 85.38 162 MET B N 1
ATOM 5965 C CA . MET B 1 162 ? -1.869 -31.859 -16.766 1 85.38 162 MET B CA 1
ATOM 5966 C C . MET B 1 162 ? -0.874 -32.406 -15.742 1 85.38 162 MET B C 1
ATOM 5968 O O . MET B 1 162 ? 0.076 -33.094 -16.094 1 85.38 162 MET B O 1
ATOM 5972 N N . TYR B 1 163 ? -1.103 -32.031 -14.539 1 87.19 163 TYR B N 1
ATOM 5973 C CA . TYR B 1 163 ? -0.232 -32.469 -13.453 1 87.19 163 TYR B CA 1
ATOM 5974 C C . TYR B 1 163 ? -0.131 -34 -13.414 1 87.19 163 TYR B C 1
ATOM 5976 O O . TYR B 1 163 ? 0.969 -34.562 -13.352 1 87.19 163 TYR B O 1
ATOM 5984 N N . SER B 1 164 ? -1.244 -34.656 -13.43 1 89.38 164 SER B N 1
ATOM 5985 C CA . SER B 1 164 ? -1.278 -36.125 -13.336 1 89.38 164 SER B CA 1
ATOM 5986 C C . SER B 1 164 ? -0.655 -36.781 -14.562 1 89.38 164 SER B C 1
ATOM 5988 O O . SER B 1 164 ? -0.067 -37.844 -14.469 1 89.38 164 SER B O 1
ATOM 5990 N N . THR B 1 165 ? -0.813 -36.094 -15.742 1 86.25 165 THR B N 1
ATOM 5991 C CA . THR B 1 165 ? -0.253 -36.656 -16.969 1 86.25 165 THR B CA 1
ATOM 5992 C C . THR B 1 165 ? 1.271 -36.625 -16.938 1 86.25 165 THR B C 1
ATOM 5994 O O . THR B 1 165 ? 1.927 -37.562 -17.406 1 86.25 165 THR B O 1
ATOM 5997 N N . VAL B 1 166 ? 1.771 -35.625 -16.359 1 78.31 166 VAL B N 1
ATOM 5998 C CA . VAL B 1 166 ? 3.219 -35.438 -16.328 1 78.31 166 VAL B CA 1
ATOM 5999 C C . VAL B 1 166 ? 3.84 -36.469 -15.375 1 78.31 166 VAL B C 1
ATOM 6001 O O . VAL B 1 166 ? 4.906 -37 -15.656 1 78.31 166 VAL B O 1
ATOM 6004 N N . ILE B 1 167 ? 3.164 -36.781 -14.289 1 81.25 167 ILE B N 1
ATOM 6005 C CA . ILE B 1 167 ? 3.73 -37.719 -13.32 1 81.25 167 ILE B CA 1
ATOM 6006 C C . ILE B 1 167 ? 2.895 -39 -13.281 1 81.25 167 ILE B C 1
ATOM 6008 O O . ILE B 1 167 ? 2.609 -39.531 -12.211 1 81.25 167 ILE B O 1
ATOM 6012 N N . PHE B 1 168 ? 2.584 -39.5 -14.391 1 86.5 168 PHE B N 1
ATOM 6013 C CA . PHE B 1 168 ? 1.703 -40.656 -14.523 1 86.5 168 PHE B CA 1
ATOM 6014 C C . PHE B 1 168 ? 2.256 -41.875 -13.766 1 86.5 168 PHE B C 1
ATOM 6016 O O . PHE B 1 168 ? 1.519 -42.562 -13.055 1 86.5 168 PHE B O 1
ATOM 6023 N N . SER B 1 169 ? 3.549 -42.062 -13.859 1 81 169 SER B N 1
ATOM 6024 C CA . SER B 1 169 ? 4.164 -43.25 -13.266 1 81 169 SER B CA 1
ATOM 6025 C C . SER B 1 169 ? 4.023 -43.25 -11.75 1 81 169 SER B C 1
ATOM 6027 O O . SER B 1 169 ? 3.916 -44.312 -11.125 1 81 169 SER B O 1
ATOM 6029 N N . GLU B 1 170 ? 4.008 -42.062 -11.188 1 84.75 170 GLU B N 1
ATOM 6030 C CA . GLU B 1 170 ? 3.881 -41.938 -9.742 1 84.75 170 GLU B CA 1
ATOM 6031 C C . GLU B 1 170 ? 2.422 -42.031 -9.305 1 84.75 170 GLU B C 1
ATOM 6033 O O . GLU B 1 170 ? 2.117 -42.656 -8.289 1 84.75 170 GLU B O 1
ATOM 6038 N N . VAL B 1 171 ? 1.554 -41.469 -10.062 1 89.88 171 VAL B N 1
ATOM 6039 C CA . VAL B 1 171 ? 0.144 -41.375 -9.703 1 89.88 171 VAL B CA 1
ATOM 6040 C C . VAL B 1 171 ? -0.505 -42.75 -9.703 1 89.88 171 VAL B C 1
ATOM 6042 O O . VAL B 1 171 ? -1.402 -43 -8.898 1 89.88 171 VAL B O 1
ATOM 6045 N N . THR B 1 172 ? -0.051 -43.688 -10.531 1 90.31 172 THR B N 1
ATOM 6046 C CA . THR B 1 172 ? -0.651 -45.031 -10.672 1 90.31 172 THR B CA 1
ATOM 6047 C C . THR B 1 172 ? -0.385 -45.875 -9.438 1 90.31 172 THR B C 1
ATOM 6049 O O . THR B 1 172 ? -1.044 -46.875 -9.227 1 90.31 172 THR B O 1
ATOM 6052 N N . LYS B 1 173 ? 0.529 -45.406 -8.641 1 87.88 173 LYS B N 1
ATOM 6053 C CA . LYS B 1 173 ? 0.894 -46.188 -7.449 1 87.88 173 LYS B CA 1
ATOM 6054 C C . LYS B 1 173 ? -0.078 -45.906 -6.305 1 87.88 173 LYS B C 1
ATOM 6056 O O . LYS B 1 173 ? -0.113 -46.688 -5.328 1 87.88 173 LYS B O 1
ATOM 6061 N N . TYR B 1 174 ? -0.871 -45 -6.445 1 90.62 174 TYR B N 1
ATOM 6062 C CA . TYR B 1 174 ? -1.771 -44.625 -5.363 1 90.62 174 TYR B CA 1
ATOM 6063 C C . TYR B 1 174 ? -3.174 -45.156 -5.602 1 90.62 174 TYR B C 1
ATOM 6065 O O . TYR B 1 174 ? -3.562 -45.406 -6.746 1 90.62 174 TYR B O 1
ATOM 6073 N N . GLU B 1 175 ? -3.959 -45.25 -4.586 1 91.12 175 GLU B N 1
ATOM 6074 C CA . GLU B 1 175 ? -5.281 -45.875 -4.621 1 91.12 175 GLU B CA 1
ATOM 6075 C C . GLU B 1 175 ? -6.273 -45.031 -5.395 1 91.12 175 GLU B C 1
ATOM 6077 O O . GLU B 1 175 ? -7.262 -45.531 -5.926 1 91.12 175 GLU B O 1
ATOM 6082 N N . GLU B 1 176 ? -5.977 -43.781 -5.453 1 91 176 GLU B N 1
ATOM 6083 C CA . GLU B 1 176 ? -6.891 -42.875 -6.145 1 91 176 GLU B CA 1
ATOM 6084 C C . GLU B 1 176 ? -7.027 -43.25 -7.617 1 91 176 GLU B C 1
ATOM 6086 O O . GLU B 1 176 ? -8.094 -43.062 -8.211 1 91 176 GLU B O 1
ATOM 6091 N N . PHE B 1 177 ? -5.949 -43.812 -8.094 1 94.75 177 PHE B N 1
ATOM 6092 C CA . PHE B 1 177 ? -6 -44.25 -9.484 1 94.75 177 PHE B CA 1
ATOM 6093 C C . PHE B 1 177 ? -6.977 -45.406 -9.648 1 94.75 177 PHE B C 1
ATOM 6095 O O . PHE B 1 177 ? -7.77 -45.438 -10.594 1 94.75 177 PHE B O 1
ATOM 6102 N N . LEU B 1 178 ? -6.992 -46.281 -8.719 1 94.31 178 LEU B N 1
ATOM 6103 C CA . LEU B 1 178 ? -7.832 -47.469 -8.781 1 94.31 178 LEU B CA 1
ATOM 6104 C C . LEU B 1 178 ? -9.297 -47.094 -8.547 1 94.31 178 LEU B C 1
ATOM 6106 O O . LEU B 1 178 ? -10.188 -47.844 -8.961 1 94.31 178 LEU B O 1
ATOM 6110 N N . GLN B 1 179 ? -9.523 -45.938 -7.965 1 92.31 179 GLN B N 1
ATOM 6111 C CA . GLN B 1 179 ? -10.891 -45.562 -7.621 1 92.31 179 GLN B CA 1
ATOM 6112 C C . GLN B 1 179 ? -11.5 -44.656 -8.688 1 92.31 179 GLN B C 1
ATOM 6114 O O . GLN B 1 179 ? -12.656 -44.25 -8.586 1 92.31 179 GLN B O 1
ATOM 6119 N N . LEU B 1 180 ? -10.773 -44.438 -9.703 1 94.19 180 LEU B N 1
ATOM 6120 C CA . LEU B 1 180 ? -11.273 -43.562 -10.766 1 94.19 180 LEU B CA 1
ATOM 6121 C C . LEU B 1 180 ? -12.469 -44.188 -11.469 1 94.19 180 LEU B C 1
ATOM 6123 O O . LEU B 1 180 ? -12.453 -45.406 -11.75 1 94.19 180 LEU B O 1
ATOM 6127 N N . PRO B 1 181 ? -13.508 -43.406 -11.695 1 94.19 181 PRO B N 1
ATOM 6128 C CA . PRO B 1 181 ? -14.609 -43.938 -12.508 1 94.19 181 PRO B CA 1
ATOM 6129 C C . PRO B 1 181 ? -14.188 -44.281 -13.938 1 94.19 181 PRO B C 1
ATOM 6131 O O . PRO B 1 181 ? -13.234 -43.656 -14.453 1 94.19 181 PRO B O 1
ATOM 6134 N N . GLY B 1 182 ? -14.859 -45.219 -14.594 1 94.38 182 GLY B N 1
ATOM 6135 C CA . GLY B 1 182 ? -14.492 -45.719 -15.906 1 94.38 182 GLY B CA 1
ATOM 6136 C C . GLY B 1 182 ? -14.406 -44.625 -16.969 1 94.38 182 GLY B C 1
ATOM 6137 O O . GLY B 1 182 ? -13.453 -44.594 -17.75 1 94.38 182 GLY B O 1
ATOM 6138 N N . GLU B 1 183 ? -15.336 -43.781 -16.922 1 93.81 183 GLU B N 1
ATOM 6139 C CA . GLU B 1 183 ? -15.359 -42.719 -17.922 1 93.81 183 GLU B CA 1
ATOM 6140 C C . GLU B 1 183 ? -14.141 -41.781 -17.797 1 93.81 183 GLU B C 1
ATOM 6142 O O . GLU B 1 183 ? -13.531 -41.438 -18.797 1 93.81 183 GLU B O 1
ATOM 6147 N N . LEU B 1 184 ? -13.836 -41.469 -16.547 1 94.31 184 LEU B N 1
ATOM 6148 C CA . LEU B 1 184 ? -12.703 -40.594 -16.297 1 94.31 184 LEU B CA 1
ATOM 6149 C C . LEU B 1 184 ? -11.383 -41.281 -16.594 1 94.31 184 LEU B C 1
ATOM 6151 O O . LEU B 1 184 ? -10.445 -40.656 -17.094 1 94.31 184 LEU B O 1
ATOM 6155 N N . LEU B 1 185 ? -11.312 -42.594 -16.297 1 95.19 185 LEU B N 1
ATOM 6156 C CA . LEU B 1 185 ? -10.102 -43.344 -16.594 1 95.19 185 LEU B CA 1
ATOM 6157 C C . LEU B 1 185 ? -9.812 -43.375 -18.094 1 95.19 185 LEU B C 1
ATOM 6159 O O . LEU B 1 185 ? -8.68 -43.156 -18.516 1 95.19 185 LEU B O 1
ATOM 6163 N N . LEU B 1 186 ? -10.844 -43.656 -18.891 1 94.94 186 LEU B N 1
ATOM 6164 C CA . LEU B 1 186 ? -10.672 -43.719 -20.328 1 94.94 186 LEU B CA 1
ATOM 6165 C C . LEU B 1 186 ? -10.211 -42.375 -20.891 1 94.94 186 LEU B C 1
ATOM 6167 O O . LEU B 1 186 ? -9.312 -42.344 -21.734 1 94.94 186 LEU B O 1
ATOM 6171 N N . LYS B 1 187 ? -10.781 -41.344 -20.375 1 94 187 LYS B N 1
ATOM 6172 C CA . LYS B 1 187 ? -10.375 -40 -20.781 1 94 187 LYS B CA 1
ATOM 6173 C C . LYS B 1 187 ? -8.93 -39.719 -20.406 1 94 187 LYS B C 1
ATOM 6175 O O . LYS B 1 187 ? -8.164 -39.125 -21.188 1 94 187 LYS B O 1
ATOM 6180 N N . TYR B 1 188 ? -8.617 -40.125 -19.219 1 93.19 188 TYR B N 1
ATOM 6181 C CA . TYR B 1 188 ? -7.281 -39.906 -18.672 1 93.19 188 TYR B CA 1
ATOM 6182 C C . TYR B 1 188 ? -6.238 -40.688 -19.469 1 93.19 188 TYR B C 1
ATOM 6184 O O . TYR B 1 188 ? -5.203 -40.125 -19.859 1 93.19 188 TYR B O 1
ATOM 6192 N N . LEU B 1 189 ? -6.492 -41.969 -19.797 1 93 189 LEU B N 1
ATOM 6193 C CA . LEU B 1 189 ? -5.543 -42.812 -20.5 1 93 189 LEU B CA 1
ATOM 6194 C C . LEU B 1 189 ? -5.41 -42.406 -21.969 1 93 189 LEU B C 1
ATOM 6196 O O . LEU B 1 189 ? -4.434 -42.781 -22.625 1 93 189 LEU B O 1
ATOM 6200 N N . SER B 1 190 ? -6.371 -41.75 -22.484 1 90.38 190 SER B N 1
ATOM 6201 C CA . SER B 1 190 ? -6.328 -41.312 -23.875 1 90.38 190 SER B CA 1
ATOM 6202 C C . SER B 1 190 ? -5.375 -40.156 -24.078 1 90.38 190 SER B C 1
ATOM 6204 O O . SER B 1 190 ? -4.98 -39.844 -25.203 1 90.38 190 SER B O 1
ATOM 6206 N N . LYS B 1 191 ? -4.961 -39.531 -23 1 88.75 191 LYS B N 1
ATOM 6207 C CA . LYS B 1 191 ? -4.09 -38.375 -23.062 1 88.75 191 LYS B CA 1
ATOM 6208 C C . LYS B 1 191 ? -2.643 -38.781 -23.328 1 88.75 191 LYS B C 1
ATOM 6210 O O . LYS B 1 191 ? -2.305 -39.969 -23.266 1 88.75 191 LYS B O 1
ATOM 6215 N N . ASP B 1 192 ? -1.878 -37.719 -23.719 1 81.62 192 ASP B N 1
ATOM 6216 C CA . ASP B 1 192 ? -0.45 -37.969 -23.906 1 81.62 192 ASP B CA 1
ATOM 6217 C C . ASP B 1 192 ? 0.292 -38 -22.578 1 81.62 192 ASP B C 1
ATOM 6219 O O . ASP B 1 192 ? 0.837 -37 -22.141 1 81.62 192 ASP B O 1
ATOM 6223 N N . LEU B 1 193 ? 0.286 -39.219 -22.016 1 85.06 193 LEU B N 1
ATOM 6224 C CA . LEU B 1 193 ? 0.89 -39.406 -20.703 1 85.06 193 LEU B CA 1
ATOM 6225 C C . LEU B 1 193 ? 2.412 -39.469 -20.797 1 85.06 193 LEU B C 1
ATOM 6227 O O . LEU B 1 193 ? 2.963 -39.969 -21.781 1 85.06 193 LEU B O 1
ATOM 6231 N N . TYR B 1 194 ? 2.959 -38.875 -19.812 1 75.62 194 TYR B N 1
ATOM 6232 C CA . TYR B 1 194 ? 4.418 -38.906 -19.766 1 75.62 194 TYR B CA 1
ATOM 6233 C C . TYR B 1 194 ? 4.902 -40.219 -19.188 1 75.62 194 TYR B C 1
ATOM 6235 O O . TYR B 1 194 ? 4.816 -40.469 -17.984 1 75.62 194 TYR B O 1
ATOM 6243 N N . THR B 1 195 ? 5.242 -41.125 -20.016 1 76.75 195 THR B N 1
ATOM 6244 C CA . THR B 1 195 ? 5.734 -42.438 -19.609 1 76.75 195 THR B CA 1
ATOM 6245 C C . THR B 1 195 ? 6.879 -42.906 -20.516 1 76.75 195 THR B C 1
ATOM 6247 O O . THR B 1 195 ? 7 -42.438 -21.641 1 76.75 195 THR B O 1
ATOM 6250 N N . ASP B 1 196 ? 7.746 -43.719 -19.938 1 68.38 196 ASP B N 1
ATOM 6251 C CA . ASP B 1 196 ? 8.883 -44.25 -20.688 1 68.38 196 ASP B CA 1
ATOM 6252 C C . ASP B 1 196 ? 8.43 -45.219 -21.781 1 68.38 196 ASP B C 1
ATOM 6254 O O . ASP B 1 196 ? 8.961 -45.219 -22.891 1 68.38 196 ASP B O 1
ATOM 6258 N N . ASN B 1 197 ? 7.496 -46.031 -21.391 1 76.94 197 ASN B N 1
ATOM 6259 C CA . ASN B 1 197 ? 7 -47.062 -22.281 1 76.94 197 ASN B CA 1
ATOM 6260 C C . ASN B 1 197 ? 5.496 -47.281 -22.125 1 76.94 197 ASN B C 1
ATOM 6262 O O . ASN B 1 197 ? 4.926 -46.938 -21.078 1 76.94 197 ASN B O 1
ATOM 6266 N N . GLU B 1 198 ? 4.949 -47.688 -23.203 1 87.06 198 GLU B N 1
ATOM 6267 C CA . GLU B 1 198 ? 3.512 -47.938 -23.203 1 87.06 198 GLU B CA 1
ATOM 6268 C C . GLU B 1 198 ? 3.152 -49.094 -22.25 1 87.06 198 GLU B C 1
ATOM 6270 O O . GLU B 1 198 ? 2 -49.219 -21.844 1 87.06 198 GLU B O 1
ATOM 6275 N N . GLU B 1 199 ? 4.141 -49.812 -21.938 1 88.44 199 GLU B N 1
ATOM 6276 C CA . GLU B 1 199 ? 3.908 -50.969 -21.047 1 88.44 199 GLU B CA 1
ATOM 6277 C C . GLU B 1 199 ? 3.447 -50.5 -19.672 1 88.44 199 GLU B C 1
ATOM 6279 O O . GLU B 1 199 ? 2.635 -51.188 -19.031 1 88.44 199 GLU B O 1
ATOM 6284 N N . VAL B 1 200 ? 3.973 -49.406 -19.297 1 88.38 200 VAL B N 1
ATOM 6285 C CA . VAL B 1 200 ? 3.605 -48.875 -17.984 1 88.38 200 VAL B CA 1
ATOM 6286 C C . VAL B 1 200 ? 2.117 -48.531 -17.969 1 88.38 200 VAL B C 1
ATOM 6288 O O . VAL B 1 200 ? 1.425 -48.781 -16.984 1 88.38 200 VAL B O 1
ATOM 6291 N N . VAL B 1 201 ? 1.627 -48.031 -19.062 1 92.25 201 VAL B N 1
ATOM 6292 C CA . VAL B 1 201 ? 0.223 -47.656 -19.172 1 92.25 201 VAL B CA 1
ATOM 6293 C C . VAL B 1 201 ? -0.65 -48.906 -19.219 1 92.25 201 VAL B C 1
ATOM 6295 O O . VAL B 1 201 ? -1.707 -48.969 -18.594 1 92.25 201 VAL B O 1
ATOM 6298 N N . TYR B 1 202 ? -0.175 -49.875 -19.953 1 92.62 202 TYR B N 1
ATOM 6299 C CA . TYR B 1 202 ? -0.9 -51.156 -20.047 1 92.62 202 TYR B CA 1
ATOM 6300 C C . TYR B 1 202 ? -1.036 -51.812 -18.688 1 92.62 202 TYR B C 1
ATOM 6302 O O . TYR B 1 202 ? -2.129 -52.219 -18.297 1 92.62 202 TYR B O 1
ATOM 6310 N N . GLU B 1 203 ? 0.027 -51.812 -18.016 1 92.62 203 GLU B N 1
ATOM 6311 C CA . GLU B 1 203 ? 0.016 -52.438 -16.703 1 92.62 203 GLU B CA 1
ATOM 6312 C C . GLU B 1 203 ? -0.907 -51.688 -15.75 1 92.62 203 GLU B C 1
ATOM 6314 O O . GLU B 1 203 ? -1.613 -52.312 -14.945 1 92.62 203 GLU B O 1
ATOM 6319 N N . ALA B 1 204 ? -0.849 -50.438 -15.812 1 94.31 204 ALA B N 1
ATOM 6320 C CA . ALA B 1 204 ? -1.709 -49.625 -14.961 1 94.31 204 ALA B CA 1
ATOM 6321 C C . ALA B 1 204 ? -3.182 -49.875 -15.266 1 94.31 204 ALA B C 1
ATOM 6323 O O . ALA B 1 204 ? -4 -50 -14.359 1 94.31 204 ALA B O 1
ATOM 6324 N N . ALA B 1 205 ? -3.529 -49.938 -16.547 1 94.62 205 ALA B N 1
ATOM 6325 C CA . ALA B 1 205 ? -4.906 -50.219 -16.969 1 94.62 205 ALA B CA 1
ATOM 6326 C C . ALA B 1 205 ? -5.375 -51.594 -16.484 1 94.62 205 ALA B C 1
ATOM 6328 O O . ALA B 1 205 ? -6.504 -51.719 -16.016 1 94.62 205 ALA B O 1
ATOM 6329 N N . MET B 1 206 ? -4.488 -52.531 -16.578 1 93.19 206 MET B N 1
ATOM 6330 C CA . MET B 1 206 ? -4.844 -53.875 -16.141 1 93.19 206 MET B CA 1
ATOM 6331 C C . MET B 1 206 ? -5.059 -53.906 -14.633 1 93.19 206 MET B C 1
ATOM 6333 O O . MET B 1 206 ? -5.969 -54.594 -14.156 1 93.19 206 MET B O 1
ATOM 6337 N N . GLN B 1 207 ? -4.246 -53.25 -13.953 1 94.5 207 GLN B N 1
ATOM 6338 C CA . GLN B 1 207 ? -4.406 -53.188 -12.508 1 94.5 207 GLN B CA 1
ATOM 6339 C C . GLN B 1 207 ? -5.742 -52.562 -12.125 1 94.5 207 GLN B C 1
ATOM 6341 O O . GLN B 1 207 ? -6.387 -53 -11.172 1 94.5 207 GLN B O 1
ATOM 6346 N N . TRP B 1 208 ? -6.078 -51.531 -12.852 1 96 208 TRP B N 1
ATOM 6347 C CA . TRP B 1 208 ? -7.359 -50.875 -12.617 1 96 208 TRP B CA 1
ATOM 6348 C C . TRP B 1 208 ? -8.516 -51.844 -12.836 1 96 208 TRP B C 1
ATOM 6350 O O . TRP B 1 208 ? -9.469 -51.875 -12.047 1 96 208 TRP B O 1
ATOM 6360 N N . VAL B 1 209 ? -8.508 -52.688 -13.844 1 95 209 VAL B N 1
ATOM 6361 C CA . VAL B 1 209 ? -9.562 -53.656 -14.141 1 95 209 VAL B CA 1
ATOM 6362 C C . VAL B 1 209 ? -9.57 -54.75 -13.086 1 95 209 VAL B C 1
ATOM 6364 O O . VAL B 1 209 ? -10.641 -55.188 -12.633 1 95 209 VAL B O 1
ATOM 6367 N N . LYS B 1 210 ? -8.406 -55.125 -12.648 1 93.88 210 LYS B N 1
ATOM 6368 C CA . LYS B 1 210 ? -8.273 -56.219 -11.664 1 93.88 210 LYS B CA 1
ATOM 6369 C C . LYS B 1 210 ? -8.852 -55.781 -10.312 1 93.88 210 LYS B C 1
ATOM 6371 O O . LYS B 1 210 ? -9.273 -56.625 -9.523 1 93.88 210 LYS B O 1
ATOM 6376 N N . TYR B 1 211 ? -8.836 -54.531 -10 1 94.25 211 TYR B N 1
ATOM 6377 C CA . TYR B 1 211 ? -9.359 -54 -8.75 1 94.25 211 TYR B CA 1
ATOM 6378 C C . TYR B 1 211 ? -10.852 -54.281 -8.617 1 94.25 211 TYR B C 1
ATOM 6380 O O . TYR B 1 211 ? -11.352 -54.5 -7.512 1 94.25 211 TYR B O 1
ATOM 6388 N N . ASP B 1 212 ? -11.57 -54.312 -9.695 1 93.5 212 ASP B N 1
ATOM 6389 C CA . ASP B 1 212 ? -12.992 -54.656 -9.75 1 93.5 212 ASP B CA 1
ATOM 6390 C C . ASP B 1 212 ? -13.344 -55.344 -11.078 1 93.5 212 ASP B C 1
ATOM 6392 O O . ASP B 1 212 ? -14.008 -54.719 -11.93 1 93.5 212 ASP B O 1
ATOM 6396 N N . ILE B 1 213 ? -13.062 -56.562 -11.188 1 92.06 213 ILE B N 1
ATOM 6397 C CA . ILE B 1 213 ? -13.156 -57.312 -12.438 1 92.06 213 ILE B CA 1
ATOM 6398 C C . ILE B 1 213 ? -14.625 -57.438 -12.844 1 92.06 213 ILE B C 1
ATOM 6400 O O . ILE B 1 213 ? -14.961 -57.312 -14.023 1 92.06 213 ILE B O 1
ATOM 6404 N N . GLU B 1 214 ? -15.422 -57.594 -11.938 1 91.75 214 GLU B N 1
ATOM 6405 C CA . GLU B 1 214 ? -16.828 -57.844 -12.211 1 91.75 214 GLU B CA 1
ATOM 6406 C C . GLU B 1 214 ? -17.469 -56.656 -12.938 1 91.75 214 GLU B C 1
ATOM 6408 O O . GLU B 1 214 ? -18.172 -56.844 -13.93 1 91.75 214 GLU B O 1
ATOM 6413 N N . ASN B 1 215 ? -17.156 -55.531 -12.492 1 92.44 215 ASN B N 1
ATOM 6414 C CA . ASN B 1 215 ? -17.828 -54.375 -13.039 1 92.44 215 ASN B CA 1
ATOM 6415 C C . ASN B 1 215 ? -17 -53.719 -14.141 1 92.44 215 ASN B C 1
ATOM 6417 O O . ASN B 1 215 ? -17.547 -53.031 -15.023 1 92.44 215 ASN B O 1
ATOM 6421 N N . ARG B 1 216 ? -15.664 -53.906 -14.18 1 94.25 216 ARG B N 1
ATOM 6422 C CA . ARG B 1 216 ? -14.812 -53.125 -15.055 1 94.25 216 ARG B CA 1
ATOM 6423 C C . ARG B 1 216 ? -14.352 -53.938 -16.266 1 94.25 216 ARG B C 1
ATOM 6425 O O . ARG B 1 216 ? -13.82 -53.375 -17.234 1 94.25 216 ARG B O 1
ATOM 6432 N N . SER B 1 217 ? -14.633 -55.188 -16.266 1 91.56 217 SER B N 1
ATOM 6433 C CA . SER B 1 217 ? -14.234 -56.031 -17.391 1 91.56 217 SER B CA 1
ATOM 6434 C C . SER B 1 217 ? -15 -55.688 -18.656 1 91.56 217 SER B C 1
ATOM 6436 O O . SER B 1 217 ? -14.5 -55.875 -19.766 1 91.56 217 SER B O 1
ATOM 6438 N N . LYS B 1 218 ? -16.156 -55.094 -18.453 1 90.62 218 LYS B N 1
ATOM 6439 C CA . LYS B 1 218 ? -17 -54.719 -19.578 1 90.62 218 LYS B CA 1
ATOM 6440 C C . LYS B 1 218 ? -16.359 -53.562 -20.359 1 90.62 218 LYS B C 1
ATOM 6442 O O . LYS B 1 218 ? -16.688 -53.344 -21.531 1 90.62 218 LYS B O 1
ATOM 6447 N N . LEU B 1 219 ? -15.453 -52.906 -19.734 1 93.81 219 LEU B N 1
ATOM 6448 C CA . LEU B 1 219 ? -14.844 -51.719 -20.359 1 93.81 219 LEU B CA 1
ATOM 6449 C C . LEU B 1 219 ? -13.508 -52.094 -21.016 1 93.81 219 LEU B C 1
ATOM 6451 O O . LEU B 1 219 ? -12.773 -51.188 -21.453 1 93.81 219 LEU B O 1
ATOM 6455 N N . MET B 1 220 ? -13.195 -53.344 -21.156 1 93.25 220 MET B N 1
ATOM 6456 C CA . MET B 1 220 ? -11.883 -53.781 -21.625 1 93.25 220 MET B CA 1
ATOM 6457 C C . MET B 1 220 ? -11.664 -53.375 -23.062 1 93.25 220 MET B C 1
ATOM 6459 O O . MET B 1 220 ? -10.57 -52.938 -23.438 1 93.25 220 MET B O 1
ATOM 6463 N N . PHE B 1 221 ? -12.664 -53.5 -23.828 1 92.94 221 PHE B N 1
ATOM 6464 C CA . PHE B 1 221 ? -12.547 -53.125 -25.234 1 92.94 221 PHE B CA 1
ATOM 6465 C C . PHE B 1 221 ? -12.172 -51.656 -25.359 1 92.94 221 PHE B C 1
ATOM 6467 O O . PHE B 1 221 ? -11.281 -51.312 -26.125 1 92.94 221 PHE B O 1
ATOM 6474 N N . ASP B 1 222 ? -12.875 -50.875 -24.594 1 94.25 222 ASP B N 1
ATOM 6475 C CA . ASP B 1 222 ? -12.617 -49.438 -24.625 1 94.25 222 ASP B CA 1
ATOM 6476 C C . ASP B 1 222 ? -11.219 -49.125 -24.109 1 94.25 222 ASP B C 1
ATOM 6478 O O . ASP B 1 222 ? -10.555 -48.219 -24.641 1 94.25 222 ASP B O 1
ATOM 6482 N N . ILE B 1 223 ? -10.797 -49.812 -23.094 1 94.88 223 ILE B N 1
ATOM 6483 C CA . ILE B 1 223 ? -9.477 -49.625 -22.531 1 94.88 223 ILE B CA 1
ATOM 6484 C C . ILE B 1 223 ? -8.406 -49.938 -23.562 1 94.88 223 ILE B C 1
ATOM 6486 O O . ILE B 1 223 ? -7.465 -49.188 -23.766 1 94.88 223 ILE B O 1
ATOM 6490 N N . LEU B 1 224 ? -8.586 -51.062 -24.25 1 92 224 LEU B N 1
ATOM 6491 C CA . LEU B 1 224 ? -7.613 -51.469 -25.25 1 92 224 LEU B CA 1
ATOM 6492 C C . LEU B 1 224 ? -7.586 -50.5 -26.422 1 92 224 LEU B C 1
ATOM 6494 O O . LEU B 1 224 ? -6.547 -50.344 -27.062 1 92 224 LEU B O 1
ATOM 6498 N N . ASN B 1 225 ? -8.688 -49.906 -26.641 1 90.12 225 ASN B N 1
ATOM 6499 C CA . ASN B 1 225 ? -8.773 -48.938 -27.734 1 90.12 225 ASN B CA 1
ATOM 6500 C C . ASN B 1 225 ? -8.023 -47.656 -27.406 1 90.12 225 ASN B C 1
ATOM 6502 O O . ASN B 1 225 ? -7.57 -46.938 -28.312 1 90.12 225 ASN B O 1
ATOM 6506 N N . VAL B 1 226 ? -7.941 -47.281 -26.172 1 91.06 226 VAL B N 1
ATOM 6507 C CA . VAL B 1 226 ? -7.281 -46.031 -25.781 1 91.06 226 VAL B CA 1
ATOM 6508 C C . VAL B 1 226 ? -5.785 -46.281 -25.594 1 91.06 226 VAL B C 1
ATOM 6510 O O . VAL B 1 226 ? -4.98 -45.344 -25.688 1 91.06 226 VAL B O 1
ATOM 6513 N N . LEU B 1 227 ? -5.496 -47.562 -25.359 1 91.25 227 LEU B N 1
ATOM 6514 C CA . LEU B 1 227 ? -4.082 -47.938 -25.25 1 91.25 227 LEU B CA 1
ATOM 6515 C C . LEU B 1 227 ? -3.412 -47.906 -26.625 1 91.25 227 LEU B C 1
ATOM 6517 O O . LEU B 1 227 ? -4.039 -48.25 -27.641 1 91.25 227 LEU B O 1
ATOM 6521 N N . ARG B 1 228 ? -2.264 -47.5 -26.672 1 88.69 228 ARG B N 1
ATOM 6522 C CA . ARG B 1 228 ? -1.506 -47.531 -27.906 1 88.69 228 ARG B CA 1
ATOM 6523 C C . ARG B 1 228 ? -0.77 -48.844 -28.094 1 88.69 228 ARG B C 1
ATOM 6525 O O . ARG B 1 228 ? 0.456 -48.906 -27.984 1 88.69 228 ARG B O 1
ATOM 6532 N N . LEU B 1 229 ? -1.525 -49.844 -28.484 1 88.62 229 LEU B N 1
ATOM 6533 C CA . LEU B 1 229 ? -1.145 -51.25 -28.469 1 88.62 229 LEU B CA 1
ATOM 6534 C C . LEU B 1 229 ? 0.021 -51.5 -29.422 1 88.62 229 LEU B C 1
ATOM 6536 O O . LEU B 1 229 ? 0.931 -52.281 -29.109 1 88.62 229 LEU B O 1
ATOM 6540 N N . PRO B 1 230 ? -0.001 -50.812 -30.547 1 85.25 230 PRO B N 1
ATOM 6541 C CA . PRO B 1 230 ? 1.082 -51.094 -31.5 1 85.25 230 PRO B CA 1
ATOM 6542 C C . PRO B 1 230 ? 2.457 -50.719 -30.938 1 85.25 230 PRO B C 1
ATOM 6544 O O . PRO B 1 230 ? 3.479 -51.156 -31.469 1 85.25 230 PRO B O 1
ATOM 6547 N N . PHE B 1 231 ? 2.461 -49.969 -29.953 1 85.06 231 PHE B N 1
ATOM 6548 C CA . PHE B 1 231 ? 3.742 -49.469 -29.453 1 85.06 231 PHE B CA 1
ATOM 6549 C C . PHE B 1 231 ? 4.164 -50.25 -28.203 1 85.06 231 PHE B C 1
ATOM 6551 O O . PHE B 1 231 ? 5.141 -49.875 -27.547 1 85.06 231 PHE B O 1
ATOM 6558 N N . LEU B 1 232 ? 3.432 -51.281 -27.922 1 87.31 232 LEU B N 1
ATOM 6559 C CA . LEU B 1 232 ? 3.873 -52.219 -26.922 1 87.31 232 LEU B CA 1
ATOM 6560 C C . LEU B 1 232 ? 4.977 -53.125 -27.469 1 87.31 232 LEU B C 1
ATOM 6562 O O . LEU B 1 232 ? 5.051 -53.344 -28.688 1 87.31 232 LEU B O 1
ATOM 6566 N N . SER B 1 233 ? 5.836 -53.562 -26.562 1 86.44 233 SER B N 1
ATOM 6567 C CA . SER B 1 233 ? 6.836 -54.531 -27.016 1 86.44 233 SER B CA 1
ATOM 6568 C C . SER B 1 233 ? 6.18 -55.812 -27.516 1 86.44 233 SER B C 1
ATOM 6570 O O . SER B 1 233 ? 5.074 -56.156 -27.094 1 86.44 233 SER B O 1
ATOM 6572 N N . PRO B 1 234 ? 6.824 -56.5 -28.438 1 86.19 234 PRO B N 1
ATOM 6573 C CA . PRO B 1 234 ? 6.238 -57.719 -28.969 1 86.19 234 PRO B CA 1
ATOM 6574 C C . PRO B 1 234 ? 5.941 -58.75 -27.875 1 86.19 234 PRO B C 1
ATOM 6576 O O . PRO B 1 234 ? 4.926 -59.438 -27.938 1 86.19 234 PRO B O 1
ATOM 6579 N N . THR B 1 235 ? 6.793 -58.719 -26.875 1 87.56 235 THR B N 1
ATOM 6580 C CA . THR B 1 235 ? 6.582 -59.625 -25.766 1 87.56 235 THR B CA 1
ATOM 6581 C C . THR B 1 235 ? 5.305 -59.312 -25.016 1 87.56 235 THR B C 1
ATOM 6583 O O . THR B 1 235 ? 4.516 -60.188 -24.672 1 87.56 235 THR B O 1
ATOM 6586 N N . TYR B 1 236 ? 5.074 -58.062 -24.891 1 88.06 236 TYR B N 1
ATOM 6587 C CA . TYR B 1 236 ? 3.904 -57.625 -24.125 1 88.06 236 TYR B CA 1
ATOM 6588 C C . TYR B 1 236 ? 2.631 -57.812 -24.953 1 88.06 236 TYR B C 1
ATOM 6590 O O . TYR B 1 236 ? 1.56 -58.062 -24.391 1 88.06 236 TYR B O 1
ATOM 6598 N N . LEU B 1 237 ? 2.715 -57.656 -26.234 1 89.25 237 LEU B N 1
ATOM 6599 C CA . LEU B 1 237 ? 1.55 -57.875 -27.094 1 89.25 237 LEU B CA 1
ATOM 6600 C C . LEU B 1 237 ? 1.082 -59.312 -27.031 1 89.25 237 LEU B C 1
ATOM 6602 O O . LEU B 1 237 ? -0.122 -59.594 -27.016 1 89.25 237 LEU B O 1
ATOM 6606 N N . VAL B 1 238 ? 2.082 -60.188 -27.016 1 87.69 238 VAL B N 1
ATOM 6607 C CA . VAL B 1 238 ? 1.75 -61.625 -26.891 1 87.69 238 VAL B CA 1
ATOM 6608 C C . VAL B 1 238 ? 1.112 -61.875 -25.531 1 87.69 238 VAL B C 1
ATOM 6610 O O . VAL B 1 238 ? 0.124 -62.625 -25.438 1 87.69 238 VAL B O 1
ATOM 6613 N N . GLU B 1 239 ? 1.665 -61.281 -24.609 1 87.75 239 GLU B N 1
ATOM 6614 C CA . GLU B 1 239 ? 1.122 -61.438 -23.266 1 87.75 239 GLU B CA 1
ATOM 6615 C C . GLU B 1 239 ? -0.302 -60.906 -23.172 1 87.75 239 GLU B C 1
ATOM 6617 O O . GLU B 1 239 ? -1.154 -61.5 -22.5 1 87.75 239 GLU B O 1
ATOM 6622 N N . ALA B 1 240 ? -0.501 -59.812 -23.797 1 89 240 ALA B N 1
ATOM 6623 C CA . ALA B 1 240 ? -1.829 -59.188 -23.812 1 89 240 ALA B CA 1
ATOM 6624 C C . ALA B 1 240 ? -2.848 -60.125 -24.469 1 89 240 ALA B C 1
ATOM 6626 O O . ALA B 1 240 ? -4.008 -60.188 -24.062 1 89 240 ALA B O 1
ATOM 6627 N N . GLY B 1 241 ? -2.443 -60.812 -25.5 1 88 241 GLY B N 1
ATOM 6628 C CA . GLY B 1 241 ? -3.318 -61.75 -26.188 1 88 241 GLY B CA 1
ATOM 6629 C C . GLY B 1 241 ? -3.643 -62.969 -25.359 1 88 241 GLY B C 1
ATOM 6630 O O . GLY B 1 241 ? -4.695 -63.594 -25.547 1 88 241 GLY B O 1
ATOM 6631 N N . ASN B 1 242 ? -2.729 -63.281 -24.422 1 89.19 242 ASN B N 1
ATOM 6632 C CA . ASN B 1 242 ? -2.904 -64.5 -23.609 1 89.19 242 ASN B CA 1
ATOM 6633 C C . ASN B 1 242 ? -3.535 -64.188 -22.266 1 89.19 242 ASN B C 1
ATOM 6635 O O . ASN B 1 242 ? -3.756 -65.062 -21.438 1 89.19 242 ASN B O 1
ATOM 6639 N N . ASN B 1 243 ? -3.775 -62.938 -22 1 89.56 243 ASN B N 1
ATOM 6640 C CA . ASN B 1 243 ? -4.387 -62.5 -20.75 1 89.56 243 ASN B CA 1
ATOM 6641 C C . ASN B 1 243 ? -5.863 -62.875 -20.688 1 89.56 243 ASN B C 1
ATOM 6643 O O . ASN B 1 243 ? -6.613 -62.625 -21.641 1 89.56 243 ASN B O 1
ATOM 6647 N N . PRO B 1 244 ? -6.297 -63.5 -19.688 1 89.19 244 PRO B N 1
ATOM 6648 C CA . PRO B 1 244 ? -7.699 -63.906 -19.562 1 89.19 244 PRO B CA 1
ATOM 6649 C C . PRO B 1 244 ? -8.664 -62.75 -19.609 1 89.19 244 PRO B C 1
ATOM 6651 O O . PRO B 1 244 ? -9.836 -62.906 -19.969 1 89.19 244 PRO B O 1
ATOM 6654 N N . LEU B 1 245 ? -8.188 -61.594 -19.297 1 89.62 245 LEU B N 1
ATOM 6655 C CA . LEU B 1 245 ? -9.039 -60.406 -19.266 1 89.62 245 LEU B CA 1
ATOM 6656 C C . LEU B 1 245 ? -9.367 -59.938 -20.688 1 89.62 245 LEU B C 1
ATOM 6658 O O . LEU B 1 245 ? -10.344 -59.219 -20.891 1 89.62 245 LEU B O 1
ATOM 6662 N N . THR B 1 246 ? -8.586 -60.281 -21.656 1 89 246 THR B N 1
ATOM 6663 C CA . THR B 1 246 ? -8.75 -59.844 -23.031 1 89 246 THR B CA 1
ATOM 6664 C C . THR B 1 246 ? -9.211 -60.969 -23.922 1 89 246 THR B C 1
ATOM 6666 O O . THR B 1 246 ? -9.031 -60.938 -25.141 1 89 246 THR B O 1
ATOM 6669 N N . SER B 1 247 ? -9.812 -61.969 -23.453 1 87.81 247 SER B N 1
ATOM 6670 C CA . SER B 1 247 ? -10.109 -63.219 -24.156 1 87.81 247 SER B CA 1
ATOM 6671 C C . SER B 1 247 ? -11.281 -63.031 -25.109 1 87.81 247 SER B C 1
ATOM 6673 O O . SER B 1 247 ? -11.523 -63.875 -25.969 1 87.81 247 SER B O 1
ATOM 6675 N N . SER B 1 248 ? -11.93 -61.969 -25.031 1 89.69 248 SER B N 1
ATOM 6676 C CA . SER B 1 248 ? -13.047 -61.75 -25.938 1 89.69 248 SER B CA 1
ATOM 6677 C C . SER B 1 248 ? -12.57 -61.625 -27.375 1 89.69 248 SER B C 1
ATOM 6679 O O . SER B 1 248 ? -11.438 -61.188 -27.625 1 89.69 248 SER B O 1
ATOM 6681 N N . GLU B 1 249 ? -13.43 -61.969 -28.297 1 90.44 249 GLU B N 1
ATOM 6682 C CA . GLU B 1 249 ? -13.078 -61.969 -29.719 1 90.44 249 GLU B CA 1
ATOM 6683 C C . GLU B 1 249 ? -12.742 -60.562 -30.188 1 90.44 249 GLU B C 1
ATOM 6685 O O . GLU B 1 249 ? -11.789 -60.375 -30.953 1 90.44 249 GLU B O 1
ATOM 6690 N N . GLU B 1 250 ? -13.477 -59.688 -29.766 1 91.44 250 GLU B N 1
ATOM 6691 C CA . GLU B 1 250 ? -13.258 -58.312 -30.188 1 91.44 250 GLU B CA 1
ATOM 6692 C C . GLU B 1 250 ? -11.906 -57.812 -29.688 1 91.44 250 GLU B C 1
ATOM 6694 O O . GLU B 1 250 ? -11.195 -57.094 -30.406 1 91.44 250 GLU B O 1
ATOM 6699 N N . ASN B 1 251 ? -11.594 -58.094 -28.469 1 92.12 251 ASN B N 1
ATOM 6700 C CA . ASN B 1 251 ? -10.312 -57.688 -27.891 1 92.12 251 ASN B CA 1
ATOM 6701 C C . ASN B 1 251 ? -9.141 -58.344 -28.625 1 92.12 251 ASN B C 1
ATOM 6703 O O . ASN B 1 251 ? -8.141 -57.656 -28.906 1 92.12 251 ASN B O 1
ATOM 6707 N N . LEU B 1 252 ? -9.336 -59.594 -28.891 1 91.88 252 LEU B N 1
ATOM 6708 C CA . LEU B 1 252 ? -8.273 -60.312 -29.562 1 91.88 252 LEU B CA 1
ATOM 6709 C C . LEU B 1 252 ? -8.047 -59.781 -30.984 1 91.88 252 LEU B C 1
ATOM 6711 O O . LEU B 1 252 ? -6.906 -59.75 -31.453 1 91.88 252 LEU B O 1
ATOM 6715 N N . ARG B 1 253 ? -9.109 -59.406 -31.594 1 91 253 ARG B N 1
ATOM 6716 C CA . ARG B 1 253 ? -8.984 -58.812 -32.906 1 91 253 ARG B CA 1
ATOM 6717 C C . ARG B 1 253 ? -8.148 -57.531 -32.875 1 91 253 ARG B C 1
ATOM 6719 O O . ARG B 1 253 ? -7.316 -57.312 -33.75 1 91 253 ARG B O 1
ATOM 6726 N N . LEU B 1 254 ? -8.359 -56.781 -31.859 1 90.31 254 LEU B N 1
ATOM 6727 C CA . LEU B 1 254 ? -7.605 -55.531 -31.719 1 90.31 254 LEU B CA 1
ATOM 6728 C C . LEU B 1 254 ? -6.121 -55.812 -31.5 1 90.31 254 LEU B C 1
ATOM 6730 O O . LEU B 1 254 ? -5.266 -55.125 -32.062 1 90.31 254 LEU B O 1
ATOM 6734 N N . ILE B 1 255 ? -5.836 -56.812 -30.719 1 91.19 255 ILE B N 1
ATOM 6735 C CA . ILE B 1 255 ? -4.457 -57.156 -30.422 1 91.19 255 ILE B CA 1
ATOM 6736 C C . ILE B 1 255 ? -3.791 -57.719 -31.672 1 91.19 255 ILE B C 1
ATOM 6738 O O . ILE B 1 255 ? -2.623 -57.438 -31.953 1 91.19 255 ILE B O 1
ATOM 6742 N N . GLU B 1 256 ? -4.562 -58.438 -32.406 1 88.75 256 GLU B N 1
ATOM 6743 C CA . GLU B 1 256 ? -4.043 -58.969 -33.688 1 88.75 256 GLU B CA 1
ATOM 6744 C C . GLU B 1 256 ? -3.725 -57.844 -34.656 1 88.75 256 GLU B C 1
ATOM 6746 O O . GLU B 1 256 ? -2.715 -57.906 -35.375 1 88.75 256 GLU B O 1
ATOM 6751 N N . HIS B 1 257 ? -4.594 -57 -34.688 1 87.31 257 HIS B N 1
ATOM 6752 C CA . HIS B 1 257 ? -4.355 -55.844 -35.531 1 87.31 257 HIS B CA 1
ATOM 6753 C C . HIS B 1 257 ? -3.082 -55.094 -35.156 1 87.31 257 HIS B C 1
ATOM 6755 O O . HIS B 1 257 ? -2.326 -54.656 -36 1 87.31 257 HIS B O 1
ATOM 6761 N N . ALA B 1 258 ? -2.842 -54.969 -33.875 1 89.19 258 ALA B N 1
ATOM 6762 C CA . ALA B 1 258 ? -1.641 -54.312 -33.375 1 89.19 258 ALA B CA 1
ATOM 6763 C C . ALA B 1 258 ? -0.385 -55.094 -33.719 1 89.19 258 ALA B C 1
ATOM 6765 O O . ALA B 1 258 ? 0.646 -54.5 -34.062 1 89.19 258 ALA B O 1
ATOM 6766 N N . GLN B 1 259 ? -0.523 -56.375 -33.688 1 86.31 259 GLN B N 1
ATOM 6767 C CA . GLN B 1 259 ? 0.594 -57.25 -34.062 1 86.31 259 GLN B CA 1
ATOM 6768 C C . GLN B 1 259 ? 0.921 -57.094 -35.562 1 86.31 259 GLN B C 1
ATOM 6770 O O . GLN B 1 259 ? 2.092 -57.031 -35.938 1 86.31 259 GLN B O 1
ATOM 6775 N N . LYS B 1 260 ? -0.15 -57.031 -36.312 1 83.56 260 LYS B N 1
ATOM 6776 C CA . LYS B 1 260 ? 0.032 -56.844 -37.75 1 83.56 260 LYS B CA 1
ATOM 6777 C C . LYS B 1 260 ? 0.693 -55.5 -38.031 1 83.56 260 LYS B C 1
ATOM 6779 O O . LYS B 1 260 ? 1.558 -55.375 -38.906 1 83.56 260 LYS B O 1
ATOM 6784 N N . TYR B 1 261 ? 0.274 -54.531 -37.312 1 85.19 261 TYR B N 1
ATOM 6785 C CA . TYR B 1 261 ? 0.821 -53.188 -37.469 1 85.19 261 TYR B CA 1
ATOM 6786 C C . TYR B 1 261 ? 2.322 -53.188 -37.188 1 85.19 261 TYR B C 1
ATOM 6788 O O . TYR B 1 261 ? 3.08 -52.531 -37.906 1 85.19 261 TYR B O 1
ATOM 6796 N N . GLN B 1 262 ? 2.811 -53.781 -36.188 1 82.25 262 GLN B N 1
ATOM 6797 C CA . GLN B 1 262 ? 4.219 -53.844 -35.812 1 82.25 262 GLN B CA 1
ATOM 6798 C C . GLN B 1 262 ? 5.059 -54.5 -36.906 1 82.25 262 GLN B C 1
ATOM 6800 O O . GLN B 1 262 ? 6.242 -54.188 -37.062 1 82.25 262 GLN B O 1
ATOM 6805 N N . ASN B 1 263 ? 4.426 -55.406 -37.625 1 78.94 263 ASN B N 1
ATOM 6806 C CA . ASN B 1 263 ? 5.148 -56.188 -38.625 1 78.94 263 ASN B CA 1
ATOM 6807 C C . ASN B 1 263 ? 5.031 -55.562 -40 1 78.94 263 ASN B C 1
ATOM 6809 O O . ASN B 1 263 ? 5.586 -56.062 -41 1 78.94 263 ASN B O 1
ATOM 6813 N N . MET B 1 264 ? 4.309 -54.5 -40.062 1 77.25 264 MET B N 1
ATOM 6814 C CA . MET B 1 264 ? 4.117 -53.812 -41.344 1 77.25 264 MET B CA 1
ATOM 6815 C C . MET B 1 264 ? 5.383 -53.062 -41.75 1 77.25 264 MET B C 1
ATOM 6817 O O . MET B 1 264 ? 6.125 -52.562 -40.906 1 77.25 264 MET B O 1
ATOM 6821 N N . SER B 1 265 ? 5.551 -53.094 -43.031 1 67.44 265 SER B N 1
ATOM 6822 C CA . SER B 1 265 ? 6.664 -52.344 -43.594 1 67.44 265 SER B CA 1
ATOM 6823 C C . SER B 1 265 ? 6.363 -50.844 -43.594 1 67.44 265 SER B C 1
ATOM 6825 O O . SER B 1 265 ? 5.23 -50.438 -43.344 1 67.44 265 SER B O 1
ATOM 6827 N N . PHE B 1 266 ? 7.418 -50.031 -43.719 1 64.19 266 PHE B N 1
ATOM 6828 C CA . PHE B 1 266 ? 7.285 -48.594 -43.719 1 64.19 266 PHE B CA 1
ATOM 6829 C C . PHE B 1 266 ? 6.258 -48.125 -44.75 1 64.19 266 PHE B C 1
ATOM 6831 O O . PHE B 1 266 ? 5.441 -47.25 -44.5 1 64.19 266 PHE B O 1
ATOM 6838 N N . THR B 1 267 ? 6.363 -48.719 -45.844 1 65.19 267 THR B N 1
ATOM 6839 C CA . THR B 1 267 ? 5.453 -48.406 -46.938 1 65.19 267 THR B CA 1
ATOM 6840 C C . THR B 1 267 ? 4.016 -48.75 -46.562 1 65.19 267 THR B C 1
ATOM 6842 O O . THR B 1 267 ? 3.086 -48 -46.906 1 65.19 267 THR B O 1
ATOM 6845 N N . GLU B 1 268 ? 3.877 -49.875 -45.906 1 68.94 268 GLU B N 1
ATOM 6846 C CA . GLU B 1 268 ? 2.549 -50.312 -45.5 1 68.94 268 GLU B CA 1
ATOM 6847 C C . GLU B 1 268 ? 1.97 -49.375 -44.406 1 68.94 268 GLU B C 1
ATOM 6849 O O . GLU B 1 268 ? 0.766 -49.125 -44.406 1 68.94 268 GLU B O 1
ATOM 6854 N N . LEU B 1 269 ? 2.877 -48.938 -43.562 1 72.19 269 LEU B N 1
ATOM 6855 C CA . LEU B 1 269 ? 2.457 -48.094 -42.438 1 72.19 269 LEU B CA 1
ATOM 6856 C C . LEU B 1 269 ? 1.927 -46.75 -42.969 1 72.19 269 LEU B C 1
ATOM 6858 O O . LEU B 1 269 ? 1.007 -46.188 -42.375 1 72.19 269 LEU B O 1
ATOM 6862 N N . GLN B 1 270 ? 2.459 -46.25 -44.031 1 64.31 270 GLN B N 1
ATOM 6863 C CA . GLN B 1 270 ? 2.021 -45 -44.594 1 64.31 270 GLN B CA 1
ATOM 6864 C C . GLN B 1 270 ? 0.62 -45.125 -45.188 1 64.31 270 GLN B C 1
ATOM 6866 O O . GLN B 1 270 ? -0.126 -44.125 -45.219 1 64.31 270 GLN B O 1
ATOM 6871 N N . LYS B 1 271 ? 0.33 -46.281 -45.562 1 64.56 271 LYS B N 1
ATOM 6872 C CA . LYS B 1 271 ? -0.934 -46.469 -46.281 1 64.56 271 LYS B CA 1
ATOM 6873 C C . LYS B 1 271 ? -2.021 -46.969 -45.312 1 64.56 271 LYS B C 1
ATOM 6875 O O . LYS B 1 271 ? -3.213 -46.844 -45.625 1 64.56 271 LYS B O 1
ATOM 6880 N N . THR B 1 272 ? -1.55 -47.406 -44.094 1 67.12 272 THR B N 1
ATOM 6881 C CA . THR B 1 272 ? -2.525 -48.031 -43.219 1 67.12 272 THR B CA 1
ATOM 6882 C C . THR B 1 272 ? -3.318 -47 -42.438 1 67.12 272 THR B C 1
ATOM 6884 O O . THR B 1 272 ? -2.773 -45.969 -42.062 1 67.12 272 THR B O 1
ATOM 6887 N N . SER B 1 273 ? -4.617 -47.188 -42.438 1 67.25 273 SER B N 1
ATOM 6888 C CA . SER B 1 273 ? -5.5 -46.375 -41.594 1 67.25 273 SER B CA 1
ATOM 6889 C C . SER B 1 273 ? -5.719 -46.969 -40.219 1 67.25 273 SER B C 1
ATOM 6891 O O . SER B 1 273 ? -6.52 -46.469 -39.438 1 67.25 273 SER B O 1
ATOM 6893 N N . LEU B 1 274 ? -4.82 -48 -40.062 1 65.56 274 LEU B N 1
ATOM 6894 C CA . LEU B 1 274 ? -4.941 -48.688 -38.781 1 65.56 274 LEU B CA 1
ATOM 6895 C C . LEU B 1 274 ? -4.188 -47.938 -37.688 1 65.56 274 LEU B C 1
ATOM 6897 O O . LEU B 1 274 ? -3.055 -47.5 -37.906 1 65.56 274 LEU B O 1
ATOM 6901 N N . PHE B 1 275 ? -4.754 -47.594 -36.562 1 67.44 275 PHE B N 1
ATOM 6902 C CA . PHE B 1 275 ? -4.281 -46.969 -35.344 1 67.44 275 PHE B CA 1
ATOM 6903 C C . PHE B 1 275 ? -3.723 -45.562 -35.625 1 67.44 275 PHE B C 1
ATOM 6905 O O . PHE B 1 275 ? -2.729 -45.438 -36.344 1 67.44 275 PHE B O 1
ATOM 6912 N N . GLN B 1 276 ? -4.379 -44.594 -35.562 1 65.06 276 GLN B N 1
ATOM 6913 C CA . GLN B 1 276 ? -3.977 -43.219 -35.781 1 65.06 276 GLN B CA 1
ATOM 6914 C C . GLN B 1 276 ? -3.387 -42.625 -34.5 1 65.06 276 GLN B C 1
ATOM 6916 O O . GLN B 1 276 ? -3.809 -41.531 -34.062 1 65.06 276 GLN B O 1
ATOM 6921 N N . CYS B 1 277 ? -2.479 -43.531 -33.875 1 69.19 277 CYS B N 1
ATOM 6922 C CA . CYS B 1 277 ? -1.912 -42.969 -32.656 1 69.19 277 CYS B CA 1
ATOM 6923 C C . CYS B 1 277 ? -0.395 -42.875 -32.75 1 69.19 277 CYS B C 1
ATOM 6925 O O . CYS B 1 277 ? 0.218 -43.5 -33.625 1 69.19 277 CYS B O 1
ATOM 6927 N N . HIS B 1 278 ? 0.208 -41.875 -32.125 1 71.31 278 HIS B N 1
ATOM 6928 C CA . HIS B 1 278 ? 1.653 -41.719 -32.031 1 71.31 278 HIS B CA 1
ATOM 6929 C C . HIS B 1 278 ? 2.178 -42.219 -30.672 1 71.31 278 HIS B C 1
ATOM 6931 O O . HIS B 1 278 ? 1.426 -42.312 -29.703 1 71.31 278 HIS B O 1
ATOM 6937 N N . PRO B 1 279 ? 3.439 -42.781 -30.719 1 70.25 279 PRO B N 1
ATOM 6938 C CA . PRO B 1 279 ? 3.998 -43.25 -29.438 1 70.25 279 PRO B CA 1
ATOM 6939 C C . PRO B 1 279 ? 4.02 -42.156 -28.375 1 70.25 279 PRO B C 1
ATOM 6941 O O . PRO B 1 279 ? 4.195 -40.969 -28.703 1 70.25 279 PRO B O 1
ATOM 6944 N N . ARG B 1 280 ? 3.734 -42.625 -27.234 1 72.31 280 ARG B N 1
ATOM 6945 C CA . ARG B 1 280 ? 3.789 -41.688 -26.125 1 72.31 280 ARG B CA 1
ATOM 6946 C C . ARG B 1 280 ? 5.23 -41.406 -25.688 1 72.31 280 ARG B C 1
ATOM 6948 O O . ARG B 1 280 ? 6.047 -42.344 -25.641 1 72.31 280 ARG B O 1
ATOM 6955 N N . ASN B 1 281 ? 5.992 -40.312 -26.109 1 56.38 281 ASN B N 1
ATOM 6956 C CA . ASN B 1 281 ? 7.367 -40 -25.734 1 56.38 281 ASN B CA 1
ATOM 6957 C C . ASN B 1 281 ? 7.422 -38.938 -24.641 1 56.38 281 ASN B C 1
ATOM 6959 O O . ASN B 1 281 ? 6.5 -38.125 -24.5 1 56.38 281 ASN B O 1
ATOM 6963 N N . TYR B 1 282 ? 8.367 -39.406 -23.719 1 55.62 282 TYR B N 1
ATOM 6964 C CA . TYR B 1 282 ? 8.648 -38.344 -22.734 1 55.62 282 TYR B CA 1
ATOM 6965 C C . TYR B 1 282 ? 8.875 -37 -23.438 1 55.62 282 TYR B C 1
ATOM 6967 O O . TYR B 1 282 ? 9.664 -36.906 -24.375 1 55.62 282 TYR B O 1
ATOM 6975 N N . LYS B 1 283 ? 7.969 -36.125 -23.359 1 60.88 283 LYS B N 1
ATOM 6976 C CA . LYS B 1 283 ? 8.188 -34.75 -23.812 1 60.88 283 LYS B CA 1
ATOM 6977 C C . LYS B 1 283 ? 9.328 -34.062 -23.062 1 60.88 283 LYS B C 1
ATOM 6979 O O . LYS B 1 283 ? 9.617 -34.438 -21.922 1 60.88 283 LYS B O 1
ATOM 6984 N N . GLU B 1 284 ? 10.328 -33.375 -23.766 1 68.38 284 GLU B N 1
ATOM 6985 C CA . GLU B 1 284 ? 11.391 -32.594 -23.156 1 68.38 284 GLU B CA 1
ATOM 6986 C C . GLU B 1 284 ? 10.852 -31.688 -22.047 1 68.38 284 GLU B C 1
ATOM 6988 O O . GLU B 1 284 ? 9.742 -31.156 -22.141 1 68.38 284 GLU B O 1
ATOM 6993 N N . ALA B 1 285 ? 11.414 -31.969 -20.859 1 75.81 285 ALA B N 1
ATOM 6994 C CA . ALA B 1 285 ? 11.07 -31.078 -19.75 1 75.81 285 ALA B CA 1
ATOM 6995 C C . ALA B 1 285 ? 12.312 -30.391 -19.188 1 75.81 285 ALA B C 1
ATOM 6997 O O . ALA B 1 285 ? 13.43 -30.891 -19.359 1 75.81 285 ALA B O 1
ATOM 6998 N N . ILE B 1 286 ? 12.109 -29.203 -18.688 1 80.38 286 ILE B N 1
ATOM 6999 C CA . ILE B 1 286 ? 13.195 -28.438 -18.109 1 80.38 286 ILE B CA 1
ATOM 7000 C C . ILE B 1 286 ? 13.25 -28.672 -16.594 1 80.38 286 ILE B C 1
ATOM 7002 O O . ILE B 1 286 ? 12.227 -28.641 -15.922 1 80.38 286 ILE B O 1
ATOM 7006 N N . ILE B 1 287 ? 14.414 -29.047 -16.125 1 82.44 287 ILE B N 1
ATOM 7007 C CA . ILE B 1 287 ? 14.609 -29.172 -14.688 1 82.44 287 ILE B CA 1
ATOM 7008 C C . ILE B 1 287 ? 15.266 -27.906 -14.141 1 82.44 287 ILE B C 1
ATOM 7010 O O . ILE B 1 287 ? 16.312 -27.484 -14.625 1 82.44 287 ILE B O 1
ATOM 7014 N N . ILE B 1 288 ? 14.648 -27.328 -13.219 1 81.12 288 ILE B N 1
ATOM 7015 C CA . ILE B 1 288 ? 15.133 -26.109 -12.594 1 81.12 288 ILE B CA 1
ATOM 7016 C C . ILE B 1 288 ? 15.633 -26.406 -11.188 1 81.12 288 ILE B C 1
ATOM 7018 O O . ILE B 1 288 ? 14.891 -26.938 -10.359 1 81.12 288 ILE B O 1
ATOM 7022 N N . LEU B 1 289 ? 16.891 -26.109 -11.008 1 81.44 289 LEU B N 1
ATOM 7023 C CA . LEU B 1 289 ? 17.453 -26.219 -9.664 1 81.44 289 LEU B CA 1
ATOM 7024 C C . LEU B 1 289 ? 17.641 -24.844 -9.047 1 81.44 289 LEU B C 1
ATOM 7026 O O . LEU B 1 289 ? 18.453 -24.047 -9.531 1 81.44 289 LEU B O 1
ATOM 7030 N N . GLY B 1 290 ? 16.828 -24.516 -8.055 1 73.56 290 GLY B N 1
ATOM 7031 C CA . GLY B 1 290 ? 16.891 -23.188 -7.449 1 73.56 290 GLY B CA 1
ATOM 7032 C C . GLY B 1 290 ? 17.188 -23.234 -5.961 1 73.56 290 GLY B C 1
ATOM 7033 O O . GLY B 1 290 ? 17.188 -24.312 -5.355 1 73.56 290 GLY B O 1
ATOM 7034 N N . ALA B 1 291 ? 17.734 -21.969 -5.441 1 69.19 291 ALA B N 1
ATOM 7035 C CA . ALA B 1 291 ? 17.969 -21.812 -4.008 1 69.19 291 ALA B CA 1
ATOM 7036 C C . ALA B 1 291 ? 17.25 -20.578 -3.459 1 69.19 291 ALA B C 1
ATOM 7038 O O . ALA B 1 291 ? 17.109 -19.578 -4.156 1 69.19 291 ALA B O 1
ATOM 7039 N N . GLU B 1 292 ? 16.531 -20.734 -2.357 1 63.91 292 GLU B N 1
ATOM 7040 C CA . GLU B 1 292 ? 15.875 -19.641 -1.662 1 63.91 292 GLU B CA 1
ATOM 7041 C C . GLU B 1 292 ? 16.547 -19.344 -0.326 1 63.91 292 GLU B C 1
ATOM 7043 O O . GLU B 1 292 ? 16.922 -20.266 0.405 1 63.91 292 GLU B O 1
ATOM 7048 N N . SER B 1 293 ? 16.875 -17.938 -0.284 1 57.03 293 SER B N 1
ATOM 7049 C CA . SER B 1 293 ? 17.453 -17.547 1.004 1 57.03 293 SER B CA 1
ATOM 7050 C C . SER B 1 293 ? 16.359 -17.359 2.055 1 57.03 293 SER B C 1
ATOM 7052 O O . SER B 1 293 ? 15.438 -16.562 1.855 1 57.03 293 SER B O 1
ATOM 7054 N N . VAL B 1 294 ? 16.062 -18.172 2.988 1 54.59 294 VAL B N 1
ATOM 7055 C CA . VAL B 1 294 ? 15.047 -18.047 4.035 1 54.59 294 VAL B CA 1
ATOM 7056 C C . VAL B 1 294 ? 15.547 -17.094 5.117 1 54.59 294 VAL B C 1
ATOM 7058 O O . VAL B 1 294 ? 14.82 -16.188 5.535 1 54.59 294 VAL B O 1
ATOM 7061 N N . ASP B 1 295 ? 16.625 -17.391 5.742 1 53.66 295 ASP B N 1
ATOM 7062 C CA . ASP B 1 295 ? 17.25 -16.562 6.758 1 53.66 295 ASP B CA 1
ATOM 7063 C C . ASP B 1 295 ? 18.688 -16.219 6.371 1 53.66 295 ASP B C 1
ATOM 7065 O O . ASP B 1 295 ? 19.219 -16.781 5.406 1 53.66 295 ASP B O 1
ATOM 7069 N N . HIS B 1 296 ? 19.328 -15.117 6.867 1 54.12 296 HIS B N 1
ATOM 7070 C CA . HIS B 1 296 ? 20.688 -14.633 6.602 1 54.12 296 HIS B CA 1
ATOM 7071 C C . HIS B 1 296 ? 21.672 -15.789 6.52 1 54.12 296 HIS B C 1
ATOM 7073 O O . HIS B 1 296 ? 22.797 -15.625 6.031 1 54.12 296 HIS B O 1
ATOM 7079 N N . MET B 1 297 ? 21.188 -17.062 6.816 1 56.28 297 MET B N 1
ATOM 7080 C CA . MET B 1 297 ? 22.25 -18.047 6.926 1 56.28 297 MET B CA 1
ATOM 7081 C C . MET B 1 297 ? 21.875 -19.344 6.23 1 56.28 297 MET B C 1
ATOM 7083 O O . MET B 1 297 ? 22.734 -20.203 5.984 1 56.28 297 MET B O 1
ATOM 7087 N N . GLU B 1 298 ? 20.547 -19.5 5.941 1 61.12 298 GLU B N 1
ATOM 7088 C CA . GLU B 1 298 ? 20.234 -20.828 5.438 1 61.12 298 GLU B CA 1
ATOM 7089 C C . GLU B 1 298 ? 19.625 -20.766 4.035 1 61.12 298 GLU B C 1
ATOM 7091 O O . GLU B 1 298 ? 18.781 -19.906 3.76 1 61.12 298 GLU B O 1
ATOM 7096 N N . ILE B 1 299 ? 20.391 -21.516 3.148 1 66.12 299 ILE B N 1
ATOM 7097 C CA . ILE B 1 299 ? 19.922 -21.625 1.771 1 66.12 299 ILE B CA 1
ATOM 7098 C C . ILE B 1 299 ? 19.188 -22.938 1.579 1 66.12 299 ILE B C 1
ATOM 7100 O O . ILE B 1 299 ? 19.688 -24.016 1.938 1 66.12 299 ILE B O 1
ATOM 7104 N N . LYS B 1 300 ? 17.875 -22.828 1.233 1 72.69 300 LYS B N 1
ATOM 7105 C CA . LYS B 1 300 ? 17.094 -24.016 0.892 1 72.69 300 LYS B CA 1
ATOM 7106 C C . LYS B 1 300 ? 17.016 -24.219 -0.62 1 72.69 300 LYS B C 1
ATOM 7108 O O . LYS B 1 300 ? 16.625 -23.297 -1.351 1 72.69 300 LYS B O 1
ATOM 7113 N N . HIS B 1 301 ? 17.547 -25.516 -1.008 1 78 301 HIS B N 1
ATOM 7114 C CA . HIS B 1 301 ? 17.531 -25.828 -2.434 1 78 301 HIS B CA 1
ATOM 7115 C C . HIS B 1 301 ? 16.219 -26.516 -2.834 1 78 301 HIS B C 1
ATOM 7117 O O . HIS B 1 301 ? 15.664 -27.297 -2.062 1 78 301 HIS B O 1
ATOM 7123 N N . ARG B 1 302 ? 15.703 -26.156 -4.012 1 78.94 302 ARG B N 1
ATOM 7124 C CA . ARG B 1 302 ? 14.484 -26.75 -4.559 1 78.94 302 ARG B CA 1
ATOM 7125 C C . ARG B 1 302 ? 14.68 -27.172 -6.012 1 78.94 302 ARG B C 1
ATOM 7127 O O . ARG B 1 302 ? 15.453 -26.547 -6.742 1 78.94 302 ARG B O 1
ATOM 7134 N N . THR B 1 303 ? 14.047 -28.281 -6.348 1 81.56 303 THR B N 1
ATOM 7135 C CA . THR B 1 303 ? 14.062 -28.781 -7.719 1 81.56 303 THR B CA 1
ATOM 7136 C C . THR B 1 303 ? 12.664 -28.719 -8.336 1 81.56 303 THR B C 1
ATOM 7138 O O . THR B 1 303 ? 11.688 -29.109 -7.703 1 81.56 303 THR B O 1
ATOM 7141 N N . PHE B 1 304 ? 12.641 -28.219 -9.539 1 80.5 304 PHE B N 1
ATOM 7142 C CA . PHE B 1 304 ? 11.359 -28.141 -10.234 1 80.5 304 PHE B CA 1
ATOM 7143 C C . PHE B 1 304 ? 11.469 -28.719 -11.641 1 80.5 304 PHE B C 1
ATOM 7145 O O . PHE B 1 304 ? 12.5 -28.578 -12.305 1 80.5 304 PHE B O 1
ATOM 7152 N N . MET B 1 305 ? 10.508 -29.422 -11.945 1 80.19 305 MET B N 1
ATOM 7153 C CA . MET B 1 305 ? 10.312 -29.781 -13.344 1 80.19 305 MET B CA 1
ATOM 7154 C C . MET B 1 305 ? 9.367 -28.797 -14.023 1 80.19 305 MET B C 1
ATOM 7156 O O . MET B 1 305 ? 8.273 -28.516 -13.516 1 80.19 305 MET B O 1
ATOM 7160 N N . TYR B 1 306 ? 9.836 -28.266 -15.094 1 79.5 306 TYR B N 1
ATOM 7161 C CA . TYR B 1 306 ? 9.07 -27.203 -15.758 1 79.5 306 TYR B CA 1
ATOM 7162 C C . TYR B 1 306 ? 8.805 -27.562 -17.219 1 79.5 306 TYR B C 1
ATOM 7164 O O . TYR B 1 306 ? 9.719 -27.938 -17.938 1 79.5 306 TYR B O 1
ATOM 7172 N N . ASP B 1 307 ? 7.539 -27.484 -17.516 1 75.38 307 ASP B N 1
ATOM 7173 C CA . ASP B 1 307 ? 7.133 -27.609 -18.906 1 75.38 307 ASP B CA 1
ATOM 7174 C C . ASP B 1 307 ? 6.754 -26.266 -19.5 1 75.38 307 ASP B C 1
ATOM 7176 O O . ASP B 1 307 ? 5.695 -25.719 -19.188 1 75.38 307 ASP B O 1
ATOM 7180 N N . PRO B 1 308 ? 7.605 -25.75 -20.312 1 74 308 PRO B N 1
ATOM 7181 C CA . PRO B 1 308 ? 7.348 -24.391 -20.812 1 74 308 PRO B CA 1
ATOM 7182 C C . PRO B 1 308 ? 6.078 -24.312 -21.656 1 74 308 PRO B C 1
ATOM 7184 O O . PRO B 1 308 ? 5.496 -23.234 -21.797 1 74 308 PRO B O 1
ATOM 7187 N N . GLN B 1 309 ? 5.691 -25.391 -22.266 1 70.06 309 GLN B N 1
ATOM 7188 C CA . GLN B 1 309 ? 4.492 -25.359 -23.094 1 70.06 309 GLN B CA 1
ATOM 7189 C C . GLN B 1 309 ? 3.234 -25.219 -22.234 1 70.06 309 GLN B C 1
ATOM 7191 O O . GLN B 1 309 ? 2.375 -24.375 -22.531 1 70.06 309 GLN B O 1
ATOM 7196 N N . SER B 1 310 ? 3.246 -26 -21.266 1 68.19 310 SER B N 1
ATOM 7197 C CA . SER B 1 310 ? 2.076 -25.953 -20.391 1 68.19 310 SER B CA 1
ATOM 7198 C C . SER B 1 310 ? 2.27 -24.969 -19.25 1 68.19 310 SER B C 1
ATOM 7200 O O . SER B 1 310 ? 1.312 -24.609 -18.562 1 68.19 310 SER B O 1
ATOM 7202 N N . LYS B 1 311 ? 3.477 -24.484 -19.094 1 74.31 311 LYS B N 1
ATOM 7203 C CA . LYS B 1 311 ? 3.846 -23.562 -18.016 1 74.31 311 LYS B CA 1
ATOM 7204 C C . LYS B 1 311 ? 3.629 -24.219 -16.656 1 74.31 311 LYS B C 1
ATOM 7206 O O . LYS B 1 311 ? 3.35 -23.516 -15.672 1 74.31 311 LYS B O 1
ATOM 7211 N N . LEU B 1 312 ? 3.633 -25.484 -16.656 1 74.38 312 LEU B N 1
ATOM 7212 C CA . LEU B 1 312 ? 3.445 -26.203 -15.398 1 74.38 312 LEU B CA 1
ATOM 7213 C C . LEU B 1 312 ? 4.773 -26.406 -14.68 1 74.38 312 LEU B C 1
ATOM 7215 O O . LEU B 1 312 ? 5.766 -26.812 -15.289 1 74.38 312 LEU B O 1
ATOM 7219 N N . LYS B 1 313 ? 4.762 -25.938 -13.469 1 76.75 313 LYS B N 1
ATOM 7220 C CA . LYS B 1 313 ? 5.918 -26.125 -12.594 1 76.75 313 LYS B CA 1
ATOM 7221 C C . LYS B 1 313 ? 5.605 -27.109 -11.469 1 76.75 313 LYS B C 1
ATOM 7223 O O . LYS B 1 313 ? 4.676 -26.906 -10.695 1 76.75 313 LYS B O 1
ATOM 7228 N N . ILE B 1 314 ? 6.348 -28.25 -11.484 1 76.88 314 ILE B N 1
ATOM 7229 C CA . ILE B 1 314 ? 6.109 -29.281 -10.484 1 76.88 314 ILE B CA 1
ATOM 7230 C C . ILE B 1 314 ? 7.32 -29.406 -9.562 1 76.88 314 ILE B C 1
ATOM 7232 O O . ILE B 1 314 ? 8.453 -29.531 -10.031 1 76.88 314 ILE B O 1
ATOM 7236 N N . GLN B 1 315 ? 7.031 -29.281 -8.328 1 78.31 315 GLN B N 1
ATOM 7237 C CA . GLN B 1 315 ? 8.117 -29.453 -7.367 1 78.31 315 GLN B CA 1
ATOM 7238 C C . GLN B 1 315 ? 8.539 -30.906 -7.254 1 78.31 315 GLN B C 1
ATOM 7240 O O . GLN B 1 315 ? 7.691 -31.797 -7.195 1 78.31 315 GLN B O 1
ATOM 7245 N N . ARG B 1 316 ? 9.797 -31.094 -7.402 1 79.5 316 ARG B N 1
ATOM 7246 C CA . ARG B 1 316 ? 10.383 -32.406 -7.246 1 79.5 316 ARG B CA 1
ATOM 7247 C C . ARG B 1 316 ? 11.203 -32.5 -5.969 1 79.5 316 ARG B C 1
ATOM 7249 O O . ARG B 1 316 ? 11.266 -31.562 -5.191 1 79.5 316 ARG B O 1
ATOM 7256 N N . GLN B 1 317 ? 11.727 -33.719 -5.773 1 83.19 317 GLN B N 1
ATOM 7257 C CA . GLN B 1 317 ? 12.5 -33.906 -4.551 1 83.19 317 GLN B CA 1
ATOM 7258 C C . GLN B 1 317 ? 13.703 -32.969 -4.512 1 83.19 317 GLN B C 1
ATOM 7260 O O . GLN B 1 317 ? 14.43 -32.812 -5.496 1 83.19 317 GLN B O 1
ATOM 7265 N N . SER B 1 318 ? 13.836 -32.344 -3.363 1 83.81 318 SER B N 1
ATOM 7266 C CA . SER B 1 318 ? 14.969 -31.438 -3.182 1 83.81 318 SER B CA 1
ATOM 7267 C C . SER B 1 318 ? 16.266 -32.219 -3.01 1 83.81 318 SER B C 1
ATOM 7269 O O . SER B 1 318 ? 16.266 -33.312 -2.457 1 83.81 318 SER B O 1
ATOM 7271 N N . PRO B 1 319 ? 17.344 -31.594 -3.545 1 85.56 319 PRO B N 1
ATOM 7272 C CA . PRO B 1 319 ? 18.625 -32.281 -3.391 1 85.56 319 PRO B CA 1
ATOM 7273 C C . PRO B 1 319 ? 19.094 -32.344 -1.938 1 85.56 319 PRO B C 1
ATOM 7275 O O . PRO B 1 319 ? 18.875 -31.391 -1.177 1 85.56 319 PRO B O 1
ATOM 7278 N N . PRO B 1 320 ? 19.641 -33.531 -1.62 1 85.88 320 PRO B N 1
ATOM 7279 C CA . PRO B 1 320 ? 20.141 -33.688 -0.253 1 85.88 320 PRO B CA 1
ATOM 7280 C C . PRO B 1 320 ? 21.5 -33.031 -0.057 1 85.88 320 PRO B C 1
ATOM 7282 O O . PRO B 1 320 ? 22.484 -33.688 0.278 1 85.88 320 PRO B O 1
ATOM 7285 N N . PHE B 1 321 ? 21.609 -31.75 -0.198 1 82.94 321 PHE B N 1
ATOM 7286 C CA . PHE B 1 321 ? 22.859 -31.016 -0.093 1 82.94 321 PHE B CA 1
ATOM 7287 C C . PHE B 1 321 ? 23.188 -30.703 1.364 1 82.94 321 PHE B C 1
ATOM 7289 O O . PHE B 1 321 ? 22.297 -30.562 2.193 1 82.94 321 PHE B O 1
ATOM 7296 N N . GLN B 1 322 ? 24.438 -30.703 1.631 1 77.5 322 GLN B N 1
ATOM 7297 C CA . GLN B 1 322 ? 24.906 -30.297 2.953 1 77.5 322 GLN B CA 1
ATOM 7298 C C . GLN B 1 322 ? 24.812 -28.781 3.119 1 77.5 322 GLN B C 1
ATOM 7300 O O . GLN B 1 322 ? 24.469 -28.062 2.178 1 77.5 322 GLN B O 1
ATOM 7305 N N . LYS B 1 323 ? 25.172 -28.469 4.344 1 74.94 323 LYS B N 1
ATOM 7306 C CA . LYS B 1 323 ? 25.156 -27.047 4.652 1 74.94 323 LYS B CA 1
ATOM 7307 C C . LYS B 1 323 ? 26.172 -26.297 3.791 1 74.94 323 LYS B C 1
ATOM 7309 O O . LYS B 1 323 ? 27.312 -26.734 3.623 1 74.94 323 LYS B O 1
ATOM 7314 N N . TYR B 1 324 ? 25.859 -25.312 3.039 1 66.06 324 TYR B N 1
ATOM 7315 C CA . TYR B 1 324 ? 26.672 -24.406 2.242 1 66.06 324 TYR B CA 1
ATOM 7316 C C . TYR B 1 324 ? 26.922 -24.969 0.851 1 66.06 324 TYR B C 1
ATOM 7318 O O . TYR B 1 324 ? 27.641 -24.359 0.047 1 66.06 324 TYR B O 1
ATOM 7326 N N . GLU B 1 325 ? 26.391 -26.219 0.662 1 76.56 325 GLU B N 1
ATOM 7327 C CA . GLU B 1 325 ? 26.531 -26.781 -0.673 1 76.56 325 GLU B CA 1
ATOM 7328 C C . GLU B 1 325 ? 25.594 -26.109 -1.671 1 76.56 325 GLU B C 1
ATOM 7330 O O . GLU B 1 325 ? 24.406 -25.953 -1.405 1 76.56 325 GLU B O 1
ATOM 7335 N N . LYS B 1 326 ? 26.234 -25.656 -2.713 1 76.5 326 LYS B N 1
ATOM 7336 C CA . LYS B 1 326 ? 25.469 -24.969 -3.746 1 76.5 326 LYS B CA 1
ATOM 7337 C C . LYS B 1 326 ? 25.719 -25.578 -5.121 1 76.5 326 LYS B C 1
ATOM 7339 O O . LYS B 1 326 ? 26.812 -26.078 -5.395 1 76.5 326 LYS B O 1
ATOM 7344 N N . VAL B 1 327 ? 24.672 -25.5 -5.875 1 77.06 327 VAL B N 1
ATOM 7345 C CA . VAL B 1 327 ? 24.781 -26 -7.238 1 77.06 327 VAL B CA 1
ATOM 7346 C C . VAL B 1 327 ? 25.688 -25.094 -8.062 1 77.06 327 VAL B C 1
ATOM 7348 O O . VAL B 1 327 ? 25.531 -23.875 -8.031 1 77.06 327 VAL B O 1
ATOM 7351 N N . GLN B 1 328 ? 26.609 -25.75 -8.758 1 74.81 328 GLN B N 1
ATOM 7352 C CA . GLN B 1 328 ? 27.484 -24.969 -9.625 1 74.81 328 GLN B CA 1
ATOM 7353 C C . GLN B 1 328 ? 27.156 -25.203 -11.102 1 74.81 328 GLN B C 1
ATOM 7355 O O . GLN B 1 328 ? 27.125 -24.266 -11.891 1 74.81 328 GLN B O 1
ATOM 7360 N N . THR B 1 329 ? 26.984 -26.422 -11.43 1 82.31 329 THR B N 1
ATOM 7361 C CA . THR B 1 329 ? 26.719 -26.766 -12.82 1 82.31 329 THR B CA 1
ATOM 7362 C C . THR B 1 329 ? 25.859 -28.031 -12.914 1 82.31 329 THR B C 1
ATOM 7364 O O . THR B 1 329 ? 25.844 -28.844 -11.984 1 82.31 329 THR B O 1
ATOM 7367 N N . ALA B 1 330 ? 25.172 -28.094 -14.047 1 86.25 330 ALA B N 1
ATOM 7368 C CA . ALA B 1 330 ? 24.297 -29.25 -14.273 1 86.25 330 ALA B CA 1
ATOM 7369 C C . ALA B 1 330 ? 24.281 -29.641 -15.75 1 86.25 330 ALA B C 1
ATOM 7371 O O . ALA B 1 330 ? 24.5 -28.797 -16.625 1 86.25 330 ALA B O 1
ATOM 7372 N N . ALA B 1 331 ? 24.125 -30.938 -16.031 1 86.38 331 ALA B N 1
ATOM 7373 C CA . ALA B 1 331 ? 24.031 -31.453 -17.391 1 86.38 331 ALA B CA 1
ATOM 7374 C C . ALA B 1 331 ? 23.141 -32.688 -17.438 1 86.38 331 ALA B C 1
ATOM 7376 O O . ALA B 1 331 ? 23.047 -33.438 -16.453 1 86.38 331 ALA B O 1
ATOM 7377 N N . SER B 1 332 ? 22.656 -32.906 -18.594 1 83.75 332 SER B N 1
ATOM 7378 C CA . SER B 1 332 ? 21.797 -34.094 -18.766 1 83.75 332 SER B CA 1
ATOM 7379 C C . SER B 1 332 ? 22.609 -35.344 -19.078 1 83.75 332 SER B C 1
ATOM 7381 O O . SER B 1 332 ? 23.594 -35.281 -19.797 1 83.75 332 SER B O 1
ATOM 7383 N N . LEU B 1 333 ? 22.297 -36.375 -18.438 1 82.31 333 LEU B N 1
ATOM 7384 C CA . LEU B 1 333 ? 22.812 -37.719 -18.719 1 82.31 333 LEU B CA 1
ATOM 7385 C C . LEU B 1 333 ? 21.672 -38.656 -19.094 1 82.31 333 LEU B C 1
ATOM 7387 O O . LEU B 1 333 ? 21.078 -39.281 -18.219 1 82.31 333 LEU B O 1
ATOM 7391 N N . GLY B 1 334 ? 21.422 -38.688 -20.391 1 72.06 334 GLY B N 1
ATOM 7392 C CA . GLY B 1 334 ? 20.234 -39.406 -20.781 1 72.06 334 GLY B CA 1
ATOM 7393 C C . GLY B 1 334 ? 18.953 -38.781 -20.234 1 72.06 334 GLY B C 1
ATOM 7394 O O . GLY B 1 334 ? 18.688 -37.625 -20.469 1 72.06 334 GLY B O 1
ATOM 7395 N N . SER B 1 335 ? 18.281 -39.594 -19.516 1 72.44 335 SER B N 1
ATOM 7396 C CA . SER B 1 335 ? 17.031 -39.094 -18.922 1 72.44 335 SER B CA 1
ATOM 7397 C C . SER B 1 335 ? 17.281 -38.594 -17.5 1 72.44 335 SER B C 1
ATOM 7399 O O . SER B 1 335 ? 16.328 -38.188 -16.812 1 72.44 335 SER B O 1
ATOM 7401 N N . ASN B 1 336 ? 18.547 -38.562 -17.172 1 80.69 336 ASN B N 1
ATOM 7402 C CA . ASN B 1 336 ? 18.906 -38.094 -15.836 1 80.69 336 ASN B CA 1
ATOM 7403 C C . ASN B 1 336 ? 19.641 -36.75 -15.875 1 80.69 336 ASN B C 1
ATOM 7405 O O . ASN B 1 336 ? 19.984 -36.281 -16.953 1 80.69 336 ASN B O 1
ATOM 7409 N N . VAL B 1 337 ? 19.75 -36.219 -14.688 1 86.19 337 VAL B N 1
ATOM 7410 C CA . VAL B 1 337 ? 20.438 -34.938 -14.594 1 86.19 337 VAL B CA 1
ATOM 7411 C C . VAL B 1 337 ? 21.594 -35.062 -13.602 1 86.19 337 VAL B C 1
ATOM 7413 O O . VAL B 1 337 ? 21.406 -35.469 -12.461 1 86.19 337 VAL B O 1
ATOM 7416 N N . MET B 1 338 ? 22.766 -34.719 -14.102 1 88.94 338 MET B N 1
ATOM 7417 C CA . MET B 1 338 ? 23.938 -34.688 -13.234 1 88.94 338 MET B CA 1
ATOM 7418 C C . MET B 1 338 ? 24.203 -33.281 -12.734 1 88.94 338 MET B C 1
ATOM 7420 O O . MET B 1 338 ? 24.141 -32.312 -13.508 1 88.94 338 MET B O 1
ATOM 7424 N N . VAL B 1 339 ? 24.469 -33.219 -11.445 1 88.38 339 VAL B N 1
ATOM 7425 C CA . VAL B 1 339 ? 24.719 -31.922 -10.836 1 88.38 339 VAL B CA 1
ATOM 7426 C C . VAL B 1 339 ? 26.047 -31.969 -10.062 1 88.38 339 VAL B C 1
ATOM 7428 O O . VAL B 1 339 ? 26.328 -32.938 -9.367 1 88.38 339 VAL B O 1
ATOM 7431 N N . ARG B 1 340 ? 26.766 -30.859 -10.242 1 87.06 340 ARG B N 1
ATOM 7432 C CA . ARG B 1 340 ? 27.984 -30.703 -9.453 1 87.06 340 ARG B CA 1
ATOM 7433 C C . ARG B 1 340 ? 27.875 -29.516 -8.5 1 87.06 340 ARG B C 1
ATOM 7435 O O . ARG B 1 340 ? 27.297 -28.484 -8.859 1 87.06 340 ARG B O 1
ATOM 7442 N N . THR B 1 341 ? 28.438 -29.719 -7.367 1 82.94 341 THR B N 1
ATOM 7443 C CA . THR B 1 341 ? 28.328 -28.688 -6.344 1 82.94 341 THR B CA 1
ATOM 7444 C C . THR B 1 341 ? 29.672 -28.016 -6.113 1 82.94 341 THR B C 1
ATOM 7446 O O . THR B 1 341 ? 30.688 -28.438 -6.656 1 82.94 341 THR B O 1
ATOM 7449 N N . ASN B 1 342 ? 29.656 -26.922 -5.285 1 75.81 342 ASN B N 1
ATOM 7450 C CA . ASN B 1 342 ? 30.859 -26.172 -4.965 1 75.81 342 ASN B CA 1
ATOM 7451 C C . ASN B 1 342 ? 31.812 -26.969 -4.078 1 75.81 342 ASN B C 1
ATOM 7453 O O . ASN B 1 342 ? 33 -26.656 -4.008 1 75.81 342 ASN B O 1
ATOM 7457 N N . LEU B 1 343 ? 31.297 -27.953 -3.461 1 74.5 343 LEU B N 1
ATOM 7458 C CA . LEU B 1 343 ? 32.156 -28.766 -2.58 1 74.5 343 LEU B CA 1
ATOM 7459 C C . LEU B 1 343 ? 32.781 -29.906 -3.346 1 74.5 343 LEU B C 1
ATOM 7461 O O . LEU B 1 343 ? 33.5 -30.734 -2.762 1 74.5 343 LEU B O 1
ATOM 7465 N N . GLY B 1 344 ? 32.5 -30 -4.566 1 78.75 344 GLY B N 1
ATOM 7466 C CA . GLY B 1 344 ? 33.156 -31.016 -5.398 1 78.75 344 GLY B CA 1
ATOM 7467 C C . GLY B 1 344 ? 32.344 -32.281 -5.531 1 78.75 344 GLY B C 1
ATOM 7468 O O . GLY B 1 344 ? 32.75 -33.219 -6.207 1 78.75 344 GLY B O 1
ATOM 7469 N N . ASN B 1 345 ? 31.203 -32.281 -4.969 1 85.62 345 ASN B N 1
ATOM 7470 C CA . ASN B 1 345 ? 30.359 -33.469 -5.043 1 85.62 345 ASN B CA 1
ATOM 7471 C C . ASN B 1 345 ? 29.547 -33.469 -6.336 1 85.62 345 ASN B C 1
ATOM 7473 O O . ASN B 1 345 ? 29.344 -32.438 -6.973 1 85.62 345 ASN B O 1
ATOM 7477 N N . ALA B 1 346 ? 29.25 -34.719 -6.75 1 89.5 346 ALA B N 1
ATOM 7478 C CA . ALA B 1 346 ? 28.391 -34.906 -7.918 1 89.5 346 ALA B CA 1
ATOM 7479 C C . ALA B 1 346 ? 27.141 -35.719 -7.555 1 89.5 346 ALA B C 1
ATOM 7481 O O . ALA B 1 346 ? 27.219 -36.688 -6.805 1 89.5 346 ALA B O 1
ATOM 7482 N N . TRP B 1 347 ? 26.094 -35.25 -7.988 1 90.38 347 TRP B N 1
ATOM 7483 C CA . TRP B 1 347 ? 24.797 -35.875 -7.73 1 90.38 347 TRP B CA 1
ATOM 7484 C C . TRP B 1 347 ? 24.062 -36.156 -9.039 1 90.38 347 TRP B C 1
ATOM 7486 O O . TRP B 1 347 ? 24.234 -35.469 -10.031 1 90.38 347 TRP B O 1
ATOM 7496 N N . LEU B 1 348 ? 23.344 -37.281 -9 1 89.19 348 LEU B N 1
ATOM 7497 C CA . LEU B 1 348 ? 22.469 -37.625 -10.117 1 89.19 348 LEU B CA 1
ATOM 7498 C C . LEU B 1 348 ? 21 -37.594 -9.703 1 89.19 348 LEU B C 1
ATOM 7500 O O . LEU B 1 348 ? 20.609 -38.219 -8.719 1 89.19 348 LEU B O 1
ATOM 7504 N N . PHE B 1 349 ? 20.266 -36.875 -10.422 1 88.44 349 PHE B N 1
ATOM 7505 C CA . PHE B 1 349 ? 18.828 -36.812 -10.203 1 88.44 349 PHE B CA 1
ATOM 7506 C C . PHE B 1 349 ? 18.094 -37.688 -11.211 1 88.44 349 PHE B C 1
ATOM 7508 O O . PHE B 1 349 ? 18.281 -37.562 -12.422 1 88.44 349 PHE B O 1
ATOM 7515 N N . LEU B 1 350 ? 17.266 -38.531 -10.68 1 80.56 350 LEU B N 1
ATOM 7516 C CA . LEU B 1 350 ? 16.422 -39.406 -11.5 1 80.56 350 LEU B CA 1
ATOM 7517 C C . LEU B 1 350 ? 14.977 -38.938 -11.484 1 80.56 350 LEU B C 1
ATOM 7519 O O . LEU B 1 350 ? 14.219 -39.25 -10.562 1 80.56 350 LEU B O 1
ATOM 7523 N N . PRO B 1 351 ? 14.586 -38.281 -12.516 1 75.69 351 PRO B N 1
ATOM 7524 C CA . PRO B 1 351 ? 13.242 -37.688 -12.508 1 75.69 351 PRO B CA 1
ATOM 7525 C C . PRO B 1 351 ? 12.141 -38.75 -12.43 1 75.69 351 PRO B C 1
ATOM 7527 O O . PRO B 1 351 ? 11.094 -38.5 -11.836 1 75.69 351 PRO B O 1
ATOM 7530 N N . HIS B 1 352 ? 12.359 -39.906 -13.055 1 67.12 352 HIS B N 1
ATOM 7531 C CA . HIS B 1 352 ? 11.336 -40.938 -13.07 1 67.12 352 HIS B CA 1
ATOM 7532 C C . HIS B 1 352 ? 11.094 -41.5 -11.672 1 67.12 352 HIS B C 1
ATOM 7534 O O . HIS B 1 352 ? 9.961 -41.812 -11.312 1 67.12 352 HIS B O 1
ATOM 7540 N N . GLU B 1 353 ? 12.117 -41.5 -10.961 1 70.06 353 GLU B N 1
ATOM 7541 C CA . GLU B 1 353 ? 12.008 -42.031 -9.602 1 70.06 353 GLU B CA 1
ATOM 7542 C C . GLU B 1 353 ? 11.938 -40.875 -8.578 1 70.06 353 GLU B C 1
ATOM 7544 O O . GLU B 1 353 ? 11.633 -41.125 -7.406 1 70.06 353 GLU B O 1
ATOM 7549 N N . ASN B 1 354 ? 12.102 -39.719 -9.07 1 80.12 354 ASN B N 1
ATOM 7550 C CA . ASN B 1 354 ? 12.117 -38.562 -8.203 1 80.12 354 ASN B CA 1
ATOM 7551 C C . ASN B 1 354 ? 13.062 -38.75 -7.023 1 80.12 354 ASN B C 1
ATOM 7553 O O . ASN B 1 354 ? 12.688 -38.5 -5.875 1 80.12 354 ASN B O 1
ATOM 7557 N N . THR B 1 355 ? 14.211 -39.156 -7.312 1 85.75 355 THR B N 1
ATOM 7558 C CA . THR B 1 355 ? 15.203 -39.406 -6.27 1 85.75 355 THR B CA 1
ATOM 7559 C C . THR B 1 355 ? 16.578 -38.875 -6.695 1 85.75 355 THR B C 1
ATOM 7561 O O . THR B 1 355 ? 16.828 -38.656 -7.883 1 85.75 355 THR B O 1
ATOM 7564 N N . TRP B 1 356 ? 17.422 -38.594 -5.664 1 89.62 356 TRP B N 1
ATOM 7565 C CA . TRP B 1 356 ? 18.812 -38.156 -5.867 1 89.62 356 TRP B CA 1
ATOM 7566 C C . TRP B 1 356 ? 19.797 -39.25 -5.441 1 89.62 356 TRP B C 1
ATOM 7568 O O . TRP B 1 356 ? 19.594 -39.906 -4.41 1 89.62 356 TRP B O 1
ATOM 7578 N N . THR B 1 357 ? 20.719 -39.5 -6.312 1 91.25 357 THR B N 1
ATOM 7579 C CA . THR B 1 357 ? 21.766 -40.469 -5.988 1 91.25 357 THR B CA 1
ATOM 7580 C C . THR B 1 357 ? 23.141 -39.844 -6.109 1 91.25 357 THR B C 1
ATOM 7582 O O . THR B 1 357 ? 23.422 -39.125 -7.078 1 91.25 357 THR B O 1
ATOM 7585 N N . GLU B 1 358 ? 23.984 -40.062 -5.051 1 91.81 358 GLU B N 1
ATOM 7586 C CA . GLU B 1 358 ? 25.344 -39.531 -5.117 1 91.81 358 GLU B CA 1
ATOM 7587 C C . GLU B 1 358 ? 26.219 -40.406 -6.016 1 91.81 358 GLU B C 1
ATOM 7589 O O . GLU B 1 358 ? 26.156 -41.625 -5.945 1 91.81 358 GLU B O 1
ATOM 7594 N N . VAL B 1 359 ? 26.906 -39.781 -6.887 1 92.44 359 VAL B N 1
ATOM 7595 C CA . VAL B 1 359 ? 27.797 -40.5 -7.785 1 92.44 359 VAL B CA 1
ATOM 7596 C C . VAL B 1 359 ? 29.25 -40.125 -7.512 1 92.44 359 VAL B C 1
ATOM 7598 O O . VAL B 1 359 ? 29.516 -39.281 -6.633 1 92.44 359 VAL B O 1
ATOM 7601 N N . ALA B 1 360 ? 30.156 -40.781 -8.25 1 92.12 360 ALA B N 1
ATOM 7602 C CA . ALA B 1 360 ? 31.594 -40.531 -8.031 1 92.12 360 ALA B CA 1
ATOM 7603 C C . ALA B 1 360 ? 31.969 -39.094 -8.367 1 92.12 360 ALA B C 1
ATOM 7605 O O . ALA B 1 360 ? 31.453 -38.531 -9.328 1 92.12 360 ALA B O 1
ATOM 7606 N N . SER B 1 361 ? 32.875 -38.531 -7.535 1 88.94 361 SER B N 1
ATOM 7607 C CA . SER B 1 361 ? 33.406 -37.219 -7.805 1 88.94 361 SER B CA 1
ATOM 7608 C C . SER B 1 361 ? 34.531 -37.25 -8.828 1 88.94 361 SER B C 1
ATOM 7610 O O . SER B 1 361 ? 35.219 -38.281 -8.977 1 88.94 361 SER B O 1
ATOM 7612 N N . PRO B 1 362 ? 34.688 -36.125 -9.438 1 85.62 362 PRO B N 1
ATOM 7613 C CA . PRO B 1 362 ? 35.781 -36.094 -10.414 1 85.62 362 PRO B CA 1
ATOM 7614 C C . PRO B 1 362 ? 37.125 -36.375 -9.781 1 85.62 362 PRO B C 1
ATOM 7616 O O . PRO B 1 362 ? 37.281 -36.25 -8.562 1 85.62 362 PRO B O 1
ATOM 7619 N N . SER B 1 363 ? 38.031 -36.781 -10.648 1 80.31 363 SER B N 1
ATOM 7620 C CA . SER B 1 363 ? 39.375 -37.219 -10.195 1 80.31 363 SER B CA 1
ATOM 7621 C C . SER B 1 363 ? 40.094 -36.031 -9.539 1 80.31 363 SER B C 1
ATOM 7623 O O . SER B 1 363 ? 40.781 -36.219 -8.523 1 80.31 363 SER B O 1
ATOM 7625 N N . GLN B 1 364 ? 39.938 -34.875 -10.125 1 76.94 364 GLN B N 1
ATOM 7626 C CA . GLN B 1 364 ? 40.562 -33.656 -9.555 1 76.94 364 GLN B CA 1
ATOM 7627 C C . GLN B 1 364 ? 39.469 -32.719 -9.031 1 76.94 364 GLN B C 1
ATOM 7629 O O . GLN B 1 364 ? 38.562 -32.312 -9.766 1 76.94 364 GLN B O 1
ATOM 7634 N N . PRO B 1 365 ? 39.656 -32.375 -7.777 1 77.06 365 PRO B N 1
ATOM 7635 C CA . PRO B 1 365 ? 38.719 -31.391 -7.273 1 77.06 365 PRO B CA 1
ATOM 7636 C C . PRO B 1 365 ? 38.844 -30.031 -7.965 1 77.06 365 PRO B C 1
ATOM 7638 O O . PRO B 1 365 ? 39.969 -29.578 -8.203 1 77.06 365 PRO B O 1
ATOM 7641 N N . ARG B 1 366 ? 37.781 -29.5 -8.477 1 78.31 366 ARG B N 1
ATOM 7642 C CA . ARG B 1 366 ? 37.844 -28.219 -9.18 1 78.31 366 ARG B CA 1
ATOM 7643 C C . ARG B 1 366 ? 36.625 -27.359 -8.875 1 78.31 366 ARG B C 1
ATOM 7645 O O . ARG B 1 366 ? 35.562 -27.891 -8.617 1 78.31 366 ARG B O 1
ATOM 7652 N N . TRP B 1 367 ? 37 -26.109 -8.898 1 76.44 367 TRP B N 1
ATOM 7653 C CA . TRP B 1 367 ? 35.938 -25.109 -8.734 1 76.44 367 TRP B CA 1
ATOM 7654 C C . TRP B 1 367 ? 35.594 -24.453 -10.062 1 76.44 367 TRP B C 1
ATOM 7656 O O . TRP B 1 367 ? 36.5 -24.141 -10.859 1 76.44 367 TRP B O 1
ATOM 7666 N N . HIS B 1 368 ? 34.281 -24.312 -10.336 1 76.25 368 HIS B N 1
ATOM 7667 C CA . HIS B 1 368 ? 33.75 -23.594 -11.492 1 76.25 368 HIS B CA 1
ATOM 7668 C C . HIS B 1 368 ? 34 -24.375 -12.781 1 76.25 368 HIS B C 1
ATOM 7670 O O . HIS B 1 368 ? 34.125 -23.781 -13.859 1 76.25 368 HIS B O 1
ATOM 7676 N N . GLY B 1 369 ? 34.219 -25.609 -12.594 1 80.31 369 GLY B N 1
ATOM 7677 C CA . GLY B 1 369 ? 34.156 -26.422 -13.789 1 80.31 369 GLY B CA 1
ATOM 7678 C C . GLY B 1 369 ? 32.781 -26.5 -14.406 1 80.31 369 GLY B C 1
ATOM 7679 O O . GLY B 1 369 ? 31.781 -26.312 -13.719 1 80.31 369 GLY B O 1
ATOM 7680 N N . LYS B 1 370 ? 32.75 -26.75 -15.711 1 87 370 LYS B N 1
ATOM 7681 C CA . LYS B 1 370 ? 31.453 -26.781 -16.391 1 87 370 LYS B CA 1
ATOM 7682 C C . LYS B 1 370 ? 31.172 -28.172 -16.938 1 87 370 LYS B C 1
ATOM 7684 O O . LYS B 1 370 ? 32.062 -28.828 -17.469 1 87 370 LYS B O 1
ATOM 7689 N N . LEU B 1 371 ? 29.953 -28.562 -16.734 1 88.25 371 LEU B N 1
ATOM 7690 C CA . LEU B 1 371 ? 29.5 -29.844 -17.266 1 88.25 371 LEU B CA 1
ATOM 7691 C C . LEU B 1 371 ? 28.828 -29.656 -18.625 1 88.25 371 LEU B C 1
ATOM 7693 O O . LEU B 1 371 ? 28.125 -28.672 -18.859 1 88.25 371 LEU B O 1
ATOM 7697 N N . VAL B 1 372 ? 29.031 -30.625 -19.453 1 89.62 372 VAL B N 1
ATOM 7698 C CA . VAL B 1 372 ? 28.375 -30.594 -20.766 1 89.62 372 VAL B CA 1
ATO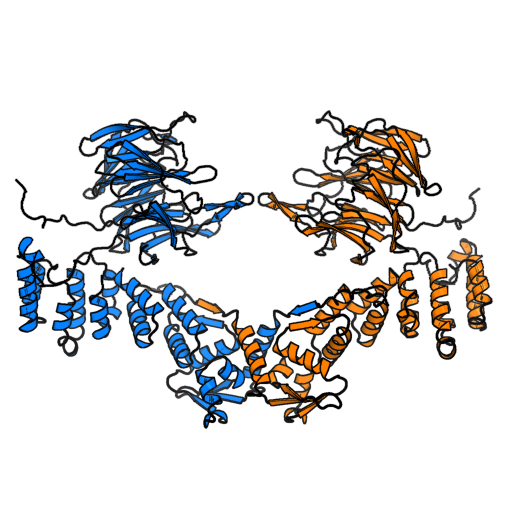M 7699 C C . VAL B 1 372 ? 27.984 -32 -21.172 1 89.62 372 VAL B C 1
ATOM 7701 O O . VAL B 1 372 ? 28.734 -32.969 -20.953 1 89.62 372 VAL B O 1
ATOM 7704 N N . SER B 1 373 ? 26.844 -32.062 -21.672 1 88.31 373 SER B N 1
ATOM 7705 C CA . SER B 1 373 ? 26.344 -33.344 -22.141 1 88.31 373 SER B CA 1
ATOM 7706 C C . SER B 1 373 ? 26.562 -33.531 -23.641 1 88.31 373 SER B C 1
ATOM 7708 O O . SER B 1 373 ? 26.344 -32.594 -24.422 1 88.31 373 SER B O 1
ATOM 7710 N N . CYS B 1 374 ? 27.156 -34.688 -24.062 1 85.56 374 CYS B N 1
ATOM 7711 C CA . CYS B 1 374 ? 27.312 -35.031 -25.469 1 85.56 374 CYS B CA 1
ATOM 7712 C C . CYS B 1 374 ? 27.094 -36.5 -25.688 1 85.56 374 CYS B C 1
ATOM 7714 O O . CYS B 1 374 ? 27.828 -37.344 -25.172 1 85.56 374 CYS B O 1
ATOM 7716 N N . SER B 1 375 ? 26.125 -36.844 -26.562 1 77.5 375 SER B N 1
ATOM 7717 C CA . SER B 1 375 ? 25.797 -38.219 -26.953 1 77.5 375 SER B CA 1
ATOM 7718 C C . SER B 1 375 ? 25.672 -39.125 -25.734 1 77.5 375 SER B C 1
ATOM 7720 O O . SER B 1 375 ? 26.281 -40.188 -25.672 1 77.5 375 SER B O 1
ATOM 7722 N N . ASN B 1 376 ? 25.062 -38.781 -24.719 1 76.62 376 ASN B N 1
ATOM 7723 C CA . ASN B 1 376 ? 24.703 -39.562 -23.516 1 76.62 376 ASN B CA 1
ATOM 7724 C C . ASN B 1 376 ? 25.891 -39.688 -22.578 1 76.62 376 ASN B C 1
ATOM 7726 O O . ASN B 1 376 ? 25.938 -40.594 -21.75 1 76.62 376 ASN B O 1
ATOM 7730 N N . HIS B 1 377 ? 26.906 -38.906 -22.844 1 86.25 377 HIS B N 1
ATOM 7731 C CA . HIS B 1 377 ? 28.031 -38.781 -21.906 1 86.25 377 HIS B CA 1
ATOM 7732 C C . HIS B 1 377 ? 28.109 -37.375 -21.328 1 86.25 377 HIS B C 1
ATOM 7734 O O . HIS B 1 377 ? 27.641 -36.406 -21.953 1 86.25 377 HIS B O 1
ATOM 7740 N N . VAL B 1 378 ? 28.656 -37.375 -20.156 1 91.44 378 VAL B N 1
ATOM 7741 C CA . VAL B 1 378 ? 28.844 -36.062 -19.516 1 91.44 378 VAL B CA 1
ATOM 7742 C C . VAL B 1 378 ? 30.328 -35.75 -19.359 1 91.44 378 VAL B C 1
ATOM 7744 O O . VAL B 1 378 ? 31.094 -36.594 -18.891 1 91.44 378 VAL B O 1
ATOM 7747 N N . TYR B 1 379 ? 30.703 -34.594 -19.812 1 91.81 379 TYR B N 1
ATOM 7748 C CA . TYR B 1 379 ? 32.094 -34.125 -19.75 1 91.81 379 TYR B CA 1
ATOM 7749 C C . TYR B 1 379 ? 32.25 -33 -18.75 1 91.81 379 TYR B C 1
ATOM 7751 O O . TYR B 1 379 ? 31.344 -32.156 -18.609 1 91.81 379 TYR B O 1
ATOM 7759 N N . LEU B 1 380 ? 33.312 -32.969 -18.078 1 90.69 380 LEU B N 1
ATOM 7760 C CA . LEU B 1 380 ? 33.656 -31.875 -17.203 1 90.69 380 LEU B CA 1
ATOM 7761 C C . LEU B 1 380 ? 34.875 -31.125 -17.734 1 90.69 380 LEU B C 1
ATOM 7763 O O . LEU B 1 380 ? 35.906 -31.719 -18 1 90.69 380 LEU B O 1
ATOM 7767 N N . VAL B 1 381 ? 34.625 -29.828 -17.875 1 88.56 381 VAL B N 1
ATOM 7768 C CA . VAL B 1 381 ? 35.656 -29.047 -18.547 1 88.56 381 VAL B CA 1
ATOM 7769 C C . VAL B 1 381 ? 36.156 -27.938 -17.625 1 88.56 381 VAL B C 1
ATOM 7771 O O . VAL B 1 381 ? 35.344 -27.188 -17.062 1 88.56 381 VAL B O 1
ATOM 7774 N N . GLY B 1 382 ? 37.5 -27.844 -17.484 1 81.31 382 GLY B N 1
ATOM 7775 C CA . GLY B 1 382 ? 38.156 -26.719 -16.844 1 81.31 382 GLY B CA 1
ATOM 7776 C C . GLY B 1 382 ? 37.906 -26.641 -15.352 1 81.31 382 GLY B C 1
ATOM 7777 O O . GLY B 1 382 ? 37.625 -27.656 -14.711 1 81.31 382 GLY B O 1
ATOM 7778 N N . GLY B 1 383 ? 38.156 -25.297 -14.766 1 78.38 383 GLY B N 1
ATOM 7779 C CA . GLY B 1 383 ? 37.969 -25.016 -13.352 1 78.38 383 GLY B CA 1
ATOM 7780 C C . GLY B 1 383 ? 39.281 -24.703 -12.625 1 78.38 383 GLY B C 1
ATOM 7781 O O . GLY B 1 383 ? 40.344 -24.641 -13.25 1 78.38 383 GLY B O 1
ATOM 7782 N N . TYR B 1 384 ? 39 -24.406 -11.375 1 77.5 384 TYR B N 1
ATOM 7783 C CA . TYR B 1 384 ? 40.125 -24.125 -10.492 1 77.5 384 TYR B CA 1
ATOM 7784 C C . TYR B 1 384 ? 40.406 -25.312 -9.57 1 77.5 384 TYR B C 1
ATOM 7786 O O . TYR B 1 384 ? 39.469 -25.875 -8.984 1 77.5 384 TYR B O 1
ATOM 7794 N N . GLY B 1 385 ? 41.625 -25.656 -9.711 1 74.88 385 GLY B N 1
ATOM 7795 C CA . GLY B 1 385 ? 42.031 -26.719 -8.789 1 74.88 385 GLY B CA 1
ATOM 7796 C C . GLY B 1 385 ? 42.375 -26.188 -7.402 1 74.88 385 GLY B C 1
ATOM 7797 O O . GLY B 1 385 ? 42 -25.078 -7.043 1 74.88 385 GLY B O 1
ATOM 7798 N N . LEU B 1 386 ? 43.031 -27.141 -6.738 1 69.88 386 LEU B N 1
ATOM 7799 C CA . LEU B 1 386 ? 43.5 -26.75 -5.422 1 69.88 386 LEU B CA 1
ATOM 7800 C C . LEU B 1 386 ? 44.531 -25.641 -5.527 1 69.88 386 LEU B C 1
ATOM 7802 O O . LEU B 1 386 ? 45.344 -25.609 -6.465 1 69.88 386 LEU B O 1
ATOM 7806 N N . ASN B 1 387 ? 44.5 -24.594 -4.543 1 66 387 ASN B N 1
ATOM 7807 C CA . ASN B 1 387 ? 45.438 -23.469 -4.469 1 66 387 ASN B CA 1
ATOM 7808 C C . ASN B 1 387 ? 45.219 -22.516 -5.641 1 66 387 ASN B C 1
ATOM 7810 O O . ASN B 1 387 ? 46.188 -21.938 -6.141 1 66 387 ASN B O 1
ATOM 7814 N N . ARG B 1 388 ? 44.125 -22.594 -6.457 1 67.38 388 ARG B N 1
ATOM 7815 C CA . ARG B 1 388 ? 43.719 -21.656 -7.504 1 67.38 388 ARG B CA 1
ATOM 7816 C C . ARG B 1 388 ? 44.469 -21.906 -8.797 1 67.38 388 ARG B C 1
ATOM 7818 O O . ARG B 1 388 ? 44.719 -20.984 -9.562 1 67.38 388 ARG B O 1
ATOM 7825 N N . THR B 1 389 ? 44.969 -23.141 -8.852 1 74.12 389 THR B N 1
ATOM 7826 C CA . THR B 1 389 ? 45.594 -23.5 -10.117 1 74.12 389 THR B CA 1
ATOM 7827 C C . THR B 1 389 ? 44.562 -23.703 -11.203 1 74.12 389 THR B C 1
ATOM 7829 O O . THR B 1 389 ? 43.469 -24.234 -10.945 1 74.12 389 THR B O 1
ATOM 7832 N N . ILE B 1 390 ? 44.906 -23.125 -12.375 1 76.88 390 ILE B N 1
ATOM 7833 C CA . ILE B 1 390 ? 44 -23.266 -13.516 1 76.88 390 ILE B CA 1
ATOM 7834 C C . ILE B 1 390 ? 44.125 -24.672 -14.094 1 76.88 390 ILE B C 1
ATOM 7836 O O . ILE B 1 390 ? 45.219 -25.125 -14.43 1 76.88 390 ILE B O 1
ATOM 7840 N N . LEU B 1 391 ? 43.031 -25.344 -14.125 1 78.12 391 LEU B N 1
ATOM 7841 C CA . LEU B 1 391 ? 43.031 -26.719 -14.633 1 78.12 391 LEU B CA 1
ATOM 7842 C C . LEU B 1 391 ? 42.688 -26.75 -16.125 1 78.12 391 LEU B C 1
ATOM 7844 O O . LEU B 1 391 ? 41.812 -26.016 -16.578 1 78.12 391 LEU B O 1
ATOM 7848 N N . ASP B 1 392 ? 43.438 -27.562 -16.891 1 81.31 392 ASP B N 1
ATOM 7849 C CA . ASP B 1 392 ? 43.219 -27.672 -18.344 1 81.31 392 ASP B CA 1
ATOM 7850 C C . ASP B 1 392 ? 42.781 -29.078 -18.719 1 81.31 392 ASP B C 1
ATOM 7852 O O . ASP B 1 392 ? 42.844 -29.469 -19.891 1 81.31 392 ASP B O 1
ATOM 7856 N N . LYS B 1 393 ? 42.281 -29.797 -17.781 1 85.75 393 LYS B N 1
ATOM 7857 C CA . LYS B 1 393 ? 41.938 -31.172 -18.078 1 85.75 393 LYS B CA 1
ATOM 7858 C C . LYS B 1 393 ? 40.406 -31.312 -18.281 1 85.75 393 LYS B C 1
ATOM 7860 O O . LYS B 1 393 ? 39.625 -30.609 -17.641 1 85.75 393 LYS B O 1
ATOM 7865 N N . MET B 1 394 ? 40.094 -32.219 -19.203 1 90.44 394 MET B N 1
ATOM 7866 C CA . MET B 1 394 ? 38.719 -32.594 -19.438 1 90.44 394 MET B CA 1
ATOM 7867 C C . MET B 1 394 ? 38.469 -34.031 -19 1 90.44 394 MET B C 1
ATOM 7869 O O . MET B 1 394 ? 39.25 -34.938 -19.328 1 90.44 394 MET B O 1
ATOM 7873 N N . GLU B 1 395 ? 37.438 -34.219 -18.25 1 92.5 395 GLU B N 1
ATOM 7874 C CA . GLU B 1 395 ? 37.094 -35.531 -17.75 1 92.5 395 GLU B CA 1
ATOM 7875 C C . GLU B 1 395 ? 35.719 -35.969 -18.25 1 92.5 395 GLU B C 1
ATOM 7877 O O . GLU B 1 395 ? 34.875 -35.125 -18.531 1 92.5 395 GLU B O 1
ATOM 7882 N N . VAL B 1 396 ? 35.594 -37.219 -18.484 1 93.06 396 VAL B N 1
ATOM 7883 C CA . VAL B 1 396 ? 34.312 -37.812 -18.891 1 93.06 396 VAL B CA 1
ATOM 7884 C C . VAL B 1 396 ? 33.812 -38.75 -17.797 1 93.06 396 VAL B C 1
ATOM 7886 O O . VAL B 1 396 ? 34.594 -39.5 -17.219 1 93.06 396 VAL B O 1
ATOM 7889 N N . TYR B 1 397 ? 32.562 -38.719 -17.547 1 92.5 397 TYR B N 1
ATOM 7890 C CA . TYR B 1 397 ? 31.938 -39.625 -16.562 1 92.5 397 TYR B CA 1
ATOM 7891 C C . TYR B 1 397 ? 31.453 -40.906 -17.219 1 92.5 397 TYR B C 1
ATOM 7893 O O . TYR B 1 397 ? 30.75 -40.875 -18.234 1 92.5 397 TYR B O 1
ATOM 7901 N N . ARG B 1 398 ? 31.781 -42 -16.672 1 88.06 398 ARG B N 1
ATOM 7902 C CA . ARG B 1 398 ? 31.328 -43.312 -17.125 1 88.06 398 ARG B CA 1
ATOM 7903 C C . ARG B 1 398 ? 30.312 -43.906 -16.141 1 88.06 398 ARG B C 1
ATOM 7905 O O . ARG B 1 398 ? 30.672 -44.375 -15.07 1 88.06 398 ARG B O 1
ATOM 7912 N N . PRO B 1 399 ? 29.125 -43.875 -16.562 1 85.62 399 PRO B N 1
ATOM 7913 C CA . PRO B 1 399 ? 28.078 -44.344 -15.641 1 85.62 399 PRO B CA 1
ATOM 7914 C C . PRO B 1 399 ? 28.219 -45.812 -15.281 1 85.62 399 PRO B C 1
ATOM 7916 O O . PRO B 1 399 ? 27.844 -46.219 -14.172 1 85.62 399 PRO B O 1
ATOM 7919 N N . GLU B 1 400 ? 28.703 -46.625 -16.188 1 83.38 400 GLU B N 1
ATOM 7920 C CA . GLU B 1 400 ? 28.812 -48.062 -15.945 1 83.38 400 GLU B CA 1
ATOM 7921 C C . GLU B 1 400 ? 29.781 -48.344 -14.789 1 83.38 400 GLU B C 1
ATOM 7923 O O . GLU B 1 400 ? 29.516 -49.25 -13.969 1 83.38 400 GLU B O 1
ATOM 7928 N N . SER B 1 401 ? 30.797 -47.625 -14.75 1 87.94 401 SER B N 1
ATOM 7929 C CA . SER B 1 401 ? 31.797 -47.844 -13.711 1 87.94 401 SER B CA 1
ATOM 7930 C C . SER B 1 401 ? 31.734 -46.781 -12.641 1 87.94 401 SER B C 1
ATOM 7932 O O . SER B 1 401 ? 32.469 -46.812 -11.664 1 87.94 401 SER B O 1
ATOM 7934 N N . ASP B 1 402 ? 30.828 -45.906 -12.734 1 90.25 402 ASP B N 1
ATOM 7935 C CA . ASP B 1 402 ? 30.734 -44.781 -11.82 1 90.25 402 ASP B CA 1
ATOM 7936 C C . ASP B 1 402 ? 32.094 -44.188 -11.539 1 90.25 402 ASP B C 1
ATOM 7938 O O . ASP B 1 402 ? 32.531 -44.094 -10.383 1 90.25 402 ASP B O 1
ATOM 7942 N N . SER B 1 403 ? 32.688 -43.812 -12.555 1 91.75 403 SER B N 1
ATOM 7943 C CA . SER B 1 403 ? 34.031 -43.219 -12.445 1 91.75 403 SER B CA 1
ATOM 7944 C C . SER B 1 403 ? 34.25 -42.156 -13.492 1 91.75 403 SER B C 1
ATOM 7946 O O . SER B 1 403 ? 33.5 -42.062 -14.477 1 91.75 403 SER B O 1
ATOM 7948 N N . TRP B 1 404 ? 35.219 -41.344 -13.172 1 92.44 404 TRP B N 1
ATOM 7949 C CA . TRP B 1 404 ? 35.625 -40.281 -14.109 1 92.44 404 TRP B CA 1
ATOM 7950 C C . TRP B 1 404 ? 36.969 -40.625 -14.75 1 92.44 404 TRP B C 1
ATOM 7952 O O . TRP B 1 404 ? 37.875 -41.125 -14.086 1 92.44 404 TRP B O 1
ATOM 7962 N N . GLU B 1 405 ? 37.031 -40.281 -15.992 1 91.44 405 GLU B N 1
ATOM 7963 C CA . GLU B 1 405 ? 38.25 -40.531 -16.75 1 91.44 405 GLU B CA 1
ATOM 7964 C C . GLU B 1 405 ? 38.75 -39.281 -17.453 1 91.44 405 GLU B C 1
ATOM 7966 O O . GLU B 1 405 ? 37.969 -38.562 -18.062 1 91.44 405 GLU B O 1
ATOM 7971 N N . ILE B 1 406 ? 40.062 -39 -17.312 1 90.81 406 ILE B N 1
ATOM 7972 C CA . ILE B 1 406 ? 40.656 -37.875 -18.031 1 90.81 406 ILE B CA 1
ATOM 7973 C C . ILE B 1 406 ? 40.844 -38.25 -19.5 1 90.81 406 ILE B C 1
ATOM 7975 O O . ILE B 1 406 ? 41.5 -39.25 -19.812 1 90.81 406 ILE B O 1
ATOM 7979 N N . ILE B 1 407 ? 40.375 -37.406 -20.328 1 88.25 407 ILE B N 1
ATOM 7980 C CA . ILE B 1 407 ? 40.406 -37.812 -21.734 1 88.25 407 ILE B CA 1
ATOM 7981 C C . ILE B 1 407 ? 41.344 -36.906 -22.5 1 88.25 407 ILE B C 1
ATOM 7983 O O . ILE B 1 407 ? 41.969 -37.312 -23.484 1 88.25 407 ILE B O 1
ATOM 7987 N N . THR B 1 408 ? 41.406 -35.688 -22.172 1 88.94 408 THR B N 1
ATOM 7988 C CA . THR B 1 408 ? 42.25 -34.781 -22.938 1 88.94 408 THR B CA 1
ATOM 7989 C C . THR B 1 408 ? 42.625 -33.531 -22.094 1 88.94 408 THR B C 1
ATOM 7991 O O . THR B 1 408 ? 42.125 -33.375 -20.984 1 88.94 408 THR B O 1
ATOM 7994 N N . THR B 1 409 ? 43.594 -32.781 -22.656 1 88.69 409 THR B N 1
ATOM 7995 C CA . THR B 1 409 ? 44 -31.5 -22.078 1 88.69 409 THR B CA 1
ATOM 7996 C C . THR B 1 409 ? 43.656 -30.344 -23 1 88.69 409 THR B C 1
ATOM 7998 O O . THR B 1 409 ? 43.875 -30.406 -24.219 1 88.69 409 THR B O 1
ATOM 8001 N N . LEU B 1 410 ? 43.062 -29.375 -22.406 1 87.25 410 LEU B N 1
ATOM 8002 C CA . LEU B 1 410 ? 42.656 -28.219 -23.203 1 87.25 410 LEU B CA 1
ATOM 8003 C C . LEU B 1 410 ? 43.875 -27.484 -23.75 1 87.25 410 LEU B C 1
ATOM 8005 O O . LEU B 1 410 ? 44.875 -27.359 -23.062 1 87.25 410 LEU B O 1
ATOM 8009 N N . PRO B 1 411 ? 43.75 -26.969 -24.984 1 83 411 PRO B N 1
ATOM 8010 C CA . PRO B 1 411 ? 44.844 -26.172 -25.516 1 83 411 PRO B CA 1
ATOM 8011 C C . PRO B 1 411 ? 45.094 -24.891 -24.719 1 83 411 PRO B C 1
ATOM 8013 O O . PRO B 1 411 ? 46.25 -24.516 -24.469 1 83 411 PRO B O 1
ATOM 8016 N N . THR B 1 412 ? 44.031 -24.25 -24.422 1 80.94 412 THR B N 1
ATOM 8017 C CA . THR B 1 412 ? 44.062 -23.062 -23.562 1 80.94 412 THR B CA 1
ATOM 8018 C C . THR B 1 412 ? 43.219 -23.25 -22.328 1 80.94 412 THR B C 1
ATOM 8020 O O . THR B 1 412 ? 42 -23.547 -22.438 1 80.94 412 THR B O 1
ATOM 8023 N N . PRO B 1 413 ? 43.812 -23.016 -21.188 1 77.38 413 PRO B N 1
ATOM 8024 C CA . PRO B 1 413 ? 43 -23.188 -19.984 1 77.38 413 PRO B CA 1
ATOM 8025 C C . PRO B 1 413 ? 41.906 -22.141 -19.844 1 77.38 413 PRO B C 1
ATOM 8027 O O . PRO B 1 413 ? 42.062 -21.016 -20.297 1 77.38 413 PRO B O 1
ATOM 8030 N N . VAL B 1 414 ? 40.812 -22.516 -19.297 1 73.44 414 VAL B N 1
ATOM 8031 C CA . VAL B 1 414 ? 39.688 -21.625 -19.125 1 73.44 414 VAL B CA 1
ATOM 8032 C C . VAL B 1 414 ? 39.281 -21.547 -17.656 1 73.44 414 VAL B C 1
ATOM 8034 O O . VAL B 1 414 ? 39.25 -22.562 -16.969 1 73.44 414 VAL B O 1
ATOM 8037 N N . VAL B 1 415 ? 39.438 -20.406 -16.969 1 59.88 415 VAL B N 1
ATOM 8038 C CA . VAL B 1 415 ? 39.312 -20.406 -15.508 1 59.88 415 VAL B CA 1
ATOM 8039 C C . VAL B 1 415 ? 38 -19.734 -15.102 1 59.88 415 VAL B C 1
ATOM 8041 O O . VAL B 1 415 ? 37.469 -20 -14.016 1 59.88 415 VAL B O 1
ATOM 8044 N N . ASP B 1 416 ? 37.531 -18.641 -15.672 1 58.88 416 ASP B N 1
ATOM 8045 C CA . ASP B 1 416 ? 36.688 -17.75 -14.898 1 58.88 416 ASP B CA 1
ATOM 8046 C C . ASP B 1 416 ? 35.188 -17.969 -15.227 1 58.88 416 ASP B C 1
ATOM 8048 O O . ASP B 1 416 ? 34.875 -18.844 -16.031 1 58.88 416 ASP B O 1
ATOM 8052 N N . TRP B 1 417 ? 34.375 -17.359 -14.414 1 62.75 417 TRP B N 1
ATOM 8053 C CA . TRP B 1 417 ? 32.938 -17.328 -14.508 1 62.75 417 TRP B CA 1
ATOM 8054 C C . TRP B 1 417 ? 32.469 -16.781 -15.859 1 62.75 417 TRP B C 1
ATOM 8056 O O . TRP B 1 417 ? 31.281 -16.75 -16.156 1 62.75 417 TRP B O 1
ATOM 8066 N N . HIS B 1 418 ? 33.406 -16.75 -16.719 1 70.06 418 HIS B N 1
ATOM 8067 C CA . HIS B 1 418 ? 33 -15.984 -17.891 1 70.06 418 HIS B CA 1
ATOM 8068 C C . HIS B 1 418 ? 32.906 -16.875 -19.125 1 70.06 418 HIS B C 1
ATOM 8070 O O . HIS B 1 418 ? 32.531 -16.422 -20.203 1 70.06 418 HIS B O 1
ATOM 8076 N N . HIS B 1 419 ? 33.219 -18.234 -18.906 1 77.75 419 HIS B N 1
ATOM 8077 C CA . HIS B 1 419 ? 33.188 -19.094 -20.094 1 77.75 419 HIS B CA 1
ATOM 8078 C C . HIS B 1 419 ? 31.953 -19.969 -20.094 1 77.75 419 HIS B C 1
ATOM 8080 O O . HIS B 1 419 ? 31.25 -20.078 -19.094 1 77.75 419 HIS B O 1
ATOM 8086 N N . SER B 1 420 ? 31.688 -20.5 -21.266 1 86.56 420 SER B N 1
ATOM 8087 C CA . SER B 1 420 ? 30.594 -21.453 -21.438 1 86.56 420 SER B CA 1
ATOM 8088 C C . SER B 1 420 ? 31 -22.625 -22.312 1 86.56 420 SER B C 1
ATOM 8090 O O . SER B 1 420 ? 31.844 -22.484 -23.203 1 86.56 420 SER B O 1
ATOM 8092 N N . VAL B 1 421 ? 30.469 -23.719 -21.969 1 88.88 421 VAL B N 1
ATOM 8093 C CA . VAL B 1 421 ? 30.766 -24.938 -22.703 1 88.88 421 VAL B CA 1
ATOM 8094 C C . VAL B 1 421 ? 29.453 -25.562 -23.203 1 88.88 421 VAL B C 1
ATOM 8096 O O . VAL B 1 421 ? 28.484 -25.656 -22.453 1 88.88 421 VAL B O 1
ATOM 8099 N N . ILE B 1 422 ? 29.484 -25.969 -24.5 1 91 422 ILE B N 1
ATOM 8100 C CA . ILE B 1 422 ? 28.281 -26.578 -25.062 1 91 422 ILE B CA 1
ATOM 8101 C C . ILE B 1 422 ? 28.672 -27.594 -26.125 1 91 422 ILE B C 1
ATOM 8103 O O . ILE B 1 422 ? 29.719 -27.484 -26.766 1 91 422 ILE B O 1
ATOM 8107 N N . ALA B 1 423 ? 27.859 -28.547 -26.203 1 91.5 423 ALA B N 1
ATOM 8108 C CA . ALA B 1 423 ? 28.078 -29.578 -27.219 1 91.5 423 ALA B CA 1
ATOM 8109 C C . ALA B 1 423 ? 27.125 -29.391 -28.391 1 91.5 423 ALA B C 1
ATOM 8111 O O . ALA B 1 423 ? 25.953 -29.047 -28.188 1 91.5 423 ALA B O 1
ATOM 8112 N N . CYS B 1 424 ? 27.656 -29.531 -29.594 1 90.19 424 CYS B N 1
ATOM 8113 C CA . CYS B 1 424 ? 26.875 -29.469 -30.828 1 90.19 424 CYS B CA 1
ATOM 8114 C C . CYS B 1 424 ? 27.453 -30.391 -31.891 1 90.19 424 CYS B C 1
ATOM 8116 O O . CYS B 1 424 ? 28.641 -30.297 -32.219 1 90.19 424 CYS B O 1
ATOM 8118 N N . ARG B 1 425 ? 26.672 -31.266 -32.406 1 86.19 425 ARG B N 1
ATOM 8119 C CA . ARG B 1 425 ? 27.062 -32.188 -33.469 1 86.19 425 ARG B CA 1
ATOM 8120 C C . ARG B 1 425 ? 28.312 -32.969 -33.094 1 86.19 425 ARG B C 1
ATOM 8122 O O . ARG B 1 425 ? 29.281 -33.031 -33.844 1 86.19 425 ARG B O 1
ATOM 8129 N N . GLU B 1 426 ? 28.344 -33.531 -31.922 1 87.44 426 GLU B N 1
ATOM 8130 C CA . GLU B 1 426 ? 29.344 -34.438 -31.375 1 87.44 426 GLU B CA 1
ATOM 8131 C C . GLU B 1 426 ? 30.688 -33.719 -31.188 1 87.44 426 GLU B C 1
ATOM 8133 O O . GLU B 1 426 ? 31.75 -34.344 -31.266 1 87.44 426 GLU B O 1
ATOM 8138 N N . LYS B 1 427 ? 30.547 -32.438 -31.125 1 92.38 427 LYS B N 1
ATOM 8139 C CA . LYS B 1 427 ? 31.703 -31.609 -30.797 1 92.38 427 LYS B CA 1
ATOM 8140 C C . LYS B 1 427 ? 31.438 -30.75 -29.562 1 92.38 427 LYS B C 1
ATOM 8142 O O . LYS B 1 427 ? 30.297 -30.391 -29.281 1 92.38 427 LYS B O 1
ATOM 8147 N N . ILE B 1 428 ? 32.469 -30.5 -28.844 1 93.44 428 ILE B N 1
ATOM 8148 C CA . ILE B 1 428 ? 32.375 -29.656 -27.672 1 93.44 428 ILE B CA 1
ATOM 8149 C C . ILE B 1 428 ? 33.031 -28.297 -27.953 1 93.44 428 ILE B C 1
ATOM 8151 O O . ILE B 1 428 ? 34.188 -28.25 -28.359 1 93.44 428 ILE B O 1
ATOM 8155 N N . PHE B 1 429 ? 32.281 -27.25 -27.766 1 92.06 429 PHE B N 1
ATOM 8156 C CA . PHE B 1 429 ? 32.75 -25.891 -28 1 92.06 429 PHE B CA 1
ATOM 8157 C C . PHE B 1 429 ? 32.938 -25.141 -26.688 1 92.06 429 PHE B C 1
ATOM 8159 O O . PHE B 1 429 ? 32.125 -25.25 -25.781 1 92.06 429 PHE B O 1
ATOM 8166 N N . ILE B 1 430 ? 34 -24.453 -26.531 1 89.88 430 ILE B N 1
ATOM 8167 C CA . ILE B 1 430 ? 34.25 -23.609 -25.375 1 89.88 430 ILE B CA 1
ATOM 8168 C C . ILE B 1 430 ? 34.344 -22.156 -25.812 1 89.88 430 ILE B C 1
ATOM 8170 O O . ILE B 1 430 ? 35.125 -21.797 -26.688 1 89.88 430 ILE B O 1
ATOM 8174 N N . PHE B 1 431 ? 33.375 -21.438 -25.234 1 86.06 431 PHE B N 1
ATOM 8175 C CA . PHE B 1 431 ? 33.312 -20 -25.531 1 86.06 431 PHE B CA 1
ATOM 8176 C C . PHE B 1 431 ? 33.844 -19.188 -24.344 1 86.06 431 PHE B C 1
ATOM 8178 O O . PHE B 1 431 ? 33.469 -19.453 -23.203 1 86.06 431 PHE B O 1
ATOM 8185 N N . GLY B 1 432 ? 34.656 -18.156 -24.609 1 73.81 432 GLY B N 1
ATOM 8186 C CA . GLY B 1 432 ? 35.125 -17.234 -23.578 1 73.81 432 GLY B CA 1
ATOM 8187 C C . GLY B 1 432 ? 36.531 -17.562 -23.094 1 73.81 432 GLY B C 1
ATOM 8188 O O . GLY B 1 432 ? 37.094 -18.578 -23.484 1 73.81 432 GLY B O 1
ATOM 8189 N N . SER B 1 433 ? 37.531 -16.688 -22.781 1 59.03 433 SER B N 1
ATOM 8190 C CA . SER B 1 433 ? 38.906 -17 -22.438 1 59.03 433 SER B CA 1
ATOM 8191 C C . SER B 1 433 ? 39.312 -16.438 -21.078 1 59.03 433 SER B C 1
ATOM 8193 O O . SER B 1 433 ? 38.719 -15.469 -20.609 1 59.03 433 SER B O 1
ATOM 8195 N N . SER B 1 434 ? 39.719 -17.266 -20.094 1 52.47 434 SER B N 1
ATOM 8196 C CA . SER B 1 434 ? 40.344 -16.906 -18.812 1 52.47 434 SER B CA 1
ATOM 8197 C C . SER B 1 434 ? 41.531 -15.969 -19.016 1 52.47 434 SER B C 1
ATOM 8199 O O . SER B 1 434 ? 42.25 -15.664 -18.062 1 52.47 434 SER B O 1
ATOM 8201 N N . SER B 1 435 ? 42.281 -16.094 -20.109 1 47.56 435 SER B N 1
ATOM 8202 C CA . SER B 1 435 ? 43.688 -15.836 -19.75 1 47.56 435 SER B CA 1
ATOM 8203 C C . SER B 1 435 ? 43.844 -14.492 -19.062 1 47.56 435 SER B C 1
ATOM 8205 O O . SER B 1 435 ? 42.969 -13.617 -19.188 1 47.56 435 SER B O 1
ATOM 8207 N N . SER B 1 436 ? 44.781 -14.422 -18.094 1 43.47 436 SER B N 1
ATOM 8208 C CA . SER B 1 436 ? 45.438 -13.266 -17.484 1 43.47 436 SER B CA 1
ATOM 8209 C C . SER B 1 436 ? 45.375 -12.047 -18.406 1 43.47 436 SER B C 1
ATOM 8211 O O . SER B 1 436 ? 45.656 -10.922 -17.969 1 43.47 436 SER B O 1
ATOM 8213 N N . ASP B 1 437 ? 45.562 -12.266 -19.688 1 44.94 437 ASP B N 1
ATOM 8214 C CA . ASP B 1 437 ? 45.781 -11.086 -20.516 1 44.94 437 ASP B CA 1
ATOM 8215 C C . ASP B 1 437 ? 44.438 -10.43 -20.875 1 44.94 437 ASP B C 1
ATOM 8217 O O . ASP B 1 437 ? 43.656 -10.992 -21.625 1 44.94 437 ASP B O 1
ATOM 8221 N N . CYS B 1 438 ? 43.844 -9.672 -20.078 1 46.94 438 CYS B N 1
ATOM 8222 C CA . CYS B 1 438 ? 42.656 -8.836 -19.922 1 46.94 438 CYS B CA 1
ATOM 8223 C C . CYS B 1 438 ? 42.094 -8.383 -21.266 1 46.94 438 CYS B C 1
ATOM 8225 O O . CYS B 1 438 ? 40.969 -7.949 -21.375 1 46.94 438 CYS B O 1
ATOM 8227 N N . ASP B 1 439 ? 42.906 -7.961 -22.25 1 51.25 439 ASP B N 1
ATOM 8228 C CA . ASP B 1 439 ? 42.406 -6.996 -23.234 1 51.25 439 ASP B CA 1
ATOM 8229 C C . ASP B 1 439 ? 41.875 -7.695 -24.469 1 51.25 439 ASP B C 1
ATOM 8231 O O . ASP B 1 439 ? 41.312 -7.051 -25.359 1 51.25 439 ASP B O 1
ATOM 8235 N N . GLY B 1 440 ? 42 -9.125 -24.781 1 57.25 440 GLY B N 1
ATOM 8236 C CA . GLY B 1 440 ? 41.688 -9.5 -26.156 1 57.25 440 GLY B CA 1
ATOM 8237 C C . GLY B 1 440 ? 40.375 -10.273 -26.266 1 57.25 440 GLY B C 1
ATOM 8238 O O . GLY B 1 440 ? 39.75 -10.586 -25.25 1 57.25 440 GLY B O 1
ATOM 8239 N N . ILE B 1 441 ? 39.781 -10.445 -27.562 1 64.56 441 ILE B N 1
ATOM 8240 C CA . ILE B 1 441 ? 38.625 -11.242 -27.938 1 64.56 441 ILE B CA 1
ATOM 8241 C C . ILE B 1 441 ? 38.938 -12.734 -27.812 1 64.56 441 ILE B C 1
ATOM 8243 O O . ILE B 1 441 ? 39.938 -13.211 -28.391 1 64.56 441 ILE B O 1
ATOM 8247 N N . PRO B 1 442 ? 38.281 -13.531 -27.031 1 72.12 442 PRO B N 1
ATOM 8248 C CA . PRO B 1 442 ? 38.594 -14.938 -26.75 1 72.12 442 PRO B CA 1
ATOM 8249 C C . PRO B 1 442 ? 38.375 -15.836 -27.969 1 72.12 442 PRO B C 1
ATOM 8251 O O . PRO B 1 442 ? 37.5 -15.586 -28.781 1 72.12 442 PRO B O 1
ATOM 8254 N N . ASP B 1 443 ? 39.281 -16.891 -28.141 1 77.81 443 ASP B N 1
ATOM 8255 C CA . ASP B 1 443 ? 39.156 -17.906 -29.188 1 77.81 443 ASP B CA 1
ATOM 8256 C C . ASP B 1 443 ? 38.094 -18.938 -28.812 1 77.81 443 ASP B C 1
ATOM 8258 O O . ASP B 1 443 ? 37.781 -19.125 -27.641 1 77.81 443 ASP B O 1
ATOM 8262 N N . ILE B 1 444 ? 37.625 -19.562 -29.891 1 88.44 444 ILE B N 1
ATOM 8263 C CA . ILE B 1 444 ? 36.688 -20.656 -29.719 1 88.44 444 ILE B CA 1
ATOM 8264 C C . ILE B 1 444 ? 37.438 -22 -29.828 1 88.44 444 ILE B C 1
ATOM 8266 O O . ILE B 1 444 ? 37.969 -22.328 -30.891 1 88.44 444 ILE B O 1
ATOM 8270 N N . GLN B 1 445 ? 37.469 -22.688 -28.719 1 89.81 445 GLN B N 1
ATOM 8271 C CA . GLN B 1 445 ? 38.062 -24.016 -28.734 1 89.81 445 GLN B CA 1
ATOM 8272 C C . GLN B 1 445 ? 37.031 -25.094 -29.031 1 89.81 445 GLN B C 1
ATOM 8274 O O . GLN B 1 445 ? 35.906 -25.031 -28.547 1 89.81 445 GLN B O 1
ATOM 8279 N N . CYS B 1 446 ? 37.406 -25.922 -29.938 1 92.62 446 CYS B N 1
ATOM 8280 C CA . CYS B 1 446 ? 36.531 -27 -30.328 1 92.62 446 CYS B CA 1
ATOM 8281 C C . CYS B 1 446 ? 37.188 -28.359 -30.188 1 92.62 446 CYS B C 1
ATOM 8283 O O . CYS B 1 446 ? 38.312 -28.547 -30.672 1 92.62 446 CYS B O 1
ATOM 8285 N N . TYR B 1 447 ? 36.5 -29.234 -29.484 1 93.19 447 TYR B N 1
ATOM 8286 C CA . TYR B 1 447 ? 37 -30.594 -29.328 1 93.19 447 TYR B CA 1
ATOM 8287 C C . TYR B 1 447 ? 36.094 -31.578 -30.078 1 93.19 447 TYR B C 1
ATOM 8289 O O . TYR B 1 447 ? 34.906 -31.688 -29.781 1 93.19 447 TYR B O 1
ATOM 8297 N N . ASP B 1 448 ? 36.656 -32.25 -31.047 1 92.44 448 ASP B N 1
ATOM 8298 C CA . ASP B 1 448 ? 35.938 -33.312 -31.766 1 92.44 448 ASP B CA 1
ATOM 8299 C C . ASP B 1 448 ? 36.062 -34.625 -31.031 1 92.44 448 ASP B C 1
ATOM 8301 O O . ASP B 1 448 ? 37.125 -35.25 -31 1 92.44 448 ASP B O 1
ATOM 8305 N N . ILE B 1 449 ? 35.062 -35.094 -30.562 1 87.81 449 ILE B N 1
ATOM 8306 C CA . ILE B 1 449 ? 35.062 -36.281 -29.703 1 87.81 449 ILE B CA 1
ATOM 8307 C C . ILE B 1 449 ? 35.438 -37.531 -30.531 1 87.81 449 ILE B C 1
ATOM 8309 O O . ILE B 1 449 ? 36.188 -38.375 -30.062 1 87.81 449 ILE B O 1
ATOM 8313 N N . LEU B 1 450 ? 34.906 -37.594 -31.703 1 86.81 450 LEU B N 1
ATOM 8314 C CA . LEU B 1 450 ? 35.156 -38.75 -32.562 1 86.81 450 LEU B CA 1
ATOM 8315 C C . LEU B 1 450 ? 36.625 -38.75 -33 1 86.81 450 LEU B C 1
ATOM 8317 O O . LEU B 1 450 ? 37.281 -39.812 -33 1 86.81 450 LEU B O 1
ATOM 8321 N N . ALA B 1 451 ? 37.094 -37.594 -33.312 1 89.44 451 ALA B N 1
ATOM 8322 C CA . ALA B 1 451 ? 38.469 -37.5 -33.781 1 89.44 451 ALA B CA 1
ATOM 8323 C C . ALA B 1 451 ? 39.438 -37.312 -32.625 1 89.44 451 ALA B C 1
ATOM 8325 O O . ALA B 1 451 ? 40.656 -37.469 -32.812 1 89.44 451 ALA B O 1
ATOM 8326 N N . ASN B 1 452 ? 38.969 -37.125 -31.5 1 89.25 452 ASN B N 1
ATOM 8327 C CA . ASN B 1 452 ? 39.812 -36.844 -30.328 1 89.25 452 ASN B CA 1
ATOM 8328 C C . ASN B 1 452 ? 40.875 -35.812 -30.625 1 89.25 452 ASN B C 1
ATOM 8330 O O . ASN B 1 452 ? 42.031 -36 -30.344 1 89.25 452 ASN B O 1
ATOM 8334 N N . GLU B 1 453 ? 40.406 -34.781 -31.188 1 92.75 453 GLU B N 1
ATOM 8335 C CA . GLU B 1 453 ? 41.312 -33.719 -31.578 1 92.75 453 GLU B CA 1
ATOM 8336 C C . GLU B 1 453 ? 40.719 -32.344 -31.25 1 92.75 453 GLU B C 1
ATOM 8338 O O . GLU B 1 453 ? 39.5 -32.156 -31.312 1 92.75 453 GLU B O 1
ATOM 8343 N N . TRP B 1 454 ? 41.656 -31.453 -30.875 1 91.94 454 TRP B N 1
ATOM 8344 C CA . TRP B 1 454 ? 41.25 -30.062 -30.625 1 91.94 454 TRP B CA 1
ATOM 8345 C C . TRP B 1 454 ? 41.5 -29.203 -31.859 1 91.94 454 TRP B C 1
ATOM 8347 O O . TRP B 1 454 ? 42.438 -29.422 -32.625 1 91.94 454 TRP B O 1
ATOM 8357 N N . SER B 1 455 ? 40.594 -28.266 -32.062 1 90.12 455 SER B N 1
ATOM 8358 C CA . SER B 1 455 ? 40.781 -27.266 -33.125 1 90.12 455 SER B CA 1
ATOM 8359 C C . SER B 1 455 ? 40.25 -25.906 -32.656 1 90.12 455 SER B C 1
ATOM 8361 O O . SER B 1 455 ? 39.5 -25.812 -31.703 1 90.12 455 SER B O 1
ATOM 8363 N N . LEU B 1 456 ? 40.812 -24.906 -33.25 1 87.56 456 LEU B N 1
ATOM 8364 C CA . LEU B 1 456 ? 40.312 -23.547 -33.062 1 87.56 456 LEU B CA 1
ATOM 8365 C C . LEU B 1 456 ? 39.344 -23.156 -34.156 1 87.56 456 LEU B C 1
ATOM 8367 O O . LEU B 1 456 ? 39.688 -23.203 -35.344 1 87.56 456 LEU B O 1
ATOM 8371 N N . GLN B 1 457 ? 38.125 -22.906 -33.719 1 86.25 457 GLN B N 1
ATOM 8372 C CA . GLN B 1 457 ? 37.094 -22.578 -34.688 1 86.25 457 GLN B CA 1
ATOM 8373 C C . GLN B 1 457 ? 36.812 -21.078 -34.719 1 86.25 457 GLN B C 1
ATOM 8375 O O . GLN B 1 457 ? 35.688 -20.656 -34.469 1 86.25 457 GLN B O 1
ATOM 8380 N N . GLY B 1 458 ? 37.844 -20.219 -34.844 1 81.81 458 GLY B N 1
ATOM 8381 C CA . GLY B 1 458 ? 37.656 -18.781 -34.938 1 81.81 458 GLY B CA 1
ATOM 8382 C C . GLY B 1 458 ? 37.688 -18.078 -33.594 1 81.81 458 GLY B C 1
ATOM 8383 O O . GLY B 1 458 ? 38.25 -18.594 -32.625 1 81.81 458 GLY B O 1
ATOM 8384 N N . HIS B 1 459 ? 37.062 -16.781 -33.625 1 82.88 459 HIS B N 1
ATOM 8385 C CA . HIS B 1 459 ? 37.031 -15.945 -32.438 1 82.88 459 HIS B CA 1
ATOM 8386 C C . HIS B 1 459 ? 35.656 -15.328 -32.25 1 82.88 459 HIS B C 1
ATOM 8388 O O . HIS B 1 459 ? 34.875 -15.219 -33.188 1 82.88 459 HIS B O 1
ATOM 8394 N N . MET B 1 460 ? 35.406 -15.102 -31.031 1 82.56 460 MET B N 1
ATOM 8395 C CA . MET B 1 460 ? 34.188 -14.375 -30.766 1 82.56 460 MET B CA 1
ATOM 8396 C C . MET B 1 460 ? 34.219 -12.977 -31.375 1 82.56 460 MET B C 1
ATOM 8398 O O . MET B 1 460 ? 35.312 -12.461 -31.672 1 82.56 460 MET B O 1
ATOM 8402 N N . ARG B 1 461 ? 33.062 -12.203 -31.562 1 78.62 461 ARG B N 1
ATOM 8403 C CA . ARG B 1 461 ? 33 -10.883 -32.188 1 78.62 461 ARG B CA 1
ATOM 8404 C C . ARG B 1 461 ? 33.062 -9.781 -31.141 1 78.62 461 ARG B C 1
ATOM 8406 O O . ARG B 1 461 ? 33.594 -8.695 -31.391 1 78.62 461 ARG B O 1
ATOM 8413 N N . VAL B 1 462 ? 32.469 -10.25 -30.047 1 76.69 462 VAL B N 1
ATOM 8414 C CA . VAL B 1 462 ? 32.375 -9.266 -28.984 1 76.69 462 VAL B CA 1
ATOM 8415 C C . VAL B 1 462 ? 32.812 -9.906 -27.656 1 76.69 462 VAL B C 1
ATOM 8417 O O . VAL B 1 462 ? 32.5 -11.078 -27.406 1 76.69 462 VAL B O 1
ATOM 8420 N N . ARG B 1 463 ? 33.531 -9.086 -26.875 1 74.75 463 ARG B N 1
ATOM 8421 C CA . ARG B 1 463 ? 33.875 -9.555 -25.547 1 74.75 463 ARG B CA 1
ATOM 8422 C C . ARG B 1 463 ? 32.75 -9.32 -24.562 1 74.75 463 ARG B C 1
ATOM 8424 O O . ARG B 1 463 ? 32.281 -8.188 -24.406 1 74.75 463 ARG B O 1
ATOM 8431 N N . THR B 1 464 ? 32.281 -10.453 -24.156 1 76.5 464 THR B N 1
ATOM 8432 C CA . THR B 1 464 ? 31.188 -10.375 -23.172 1 76.5 464 THR B CA 1
ATOM 8433 C C . THR B 1 464 ? 31.578 -11.117 -21.906 1 76.5 464 THR B C 1
ATOM 8435 O O . THR B 1 464 ? 32.594 -11.805 -21.859 1 76.5 464 THR B O 1
ATOM 8438 N N . GLN B 1 465 ? 30.844 -10.758 -20.891 1 75.25 465 GLN B N 1
ATOM 8439 C CA . GLN B 1 465 ? 31.078 -11.43 -19.609 1 75.25 465 GLN B CA 1
ATOM 8440 C C . GLN B 1 465 ? 29.938 -12.375 -19.281 1 75.25 465 GLN B C 1
ATOM 8442 O O . GLN B 1 465 ? 28.812 -12.203 -19.75 1 75.25 465 GLN B O 1
ATOM 8447 N N . LYS B 1 466 ? 30.328 -13.508 -18.5 1 80.06 466 LYS B N 1
ATOM 8448 C CA . LYS B 1 466 ? 29.359 -14.469 -18 1 80.06 466 LYS B CA 1
ATOM 8449 C C . LYS B 1 466 ? 28.5 -15.023 -19.125 1 80.06 466 LYS B C 1
ATOM 8451 O O . LYS B 1 466 ? 27.266 -14.961 -19.078 1 80.06 466 LYS B O 1
ATOM 8456 N N . ILE B 1 467 ? 29.125 -15.664 -20.031 1 82.62 467 ILE B N 1
ATOM 8457 C CA . ILE B 1 467 ? 28.484 -16.141 -21.266 1 82.62 467 ILE B CA 1
ATOM 8458 C C . ILE B 1 467 ? 27.734 -17.438 -20.984 1 82.62 467 ILE B C 1
ATOM 8460 O O . ILE B 1 467 ? 28.219 -18.297 -20.25 1 82.62 467 ILE B O 1
ATOM 8464 N N . ARG B 1 468 ? 26.578 -17.469 -21.562 1 86.44 468 ARG B N 1
ATOM 8465 C CA . ARG B 1 468 ? 25.828 -18.719 -21.625 1 86.44 468 ARG B CA 1
ATOM 8466 C C . ARG B 1 468 ? 25.609 -19.141 -23.078 1 86.44 468 ARG B C 1
ATOM 8468 O O . ARG B 1 468 ? 25.344 -18.312 -23.938 1 86.44 468 ARG B O 1
ATOM 8475 N N . ALA B 1 469 ? 25.812 -20.438 -23.281 1 89.69 469 ALA B N 1
ATOM 8476 C CA . ALA B 1 469 ? 25.656 -20.953 -24.641 1 89.69 469 ALA B CA 1
ATOM 8477 C C . ALA B 1 469 ? 24.688 -22.141 -24.672 1 89.69 469 ALA B C 1
ATOM 8479 O O . ALA B 1 469 ? 24.688 -22.969 -23.766 1 89.69 469 ALA B O 1
ATOM 8480 N N . GLU B 1 470 ? 23.906 -22.156 -25.703 1 90.19 470 GLU B N 1
ATOM 8481 C CA . GLU B 1 470 ? 22.984 -23.266 -25.938 1 90.19 470 GLU B CA 1
ATOM 8482 C C . GLU B 1 470 ? 22.984 -23.703 -27.391 1 90.19 470 GLU B C 1
ATOM 8484 O O . GLU B 1 470 ? 23.094 -22.875 -28.297 1 90.19 470 GLU B O 1
ATOM 8489 N N . ALA B 1 471 ? 22.859 -24.938 -27.547 1 90.81 471 ALA B N 1
ATOM 8490 C CA . ALA B 1 471 ? 22.812 -25.484 -28.906 1 90.81 471 ALA B CA 1
ATOM 8491 C C . ALA B 1 471 ? 21.375 -25.688 -29.359 1 90.81 471 ALA B C 1
ATOM 8493 O O . ALA B 1 471 ? 20.562 -26.281 -28.656 1 90.81 471 ALA B O 1
ATOM 8494 N N . LEU B 1 472 ? 21.094 -25.156 -30.531 1 88.06 472 LEU B N 1
ATOM 8495 C CA . LEU B 1 472 ? 19.766 -25.281 -31.109 1 88.06 472 LEU B CA 1
ATOM 8496 C C . LEU B 1 472 ? 19.844 -25.438 -32.625 1 88.06 472 LEU B C 1
ATOM 8498 O O . LEU B 1 472 ? 20.359 -24.562 -33.312 1 88.06 472 LEU B O 1
ATOM 8502 N N . ASN B 1 473 ? 19.297 -26.5 -33.156 1 83.81 473 ASN B N 1
ATOM 8503 C CA . ASN B 1 473 ? 19.172 -26.781 -34.594 1 83.81 473 ASN B CA 1
ATOM 8504 C C . ASN B 1 473 ? 20.516 -26.641 -35.281 1 83.81 473 ASN B C 1
ATOM 8506 O O . ASN B 1 473 ? 20.609 -26 -36.344 1 83.81 473 ASN B O 1
ATOM 8510 N N . GLY B 1 474 ? 21.531 -27.094 -34.656 1 86.81 474 GLY B N 1
ATOM 8511 C CA . GLY B 1 474 ? 22.844 -27.109 -35.312 1 86.81 474 GLY B CA 1
ATOM 8512 C C . GLY B 1 474 ? 23.609 -25.812 -35.125 1 86.81 474 GLY B C 1
ATOM 8513 O O . GLY B 1 474 ? 24.719 -25.656 -35.656 1 86.81 474 GLY B O 1
ATOM 8514 N N . CYS B 1 475 ? 23.047 -24.953 -34.438 1 91.44 475 CYS B N 1
ATOM 8515 C CA . CYS B 1 475 ? 23.688 -23.672 -34.156 1 91.44 475 CYS B CA 1
ATOM 8516 C C . CYS B 1 475 ? 23.875 -23.5 -32.656 1 91.44 475 CYS B C 1
ATOM 8518 O O . CYS B 1 475 ? 23.203 -24.156 -31.859 1 91.44 475 CYS B O 1
ATOM 8520 N N . ILE B 1 476 ? 24.859 -22.641 -32.344 1 93.12 476 ILE B N 1
ATOM 8521 C CA . ILE B 1 476 ? 25.094 -22.328 -30.938 1 93.12 476 ILE B CA 1
ATOM 8522 C C . ILE B 1 476 ? 24.75 -20.859 -30.672 1 93.12 476 ILE B C 1
ATOM 8524 O O . ILE B 1 476 ? 25.281 -19.969 -31.344 1 93.12 476 ILE B O 1
ATOM 8528 N N . TYR B 1 477 ? 23.906 -20.688 -29.766 1 92.19 477 TYR B N 1
ATOM 8529 C CA . TYR B 1 477 ? 23.531 -19.344 -29.359 1 92.19 477 TYR B CA 1
ATOM 8530 C C . TYR B 1 477 ? 24.281 -18.906 -28.094 1 92.19 477 TYR B C 1
ATOM 8532 O O . TYR B 1 477 ? 24.234 -19.609 -27.078 1 92.19 477 TYR B O 1
ATOM 8540 N N . THR B 1 478 ? 25 -17.797 -28.172 1 90.31 478 THR B N 1
ATOM 8541 C CA . THR B 1 478 ? 25.703 -17.281 -27.016 1 90.31 478 THR B CA 1
ATOM 8542 C C . THR B 1 478 ? 25.031 -16.016 -26.484 1 90.31 478 THR B C 1
ATOM 8544 O O . THR B 1 478 ? 24.688 -15.125 -27.266 1 90.31 478 THR B O 1
ATOM 8547 N N . ILE B 1 479 ? 24.844 -16.047 -25.234 1 88.94 479 ILE B N 1
ATOM 8548 C CA . ILE B 1 479 ? 24.266 -14.875 -24.562 1 88.94 479 ILE B CA 1
ATOM 8549 C C . ILE B 1 479 ? 25.266 -14.328 -23.531 1 88.94 479 ILE B C 1
ATOM 8551 O O . ILE B 1 479 ? 25.609 -15.008 -22.562 1 88.94 479 ILE B O 1
ATOM 8555 N N . GLY B 1 480 ? 25.75 -13.117 -23.75 1 83.06 480 GLY B N 1
ATOM 8556 C CA . GLY B 1 480 ? 26.719 -12.508 -22.844 1 83.06 480 GLY B CA 1
ATOM 8557 C C . GLY B 1 480 ? 26.266 -11.188 -22.281 1 83.06 480 GLY B C 1
ATOM 8558 O O . GLY B 1 480 ? 25.344 -10.555 -22.797 1 83.06 480 GLY B O 1
ATOM 8559 N N . ASN B 1 481 ? 26.875 -10.906 -21.172 1 78.19 481 ASN B N 1
ATOM 8560 C CA . ASN B 1 481 ? 26.547 -9.664 -20.484 1 78.19 481 ASN B CA 1
ATOM 8561 C C . ASN B 1 481 ? 27.406 -8.508 -20.969 1 78.19 481 ASN B C 1
ATOM 8563 O O . ASN B 1 481 ? 28.641 -8.641 -21.062 1 78.19 481 ASN B O 1
ATOM 8567 N N . MET B 1 482 ? 26.719 -7.406 -21.297 1 66.31 482 MET B N 1
ATOM 8568 C CA . MET B 1 482 ? 27.297 -6.078 -21.5 1 66.31 482 MET B CA 1
ATOM 8569 C C . MET B 1 482 ? 26.812 -5.105 -20.438 1 66.31 482 MET B C 1
ATOM 8571 O O . MET B 1 482 ? 25.875 -5.414 -19.688 1 66.31 482 MET B O 1
ATOM 8575 N N . PRO B 1 483 ? 27.516 -4.055 -20.219 1 58.91 483 PRO B N 1
ATOM 8576 C CA . PRO B 1 483 ? 27.125 -3.15 -19.141 1 58.91 483 PRO B CA 1
ATOM 8577 C C . PRO B 1 483 ? 25.641 -2.807 -19.172 1 58.91 483 PRO B C 1
ATOM 8579 O O . PRO B 1 483 ? 25 -2.721 -18.125 1 58.91 483 PRO B O 1
ATOM 8582 N N . TYR B 1 484 ? 25.094 -2.734 -20.375 1 61.28 484 TYR B N 1
ATOM 8583 C CA . TYR B 1 484 ? 23.719 -2.242 -20.359 1 61.28 484 TYR B CA 1
ATOM 8584 C C . TYR B 1 484 ? 22.797 -3.199 -21.109 1 61.28 484 TYR B C 1
ATOM 8586 O O . TYR B 1 484 ? 21.578 -2.986 -21.156 1 61.28 484 TYR B O 1
ATOM 8594 N N . TYR B 1 485 ? 23.266 -4.191 -21.609 1 70.62 485 TYR B N 1
ATOM 8595 C CA . TYR B 1 485 ? 22.391 -5.105 -22.344 1 70.62 485 TYR B CA 1
ATOM 8596 C C . TYR B 1 485 ? 23.047 -6.473 -22.5 1 70.62 485 TYR B C 1
ATOM 8598 O O . TYR B 1 485 ? 24.219 -6.648 -22.172 1 70.62 485 TYR B O 1
ATOM 8606 N N . ASN B 1 486 ? 22.188 -7.402 -22.906 1 81 486 ASN B N 1
ATOM 8607 C CA . ASN B 1 486 ? 22.703 -8.719 -23.266 1 81 486 ASN B CA 1
ATOM 8608 C C . ASN B 1 486 ? 22.969 -8.844 -24.75 1 81 486 ASN B C 1
ATOM 8610 O O . ASN B 1 486 ? 22.156 -8.406 -25.578 1 81 486 ASN B O 1
ATOM 8614 N N . HIS B 1 487 ? 24.141 -9.289 -25.047 1 82.25 487 HIS B N 1
ATOM 8615 C CA . HIS B 1 487 ? 24.5 -9.539 -26.438 1 82.25 487 HIS B CA 1
ATOM 8616 C C . HIS B 1 487 ? 24.297 -11 -26.812 1 82.25 487 HIS B C 1
ATOM 8618 O O . HIS B 1 487 ? 24.844 -11.891 -26.156 1 82.25 487 HIS B O 1
ATOM 8624 N N . ILE B 1 488 ? 23.453 -11.188 -27.875 1 89.06 488 ILE B N 1
ATOM 8625 C CA . ILE B 1 488 ? 23.172 -12.555 -28.297 1 89.06 488 ILE B CA 1
ATOM 8626 C C . ILE B 1 488 ? 23.656 -12.75 -29.734 1 89.06 488 ILE B C 1
ATOM 8628 O O . ILE B 1 488 ? 23.375 -11.93 -30.609 1 89.06 488 ILE B O 1
ATOM 8632 N N . GLU B 1 489 ? 24.391 -13.797 -29.969 1 90.69 489 GLU B N 1
ATOM 8633 C CA . GLU B 1 489 ? 24.859 -14.156 -31.297 1 90.69 489 GLU B CA 1
ATOM 8634 C C . GLU B 1 489 ? 24.656 -15.641 -31.562 1 90.69 489 GLU B C 1
ATOM 8636 O O . GLU B 1 489 ? 24.578 -16.438 -30.641 1 90.69 489 GLU B O 1
ATOM 8641 N N . CYS B 1 490 ? 24.5 -15.906 -32.781 1 92.94 490 CYS B N 1
ATOM 8642 C CA . CYS B 1 490 ? 24.344 -17.281 -33.25 1 92.94 490 CYS B CA 1
ATOM 8643 C C . CYS B 1 490 ? 25.547 -17.734 -34.062 1 92.94 490 CYS B C 1
ATOM 8645 O O . CYS B 1 490 ? 25.938 -17.062 -35.031 1 92.94 490 CYS B O 1
ATOM 8647 N N . PHE B 1 491 ? 26.156 -18.797 -33.625 1 92.62 491 PHE B N 1
ATOM 8648 C CA . PHE B 1 491 ? 27.312 -19.375 -34.312 1 92.62 491 PHE B CA 1
ATOM 8649 C C . PHE B 1 491 ? 26.906 -20.641 -35.062 1 92.62 491 PHE B C 1
ATOM 8651 O O . PHE B 1 491 ? 26.422 -21.609 -34.469 1 92.62 491 PHE B O 1
ATOM 8658 N N . ASP B 1 492 ? 27.062 -20.578 -36.312 1 91.69 492 ASP B N 1
ATOM 8659 C CA . ASP B 1 492 ? 26.812 -21.781 -37.125 1 91.69 492 ASP B CA 1
ATOM 8660 C C . ASP B 1 492 ? 28.016 -22.719 -37.125 1 91.69 492 ASP B C 1
ATOM 8662 O O . ASP B 1 492 ? 29.094 -22.359 -37.594 1 91.69 492 ASP B O 1
ATOM 8666 N N . VAL B 1 493 ? 27.844 -23.859 -36.656 1 88.44 493 VAL B N 1
ATOM 8667 C CA . VAL B 1 493 ? 28.938 -24.797 -36.375 1 88.44 493 VAL B CA 1
ATOM 8668 C C . VAL B 1 493 ? 29.5 -25.312 -37.688 1 88.44 493 VAL B C 1
ATOM 8670 O O . VAL B 1 493 ? 30.688 -25.609 -37.812 1 88.44 493 VAL B O 1
ATOM 8673 N N . GLU B 1 494 ? 28.734 -25.422 -38.688 1 86.19 494 GLU B N 1
ATOM 8674 C CA . GLU B 1 494 ? 29.188 -25.953 -39.969 1 86.19 494 GLU B CA 1
ATOM 8675 C C . GLU B 1 494 ? 30 -24.906 -40.719 1 86.19 494 GLU B C 1
ATOM 8677 O O . GLU B 1 494 ? 31.094 -25.203 -41.219 1 86.19 494 GLU B O 1
ATOM 8682 N N . SER B 1 495 ? 29.578 -23.719 -40.75 1 87.31 495 SER B N 1
ATOM 8683 C CA . SER B 1 495 ? 30.234 -22.672 -41.531 1 87.31 495 SER B CA 1
ATOM 8684 C C . SER B 1 495 ? 31.188 -21.859 -40.688 1 87.31 495 SER B C 1
ATOM 8686 O O . SER B 1 495 ? 31.984 -21.078 -41.219 1 87.31 495 SER B O 1
ATOM 8688 N N . SER B 1 496 ? 31.203 -22.078 -39.406 1 86.62 496 SER B N 1
ATOM 8689 C CA . SER B 1 496 ? 32 -21.312 -38.469 1 86.62 496 SER B CA 1
ATOM 8690 C C . SER B 1 496 ? 31.812 -19.812 -38.656 1 86.62 496 SER B C 1
ATOM 8692 O O . SER B 1 496 ? 32.781 -19.047 -38.688 1 86.62 496 SER B O 1
ATOM 8694 N N . THR B 1 497 ? 30.562 -19.484 -38.875 1 90.44 497 THR B N 1
ATOM 8695 C CA . THR B 1 497 ? 30.219 -18.078 -39.062 1 90.44 497 THR B CA 1
ATOM 8696 C C . THR B 1 497 ? 29.234 -17.609 -37.969 1 90.44 497 THR B C 1
ATOM 8698 O O . THR B 1 497 ? 28.516 -18.422 -37.406 1 90.44 497 THR B O 1
ATOM 8701 N N . TRP B 1 498 ? 29.328 -16.297 -37.719 1 90.94 498 TRP B N 1
ATOM 8702 C CA . TRP B 1 498 ? 28.453 -15.695 -36.719 1 90.94 498 TRP B CA 1
ATOM 8703 C C . TRP B 1 498 ? 27.312 -14.938 -37.406 1 90.94 498 TRP B C 1
ATOM 8705 O O . TRP B 1 498 ? 27.484 -14.359 -38.469 1 90.94 498 TRP B O 1
ATOM 8715 N N . ARG B 1 499 ? 26.188 -15 -36.75 1 89.38 499 ARG B N 1
ATOM 8716 C CA . ARG B 1 499 ? 25.062 -14.172 -37.125 1 89.38 499 ARG B CA 1
ATOM 8717 C C . ARG B 1 499 ? 24.453 -13.469 -35.906 1 89.38 499 ARG B C 1
ATOM 8719 O O . ARG B 1 499 ? 24.422 -14.031 -34.812 1 89.38 499 ARG B O 1
ATOM 8726 N N . THR B 1 500 ? 24.047 -12.227 -36.188 1 86.5 500 THR B N 1
ATOM 8727 C CA . THR B 1 500 ? 23.406 -11.469 -35.125 1 86.5 500 THR B CA 1
ATOM 8728 C C . THR B 1 500 ? 21.938 -11.844 -35 1 86.5 500 THR B C 1
ATOM 8730 O O . THR B 1 500 ? 21.25 -12.023 -36 1 86.5 500 THR B O 1
ATOM 8733 N N . VAL B 1 501 ? 21.531 -12.039 -33.781 1 88.5 501 VAL B N 1
ATOM 8734 C CA . VAL B 1 501 ? 20.141 -12.352 -33.469 1 88.5 501 VAL B CA 1
ATOM 8735 C C . VAL B 1 501 ? 19.531 -11.258 -32.594 1 88.5 501 VAL B C 1
ATOM 8737 O O . VAL B 1 501 ? 20.266 -10.438 -32.031 1 88.5 501 VAL B O 1
ATOM 8740 N N . LYS B 1 502 ? 18.234 -11.25 -32.531 1 87.94 502 LYS B N 1
ATOM 8741 C CA . LYS B 1 502 ? 17.516 -10.234 -31.766 1 87.94 502 LYS B CA 1
ATOM 8742 C C . LYS B 1 502 ? 17.891 -10.305 -30.281 1 87.94 502 LYS B C 1
ATOM 8744 O O . LYS B 1 502 ? 18.109 -11.398 -29.75 1 87.94 502 LYS B O 1
ATOM 8749 N N . ASN B 1 503 ? 17.938 -9.125 -29.656 1 85.31 503 ASN B N 1
ATOM 8750 C CA . ASN B 1 503 ? 18.266 -9.055 -28.234 1 85.31 503 ASN B CA 1
ATOM 8751 C C . ASN B 1 503 ? 17.062 -9.398 -27.375 1 85.31 503 ASN B C 1
ATOM 8753 O O . ASN B 1 503 ? 15.922 -9.375 -27.828 1 85.31 503 ASN B O 1
ATOM 8757 N N . LEU B 1 504 ? 17.422 -9.711 -26.156 1 87.19 504 LEU B N 1
ATOM 8758 C CA . LEU B 1 504 ? 16.391 -10 -25.172 1 87.19 504 LEU B CA 1
ATOM 8759 C C . LEU B 1 504 ? 15.461 -8.805 -24.984 1 87.19 504 LEU B C 1
ATOM 8761 O O . LEU B 1 504 ? 15.844 -7.668 -25.266 1 87.19 504 LEU B O 1
ATOM 8765 N N . ILE B 1 505 ? 14.289 -9.039 -24.531 1 84.81 505 ILE B N 1
ATOM 8766 C CA . ILE B 1 505 ? 13.312 -7.992 -24.266 1 84.81 505 ILE B CA 1
ATOM 8767 C C . ILE B 1 505 ? 13.75 -7.191 -23.031 1 84.81 505 ILE B C 1
ATOM 8769 O O . ILE B 1 505 ? 13.719 -5.961 -23.047 1 84.81 505 ILE B O 1
ATOM 8773 N N . GLU B 1 506 ? 14.188 -7.883 -22 1 81.69 506 GLU B N 1
ATOM 8774 C CA . GLU B 1 506 ? 14.688 -7.262 -20.766 1 81.69 506 GLU B CA 1
ATOM 8775 C C . GLU B 1 506 ? 16.125 -7.68 -20.484 1 81.69 506 GLU B C 1
ATOM 8777 O O . GLU B 1 506 ? 16.453 -8.867 -20.5 1 81.69 506 GLU B O 1
ATOM 8782 N N . SER B 1 507 ? 16.922 -6.641 -20.25 1 81.56 507 SER B N 1
ATOM 8783 C CA . SER B 1 507 ? 18.297 -6.949 -19.891 1 81.56 507 SER B CA 1
ATOM 8784 C C . SER B 1 507 ? 18.359 -7.629 -18.516 1 81.56 507 SER B C 1
ATOM 8786 O O . SER B 1 507 ? 17.656 -7.242 -17.594 1 81.56 507 SER B O 1
ATOM 8788 N N . ARG B 1 508 ? 19.25 -8.719 -18.5 1 82.12 508 ARG B N 1
ATOM 8789 C CA . ARG B 1 508 ? 19.328 -9.484 -17.25 1 82.12 508 ARG B CA 1
ATOM 8790 C C . ARG B 1 508 ? 20.75 -9.969 -17 1 82.12 508 ARG B C 1
ATOM 8792 O O . ARG B 1 508 ? 21.484 -10.273 -17.938 1 82.12 508 ARG B O 1
ATOM 8799 N N . HIS B 1 509 ? 20.969 -9.977 -15.688 1 78 509 HIS B N 1
ATOM 8800 C CA . HIS B 1 509 ? 22.219 -10.586 -15.227 1 78 509 HIS B CA 1
ATOM 8801 C C . HIS B 1 509 ? 21.938 -11.836 -14.398 1 78 509 HIS B C 1
ATOM 8803 O O . HIS B 1 509 ? 20.844 -11.992 -13.852 1 78 509 HIS B O 1
ATOM 8809 N N . ASP B 1 510 ? 22.938 -12.836 -14.469 1 78.56 510 ASP B N 1
ATOM 8810 C CA . ASP B 1 510 ? 22.844 -14.062 -13.672 1 78.56 510 ASP B CA 1
ATOM 8811 C C . ASP B 1 510 ? 21.594 -14.859 -14.023 1 78.56 510 ASP B C 1
ATOM 8813 O O . ASP B 1 510 ? 20.844 -15.273 -13.141 1 78.56 510 ASP B O 1
ATOM 8817 N N . PHE B 1 511 ? 21.391 -15.055 -15.281 1 81.19 511 PHE B N 1
ATOM 8818 C CA . PHE B 1 511 ? 20.266 -15.812 -15.805 1 81.19 511 PHE B CA 1
ATOM 8819 C C . PHE B 1 511 ? 20.672 -17.234 -16.156 1 81.19 511 PHE B C 1
ATOM 8821 O O . PHE B 1 511 ? 21.875 -17.547 -16.172 1 81.19 511 PHE B O 1
ATOM 8828 N N . SER B 1 512 ? 19.656 -18.031 -16.359 1 82.81 512 SER B N 1
ATOM 8829 C CA . SER B 1 512 ? 19.875 -19.391 -16.828 1 82.81 512 SER B CA 1
ATOM 8830 C C . SER B 1 512 ? 19.188 -19.641 -18.156 1 82.81 512 SER B C 1
ATOM 8832 O O . SER B 1 512 ? 18.234 -18.938 -18.516 1 82.81 512 SER B O 1
ATOM 8834 N N . THR B 1 513 ? 19.766 -20.609 -18.922 1 85.94 513 THR B N 1
ATOM 8835 C CA . THR B 1 513 ? 19.203 -20.875 -20.234 1 85.94 513 THR B CA 1
ATOM 8836 C C . THR B 1 513 ? 18.953 -22.359 -20.422 1 85.94 513 THR B C 1
ATOM 8838 O O . THR B 1 513 ? 19.594 -23.203 -19.781 1 85.94 513 THR B O 1
ATOM 8841 N N . ALA B 1 514 ? 17.953 -22.641 -21.266 1 84.75 514 ALA B N 1
ATOM 8842 C CA . ALA B 1 514 ? 17.656 -24.016 -21.625 1 84.75 514 ALA B CA 1
ATOM 8843 C C . ALA B 1 514 ? 16.953 -24.094 -22.984 1 84.75 514 ALA B C 1
ATOM 8845 O O . ALA B 1 514 ? 16.266 -23.156 -23.391 1 84.75 514 ALA B O 1
ATOM 8846 N N . VAL B 1 515 ? 17.25 -25.172 -23.641 1 85.38 515 VAL B N 1
ATOM 8847 C CA . VAL B 1 515 ? 16.547 -25.438 -24.906 1 85.38 515 VAL B CA 1
ATOM 8848 C C . VAL B 1 515 ? 15.531 -26.547 -24.703 1 85.38 515 VAL B C 1
ATOM 8850 O O . VAL B 1 515 ? 15.844 -27.594 -24.141 1 85.38 515 VAL B O 1
ATOM 8853 N N . CYS B 1 516 ? 14.336 -26.25 -25.062 1 79.56 516 CYS B N 1
ATOM 8854 C CA . CYS B 1 516 ? 13.258 -27.219 -24.969 1 79.56 516 CYS B CA 1
ATOM 8855 C C . CYS B 1 516 ? 12.336 -27.141 -26.172 1 79.56 516 CYS B C 1
ATOM 8857 O O . CYS B 1 516 ? 11.867 -26.047 -26.531 1 79.56 516 CYS B O 1
ATOM 8859 N N . ASN B 1 517 ? 12.039 -28.234 -26.797 1 76.31 517 ASN B N 1
ATOM 8860 C CA . ASN B 1 517 ? 11.125 -28.344 -27.938 1 76.31 517 ASN B CA 1
ATOM 8861 C C . ASN B 1 517 ? 11.492 -27.359 -29.031 1 76.31 517 ASN B C 1
ATOM 8863 O O . ASN B 1 517 ? 10.633 -26.656 -29.578 1 76.31 517 ASN B O 1
ATOM 8867 N N . GLY B 1 518 ? 12.695 -27.203 -29.25 1 79.19 518 GLY B N 1
ATOM 8868 C CA . GLY B 1 518 ? 13.18 -26.422 -30.375 1 79.19 518 GLY B CA 1
ATOM 8869 C C . GLY B 1 518 ? 13.203 -24.938 -30.094 1 79.19 518 GLY B C 1
ATOM 8870 O O . GLY B 1 518 ? 13.328 -24.125 -31.031 1 79.19 518 GLY B O 1
ATOM 8871 N N . LYS B 1 519 ? 13.055 -24.625 -28.891 1 86.81 519 LYS B N 1
ATOM 8872 C CA . LYS B 1 519 ? 13.094 -23.203 -28.531 1 86.81 519 LYS B CA 1
ATOM 8873 C C . LYS B 1 519 ? 14.102 -22.938 -27.422 1 86.81 519 LYS B C 1
ATOM 8875 O O . LYS B 1 519 ? 14.445 -23.859 -26.656 1 86.81 519 LYS B O 1
ATOM 8880 N N . LEU B 1 520 ? 14.57 -21.703 -27.438 1 89.31 520 LEU B N 1
ATOM 8881 C CA . LEU B 1 520 ? 15.523 -21.281 -26.422 1 89.31 520 LEU B CA 1
ATOM 8882 C C . LEU B 1 520 ? 14.836 -20.453 -25.328 1 89.31 520 LEU B C 1
ATOM 8884 O O . LEU B 1 520 ? 14.117 -19.516 -25.641 1 89.31 520 LEU B O 1
ATOM 8888 N N . TYR B 1 521 ? 15.094 -20.891 -24.109 1 87.44 521 TYR B N 1
ATOM 8889 C CA . TYR B 1 521 ? 14.461 -20.203 -23 1 87.44 521 TYR B CA 1
ATOM 8890 C C . TYR B 1 521 ? 15.508 -19.547 -22.094 1 87.44 521 TYR B C 1
ATOM 8892 O O . TYR B 1 521 ? 16.562 -20.125 -21.844 1 87.44 521 TYR B O 1
ATOM 8900 N N . VAL B 1 522 ? 15.227 -18.328 -21.641 1 86.19 522 VAL B N 1
ATOM 8901 C CA . VAL B 1 522 ? 16.047 -17.625 -20.656 1 86.19 522 VAL B CA 1
ATOM 8902 C C . VAL B 1 522 ? 15.234 -17.391 -19.391 1 86.19 522 VAL B C 1
ATOM 8904 O O . VAL B 1 522 ? 14.133 -16.844 -19.438 1 86.19 522 VAL B O 1
ATOM 8907 N N . PHE B 1 523 ? 15.852 -17.875 -18.312 1 83 523 PHE B N 1
ATOM 8908 C CA . PHE B 1 523 ? 15.117 -17.859 -17.047 1 83 523 PHE B CA 1
ATOM 8909 C C . PHE B 1 523 ? 15.719 -16.844 -16.078 1 83 523 PHE B C 1
ATOM 8911 O O . PHE B 1 523 ? 16.922 -16.875 -15.82 1 83 523 PHE B O 1
ATOM 8918 N N . GLY B 1 524 ? 14.812 -15.961 -15.547 1 79.19 524 GLY B N 1
ATOM 8919 C CA . GLY B 1 524 ? 15.125 -15.133 -14.391 1 79.19 524 GLY B CA 1
ATOM 8920 C C . GLY B 1 524 ? 16.25 -14.148 -14.648 1 79.19 524 GLY B C 1
ATOM 8921 O O . GLY B 1 524 ? 16.344 -13.586 -15.742 1 79.19 524 GLY B O 1
ATOM 8922 N N . GLY B 1 525 ? 17.047 -13.938 -13.539 1 76.06 525 GLY B N 1
ATOM 8923 C CA . GLY B 1 525 ? 18.125 -12.969 -13.562 1 76.06 525 GLY B CA 1
ATOM 8924 C C . GLY B 1 525 ? 17.812 -11.711 -12.766 1 76.06 525 GLY B C 1
ATOM 8925 O O . GLY B 1 525 ? 16.844 -11.688 -11.992 1 76.06 525 GLY B O 1
ATOM 8926 N N . GLU B 1 526 ? 18.781 -10.898 -12.75 1 75.81 526 GLU B N 1
ATOM 8927 C CA . GLU B 1 526 ? 18.656 -9.641 -12.016 1 75.81 526 GLU B CA 1
ATOM 8928 C C . GLU B 1 526 ? 18.875 -8.445 -12.938 1 75.81 526 GLU B C 1
ATOM 8930 O O . GLU B 1 526 ? 19.594 -8.539 -13.93 1 75.81 526 GLU B O 1
ATOM 8935 N N . LYS B 1 527 ? 18 -7.469 -12.578 1 73.19 527 LYS B N 1
ATOM 8936 C CA . LYS B 1 527 ? 18.172 -6.211 -13.305 1 73.19 527 LYS B CA 1
ATOM 8937 C C . LYS B 1 527 ? 18.609 -5.09 -12.367 1 73.19 527 LYS B C 1
ATOM 8939 O O . LYS B 1 527 ? 18.172 -5.035 -11.211 1 73.19 527 LYS B O 1
ATOM 8944 N N . GLU B 1 528 ? 19.547 -4.488 -12.875 1 62.66 528 GLU B N 1
ATOM 8945 C CA . GLU B 1 528 ? 19.969 -3.338 -12.086 1 62.66 528 GLU B CA 1
ATOM 8946 C C . GLU B 1 528 ? 18.984 -2.191 -12.203 1 62.66 528 GLU B C 1
ATOM 8948 O O . GLU B 1 528 ? 18.609 -1.799 -13.312 1 62.66 528 GLU B O 1
ATOM 8953 N N . GLY B 1 529 ? 18.25 -2.01 -11.125 1 51.62 529 GLY B N 1
ATOM 8954 C CA . GLY B 1 529 ? 17.328 -0.885 -11.141 1 51.62 529 GLY B CA 1
ATOM 8955 C C . GLY B 1 529 ? 18.031 0.461 -11.094 1 51.62 529 GLY B C 1
ATOM 8956 O O . GLY B 1 529 ? 19.266 0.53 -11.156 1 51.62 529 GLY B O 1
ATOM 8957 N N . ARG B 1 530 ? 17.047 1.341 -11 1 45.19 530 ARG B N 1
ATOM 8958 C CA . ARG B 1 530 ? 17.516 2.707 -10.812 1 45.19 530 ARG B CA 1
ATOM 8959 C C . ARG B 1 530 ? 18.188 2.867 -9.453 1 45.19 530 ARG B C 1
ATOM 8961 O O . ARG B 1 530 ? 17.766 2.268 -8.469 1 45.19 530 ARG B O 1
ATOM 8968 N N . TYR B 1 531 ? 19.547 3.5 -9.375 1 40.34 531 TYR B N 1
ATOM 8969 C CA . TYR B 1 531 ? 20.391 3.818 -8.227 1 40.34 531 TYR B CA 1
ATOM 8970 C C . TYR B 1 531 ? 21.062 2.564 -7.691 1 40.34 531 TYR B C 1
ATOM 8972 O O . TYR B 1 531 ? 21.297 2.445 -6.484 1 40.34 531 TYR B O 1
ATOM 8980 N N . GLY B 1 532 ? 21.094 1.473 -8.531 1 51.69 532 GLY B N 1
ATOM 8981 C CA . GLY B 1 532 ? 21.859 0.312 -8.133 1 51.69 532 GLY B CA 1
ATOM 8982 C C . GLY B 1 532 ? 21.031 -0.761 -7.457 1 51.69 532 GLY B C 1
ATOM 8983 O O . GLY B 1 532 ? 21.578 -1.73 -6.926 1 51.69 532 GLY B O 1
ATOM 8984 N N . SER B 1 533 ? 19.703 -0.457 -7.324 1 52.88 533 SER B N 1
ATOM 8985 C CA . SER B 1 533 ? 18.891 -1.499 -6.715 1 52.88 533 SER B CA 1
ATOM 8986 C C . SER B 1 533 ? 18.734 -2.699 -7.641 1 52.88 533 SER B C 1
ATOM 8988 O O . SER B 1 533 ? 18.719 -2.547 -8.867 1 52.88 533 SER B O 1
ATOM 8990 N N . LYS B 1 534 ? 19 -3.859 -7.047 1 60.09 534 LYS B N 1
ATOM 8991 C CA . LYS B 1 534 ? 18.844 -5.102 -7.797 1 60.09 534 LYS B CA 1
ATOM 8992 C C . LYS B 1 534 ? 17.406 -5.605 -7.746 1 60.09 534 LYS B C 1
ATOM 8994 O O . LYS B 1 534 ? 16.797 -5.664 -6.672 1 60.09 534 LYS B O 1
ATOM 8999 N N . CYS B 1 535 ? 16.828 -5.535 -8.891 1 65.25 535 CYS B N 1
ATOM 9000 C CA . CYS B 1 535 ? 15.484 -6.086 -8.984 1 65.25 535 CYS B CA 1
ATOM 9001 C C . CYS B 1 535 ? 15.508 -7.5 -9.547 1 65.25 535 CYS B C 1
ATOM 9003 O O . CYS B 1 535 ? 16.125 -7.75 -10.586 1 65.25 535 CYS B O 1
ATOM 9005 N N . ILE B 1 536 ? 14.961 -8.453 -8.844 1 68.62 536 ILE B N 1
ATOM 9006 C CA . ILE B 1 536 ? 14.867 -9.836 -9.297 1 68.62 536 ILE B CA 1
ATOM 9007 C C . ILE B 1 536 ? 13.805 -9.961 -10.383 1 68.62 536 ILE B C 1
ATOM 9009 O O . ILE B 1 536 ? 12.695 -9.438 -10.227 1 68.62 536 ILE B O 1
ATOM 9013 N N . LEU B 1 537 ? 14.25 -10.492 -11.492 1 72.81 537 LEU B N 1
ATOM 9014 C CA . LEU B 1 537 ? 13.328 -10.703 -12.602 1 72.81 537 LEU B CA 1
ATOM 9015 C C . LEU B 1 537 ? 12.727 -12.109 -12.547 1 72.81 537 LEU B C 1
ATOM 9017 O O . LEU B 1 537 ? 13.461 -13.094 -12.422 1 72.81 537 LEU B O 1
ATOM 9021 N N . ASN B 1 538 ? 11.391 -12.18 -12.641 1 72.88 538 ASN B N 1
ATOM 9022 C CA . ASN B 1 538 ? 10.719 -13.477 -12.617 1 72.88 538 ASN B CA 1
ATOM 9023 C C . ASN B 1 538 ? 10.195 -13.867 -13.992 1 72.88 538 ASN B C 1
ATOM 9025 O O . ASN B 1 538 ? 9.539 -14.898 -14.148 1 72.88 538 ASN B O 1
ATOM 9029 N N . SER B 1 539 ? 10.633 -13.18 -14.961 1 79.25 539 SER B N 1
ATOM 9030 C CA . SER B 1 539 ? 10.102 -13.453 -16.297 1 79.25 539 SER B CA 1
ATOM 9031 C C . SER B 1 539 ? 10.93 -14.5 -17.031 1 79.25 539 SER B C 1
ATOM 9033 O O . SER B 1 539 ? 12.125 -14.648 -16.75 1 79.25 539 SER B O 1
ATOM 9035 N N . VAL B 1 540 ? 10.242 -15.25 -17.875 1 82.88 540 VAL B N 1
ATOM 9036 C CA . VAL B 1 540 ? 10.883 -16.203 -18.766 1 82.88 540 VAL B CA 1
ATOM 9037 C C . VAL B 1 540 ? 10.688 -15.758 -20.219 1 82.88 540 VAL B C 1
ATOM 9039 O O . VAL B 1 540 ? 9.562 -15.523 -20.656 1 82.88 540 VAL B O 1
ATOM 9042 N N . GLU B 1 541 ? 11.836 -15.633 -20.875 1 88 541 GLU B N 1
ATOM 9043 C CA . GLU B 1 541 ? 11.766 -15.25 -22.281 1 88 541 GLU B CA 1
ATOM 9044 C C . GLU B 1 541 ? 12.062 -16.438 -23.188 1 88 541 GLU B C 1
ATOM 9046 O O . GLU B 1 541 ? 12.914 -17.266 -22.875 1 88 541 GLU B O 1
ATOM 9051 N N . CYS B 1 542 ? 11.281 -16.547 -24.203 1 89.88 542 CYS B N 1
ATOM 9052 C CA . CYS B 1 542 ? 11.422 -17.625 -25.172 1 89.88 542 CYS B CA 1
ATOM 9053 C C . CYS B 1 542 ? 11.781 -17.094 -26.547 1 89.88 542 CYS B C 1
ATOM 9055 O O . CYS B 1 542 ? 11.156 -16.141 -27.031 1 89.88 542 CYS B O 1
ATOM 9057 N N . TYR B 1 543 ? 12.844 -17.703 -27.125 1 91.31 543 TYR B N 1
ATOM 9058 C CA . TYR B 1 543 ? 13.289 -17.312 -28.453 1 91.31 543 TYR B CA 1
ATOM 9059 C C . TYR B 1 543 ? 12.844 -18.344 -29.5 1 91.31 543 TYR B C 1
ATOM 9061 O O . TYR B 1 543 ? 13.094 -19.531 -29.344 1 91.31 543 TYR B O 1
ATOM 9069 N N . ASP B 1 544 ? 12.188 -17.828 -30.5 1 87.44 544 ASP B N 1
ATOM 9070 C CA . ASP B 1 544 ? 11.836 -18.641 -31.656 1 87.44 544 ASP B CA 1
ATOM 9071 C C . ASP B 1 544 ? 12.82 -18.422 -32.812 1 87.44 544 ASP B C 1
ATOM 9073 O O . ASP B 1 544 ? 12.836 -17.359 -33.438 1 87.44 544 ASP B O 1
ATOM 9077 N N . PRO B 1 545 ? 13.602 -19.438 -33.062 1 87 545 PRO B N 1
ATOM 9078 C CA . PRO B 1 545 ? 14.633 -19.281 -34.094 1 87 545 PRO B CA 1
ATOM 9079 C C . PRO B 1 545 ? 14.047 -19.078 -35.469 1 87 545 PRO B C 1
ATOM 9081 O O . PRO B 1 545 ? 14.719 -18.531 -36.375 1 87 545 PRO B O 1
ATOM 9084 N N . VAL B 1 546 ? 12.859 -19.547 -35.625 1 85.56 546 VAL B N 1
ATOM 9085 C CA . VAL B 1 546 ? 12.234 -19.422 -36.938 1 85.56 546 VAL B CA 1
ATOM 9086 C C . VAL B 1 546 ? 11.812 -17.969 -37.188 1 85.56 546 VAL B C 1
ATOM 9088 O O . VAL B 1 546 ? 12.094 -17.391 -38.219 1 85.56 546 VAL B O 1
ATOM 9091 N N . GLU B 1 547 ? 11.344 -17.328 -36.25 1 88.19 547 GLU B N 1
ATOM 9092 C CA . GLU B 1 547 ? 10.852 -15.953 -36.375 1 88.19 547 GLU B CA 1
ATOM 9093 C C . GLU B 1 547 ? 11.883 -14.945 -35.875 1 88.19 547 GLU B C 1
ATOM 9095 O O . GLU B 1 547 ? 11.734 -13.742 -36.094 1 88.19 547 GLU B O 1
ATOM 9100 N N . ASP B 1 548 ? 12.922 -15.414 -35.406 1 87.88 548 ASP B N 1
ATOM 9101 C CA . ASP B 1 548 ? 13.93 -14.555 -34.781 1 87.88 548 ASP B CA 1
ATOM 9102 C C . ASP B 1 548 ? 13.281 -13.508 -33.875 1 87.88 548 ASP B C 1
ATOM 9104 O O . ASP B 1 548 ? 13.508 -12.312 -34.062 1 87.88 548 ASP B O 1
ATOM 9108 N N . ARG B 1 549 ? 12.555 -14.039 -32.969 1 91.62 549 ARG B N 1
ATOM 9109 C CA . ARG B 1 549 ? 11.828 -13.164 -32.062 1 91.62 549 ARG B CA 1
ATOM 9110 C C . ARG B 1 549 ? 11.789 -13.75 -30.641 1 91.62 549 ARG B C 1
ATOM 9112 O O . ARG B 1 549 ? 11.703 -14.961 -30.469 1 91.62 549 ARG B O 1
ATOM 9119 N N . TRP B 1 550 ? 11.898 -12.75 -29.672 1 90.62 550 TRP B N 1
ATOM 9120 C CA . TRP B 1 550 ? 11.75 -13.125 -28.266 1 90.62 550 TRP B CA 1
ATOM 9121 C C . TRP B 1 550 ? 10.344 -12.812 -27.766 1 90.62 550 TRP B C 1
ATOM 9123 O O . TRP B 1 550 ? 9.766 -11.773 -28.125 1 90.62 550 TRP B O 1
ATOM 9133 N N . ASN B 1 551 ? 9.789 -13.703 -27 1 89.62 551 ASN B N 1
ATOM 9134 C CA . ASN B 1 551 ? 8.508 -13.484 -26.344 1 89.62 551 ASN B CA 1
ATOM 9135 C C . ASN B 1 551 ? 8.578 -13.812 -24.844 1 89.62 551 ASN B C 1
ATOM 9137 O O . ASN B 1 551 ? 9.367 -14.656 -24.438 1 89.62 551 ASN B O 1
ATOM 9141 N N . ILE B 1 552 ? 7.781 -13 -24.109 1 84.94 552 ILE B N 1
ATOM 9142 C CA . ILE B 1 552 ? 7.668 -13.344 -22.688 1 84.94 552 ILE B CA 1
ATOM 9143 C C . ILE B 1 552 ? 6.758 -14.562 -22.531 1 84.94 552 ILE B C 1
ATOM 9145 O O . ILE B 1 552 ? 5.578 -14.508 -22.875 1 84.94 552 ILE B O 1
ATOM 9149 N N . SER B 1 553 ? 7.32 -15.641 -22.141 1 78.88 553 SER B N 1
ATOM 9150 C CA . SER B 1 553 ? 6.59 -16.891 -22.062 1 78.88 553 SER B CA 1
ATOM 9151 C C . SER B 1 553 ? 5.91 -17.062 -20.719 1 78.88 553 SER B C 1
ATOM 9153 O O . SER B 1 553 ? 4.84 -17.672 -20.609 1 78.88 553 SER B O 1
ATOM 9155 N N . ASP B 1 554 ? 6.562 -16.719 -19.672 1 75.75 554 ASP B N 1
ATOM 9156 C CA . ASP B 1 554 ? 6.016 -16.906 -18.328 1 75.75 554 ASP B CA 1
ATOM 9157 C C . ASP B 1 554 ? 6.477 -15.805 -17.391 1 75.75 554 ASP B C 1
ATOM 9159 O O . ASP B 1 554 ? 7.535 -15.203 -17.594 1 75.75 554 ASP B O 1
ATOM 9163 N N . SER B 1 555 ? 5.672 -15.297 -16.484 1 65.38 555 SER B N 1
ATOM 9164 C CA . SER B 1 555 ? 6.039 -14.297 -15.492 1 65.38 555 SER B CA 1
ATOM 9165 C C . SER B 1 555 ? 5.711 -14.766 -14.086 1 65.38 555 SER B C 1
ATOM 9167 O O . SER B 1 555 ? 5.504 -13.953 -13.18 1 65.38 555 SER B O 1
ATOM 9169 N N . SER B 1 556 ? 5.844 -15.945 -13.922 1 58.38 556 SER B N 1
ATOM 9170 C CA . SER B 1 556 ? 5.359 -16.406 -12.625 1 58.38 556 SER B CA 1
ATOM 9171 C C . SER B 1 556 ? 6.312 -16 -11.508 1 58.38 556 SER B C 1
ATOM 9173 O O . SER B 1 556 ? 7.527 -15.914 -11.719 1 58.38 556 SER B O 1
ATOM 9175 N N . GLU B 1 557 ? 5.941 -15.32 -10.43 1 55.47 557 GLU B N 1
ATOM 9176 C CA . GLU B 1 557 ? 6.547 -14.695 -9.258 1 55.47 557 GLU B CA 1
ATOM 9177 C C . GLU B 1 557 ? 7.637 -15.578 -8.656 1 55.47 557 GLU B C 1
ATOM 9179 O O . GLU B 1 557 ? 8.539 -15.078 -7.98 1 55.47 557 GLU B O 1
ATOM 9184 N N . HIS B 1 558 ? 7.707 -16.766 -8.953 1 52.66 558 HIS B N 1
ATOM 9185 C CA . HIS B 1 558 ? 8.57 -17.5 -8.039 1 52.66 558 HIS B CA 1
ATOM 9186 C C . HIS B 1 558 ? 9.75 -18.125 -8.773 1 52.66 558 HIS B C 1
ATOM 9188 O O . HIS B 1 558 ? 10.164 -19.25 -8.453 1 52.66 558 HIS B O 1
ATOM 9194 N N . LEU B 1 559 ? 10.195 -17.375 -9.75 1 52.06 559 LEU B N 1
ATOM 9195 C CA . LEU B 1 559 ? 11.383 -18.031 -10.289 1 52.06 559 LEU B CA 1
ATOM 9196 C C . LEU B 1 559 ? 12.578 -17.828 -9.375 1 52.06 559 LEU B C 1
ATOM 9198 O O . LEU B 1 559 ? 12.727 -16.766 -8.758 1 52.06 559 LEU B O 1
ATOM 9202 N N . LEU B 1 560 ? 13.109 -18.859 -8.789 1 52.66 560 LEU B N 1
ATOM 9203 C CA . LEU B 1 560 ? 14.18 -18.984 -7.816 1 52.66 560 LEU B CA 1
ATOM 9204 C C . LEU B 1 560 ? 15.391 -18.156 -8.219 1 52.66 560 LEU B C 1
ATOM 9206 O O . LEU B 1 560 ? 15.617 -17.906 -9.406 1 52.66 560 LEU B O 1
ATOM 9210 N N . ASN B 1 561 ? 15.93 -17.297 -7.32 1 46.94 561 ASN B N 1
ATOM 9211 C CA . ASN B 1 561 ? 17.125 -16.484 -7.496 1 46.94 561 ASN B CA 1
ATOM 9212 C C . ASN B 1 561 ? 18.234 -17.25 -8.203 1 46.94 561 ASN B C 1
ATOM 9214 O O . ASN B 1 561 ? 18.969 -16.688 -9.016 1 46.94 561 ASN B O 1
ATOM 9218 N N . MET B 1 562 ? 18.703 -18.438 -7.648 1 47.53 562 MET B N 1
ATOM 9219 C CA . MET B 1 562 ? 19.875 -19.156 -8.125 1 47.53 562 MET B CA 1
ATOM 9220 C C . MET B 1 562 ? 19.484 -20.453 -8.836 1 47.53 562 MET B C 1
ATOM 9222 O O . MET B 1 562 ? 19 -21.391 -8.211 1 47.53 562 MET B O 1
ATOM 9226 N N . HIS B 1 563 ? 19.172 -20.234 -10.234 1 54.69 563 HIS B N 1
ATOM 9227 C CA . HIS B 1 563 ? 18.625 -21.422 -10.875 1 54.69 563 HIS B CA 1
ATOM 9228 C C . HIS B 1 563 ? 19.578 -21.969 -11.93 1 54.69 563 HIS B C 1
ATOM 9230 O O . HIS B 1 563 ? 20.344 -21.219 -12.539 1 54.69 563 HIS B O 1
ATOM 9236 N N . THR B 1 564 ? 20.125 -23.188 -11.664 1 47.31 564 THR B N 1
ATOM 9237 C CA . THR B 1 564 ? 20.719 -23.953 -12.758 1 47.31 564 THR B CA 1
ATOM 9238 C C . THR B 1 564 ? 19.656 -24.812 -13.453 1 47.31 564 THR B C 1
ATOM 9240 O O . THR B 1 564 ? 18.828 -25.438 -12.797 1 47.31 564 THR B O 1
ATOM 9243 N N . ILE B 1 565 ? 19.438 -24.578 -14.789 1 54.34 565 ILE B N 1
ATOM 9244 C CA . ILE B 1 565 ? 18.375 -25.234 -15.555 1 54.34 565 ILE B CA 1
ATOM 9245 C C . ILE B 1 565 ? 18.984 -26.281 -16.484 1 54.34 565 ILE B C 1
ATOM 9247 O O . ILE B 1 565 ? 20.078 -26.078 -17.031 1 54.34 565 ILE B O 1
ATOM 9251 N N . THR B 1 566 ? 18.672 -27.562 -16.312 1 50.44 566 THR B N 1
ATOM 9252 C CA . THR B 1 566 ? 19.094 -28.562 -17.297 1 50.44 566 THR B CA 1
ATOM 9253 C C . THR B 1 566 ? 17.875 -29.219 -17.922 1 50.44 566 THR B C 1
ATOM 9255 O O . THR B 1 566 ? 16.766 -29.156 -17.375 1 50.44 566 THR B O 1
ATOM 9258 N N . ILE B 1 567 ? 18.031 -29.594 -19.25 1 50.88 567 ILE B N 1
ATOM 9259 C CA . ILE B 1 567 ? 16.984 -30.203 -20.047 1 50.88 567 ILE B CA 1
ATOM 9260 C C . ILE B 1 567 ? 17.047 -31.719 -19.922 1 50.88 567 ILE B C 1
ATOM 9262 O O . ILE B 1 567 ? 18.141 -32.312 -19.844 1 50.88 567 ILE B O 1
ATOM 9266 N N . LEU B 1 568 ? 15.961 -32.344 -19.578 1 45.12 568 LEU B N 1
ATOM 9267 C CA . LEU B 1 568 ? 15.828 -33.781 -19.703 1 45.12 568 LEU B CA 1
ATOM 9268 C C . LEU B 1 568 ? 15.477 -34.188 -21.125 1 45.12 568 LEU B C 1
ATOM 9270 O O . LEU B 1 568 ? 14.555 -33.625 -21.719 1 45.12 568 LEU B O 1
ATOM 9274 N N . HIS B 1 569 ? 16.453 -34.844 -21.875 1 42 569 HIS B N 1
ATOM 9275 C CA . HIS B 1 569 ? 16.125 -35.406 -23.172 1 42 569 HIS B CA 1
ATOM 9276 C C . HIS B 1 569 ? 15.57 -36.812 -23.016 1 42 569 HIS B C 1
ATOM 9278 O O . HIS B 1 569 ? 16.094 -37.625 -22.234 1 42 569 HIS B O 1
ATOM 9284 N N . PRO B 1 570 ? 14.414 -37.062 -23.344 1 39.88 570 PRO B N 1
ATOM 9285 C CA . PRO B 1 570 ? 13.992 -38.469 -23.375 1 39.88 570 PRO B CA 1
ATOM 9286 C C . PRO B 1 570 ? 14.953 -39.375 -24.172 1 39.88 570 PRO B C 1
ATOM 9288 O O . PRO B 1 570 ? 15.617 -38.875 -25.109 1 39.88 570 PRO B O 1
ATOM 9291 N N . GLU B 1 571 ? 15.508 -40.312 -23.625 1 34.94 571 GLU B N 1
ATOM 9292 C CA . GLU B 1 571 ? 16.25 -41.281 -24.406 1 34.94 571 GLU B CA 1
ATOM 9293 C C . GLU B 1 571 ? 15.516 -41.656 -25.688 1 34.94 571 GLU B C 1
ATOM 9295 O O . GLU B 1 571 ? 14.352 -42.062 -25.656 1 34.94 571 GLU B O 1
ATOM 9300 N N . PHE B 1 572 ? 15.812 -41 -26.719 1 30.36 572 PHE B N 1
ATOM 9301 C CA . PHE B 1 572 ? 15.453 -41.688 -27.953 1 30.36 572 PHE B CA 1
ATOM 9302 C C . PHE B 1 572 ? 15.953 -43.125 -27.922 1 30.36 572 PHE B C 1
ATOM 9304 O O . PHE B 1 572 ? 17.141 -43.375 -27.688 1 30.36 572 PHE B O 1
ATOM 9311 N N . GLN B 1 573 ? 15.289 -44.062 -27.453 1 29.83 573 GLN B N 1
ATOM 9312 C CA . GLN B 1 573 ? 15.695 -45.344 -27.969 1 29.83 573 GLN B CA 1
ATOM 9313 C C . GLN B 1 573 ? 16.078 -45.281 -29.453 1 29.83 573 GLN B C 1
ATOM 9315 O O . GLN B 1 573 ? 15.492 -44.469 -30.203 1 29.83 573 GLN B O 1
ATOM 9320 N N . PRO B 1 574 ? 17.281 -45.719 -29.828 1 27.11 574 PRO B N 1
ATOM 9321 C CA . PRO B 1 574 ? 17.594 -45.875 -31.25 1 27.11 574 PRO B CA 1
ATOM 9322 C C . PRO B 1 574 ? 16.375 -46.219 -32.094 1 27.11 574 PRO B C 1
ATOM 9324 O O . PRO B 1 574 ? 15.5 -46.969 -31.609 1 27.11 574 PRO B O 1
ATOM 9327 N N . SER B 1 575 ? 15.953 -45.406 -33 1 28.45 575 SER B N 1
ATOM 9328 C CA . SER B 1 575 ? 15.234 -45.844 -34.188 1 28.45 575 SER B CA 1
ATOM 9329 C C . SER B 1 575 ? 15.742 -47.188 -34.656 1 28.45 575 SER B C 1
ATOM 9331 O O . SER B 1 575 ? 16.828 -47.312 -35.25 1 28.45 575 SER B O 1
ATOM 9333 N N . HIS B 1 576 ? 15.898 -48.188 -33.969 1 27.36 576 HIS B N 1
ATOM 9334 C CA . HIS B 1 576 ? 15.938 -49.375 -34.812 1 27.36 576 HIS B CA 1
ATOM 9335 C C . HIS B 1 576 ? 14.914 -49.312 -35.938 1 27.36 576 HIS B C 1
ATOM 9337 O O . HIS B 1 576 ? 14.898 -50.156 -36.844 1 27.36 576 HIS B O 1
ATOM 9343 N N . LEU B 1 577 ? 13.75 -48.844 -35.719 1 27.05 577 LEU B N 1
ATOM 9344 C CA . LEU B 1 577 ? 12.906 -49 -36.906 1 27.05 577 LEU B CA 1
ATOM 9345 C C . LEU B 1 577 ? 13.281 -48.031 -38 1 27.05 577 LEU B C 1
ATOM 9347 O O . LEU B 1 577 ? 12.578 -47.031 -38.219 1 27.05 577 LEU B O 1
ATOM 9351 N N . THR B 1 578 ? 14.578 -47.406 -38.062 1 25.92 578 THR B N 1
ATOM 9352 C CA . THR B 1 578 ? 14.891 -46.969 -39.406 1 25.92 578 THR B CA 1
ATOM 9353 C C . THR B 1 578 ? 14.547 -48.062 -40.406 1 25.92 578 THR B C 1
ATOM 9355 O O . THR B 1 578 ? 14.672 -49.25 -40.094 1 25.92 578 THR B O 1
ATOM 9358 N N . GLY B 1 579 ? 13.617 -47.875 -41.344 1 25.75 579 GLY B N 1
ATOM 9359 C CA . GLY B 1 579 ? 13.594 -48.75 -42.5 1 25.75 579 GLY B CA 1
ATOM 9360 C C . GLY B 1 579 ? 14.961 -49.344 -42.844 1 25.75 579 GLY B C 1
ATOM 9361 O O . GLY B 1 579 ? 15.953 -49 -42.188 1 25.75 579 GLY B O 1
ATOM 9362 N N . PRO B 1 580 ? 15.07 -50.25 -43.938 1 23.67 580 PRO B N 1
ATOM 9363 C CA . PRO B 1 580 ? 16.25 -50.969 -44.469 1 23.67 580 PRO B CA 1
ATOM 9364 C C . PRO B 1 580 ? 17.484 -50.062 -44.562 1 23.67 580 PRO B C 1
ATOM 9366 O O . PRO B 1 580 ? 17.359 -48.844 -44.562 1 23.67 580 PRO B O 1
ATOM 9369 N N . LYS B 1 581 ? 18.703 -50.625 -44.219 1 25.81 581 LYS B N 1
ATOM 9370 C CA . LYS B 1 581 ? 20.062 -50.312 -44.656 1 25.81 581 LYS B CA 1
ATOM 9371 C C . LYS B 1 581 ? 20.062 -49.719 -46.062 1 25.81 581 LYS B C 1
ATOM 9373 O O . LYS B 1 581 ? 19.562 -50.312 -47 1 25.81 581 LYS B O 1
ATOM 9378 N N . GLN B 1 582 ? 19.719 -48.5 -46.406 1 20.05 582 GLN B N 1
ATOM 9379 C CA . GLN B 1 582 ? 20.203 -48.25 -47.75 1 20.05 582 GLN B CA 1
ATOM 9380 C C . GLN B 1 582 ? 21.625 -48.75 -47.938 1 20.05 582 GLN B C 1
ATOM 9382 O O . GLN B 1 582 ? 22.547 -48.25 -47.25 1 20.05 582 GLN B O 1
ATOM 9387 N N . HIS B 1 583 ? 21.781 -50.125 -48.281 1 18.59 583 HIS B N 1
ATOM 9388 C CA . HIS B 1 583 ? 22.781 -50.469 -49.312 1 18.59 583 HIS B CA 1
ATOM 9389 C C . HIS B 1 583 ? 22.656 -49.562 -50.5 1 18.59 583 HIS B C 1
ATOM 9391 O O . HIS B 1 583 ? 21.562 -49.188 -50.938 1 18.59 583 HIS B O 1
#

InterPro domains:
  IPR000210 BTB/POZ domain [PF00651] (27-134)
  IPR000210 BTB/POZ domain [PS50097] (37-106)
  IPR000210 BTB/POZ domain [SM00225] (37-136)
  IPR006652 Kelch repeat type 1 [SM00612] (377-426)
  IPR006652 Kelch repeat type 1 [SM00612] (475-518)
  IPR006652 Kelch repeat type 1 [SM00612] (519-570)
  IPR011333 SKP1/BTB/POZ domain superfamily [G3DSA:3.30.710.10] (5-137)
  IPR011333 SKP1/BTB/POZ domain superfamily [SSF54695] (14-134)
  IPR011705 BTB/Kelch-associated [PF07707] (141-239)
  IPR011705 BTB/Kelch-associated [SM00875] (141-239)
  IPR015915 Kelch-type beta-propeller [G3DSA:2.120.10.80] (270-570)
  IPR015915 Kelch-type beta-propeller [SSF117281] (296-560)
  IPR017096 BTB-kelch protein [PIRSF037037] (4-569)

Nearest PDB structures (foldseek):
  8h3r-assembly1_B  TM=4.643E-01  e=2.640E-34  Homo sapiens
  8h37-assembly1_P  TM=4.448E-01  e=8.142E-34  Homo sapiens
  8h37-assembly1_N  TM=4.453E-01  e=2.925E-34  Homo sapiens
  8khp-assembly1_B  TM=4.619E-01  e=4.885E-33  Homo sapiens
  8h37-assembly1_A  TM=4.323E-01  e=1.511E-29  Homo sapiens

pLDDT: mean 80.89, std 15.34, range [18.59, 97.31]